Protein 7LFA (pdb70)

B-factor: mean 55.74, std 32.06, range [16.25, 233.76]

Secondary structure (DSSP, 8-state):
-HHHHHHHHHTTT--HHHHHHHHH-HHHHHHHHHHTT--HHHHHHHHHHHHHHHHHHHHH-GGGSTT-HHHHHHHHHHHHHHHHHHHHHHHHH-/--EEEEE--SEE-TT--EEEEEEEESS-GGGSPEEEEEE-TTS-EEEEEEEETTTTEEEE-GGGTTTEEEEEETTTTEEEEEE-S--GGG-EEEEEEEE-TTT-SEEEE---EEEEE-SSPPBPPEEEEEPPPHHHHSSSEEEEEEEEEEEBSS--EEEEGGGTB-TTEEEPPPEE-TTS-EEEEEEEEEEGGGTTTS--EEEEEEGGGTEEEEEE----/-HHHHHHTTTS-HHHHHHHHH-HHHHHHHHHHHT--HHHHHHHHHHHHHHHHHHHHH-GGGSTT-HHHHHHHHHTIIIIIHHHHHHHHHHHHHTTGGGG-/---EE--SEEEE-TT--EEEEEEETTBS--GGG--EEEEEETTTEEEEEEETTTEEPTT--TTEEEEEETTEEEEEETT--GGG-EEEEEEEE-SS-EEE---EEEEETTPPPBPPEEEEEPPPHHHHHTT-EEEEEEEEEEBSS--EEEEEETTEEE-TTEEEPPPEE-TTS-EEEEEEEEE-HHHHHHSS-EEEEEEETTEEEEEEE---/--EEEEEE-SEE-TT--EEEEEEEESS-TTTSEEEEEEE-TTS-EEEEEEEETTTTEEEE-GGGTTTEEEEEETTTTEEEEEE-S--GGG-EEEEEEEE-TTT-SEEEE---EEEEE-SSPPBPPEEEEEPPPGGGSSSSEEEEEEEEEEEBSS--EEEEGGGTB-TTEEEPPPEE-TTS-EEEEEEEEEEGGGTTTS--EEEEEEGGGTEEEEEE----/---EEE-SEEEE-TT-EEEEEEEETTSS--GGG--EEEEEETTTEEEEEEETTTEEPTTS-TTEEEEEETTEEEEEEET--GGG-EEEEEEEE-SS-EEE---EEEEES-PPPBPPEEEEEPPPHHHHHTT-EEEEEEEEEEBSS--EEEEEETTEEE-TTEEEPPPEE-TTS-EEEEEEEEE-HHHHHHSS-EEEEEEETTEEEEEEE---

Foldseek 3Di:
DVLVVVLVVCVPPNDLVRLVVCLVDPVNVCCVCVVVVHDPVVSVVSSVVSVVVSVVVCVVDCLCPPVHVVVVVVVVVCVVVVVVVVVVVVVVVD/DWAWAKDWDAEAEAQAKTKIKIQIDDDQLQQWWKWKWWDAPPGDIDTAKTARQVVGDIGGDPVCPVFWDWGADNVRSMIMIMGGRDDQVPFTWMKIFTQDNVVRDGDYIYPTHGHGHHPDDWDFWDKDKAADDPVQLPDQKHKIKIKTDWTDDDDKDKDKPVNPDDPQKDWDDWDQDPVRTIMTMIMGMDGSVCAQPDWMWMWMADPVVRDTDTDTRHHD/DVVLVVCVPPNDLLRLCVCLQDVVNLVCVCVVVVHDPVVSVVVSVVSVVSSVVVCVVDCLCPPVHVVVVVCCVPVCVPPNVVVVVVVVVVVVVCVCVPVD/DKAKAWAAEDEEAAFAKDKIKIATPVWFADLQFFKWKWWAAFPGDIDTAGTSQFRGDPPHDPQWGWHRDPNIIMIMRHGDDQLSQTWMKIWTHDPDDIDIHPTYGYHYDDDDFDAWDWDKDWFDVVCVVVFWTKIKIKIDDGPPQDKDKWKQQQNHTDDPQKDKDRWGQDSVRGTIIMIMRIDTNVSQQPGQKMKIWMGDPNDIDMDMDGDD/DWAWAKDWAAEAEAQAKIKIKIQIDDDQLQQWKKWKWWAAPPGDIDTAKIARQVVGDIGGDPVCPVFWDWGADNVRSMIMIMGGNDDQVPFTWMKMFTQDHVVRDGDYIYPTHGHGHHPDDWFAWDKDKAADDPVQLPDQKHKIKIKTDWGDDDDKDKDKPVPPADPQKDWDDWDQDPVRTTITMIMGMDGSVCAQPPWMWMWMADPNVRDTDTHTRHHD/DKAKAWAAEDEDAFQAKDKIKIATPVWFDDLQFQKWKWWAFFPRDIDTAGTSQFDGDPPHDPQWGWHRDDRIIMIMGRHDDQLSQTWMKIWTDDPDDIDIHPTYGYHYDDDDFDAWDWDKDWADVVCVVVFWTKIKIKIDFGPPQDKDKWKQQQNHTDDPQKDKDRWGQDSVRGTIIMMMRIDTNVSQQPTQKMKIWMGDPNDIDMDMDGDD

InterPro domains:
  IPR008405 Apolipoprotein L [PF05461] (88-386)
  IPR008405 Apolipoprotein L [PTHR14096] (65-396)

Solvent-accessible surface area: 49641 Å² total; per-residue (Å²): 121,147,42,71,101,30,45,70,138,11,75,83,66,50,57,22,79,78,4,23,68,58,38,80,44,123,85,41,39,84,47,34,26,74,90,68,88,44,68,83,88,60,8,100,67,27,23,64,31,16,50,78,22,4,151,99,33,56,108,31,40,11,16,21,11,99,44,0,94,56,89,110,62,48,110,118,103,33,120,84,166,105,33,52,53,57,97,65,104,111,170,204,95,107,123,24,95,12,95,12,63,27,52,25,31,10,103,74,62,37,60,16,110,0,22,1,90,3,48,55,50,85,8,47,35,29,19,2,0,0,0,6,13,79,108,89,99,24,9,50,4,0,0,3,1,27,4,28,90,42,56,42,54,41,22,150,147,6,133,134,38,2,71,11,57,34,56,123,109,38,38,12,0,61,0,63,1,31,74,4,38,82,104,7,25,6,29,2,4,0,0,16,4,29,19,116,7,10,21,0,32,88,36,5,127,11,7,36,2,29,11,24,97,46,90,48,85,24,13,50,18,19,21,5,12,10,35,94,97,60,35,102,41,66,81,6,19,2,0,0,3,0,19,30,0,29,1,54,30,18,77,24,43,1,39,101,38,95,43,97,92,44,50,49,54,5,58,21,6,101,18,112,80,34,40,42,1,9,0,0,12,0,69,5,78,19,104,20,36,46,117,90,56,17,54,0,22,1,29,0,118,31,34,130,25,139,52,86,51,85,10,94,68,146,181,90,32,56,76,51,62,74,88,93,24,61,30,79,72,13,20,74,39,22,82,28,79,83,44,26,90,42,33,31,69,92,80,81,42,91,79,82,57,16,100,132,71,53,64,33,27,76,77,31,16,50,101,34,68,107,31,37,11,11,18,6,109,40,0,99,70,66,124,79,38,116,67,69,63,14,83,68,50,43,38,62,89,117,101,89,57,68,60,61,68,62,79,67,76,39,61,155,182,155,144,24,86,11,73,20,52,89,61,50,79,6,29,71,55,93,80,13,58,0,24,0,91,5,71,99,37,58,7,71,15,10,17,1,0,0,0,0,12,18,48,28,121,97,98,15,50,4,5,0,0,1,8,82,42,101,5,113,84,18,58,77,50,4,42,10,39,65,100,64,60,57,0,2,0,30,0,75,19,0,77,63,95,2,9,10,55,0,4,0,0,0,11,27,71,71,36,1,25,22,4,66,7,0,135,4,53,0,92,72,37,105,138,16,67,9,62,8,43,12,4,23,6,16,58,64,2,46,147,52,117,115,2,3,0,0,0,4,0,15,46,0,41,53,24,64,34,58,26,21,4,44,6,65,98,67,99,27,135,84,37,45,43,62,19,110,41,36,66,27,90,84,19,69,46,1,1,1,0,4,0,44,22,64,18,141,82,10,137,81,56,182,27,2,8,0,38,0,45,4,75,77,68,78,49,94,94,73,15,41,41,142,122,29,99,11,99,11,63,26,52,26,33,10,102,77,57,39,58,14,106,0,21,0,94,1,54,52,48,81,10,45,36,33,20,2,0,0,0,7,14,76,112,90,95,26,10,46,3,0,0,3,1,28,3,30,92,40,58,43,52,31,10,131,122,7,92,76,37,2,70,12,54,34,54,125,110,38,41,10,0,60,0,65,2,30,69,3,38,84,84,8,26,7,28,2,5,0,0,16,6,28,24,107,8,9,20,0,33,87,37,6,121,13,6,34,3,29,12,24,96,46,92,50,86,23,14,41,18,18,17,4,16,12,29,94,95,61,37,102,42,68,83,6,19,3,0,0,2,0,14,28,0,28,0,49,31,16,81,25,45,1,41,102,43,94,44,97,91,44,51,50,54,6,61,22,5,100,16,111,78,33,39,45,0,10,0,0,14,0,66,6,77,20,101,17,33,48,114,91,62,16,52,0,22,1,29,0,128,33,36,126,26,137,54,88,52,79,10,94,70,144,172,28,88,12,73,18,53,90,58,54,78,5,32,67,57,94,75,13,55,0,22,0,94,6,71,98,40,62,5,64,18,8,17,0,0,0,0,0,11,19,54,27,116,97,100,16,50,3,4,0,0,0,9,80,41,104,6,114,85,18,55,81,47,5,42,9,46,66,95,75,58,53,0,1,0,31,0,84,18,0,79,65,95,2,10,10,54,0,4,0,0,0,9,30,72,63,39,1,26,22,4,67,8,0,136,3,53,1,96,71,36,104,137,14,69,10,61,9,44,12,5,20,7,17,63,63,1,42,147,54,115,103,2,2,0,0,0,5,0,15,47,0,40,54,24,63,33,82,30,38,5,49,7,63,95,68,99,27,175,84,37,46,43,63,20,111,41,37,66,24,88,82,18,68,47,2,2,1,0,0,0,46,20,64,16,138,81,9,131,83,62,176,25,4,8,0,35,0,44,6,95,77,70,79,49,92,93,74,17,37,50,133

Sequence (1058 aa):
IFIEDAIKYFKEKVSTQNLLLLLTDNEAWNGFVAAAELPRNEADELRKALDNLARQMIMKDKNWHDKGQQYRNWFLKEFPRLKSELEDNIRRLRQVQLQQSGAELARPGASVKLSCKASGYTFTSHWMQWLKQRPGQGLEWIGAIYPGDGDTKFTQKFKDKATLTADKSSTTAYMQLSSLASEDSAVYYCARENLYGYYFDYWGQGTTLTVSSASTKGPSVFPLAPSSKSTSGGTAALGCLVKDYFPEPVTVSWNSGALTSGVHTFPAVLQSSGLYSLSSVVTVPSSSLGTQTYICNVNHKPSNTKVDKKVEPKEDAIKYFKEKVSTQNLLLLLTDNEAWNGFVAAAELPRNEADELRKALDNLARQMIMKDKNWHDKGQQYRNWFLKEFPRLKSELEDNIRRLRALADGVQKVQAVVTQESALTTSPGETVTLTCRSSTGAVTSGNFANWVQEKPDHLFTGLIGGADNRAPGVPARFSGSLIGDKAALIITGAQTEDEAIYFCALWYSDHWVFGGGTKLTVLGQPKAAPSVTLFPPSSEELQANKATLVCLISDFYPGAVTVAWKADSSPVKAGVETTTPSKQSNNKYAASSYLSLTPEQWKSHKSYSCQVTHEGSTVEKTVAPTQVQLQQSGAELARPGASVKLSCKASGYTFTSHWMQWLKQRPGQQGLEWIGAIYPGDGDTKFTQKFKDKATLTADKSSTTAYMQLSSLASEDSAVYYCARENLYGYYFDYWGQGTTLTVSSASTKGPSVFPLAPSSKSTSGGTAALGCLVKDYFPEPVTVSWNSGALTSGVHTFPAVLQSSGLYSLSSVVVTVPSSSLGTQTYICNVNHKPSNTKVDKKVEPKQAVVTQESALTTSPGETVTLTCRSSTGAVTSGNFANWVQEKPDHLFTGLIGGADNRAPGVPARFSGSLIGDKAALIITGAQTEDEAIYFCALWYSDHWVFGGGTKLTVLGQPKAAPSVTLFPPSSEELQANKATLVCLISDFYPGAVTVAWKADSSPVKAGVETTTPSKQSNNKYAASSYLSLTPEQWKSHKSYSCQVTHEGSTVEKTVAPT

GO terms:
  GO:0005576 extracellular region (C, TAS)
  GO:0005788 endoplasmic reticulum lumen (C, TAS)
  GO:0005515 protein binding (F, IPI)
  GO:0005254 chloride channel activity (F, IDA)
  GO:0005576 extracellular region (C, IDA)
  GO:0045087 innate immune response (P, IDA)
  GO:0008289 lipid binding (F, IDA)
  GO:0034361 very-low-density lipoprotein particle (C, IDA)
  GO:0034364 high-density lipoprotein particle (C, IDA)
  GO:0140367 antibacterial innate immune response (P, IDA)
  GO:1902476 chloride transmembrane transport (P, IDA)
  GO:0016020 membrane (C, IC)
  GO:0072562 blood microparticle (C, HDA)

Nearest PDB structures (foldseek):
  7lfa-assembly2_H  TM=1.004E+00  e=6.373E-43  Homo sapiens
  8c7v-assembly3_E  TM=9.520E-01  e=5.492E-34  Cricetulus griseus
  7rm3-assembly1_A  TM=9.529E-01  e=1.935E-33  Mus musculus
  5tgb-assembly2_A  TM=7.429E-01  e=6.385E-35  Homo sapiens
  7ps6-assembly1_C  TM=5.963E-01  e=3.803E-34  Homo sapiens

CATH classification: 2.60.40.10 (+1 more: 2.60.40.10)

Structure (mmCIF, N/CA/C/O backbone):
data_7LFA
#
_entry.id   7LFA
#
_cell.length_a   52.753
_cell.length_b   71.867
_cell.length_c   123.436
_cell.angle_alpha   80.160
_cell.angle_beta   85.050
_cell.angle_gamma   90.160
#
_symmetry.space_group_name_H-M   'P 1'
#
loop_
_entity.id
_entity.type
_entity.pdbx_description
1 polymer 'Apolipoprotein L1'
2 polymer 'Fab 3B6 heavy chain'
3 polymer 'Fab 3B6 light chain'
4 non-polymer GLYCEROL
5 non-polymer 'CHLORIDE ION'
6 water water
#
loop_
_atom_site.group_PDB
_atom_site.id
_atom_site.type_symbol
_atom_site.label_atom_id
_atom_site.label_alt_id
_atom_site.label_comp_id
_atom_site.label_asym_id
_atom_site.label_entity_id
_atom_site.label_seq_id
_atom_site.pdbx_PDB_ins_code
_atom_site.Cartn_x
_atom_site.Cartn_y
_atom_site.Cartn_z
_atom_site.occupancy
_atom_site.B_iso_or_equiv
_atom_site.auth_seq_id
_atom_site.auth_comp_id
_atom_site.auth_asym_id
_atom_site.auth_atom_id
_atom_site.pdbx_PDB_model_num
ATOM 1 N N . ILE A 1 24 ? 5.581 -75.906 -21.501 1.00 111.82 66 ILE A N 1
ATOM 2 C CA . ILE A 1 24 ? 5.952 -76.389 -20.179 1.00 112.52 66 ILE A CA 1
ATOM 3 C C . ILE A 1 24 ? 7.292 -75.797 -19.747 1.00 111.56 66 ILE A C 1
ATOM 4 O O . ILE A 1 24 ? 7.381 -75.129 -18.709 1.00 109.73 66 ILE A O 1
ATOM 7 N N . PHE A 1 25 ? 8.323 -76.041 -20.552 1.00 123.17 67 PHE A N 1
ATOM 8 C CA . PHE A 1 25 ? 9.670 -75.545 -20.275 1.00 123.98 67 PHE A CA 1
ATOM 9 C C . PHE A 1 25 ? 9.706 -74.029 -20.079 1.00 122.76 67 PHE A C 1
ATOM 10 O O . PHE A 1 25 ? 10.270 -73.533 -19.100 1.00 120.69 67 PHE A O 1
ATOM 27 N N . ILE A 1 26 ? 9.124 -73.299 -21.028 1.00 106.99 68 ILE A N 1
ATOM 28 C CA . ILE A 1 26 ? 9.038 -71.846 -20.942 1.00 103.98 68 ILE A CA 1
ATOM 29 C C . ILE A 1 26 ? 8.242 -71.454 -19.704 1.00 103.73 68 ILE A C 1
ATOM 30 O O . ILE A 1 26 ? 8.636 -70.557 -18.956 1.00 101.43 68 ILE A O 1
ATOM 34 N N . GLU A 1 27 ? 7.119 -72.134 -19.499 1.00 122.38 69 GLU A N 1
ATOM 35 C CA . GLU A 1 27 ? 6.298 -71.933 -18.312 1.00 122.62 69 GLU A CA 1
ATOM 36 C C . GLU A 1 27 ? 7.116 -72.172 -17.044 1.00 120.36 69 GLU A C 1
ATOM 37 O O . GLU A 1 27 ? 6.946 -71.479 -16.038 1.00 117.05 69 GLU A O 1
ATOM 41 N N . ASP A 1 28 ? 7.991 -73.172 -17.103 1.00 126.81 70 ASP A N 1
ATOM 42 C CA . ASP A 1 28 ? 8.881 -73.493 -15.993 1.00 125.83 70 ASP A CA 1
ATOM 43 C C . ASP A 1 28 ? 9.958 -72.419 -15.807 1.00 123.60 70 ASP A C 1
ATOM 44 O O . ASP A 1 28 ? 10.336 -72.091 -14.679 1.00 120.97 70 ASP A O 1
ATOM 53 N N . ALA A 1 29 ? 10.437 -71.868 -16.920 1.00 120.56 71 ALA A N 1
ATOM 54 C CA . ALA A 1 29 ? 11.496 -70.860 -16.895 1.00 118.75 71 ALA A CA 1
ATOM 55 C C . ALA A 1 29 ? 11.025 -69.558 -16.247 1.00 115.39 71 ALA A C 1
ATOM 56 O O . ALA A 1 29 ? 11.764 -68.923 -15.492 1.00 113.74 71 ALA A O 1
ATOM 63 N N . ILE A 1 30 ? 9.792 -69.167 -16.551 1.00 107.59 72 ILE A N 1
ATOM 64 C CA . ILE A 1 30 ? 9.204 -67.955 -15.991 1.00 105.55 72 ILE A CA 1
ATOM 65 C C . ILE A 1 30 ? 9.137 -68.054 -14.473 1.00 104.83 72 ILE A C 1
ATOM 66 O O . ILE A 1 30 ? 9.458 -67.095 -13.771 1.00 103.12 72 ILE A O 1
ATOM 82 N N . LYS A 1 31 ? 8.713 -69.207 -13.963 1.00 112.71 73 LYS A N 1
ATOM 83 C CA . LYS A 1 31 ? 8.623 -69.390 -12.521 1.00 112.95 73 LYS A CA 1
ATOM 84 C C . LYS A 1 31 ? 10.015 -69.321 -11.890 1.00 113.23 73 LYS A C 1
ATOM 85 O O . LYS A 1 31 ? 10.138 -69.204 -10.671 1.00 111.72 73 LYS A O 1
ATOM 89 N N . TYR A 1 32 ? 11.060 -69.398 -12.717 1.00 124.41 74 TYR A N 1
ATOM 90 C CA . TYR A 1 32 ? 12.431 -69.309 -12.216 1.00 125.41 74 TYR A CA 1
ATOM 91 C C . TYR A 1 32 ? 12.959 -67.876 -12.190 1.00 122.24 74 TYR A C 1
ATOM 92 O O . TYR A 1 32 ? 13.634 -67.471 -11.238 1.00 120.90 74 TYR A O 1
ATOM 110 N N . PHE A 1 33 ? 12.635 -67.108 -13.228 1.00 100.16 75 PHE A N 1
ATOM 111 C CA . PHE A 1 33 ? 13.091 -65.727 -13.329 1.00 96.67 75 PHE A CA 1
ATOM 112 C C . PHE A 1 33 ? 12.490 -64.871 -12.211 1.00 92.04 75 PHE A C 1
ATOM 113 O O . PHE A 1 33 ? 12.945 -63.757 -11.968 1.00 90.47 75 PHE A O 1
ATOM 117 N N . LYS A 1 34 ? 11.473 -65.404 -11.540 1.00 92.77 76 LYS A N 1
ATOM 118 C CA . LYS A 1 34 ? 10.838 -64.739 -10.407 1.00 91.84 76 LYS A CA 1
ATOM 119 C C . LYS A 1 34 ? 11.498 -65.122 -9.067 1.00 93.87 76 LYS A C 1
ATOM 120 O O . LYS A 1 34 ? 11.288 -64.452 -8.054 1.00 92.20 76 LYS A O 1
ATOM 124 N N . GLU A 1 35 ? 12.272 -66.209 -9.064 1.00 133.94 77 GLU A N 1
ATOM 125 C CA . GLU A 1 35 ? 12.921 -66.711 -7.846 1.00 137.03 77 GLU A CA 1
ATOM 126 C C . GLU A 1 35 ? 14.361 -66.210 -7.664 1.00 136.69 77 GLU A C 1
ATOM 127 O O . GLU A 1 35 ? 14.693 -65.609 -6.644 1.00 136.89 77 GLU A O 1
ATOM 131 N N . LYS A 1 36 ? 15.210 -66.488 -8.650 1.00 129.92 78 LYS A N 1
ATOM 132 C CA . LYS A 1 36 ? 16.637 -66.172 -8.581 1.00 130.61 78 LYS A CA 1
ATOM 133 C C . LYS A 1 36 ? 16.982 -64.778 -9.112 1.00 126.66 78 LYS A C 1
ATOM 134 O O . LYS A 1 36 ? 17.762 -64.045 -8.504 1.00 126.31 78 LYS A O 1
ATOM 138 N N . VAL A 1 37 ? 16.413 -64.440 -10.266 1.00 109.54 79 VAL A N 1
ATOM 139 C CA . VAL A 1 37 ? 16.793 -63.246 -11.021 1.00 106.28 79 VAL A CA 1
ATOM 140 C C . VAL A 1 37 ? 16.120 -61.968 -10.519 1.00 101.37 79 VAL A C 1
ATOM 141 O O . VAL A 1 37 ? 14.908 -61.934 -10.304 1.00 99.05 79 VAL A O 1
ATOM 154 N N . SER A 1 38 ? 16.924 -60.921 -10.340 1.00 99.16 80 SER A N 1
ATOM 155 C CA . SER A 1 38 ? 16.416 -59.597 -9.994 1.00 95.38 80 SER A CA 1
ATOM 156 C C . SER A 1 38 ? 15.959 -58.887 -11.259 1.00 93.55 80 SER A C 1
ATOM 157 O O . SER A 1 38 ? 16.396 -59.232 -12.355 1.00 98.33 80 SER A O 1
ATOM 165 N N . THR A 1 39 ? 15.112 -57.876 -11.113 1.00 83.29 81 THR A N 1
ATOM 166 C CA . THR A 1 39 ? 14.607 -57.142 -12.267 1.00 82.33 81 THR A CA 1
ATOM 167 C C . THR A 1 39 ? 15.752 -56.530 -13.057 1.00 82.31 81 THR A C 1
ATOM 168 O O . THR A 1 39 ? 15.699 -56.473 -14.281 1.00 82.67 81 THR A O 1
ATOM 179 N N . GLN A 1 40 ? 16.789 -56.076 -12.363 1.00 92.93 82 GLN A N 1
ATOM 180 C CA . GLN A 1 40 ? 17.953 -55.543 -13.049 1.00 94.19 82 GLN A CA 1
ATOM 181 C C . GLN A 1 40 ? 18.588 -56.594 -13.941 1.00 95.09 82 GLN A C 1
ATOM 182 O O . GLN A 1 40 ? 18.817 -56.359 -15.121 1.00 94.87 82 GLN A O 1
ATOM 196 N N . ASN A 1 41 ? 18.834 -57.767 -13.373 1.00 85.82 83 ASN A N 1
ATOM 197 C CA . ASN A 1 41 ? 19.516 -58.831 -14.089 1.00 87.17 83 ASN A CA 1
ATOM 198 C C . ASN A 1 41 ? 18.685 -59.292 -15.265 1.00 87.79 83 ASN A C 1
ATOM 199 O O . ASN A 1 41 ? 19.229 -59.671 -16.295 1.00 88.48 83 ASN A O 1
ATOM 210 N N . LEU A 1 42 ? 17.365 -59.272 -15.110 1.00 104.01 84 LEU A N 1
ATOM 211 C CA . LEU A 1 42 ? 16.496 -59.697 -16.197 1.00 106.67 84 LEU A CA 1
ATOM 212 C C . LEU A 1 42 ? 16.545 -58.703 -17.352 1.00 104.54 84 LEU A C 1
ATOM 213 O O . LEU A 1 42 ? 16.576 -59.103 -18.516 1.00 105.64 84 LEU A O 1
ATOM 229 N N . LEU A 1 43 ? 16.589 -57.409 -17.034 1.00 85.43 85 LEU A N 1
ATOM 230 C CA . LEU A 1 43 ? 16.651 -56.389 -18.079 1.00 84.72 85 LEU A CA 1
ATOM 231 C C . LEU A 1 43 ? 17.983 -56.467 -18.833 1.00 85.90 85 LEU A C 1
ATOM 232 O O . LEU A 1 43 ? 18.008 -56.423 -20.064 1.00 86.38 85 LEU A O 1
ATOM 248 N N . LEU A 1 44 ? 19.076 -56.624 -18.090 1.00 86.12 86 LEU A N 1
ATOM 249 C CA . LEU A 1 44 ? 20.394 -56.809 -18.682 1.00 87.48 86 LEU A CA 1
ATOM 250 C C . LEU A 1 44 ? 20.374 -57.940 -19.690 1.00 88.97 86 LEU A C 1
ATOM 251 O O . LEU A 1 44 ? 21.047 -57.876 -20.719 1.00 90.54 86 LEU A O 1
ATOM 267 N N . LEU A 1 45 ? 19.589 -58.970 -19.390 1.00 89.55 87 LEU A N 1
ATOM 268 C CA . LEU A 1 45 ? 19.503 -60.139 -20.251 1.00 91.86 87 LEU A CA 1
ATOM 269 C C . LEU A 1 45 ? 18.681 -59.816 -21.496 1.00 92.18 87 LEU A C 1
ATOM 270 O O . LEU A 1 45 ? 18.982 -60.293 -22.591 1.00 93.13 87 LEU A O 1
ATOM 286 N N . LEU A 1 46 ? 17.663 -58.978 -21.321 1.00 107.73 88 LEU A N 1
ATOM 287 C CA . LEU A 1 46 ? 16.744 -58.635 -22.400 1.00 109.85 88 LEU A CA 1
ATOM 288 C C . LEU A 1 46 ? 17.296 -57.539 -23.310 1.00 107.54 88 LEU A C 1
ATOM 289 O O . LEU A 1 46 ? 17.048 -57.536 -24.513 1.00 110.28 88 LEU A O 1
ATOM 305 N N . THR A 1 47 ? 18.025 -56.600 -22.720 1.00 97.33 89 THR A N 1
ATOM 306 C CA . THR A 1 47 ? 18.514 -55.427 -23.438 1.00 96.41 89 THR A CA 1
ATOM 307 C C . THR A 1 47 ? 19.720 -55.701 -24.335 1.00 96.45 89 THR A C 1
ATOM 308 O O . THR A 1 47 ? 19.791 -55.156 -25.428 1.00 97.90 89 THR A O 1
ATOM 319 N N . ASP A 1 48 ? 20.684 -56.494 -23.871 1.00 108.04 90 ASP A N 1
ATOM 320 C CA . ASP A 1 48 ? 21.880 -56.787 -24.673 1.00 112.94 90 ASP A CA 1
ATOM 321 C C . ASP A 1 48 ? 21.708 -58.040 -25.549 1.00 113.58 90 ASP A C 1
ATOM 322 O O . ASP A 1 48 ? 21.412 -59.119 -25.039 1.00 115.66 90 ASP A O 1
ATOM 326 N N . ASN A 1 49 ? 21.912 -57.907 -26.859 1.00 125.45 91 ASN A N 1
ATOM 327 C CA . ASN A 1 49 ? 21.731 -59.046 -27.771 1.00 127.01 91 ASN A CA 1
ATOM 328 C C . ASN A 1 49 ? 22.869 -60.054 -27.671 1.00 127.10 91 ASN A C 1
ATOM 329 O O . ASN A 1 49 ? 22.721 -61.209 -28.070 1.00 125.61 91 ASN A O 1
ATOM 340 N N . GLU A 1 50 ? 24.012 -59.604 -27.167 1.00 119.18 92 GLU A N 1
ATOM 341 C CA . GLU A 1 50 ? 25.124 -60.502 -26.898 1.00 121.25 92 GLU A CA 1
ATOM 342 C C . GLU A 1 50 ? 24.747 -61.388 -25.717 1.00 117.08 92 GLU A C 1
ATOM 343 O O . GLU A 1 50 ? 25.045 -62.583 -25.689 1.00 116.87 92 GLU A O 1
ATOM 347 N N . ALA A 1 51 ? 24.076 -60.778 -24.744 1.00 114.94 93 ALA A N 1
ATOM 348 C CA . ALA A 1 51 ? 23.631 -61.473 -23.540 1.00 113.95 93 ALA A CA 1
ATOM 349 C C . ALA A 1 51 ? 22.535 -62.514 -23.796 1.00 114.22 93 ALA A C 1
ATOM 350 O O . ALA A 1 51 ? 22.517 -63.563 -23.151 1.00 115.59 93 ALA A O 1
ATOM 357 N N . TRP A 1 52 ? 21.629 -62.236 -24.730 1.00 119.55 94 TRP A N 1
ATOM 358 C CA . TRP A 1 52 ? 20.545 -63.168 -25.024 1.00 117.43 94 TRP A CA 1
ATOM 359 C C . TRP A 1 52 ? 21.133 -64.391 -25.707 1.00 118.19 94 TRP A C 1
ATOM 360 O O . TRP A 1 52 ? 20.771 -65.526 -25.393 1.00 118.39 94 TRP A O 1
ATOM 381 N N . ASN A 1 53 ? 22.049 -64.147 -26.640 1.00 111.78 95 ASN A N 1
ATOM 382 C CA . ASN A 1 53 ? 22.695 -65.223 -27.382 1.00 113.79 95 ASN A CA 1
ATOM 383 C C . ASN A 1 53 ? 23.461 -66.132 -26.438 1.00 114.50 95 ASN A C 1
ATOM 384 O O . ASN A 1 53 ? 23.309 -67.353 -26.485 1.00 114.34 95 ASN A O 1
ATOM 395 N N . GLY A 1 54 ? 24.242 -65.531 -25.547 1.00 126.71 96 GLY A N 1
ATOM 396 C CA . GLY A 1 54 ? 24.992 -66.302 -24.580 1.00 126.59 96 GLY A CA 1
ATOM 397 C C . GLY A 1 54 ? 24.008 -67.128 -23.779 1.00 126.64 96 GLY A C 1
ATOM 398 O O . GLY A 1 54 ? 24.338 -68.214 -23.318 1.00 125.67 96 GLY A O 1
ATOM 402 N N . PHE A 1 55 ? 22.795 -66.605 -23.613 1.00 140.05 97 PHE A N 1
ATOM 403 C CA . PHE A 1 55 ? 21.736 -67.321 -22.909 1.00 139.94 97 PHE A CA 1
ATOM 404 C C . PHE A 1 55 ? 21.102 -68.443 -23.744 1.00 137.05 97 PHE A C 1
ATOM 405 O O . PHE A 1 55 ? 21.132 -69.603 -23.337 1.00 136.78 97 PHE A O 1
ATOM 409 N N . VAL A 1 56 ? 20.540 -68.106 -24.908 1.00 109.03 98 VAL A N 1
ATOM 410 C CA . VAL A 1 56 ? 19.812 -69.101 -25.709 1.00 109.08 98 VAL A CA 1
ATOM 411 C C . VAL A 1 56 ? 20.716 -70.172 -26.312 1.00 111.10 98 VAL A C 1
ATOM 412 O O . VAL A 1 56 ? 20.334 -71.341 -26.385 1.00 110.90 98 VAL A O 1
ATOM 425 N N . ALA A 1 57 ? 21.905 -69.766 -26.748 1.00 130.40 99 ALA A N 1
ATOM 426 C CA . ALA A 1 57 ? 22.854 -70.692 -27.356 1.00 131.86 99 ALA A CA 1
ATOM 427 C C . ALA A 1 57 ? 23.423 -71.646 -26.307 1.00 132.54 99 ALA A C 1
ATOM 428 O O . ALA A 1 57 ? 23.549 -72.847 -26.552 1.00 133.55 99 ALA A O 1
ATOM 435 N N . ALA A 1 58 ? 23.776 -71.102 -25.145 1.00 129.20 100 ALA A N 1
ATOM 436 C CA . ALA A 1 58 ? 24.278 -71.906 -24.031 1.00 128.08 100 ALA A CA 1
ATOM 437 C C . ALA A 1 58 ? 23.226 -72.893 -23.531 1.00 129.36 100 ALA A C 1
ATOM 438 O O . ALA A 1 58 ? 23.553 -73.988 -23.071 1.00 129.35 100 ALA A O 1
ATOM 445 N N . ALA A 1 59 ? 21.962 -72.494 -23.623 1.00 141.71 101 ALA A N 1
ATOM 446 C CA . ALA A 1 59 ? 20.849 -73.349 -23.226 1.00 143.26 101 ALA A CA 1
ATOM 447 C C . ALA A 1 59 ? 20.504 -74.315 -24.358 1.00 145.59 101 ALA A C 1
ATOM 448 O O . ALA A 1 59 ? 19.763 -75.281 -24.169 1.00 145.68 101 ALA A O 1
ATOM 455 N N . GLU A 1 60 ? 21.068 -74.050 -25.531 1.00 150.54 102 GLU A N 1
ATOM 456 C CA . GLU A 1 60 ? 20.809 -74.848 -26.722 1.00 152.47 102 GLU A CA 1
ATOM 457 C C . GLU A 1 60 ? 19.323 -74.837 -27.056 1.00 149.17 102 GLU A C 1
ATOM 458 O O . GLU A 1 60 ? 18.722 -75.884 -27.292 1.00 147.83 102 GLU A O 1
ATOM 462 N N . LEU A 1 61 ? 18.737 -73.642 -27.054 1.00 140.88 103 LEU A N 1
ATOM 463 C CA . LEU A 1 61 ? 17.317 -73.473 -27.336 1.00 139.93 103 LEU A CA 1
ATOM 464 C C . LEU A 1 61 ? 17.064 -73.434 -28.844 1.00 139.56 103 LEU A C 1
ATOM 465 O O . LEU A 1 61 ? 17.904 -72.947 -29.606 1.00 136.87 103 LEU A O 1
ATOM 469 N N . PRO A 1 62 ? 15.913 -73.970 -29.285 1.00 136.91 104 PRO A N 1
ATOM 470 C CA . PRO A 1 62 ? 15.485 -73.755 -30.673 1.00 136.41 104 PRO A CA 1
ATOM 471 C C . PRO A 1 62 ? 15.164 -72.281 -30.929 1.00 134.18 104 PRO A C 1
ATOM 472 O O . PRO A 1 62 ? 14.715 -71.592 -30.009 1.00 133.72 104 PRO A O 1
ATOM 475 N N . ARG A 1 63 ? 15.390 -71.807 -32.151 1.00 126.42 105 ARG A N 1
ATOM 476 C CA . ARG A 1 63 ? 15.160 -70.402 -32.491 1.00 125.85 105 ARG A CA 1
ATOM 477 C C . ARG A 1 63 ? 13.688 -69.996 -32.386 1.00 123.87 105 ARG A C 1
ATOM 478 O O . ARG A 1 63 ? 13.377 -68.915 -31.881 1.00 122.69 105 ARG A O 1
ATOM 482 N N . ASN A 1 64 ? 12.785 -70.854 -32.863 1.00 117.30 106 ASN A N 1
ATOM 483 C CA . ASN A 1 64 ? 11.352 -70.552 -32.826 1.00 118.39 106 ASN A CA 1
ATOM 484 C C . ASN A 1 64 ? 10.856 -70.390 -31.384 1.00 117.22 106 ASN A C 1
ATOM 485 O O . ASN A 1 64 ? 10.130 -69.443 -31.065 1.00 114.75 106 ASN A O 1
ATOM 489 N N . GLU A 1 65 ? 11.259 -71.318 -30.520 1.00 115.89 107 GLU A N 1
ATOM 490 C CA . GLU A 1 65 ? 10.925 -71.261 -29.100 1.00 116.19 107 GLU A CA 1
ATOM 491 C C . GLU A 1 65 ? 11.626 -70.079 -28.422 1.00 115.92 107 GLU A C 1
ATOM 492 O O . GLU A 1 65 ? 11.093 -69.494 -27.475 1.00 113.66 107 GLU A O 1
ATOM 496 N N . ALA A 1 66 ? 12.820 -69.734 -28.910 1.00 137.21 108 ALA A N 1
ATOM 497 C CA . ALA A 1 66 ? 13.604 -68.637 -28.339 1.00 136.40 108 ALA A CA 1
ATOM 498 C C . ALA A 1 66 ? 12.833 -67.316 -28.391 1.00 134.54 108 ALA A C 1
ATOM 499 O O . ALA A 1 66 ? 12.771 -66.586 -27.397 1.00 132.93 108 ALA A O 1
ATOM 506 N N . ASP A 1 67 ? 12.256 -67.004 -29.548 1.00 140.96 109 ASP A N 1
ATOM 507 C CA . ASP A 1 67 ? 11.486 -65.771 -29.699 1.00 140.87 109 ASP A CA 1
ATOM 508 C C . ASP A 1 67 ? 10.233 -65.773 -28.821 1.00 138.43 109 ASP A C 1
ATOM 509 O O . ASP A 1 67 ? 9.886 -64.745 -28.236 1.00 138.82 109 ASP A O 1
ATOM 518 N N . GLU A 1 68 ? 9.557 -66.918 -28.730 1.00 103.48 110 GLU A N 1
ATOM 519 C CA . GLU A 1 68 ? 8.379 -67.039 -27.874 1.00 102.60 110 GLU A CA 1
ATOM 520 C C . GLU A 1 68 ? 8.777 -66.736 -26.417 1.00 101.47 110 GLU A C 1
ATOM 521 O O . GLU A 1 68 ? 8.020 -66.108 -25.662 1.00 99.94 110 GLU A O 1
ATOM 525 N N . LEU A 1 69 ? 9.965 -67.202 -26.031 1.00 109.89 111 LEU A N 1
ATOM 526 C CA . LEU A 1 69 ? 10.487 -66.971 -24.689 1.00 109.80 111 LEU A CA 1
ATOM 527 C C . LEU A 1 69 ? 10.919 -65.519 -24.478 1.00 111.64 111 LEU A C 1
ATOM 528 O O . LEU A 1 69 ? 10.612 -64.927 -23.440 1.00 108.33 111 LEU A O 1
ATOM 544 N N . ARG A 1 70 ? 11.642 -64.957 -25.446 1.00 142.46 112 ARG A N 1
ATOM 545 C CA . ARG A 1 70 ? 12.056 -63.557 -25.369 1.00 143.94 112 ARG A CA 1
ATOM 546 C C . ARG A 1 70 ? 10.816 -62.671 -25.236 1.00 140.38 112 ARG A C 1
ATOM 547 O O . ARG A 1 70 ? 10.834 -61.654 -24.540 1.00 141.15 112 ARG A O 1
ATOM 551 N N . LYS A 1 71 ? 9.742 -63.069 -25.914 1.00 99.92 113 LYS A N 1
ATOM 552 C CA . LYS A 1 71 ? 8.468 -62.369 -25.824 1.00 99.44 113 LYS A CA 1
ATOM 553 C C . LYS A 1 71 ? 7.860 -62.457 -24.416 1.00 97.45 113 LYS A C 1
ATOM 554 O O . LYS A 1 71 ? 7.290 -61.488 -23.918 1.00 96.82 113 LYS A O 1
ATOM 558 N N . ALA A 1 72 ? 8.004 -63.616 -23.776 1.00 97.05 114 ALA A N 1
ATOM 559 C CA . ALA A 1 72 ? 7.429 -63.857 -22.454 1.00 95.99 114 ALA A CA 1
ATOM 560 C C . ALA A 1 72 ? 8.176 -63.120 -21.348 1.00 95.05 114 ALA A C 1
ATOM 561 O O . ALA A 1 72 ? 7.570 -62.658 -20.375 1.00 93.51 114 ALA A O 1
ATOM 568 N N . LEU A 1 73 ? 9.495 -63.040 -21.478 1.00 101.30 115 LEU A N 1
ATOM 569 C CA . LEU A 1 73 ? 10.307 -62.331 -20.498 1.00 100.76 115 LEU A CA 1
ATOM 570 C C . LEU A 1 73 ? 10.064 -60.830 -20.572 1.00 101.59 115 LEU A C 1
ATOM 571 O O . LEU A 1 73 ? 9.940 -60.164 -19.541 1.00 98.99 115 LEU A O 1
ATOM 587 N N . ASP A 1 74 ? 10.008 -60.302 -21.793 1.00 106.18 116 ASP A N 1
ATOM 588 C CA . ASP A 1 74 ? 9.607 -58.919 -21.999 1.00 106.37 116 ASP A CA 1
ATOM 589 C C . ASP A 1 74 ? 8.307 -58.687 -21.243 1.00 105.23 116 ASP A C 1
ATOM 590 O O . ASP A 1 74 ? 8.173 -57.718 -20.490 1.00 103.25 116 ASP A O 1
ATOM 599 N N . ASN A 1 75 ? 7.382 -59.630 -21.391 1.00 93.66 117 ASN A N 1
ATOM 600 C CA . ASN A 1 75 ? 6.107 -59.558 -20.701 1.00 93.37 117 ASN A CA 1
ATOM 601 C C . ASN A 1 75 ? 6.322 -59.560 -19.177 1.00 91.97 117 ASN A C 1
ATOM 602 O O . ASN A 1 75 ? 5.719 -58.757 -18.456 1.00 90.66 117 ASN A O 1
ATOM 613 N N . LEU A 1 76 ? 7.199 -60.443 -18.700 1.00 104.22 118 LEU A N 1
ATOM 614 C CA . LEU A 1 76 ? 7.511 -60.536 -17.272 1.00 104.44 118 LEU A CA 1
ATOM 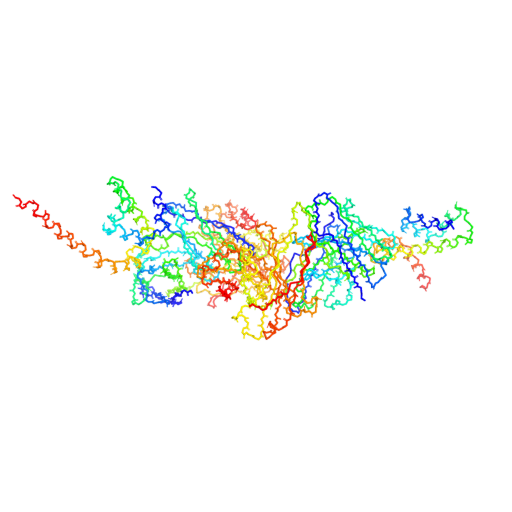615 C C . LEU A 1 76 ? 8.214 -59.283 -16.775 1.00 104.47 118 LEU A C 1
ATOM 616 O O . LEU A 1 76 ? 7.953 -58.811 -15.672 1.00 102.52 118 LEU A O 1
ATOM 632 N N . ALA A 1 77 ? 9.109 -58.757 -17.602 1.00 108.59 119 ALA A N 1
ATOM 633 C CA . ALA A 1 77 ? 9.846 -57.544 -17.281 1.00 106.74 119 ALA A CA 1
ATOM 634 C C . ALA A 1 77 ? 8.878 -56.373 -17.139 1.00 104.80 119 ALA A C 1
ATOM 635 O O . ALA A 1 77 ? 9.063 -55.500 -16.302 1.00 107.43 119 ALA A O 1
ATOM 642 N N . ARG A 1 78 ? 7.854 -56.354 -17.983 1.00 90.36 120 ARG A N 1
ATOM 643 C CA . ARG A 1 78 ? 6.854 -55.289 -17.971 1.00 89.91 120 ARG A CA 1
ATOM 644 C C . ARG A 1 78 ? 5.940 -55.347 -16.745 1.00 88.30 120 ARG A C 1
ATOM 645 O O . ARG A 1 78 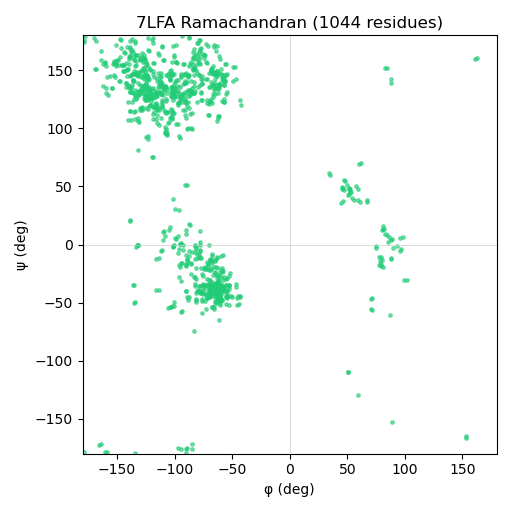? 5.498 -54.317 -16.244 1.00 87.82 120 ARG A O 1
ATOM 666 N N . GLN A 1 79 ? 5.653 -56.558 -16.282 1.00 87.92 121 GLN A N 1
ATOM 667 C CA . GLN A 1 79 ? 4.768 -56.776 -15.149 1.00 87.00 121 GLN A CA 1
ATOM 668 C C . GLN A 1 79 ? 5.483 -56.427 -13.854 1.00 86.07 121 GLN A C 1
ATOM 669 O O . GLN A 1 79 ? 4.865 -56.016 -12.865 1.00 84.51 121 GLN A O 1
ATOM 683 N N . MET A 1 80 ? 6.804 -56.552 -13.889 1.00 85.72 122 MET A N 1
ATOM 684 C CA . MET A 1 80 ? 7.624 -56.248 -12.737 1.00 84.36 122 MET A CA 1
ATOM 685 C C . MET A 1 80 ? 7.753 -54.743 -12.555 1.00 84.35 122 MET A C 1
ATOM 686 O O . MET A 1 80 ? 7.690 -54.227 -11.428 1.00 82.72 122 MET A O 1
ATOM 700 N N . ILE A 1 81 ? 7.938 -54.052 -13.678 1.00 85.50 123 ILE A N 1
ATOM 701 C CA . ILE A 1 81 ? 8.081 -52.597 -13.691 1.00 85.72 123 ILE A CA 1
ATOM 702 C C . ILE A 1 81 ? 6.813 -51.884 -13.213 1.00 84.39 123 ILE A C 1
ATOM 703 O O . ILE A 1 81 ? 6.894 -50.913 -12.461 1.00 83.69 123 ILE A O 1
ATOM 719 N N . MET A 1 82 ? 5.652 -52.356 -13.661 1.00 89.98 124 MET A N 1
ATOM 720 C CA . MET A 1 82 ? 4.380 -51.805 -13.202 1.00 93.15 124 MET A CA 1
ATOM 721 C C . MET A 1 82 ? 4.260 -51.947 -11.694 1.00 88.96 124 MET A C 1
ATOM 722 O O . MET A 1 82 ? 3.909 -51.004 -10.995 1.00 87.32 124 MET A O 1
ATOM 736 N N . LYS A 1 83 ? 4.563 -53.154 -11.227 1.00 82.32 125 LYS A N 1
ATOM 737 C CA . LYS A 1 83 ? 4.488 -53.534 -9.827 1.00 80.99 125 LYS A CA 1
ATOM 738 C C . LYS A 1 83 ? 5.416 -52.734 -8.888 1.00 80.11 125 LYS A C 1
ATOM 739 O O . LYS A 1 83 ? 5.004 -52.365 -7.779 1.00 78.77 125 LYS A O 1
ATOM 758 N N . ASP A 1 84 ? 6.650 -52.469 -9.327 1.00 58.56 126 ASP A N 1
ATOM 759 C CA . ASP A 1 84 ? 7.697 -51.921 -8.448 1.00 57.89 126 ASP A CA 1
ATOM 760 C C . ASP A 1 84 ? 8.009 -50.453 -8.734 1.00 58.49 126 ASP A C 1
ATOM 761 O O . ASP A 1 84 ? 8.774 -50.147 -9.652 1.00 57.82 126 ASP A O 1
ATOM 770 N N . LYS A 1 85 ? 7.448 -49.555 -7.921 1.00 54.58 127 LYS A N 1
ATOM 771 C CA . LYS A 1 85 ? 7.606 -48.110 -8.124 1.00 53.01 127 LYS A CA 1
ATOM 772 C C . LYS A 1 85 ? 9.077 -47.705 -8.264 1.00 53.33 127 LYS A C 1
ATOM 773 O O . LYS A 1 85 ? 9.386 -46.681 -8.870 1.00 53.55 127 LYS A O 1
ATOM 792 N N . ASN A 1 86 ? 9.979 -48.513 -7.715 1.00 52.82 128 ASN A N 1
ATOM 793 C CA . ASN A 1 86 ? 11.409 -48.257 -7.846 1.00 53.71 128 ASN A CA 1
ATOM 794 C C . ASN A 1 86 ? 11.872 -48.224 -9.298 1.00 54.90 128 ASN A C 1
ATOM 795 O O . ASN A 1 86 ? 12.923 -47.659 -9.599 1.00 55.69 128 ASN A O 1
ATOM 806 N N . TRP A 1 87 ? 11.099 -48.842 -10.191 1.00 57.82 129 TRP A N 1
ATOM 807 C CA . TRP A 1 87 ? 11.435 -48.866 -11.614 1.00 57.78 129 TRP A CA 1
ATOM 808 C C . TRP A 1 87 ? 10.620 -47.848 -12.436 1.00 58.22 129 TRP A C 1
ATOM 809 O O . TRP A 1 87 ? 10.816 -47.735 -13.651 1.00 60.20 129 TRP A O 1
ATOM 830 N N . HIS A 1 88 ? 9.719 -47.110 -11.785 1.00 54.74 130 HIS A N 1
ATOM 831 C CA . HIS A 1 88 ? 8.992 -46.012 -12.439 1.00 54.37 130 HIS A CA 1
ATOM 832 C C . HIS A 1 88 ? 9.927 -44.820 -12.657 1.00 54.73 130 HIS A C 1
ATOM 833 O O . HIS A 1 88 ? 11.074 -44.852 -12.214 1.00 55.21 130 HIS A O 1
ATOM 847 N N . ASP A 1 89 ? 9.456 -43.795 -13.372 1.00 76.72 131 ASP A N 1
ATOM 848 C CA . ASP A 1 89 ? 10.249 -42.577 -13.610 1.00 78.74 131 ASP A CA 1
ATOM 849 C C . ASP A 1 89 ? 10.927 -42.072 -12.342 1.00 77.45 131 ASP A C 1
ATOM 850 O O . ASP A 1 89 ? 12.134 -41.832 -12.327 1.00 77.86 131 ASP A O 1
ATOM 859 N N . LYS A 1 90 ? 10.144 -41.909 -11.279 1.00 53.67 132 LYS A N 1
ATOM 860 C CA . LYS A 1 90 ? 10.663 -41.334 -10.040 1.00 53.48 132 LYS A CA 1
ATOM 861 C C . LYS A 1 90 ? 11.491 -42.349 -9.253 1.00 53.41 132 LYS A C 1
ATOM 862 O O . LYS A 1 90 ? 12.180 -41.999 -8.288 1.00 53.19 132 LYS A O 1
ATOM 881 N N . GLY A 1 91 ? 11.412 -43.607 -9.678 1.00 77.06 133 GLY A N 1
ATOM 882 C CA . GLY A 1 91 ? 12.063 -44.699 -8.980 1.00 79.99 133 GLY A CA 1
ATOM 883 C C . GLY A 1 91 ? 13.567 -44.686 -9.157 1.00 79.67 133 GLY A C 1
ATOM 884 O O . GLY A 1 91 ? 14.074 -44.383 -10.238 1.00 81.45 133 GLY A O 1
ATOM 888 N N . GLN A 1 92 ? 14.281 -45.030 -8.090 1.00 62.38 134 GLN A N 1
ATOM 889 C CA . GLN A 1 92 ? 15.730 -44.939 -8.090 1.00 64.34 134 GLN A CA 1
ATOM 890 C C . GLN A 1 92 ? 16.408 -45.970 -8.993 1.00 62.94 134 GLN A C 1
ATOM 891 O O . GLN A 1 92 ? 17.434 -45.664 -9.591 1.00 64.13 134 GLN A O 1
ATOM 905 N N . GLN A 1 93 ? 15.854 -47.179 -9.087 1.00 63.73 135 GLN A N 1
ATOM 906 C CA . GLN A 1 93 ? 16.444 -48.222 -9.938 1.00 66.21 135 GLN A CA 1
ATOM 907 C C . GLN A 1 93 ? 16.422 -47.773 -11.381 1.00 66.07 135 GLN A C 1
ATOM 908 O O . GLN A 1 93 ? 17.311 -48.116 -12.158 1.00 68.74 135 GLN A O 1
ATOM 922 N N . TYR A 1 94 ? 15.399 -46.995 -11.723 1.00 72.98 136 TYR A N 1
ATOM 923 C CA . TYR A 1 94 ? 15.258 -46.428 -13.058 1.00 75.25 136 TYR A CA 1
ATOM 924 C C . TYR A 1 94 ? 16.315 -45.359 -13.289 1.00 75.46 136 TYR A C 1
ATOM 925 O O . TYR A 1 94 ? 16.959 -45.322 -14.327 1.00 78.81 136 TYR A O 1
ATOM 943 N N . ARG A 1 95 ? 16.505 -44.498 -12.306 1.00 66.38 137 ARG A N 1
ATOM 944 C CA . ARG A 1 95 ? 17.451 -43.408 -12.443 1.00 68.40 137 ARG A CA 1
ATOM 945 C C . ARG A 1 95 ? 18.885 -43.913 -12.386 1.00 70.98 137 ARG A C 1
ATOM 946 O O . ARG A 1 95 ? 19.792 -43.266 -12.897 1.00 73.35 137 ARG A O 1
ATOM 967 N N . ASN A 1 96 ? 19.076 -45.093 -11.807 1.00 72.57 138 ASN A N 1
ATOM 968 C CA . ASN A 1 96 ? 20.386 -45.728 -11.768 1.00 72.69 138 ASN A CA 1
ATOM 969 C C . ASN A 1 96 ? 20.668 -46.353 -13.113 1.00 75.34 138 ASN A C 1
ATOM 970 O O . ASN A 1 96 ? 21.786 -46.303 -13.630 1.00 77.82 138 ASN A O 1
ATOM 981 N N . TRP A 1 97 ? 19.626 -46.948 -13.674 1.00 73.36 139 TRP A N 1
ATOM 982 C CA . TRP A 1 97 ? 19.695 -47.528 -14.996 1.00 71.04 139 TRP A CA 1
ATOM 983 C C . TRP A 1 97 ? 19.957 -46.392 -15.971 1.00 75.40 139 TRP A C 1
ATOM 984 O O . TRP A 1 97 ? 20.776 -46.512 -16.880 1.00 79.32 139 TRP A O 1
ATOM 1005 N N . PHE A 1 98 ? 19.250 -45.285 -15.770 1.00 86.70 140 PHE A N 1
ATOM 1006 C CA . PHE A 1 98 ? 19.403 -44.096 -16.603 1.00 88.92 140 PHE A CA 1
ATOM 1007 C C . PHE A 1 98 ? 20.761 -43.428 -16.446 1.00 91.14 140 PHE A C 1
ATOM 1008 O O . PHE A 1 98 ? 21.256 -42.787 -17.373 1.00 94.66 140 PHE A O 1
ATOM 1025 N N . LEU A 1 99 ? 21.381 -43.621 -15.290 1.00 80.41 141 LEU A N 1
ATOM 1026 C CA . LEU A 1 99 ? 22.680 -43.033 -15.016 1.00 79.56 141 LEU A CA 1
ATOM 1027 C C . LEU A 1 99 ? 23.757 -43.862 -15.704 1.00 82.37 141 LEU A C 1
ATOM 1028 O O . LEU A 1 99 ? 24.736 -43.316 -16.220 1.00 85.56 141 LEU A O 1
ATOM 1044 N N . LYS A 1 100 ? 23.564 -45.175 -15.762 1.00 83.88 142 LYS A N 1
ATOM 1045 C CA . LYS A 1 100 ? 24.597 -46.053 -16.299 1.00 86.16 142 LYS A CA 1
ATOM 1046 C C . LYS A 1 100 ? 24.531 -46.067 -17.823 1.00 87.49 142 LYS A C 1
ATOM 1047 O O . LYS A 1 100 ? 25.502 -46.427 -18.493 1.00 87.46 142 LYS A O 1
ATOM 1066 N N . GLU A 1 101 ? 23.380 -45.678 -18.360 1.00 100.53 143 GLU A N 1
ATOM 1067 C CA . GLU A 1 101 ? 23.161 -45.629 -19.803 1.00 101.78 143 GLU A CA 1
ATOM 1068 C C . GLU A 1 101 ? 23.540 -44.262 -20.391 1.00 101.49 143 GLU A C 1
ATOM 1069 O O . GLU A 1 101 ? 23.773 -44.144 -21.592 1.00 101.43 143 GLU A O 1
ATOM 1081 N N . PHE A 1 102 ? 23.626 -43.242 -19.536 1.00 86.88 144 PHE A N 1
ATOM 1082 C CA . PHE A 1 102 ? 23.850 -41.860 -19.976 1.00 85.86 144 PHE A CA 1
ATOM 1083 C C . PHE A 1 102 ? 25.110 -41.674 -20.839 1.00 86.57 144 PHE A C 1
ATOM 1084 O O . PHE A 1 102 ? 25.046 -40.987 -21.861 1.00 87.69 144 PHE A O 1
ATOM 1101 N N . PRO A 1 103 ? 26.251 -42.273 -20.447 1.00 79.23 145 PRO A N 1
ATOM 1102 C CA . PRO A 1 103 ? 27.473 -42.056 -21.237 1.00 82.35 145 PRO A CA 1
ATOM 1103 C C . PRO A 1 103 ? 27.336 -42.525 -22.689 1.00 83.53 145 PRO A C 1
ATOM 1104 O O . PRO A 1 103 ? 27.979 -41.961 -23.573 1.00 85.18 145 PRO A O 1
ATOM 1115 N N . ARG A 1 104 ? 26.483 -43.514 -22.929 1.00 121.34 146 ARG A N 1
ATOM 1116 C CA . ARG A 1 104 ? 26.286 -44.047 -24.271 1.00 125.33 146 ARG A CA 1
ATOM 1117 C C . ARG A 1 104 ? 25.433 -43.086 -25.091 1.00 122.57 146 ARG A C 1
ATOM 1118 O O . ARG A 1 104 ? 25.772 -42.763 -26.229 1.00 124.50 146 ARG A O 1
ATOM 1139 N N . LEU A 1 105 ? 24.317 -42.650 -24.514 1.00 94.52 147 LEU A N 1
ATOM 1140 C CA . LEU A 1 105 ? 23.374 -41.777 -25.211 1.00 91.31 147 LEU A CA 1
ATOM 1141 C C . LEU A 1 105 ? 24.062 -40.471 -25.577 1.00 92.61 147 LEU A C 1
ATOM 1142 O O . LEU A 1 105 ? 23.833 -39.932 -26.660 1.00 90.95 147 LEU A O 1
ATOM 1158 N N . LYS A 1 106 ? 24.896 -39.958 -24.675 1.00 93.57 148 LYS A N 1
ATOM 1159 C CA . LYS A 1 106 ? 25.577 -38.693 -24.913 1.00 95.69 148 LYS A CA 1
ATOM 1160 C C . LYS A 1 106 ? 26.456 -38.823 -26.165 1.00 99.18 148 LYS A C 1
ATOM 1161 O O . LYS A 1 106 ? 26.346 -38.020 -27.094 1.00 98.19 148 LYS A O 1
ATOM 1165 N N . SER A 1 107 ? 27.296 -39.853 -26.211 1.00 122.08 149 SER A N 1
ATOM 1166 C CA . SER A 1 107 ? 28.251 -39.998 -27.307 1.00 124.97 149 SER A CA 1
ATOM 1167 C C . SER A 1 107 ? 27.540 -40.256 -28.639 1.00 123.23 149 SER A C 1
ATOM 1168 O O . SER A 1 107 ? 27.995 -39.799 -29.690 1.00 125.81 149 SER A O 1
ATOM 1176 N N . GLU A 1 108 ? 26.441 -41.007 -28.597 1.00 98.08 150 GLU A N 1
ATOM 1177 C CA . GLU A 1 108 ? 25.667 -41.308 -29.802 1.00 93.73 150 GLU A CA 1
ATOM 1178 C C . GLU A 1 108 ? 24.983 -40.056 -30.347 1.00 90.56 150 GLU A C 1
ATOM 1179 O O . GLU A 1 108 ? 24.902 -39.872 -31.558 1.00 93.85 150 GLU A O 1
ATOM 1183 N N . LEU A 1 109 ? 24.500 -39.188 -29.463 1.00 90.67 151 LEU A N 1
ATOM 1184 C CA . LEU A 1 109 ? 23.891 -37.940 -29.904 1.00 91.19 151 LEU A CA 1
ATOM 1185 C C . LEU A 1 109 ? 24.961 -36.970 -30.400 1.00 96.00 151 LEU A C 1
ATOM 1186 O O . LEU A 1 109 ? 24.753 -36.249 -31.374 1.00 96.73 151 LEU A O 1
ATOM 1190 N N . GLU A 1 110 ? 26.129 -37.000 -29.769 1.00 111.86 152 GLU A N 1
ATOM 1191 C CA . GLU A 1 110 ? 27.252 -36.161 -30.186 1.00 115.65 152 GLU A CA 1
ATOM 1192 C C . GLU A 1 110 ? 27.726 -36.506 -31.603 1.00 117.07 152 GLU A C 1
ATOM 1193 O O . GLU A 1 110 ? 28.038 -35.614 -32.393 1.00 117.68 152 GLU A O 1
ATOM 1205 N N . ASP A 1 111 ? 27.754 -37.796 -31.926 1.00 127.43 153 ASP A N 1
ATOM 1206 C CA . ASP A 1 111 ? 28.215 -38.246 -33.235 1.00 128.48 153 ASP A CA 1
ATOM 1207 C C . ASP A 1 111 ? 27.196 -37.874 -34.302 1.00 125.93 153 ASP A C 1
ATOM 1208 O O . ASP A 1 111 ? 27.558 -37.430 -35.390 1.00 127.24 153 ASP A O 1
ATOM 1217 N N . ASN A 1 112 ? 25.921 -38.043 -33.966 1.00 115.76 154 ASN A N 1
ATOM 1218 C CA . ASN A 1 112 ? 24.819 -37.679 -34.852 1.00 112.85 154 ASN A CA 1
ATOM 1219 C C . ASN A 1 112 ? 24.892 -36.225 -35.304 1.00 113.30 154 ASN A C 1
ATOM 1220 O O . ASN A 1 112 ? 24.683 -35.922 -36.479 1.00 111.19 154 ASN A O 1
ATOM 1231 N N . ILE A 1 113 ? 25.169 -35.329 -34.361 1.00 126.04 155 ILE A N 1
ATOM 1232 C CA . ILE A 1 113 ? 25.224 -33.898 -34.647 1.00 127.45 155 ILE A CA 1
ATOM 1233 C C . ILE A 1 113 ? 26.396 -33.508 -35.549 1.00 130.24 155 ILE A C 1
ATOM 1234 O O . ILE A 1 113 ? 26.240 -32.675 -36.450 1.00 130.28 155 ILE A O 1
ATOM 1250 N N . ARG A 1 114 ? 27.559 -34.108 -35.313 1.00 118.65 156 ARG A N 1
ATOM 1251 C CA . ARG A 1 114 ? 28.742 -33.804 -36.106 1.00 118.68 156 ARG A CA 1
ATOM 1252 C C . ARG A 1 114 ? 28.455 -33.985 -37.578 1.00 118.80 156 ARG A C 1
ATOM 1253 O O . ARG A 1 114 ? 28.856 -33.163 -38.406 1.00 121.02 156 ARG A O 1
ATOM 1274 N N . ARG A 1 115 ? 27.742 -35.060 -37.894 1.00 112.13 157 ARG A N 1
ATOM 1275 C CA . ARG A 1 115 ? 27.399 -35.370 -39.273 1.00 112.48 157 ARG A CA 1
ATOM 1276 C C . ARG A 1 115 ? 26.546 -34.250 -39.856 1.00 111.70 157 ARG A C 1
ATOM 1277 O O . ARG A 1 115 ? 26.981 -33.538 -40.769 1.00 111.39 157 ARG A O 1
ATOM 1298 N N . LEU A 1 116 ? 25.349 -34.083 -39.297 1.00 112.78 158 LEU A N 1
ATOM 1299 C CA . LEU A 1 116 ? 24.404 -33.071 -39.758 1.00 113.23 158 LEU A CA 1
ATOM 1300 C C . LEU A 1 116 ? 25.044 -31.681 -39.811 1.00 113.19 158 LEU A C 1
ATOM 1301 O O . LEU A 1 116 ? 24.983 -30.998 -40.845 1.00 114.02 158 LEU A O 1
ATOM 1305 N N . ARG A 1 117 ? 25.660 -31.274 -38.701 1.00 94.88 159 ARG A N 1
ATOM 1306 C CA . ARG A 1 117 ? 26.407 -30.023 -38.658 1.00 95.56 159 ARG A CA 1
ATOM 1307 C C . ARG A 1 117 ? 27.733 -30.173 -39.416 1.00 98.92 159 ARG A C 1
ATOM 1308 O O . ARG A 1 117 ? 27.764 -30.197 -40.653 1.00 100.26 159 ARG A O 1
ATOM 1312 N N . GLN B 2 1 ? -17.637 -47.281 -6.650 1.00 78.99 1 GLN B N 1
ATOM 1313 C CA . GLN B 2 1 ? -16.847 -46.640 -5.593 1.00 74.70 1 GLN B CA 1
ATOM 1314 C C . GLN B 2 1 ? -15.953 -47.642 -4.881 1.00 69.36 1 GLN B C 1
ATOM 1315 O O . GLN B 2 1 ? -16.436 -48.677 -4.410 1.00 68.51 1 GLN B O 1
ATOM 1318 N N . VAL B 2 2 ? -14.656 -47.332 -4.804 1.00 72.03 2 VAL B N 1
ATOM 1319 C CA . VAL B 2 2 ? -13.715 -48.124 -4.001 1.00 70.71 2 VAL B CA 1
ATOM 1320 C C . VAL B 2 2 ? -14.090 -48.092 -2.513 1.00 64.64 2 VAL B C 1
ATOM 1321 O O . VAL B 2 2 ? -14.313 -47.024 -1.941 1.00 60.40 2 VAL B O 1
ATOM 1334 N N . GLN B 2 3 ? -14.158 -49.269 -1.897 1.00 70.62 3 GLN B N 1
ATOM 1335 C CA . GLN B 2 3 ? -14.381 -49.364 -0.458 1.00 69.15 3 GLN B CA 1
ATOM 1336 C C . GLN B 2 3 ? -13.473 -50.395 0.217 1.00 65.08 3 GLN B C 1
ATOM 1337 O O . GLN B 2 3 ? -13.190 -51.458 -0.331 1.00 64.60 3 GLN B O 1
ATOM 1351 N N . LEU B 2 4 ? -13.023 -50.044 1.419 1.00 53.79 4 LEU B N 1
ATOM 1352 C CA . LEU B 2 4 ? -12.184 -50.899 2.244 1.00 48.75 4 LEU B CA 1
ATOM 1353 C C . LEU B 2 4 ? -12.923 -51.197 3.532 1.00 46.50 4 LEU B C 1
ATOM 1354 O O . LEU B 2 4 ? -13.121 -50.296 4.342 1.00 48.44 4 LEU B O 1
ATOM 1370 N N . GLN B 2 5 ? -13.315 -52.452 3.734 1.00 45.87 5 GLN B N 1
ATOM 1371 C CA . GLN B 2 5 ? -14.081 -52.821 4.913 1.00 46.68 5 GLN B CA 1
ATOM 1372 C C . GLN B 2 5 ? -13.313 -53.735 5.817 1.00 47.32 5 GLN B C 1
ATOM 1373 O O . GLN B 2 5 ? -13.020 -54.867 5.460 1.00 47.91 5 GLN B O 1
ATOM 1387 N N . GLN B 2 6 ? -13.024 -53.239 7.016 1.00 45.93 6 GLN B N 1
ATOM 1388 C CA . GLN B 2 6 ? -12.204 -53.977 7.967 1.00 41.10 6 GLN B CA 1
ATOM 1389 C C . GLN B 2 6 ? -13.004 -54.736 9.011 1.00 42.50 6 GLN B C 1
ATOM 1390 O O . GLN B 2 6 ? -14.130 -54.388 9.332 1.00 35.42 6 GLN B O 1
ATOM 1404 N N . SER B 2 7 ? -12.371 -55.767 9.560 1.00 49.75 7 SER B N 1
ATOM 1405 C CA . SER B 2 7 ? -12.976 -56.624 10.564 1.00 46.24 7 SER B CA 1
ATOM 1406 C C . SER B 2 7 ? -11.889 -57.391 11.292 1.00 49.35 7 SER B C 1
ATOM 1407 O O . SER B 2 7 ? -10.796 -57.612 10.758 1.00 49.88 7 SER B O 1
ATOM 1415 N N . GLY B 2 8 ? -12.181 -57.801 12.514 1.00 42.11 8 GLY B N 1
ATOM 1416 C CA . GLY B 2 8 ? -11.181 -58.473 13.319 1.00 41.85 8 GLY B CA 1
ATOM 1417 C C . GLY B 2 8 ? -11.545 -58.426 14.785 1.00 43.77 8 GLY B C 1
ATOM 1418 O O . GLY B 2 8 ? -12.369 -57.596 15.202 1.00 40.47 8 GLY B O 1
ATOM 1422 N N . ALA B 2 9 ? -10.956 -59.340 15.553 1.00 37.65 9 ALA B N 1
ATOM 1423 C CA . ALA B 2 9 ? -11.119 -59.370 17.001 1.00 39.08 9 ALA B CA 1
ATOM 1424 C C . ALA B 2 9 ? -10.585 -58.098 17.633 1.00 34.48 9 ALA B C 1
ATOM 1425 O O . ALA B 2 9 ? -9.532 -57.599 17.265 1.00 33.24 9 ALA B O 1
ATOM 1432 N N . GLU B 2 10 ? -11.328 -57.565 18.587 1.00 35.79 10 GLU B N 1
ATOM 1433 C CA . GLU B 2 10 ? -10.954 -56.311 19.196 1.00 32.41 10 GLU B CA 1
ATOM 1434 C C . GLU B 2 10 ? -10.291 -56.498 20.567 1.00 32.35 10 GLU B C 1
ATOM 1435 O O . GLU B 2 10 ? -9.843 -55.527 21.194 1.00 33.96 10 GLU B O 1
ATOM 1447 N N . LEU B 2 11 ? -10.179 -57.746 21.009 1.00 31.71 11 LEU B N 1
ATOM 1448 C CA . LEU B 2 11 ? -9.483 -58.039 22.259 1.00 31.01 11 LEU B CA 1
ATOM 1449 C C . LEU B 2 11 ? -8.687 -59.309 22.154 1.00 29.19 11 LEU B C 1
ATOM 1450 O O . LEU B 2 11 ? -9.212 -60.333 21.723 1.00 37.60 11 LEU B O 1
ATOM 1466 N N . ALA B 2 12 ? -7.458 -59.255 22.650 1.00 29.96 12 ALA B N 1
ATOM 1467 C CA . ALA B 2 12 ? -6.555 -60.403 22.631 1.00 32.85 12 ALA B CA 1
ATOM 1468 C C . ALA B 2 12 ? -5.734 -60.465 23.899 1.00 34.09 12 ALA B C 1
ATOM 1469 O O . ALA B 2 12 ? -5.501 -59.441 24.546 1.00 37.75 12 ALA B O 1
ATOM 1476 N N . ARG B 2 13 ? -5.265 -61.666 24.226 1.00 45.24 13 ARG B N 1
ATOM 1477 C CA . ARG B 2 13 ? -4.420 -61.891 25.392 1.00 40.43 13 ARG B CA 1
ATOM 1478 C C . ARG B 2 13 ? -2.947 -61.690 25.079 1.00 38.58 13 ARG B C 1
ATOM 1479 O O . ARG B 2 13 ? -2.538 -61.850 23.943 1.00 38.20 13 ARG B O 1
ATOM 1500 N N . PRO B 2 14 ? -2.143 -61.330 26.084 1.00 34.69 14 PRO B N 1
ATOM 1501 C CA . PRO B 2 14 ? -0.709 -61.231 25.769 1.00 37.66 14 PRO B CA 1
ATOM 1502 C C . PRO B 2 14 ? -0.095 -62.563 25.348 1.00 31.45 14 PRO B C 1
ATOM 1503 O O . PRO B 2 14 ? -0.477 -63.621 25.842 1.00 37.40 14 PRO B O 1
ATOM 1514 N N . GLY B 2 15 ? 0.863 -62.517 24.434 1.00 32.23 15 GLY B N 1
ATOM 1515 C CA . GLY B 2 15 ? 1.488 -63.742 23.962 1.00 34.63 15 GLY B CA 1
ATOM 1516 C C . GLY B 2 15 ? 0.627 -64.457 22.939 1.00 35.91 15 GLY B C 1
ATOM 1517 O O . GLY B 2 15 ? 1.075 -65.403 22.303 1.00 36.44 15 GLY B O 1
ATOM 1521 N N . ALA B 2 16 ? -0.615 -64.015 22.779 1.00 32.45 16 ALA B N 1
ATOM 1522 C CA . ALA B 2 16 ? -1.522 -64.666 21.840 1.00 35.03 16 ALA B CA 1
ATOM 1523 C C . ALA B 2 16 ? -1.343 -64.132 20.422 1.00 35.66 16 ALA B C 1
ATOM 1524 O O . ALA B 2 16 ? -0.495 -63.274 20.165 1.00 39.84 16 ALA B O 1
ATOM 1531 N N . SER B 2 17 ? -2.189 -64.601 19.513 1.00 39.90 17 SER B N 1
ATOM 1532 C CA . SER B 2 17 ? -2.172 -64.150 18.130 1.00 41.85 17 SER B CA 1
ATOM 1533 C C . SER B 2 17 ? -3.567 -63.656 17.718 1.00 42.27 17 SER B C 1
ATOM 1534 O O . SER B 2 17 ? -4.573 -63.977 18.366 1.00 38.99 17 SER B O 1
ATOM 1542 N N . VAL B 2 18 ? -3.634 -62.845 16.665 1.00 43.72 18 VAL B N 1
ATOM 1543 C CA . VAL B 2 18 ? -4.928 -62.418 16.110 1.00 39.35 18 VAL B CA 1
ATOM 1544 C C . VAL B 2 18 ? -4.778 -62.113 14.637 1.00 39.09 18 VAL B C 1
ATOM 1545 O O . VAL B 2 18 ? -3.724 -61.658 14.202 1.00 41.64 18 VAL B O 1
ATOM 1558 N N . LYS B 2 19 ? -5.828 -62.396 13.872 1.00 40.40 19 LYS B N 1
ATOM 1559 C CA . LYS B 2 19 ? -5.836 -62.106 12.446 1.00 40.39 19 LYS B CA 1
ATOM 1560 C C . LYS B 2 19 ? -6.915 -61.087 12.119 1.00 39.59 19 LYS B C 1
ATOM 1561 O O . LYS B 2 19 ? -8.095 -61.312 12.400 1.00 38.11 19 LYS B O 1
ATOM 1580 N N . LEU B 2 20 ? -6.481 -59.962 11.542 1.00 41.00 20 LEU B N 1
ATOM 1581 C CA . LEU B 2 20 ? -7.368 -58.897 11.075 1.00 38.44 20 LEU B CA 1
ATOM 1582 C C . LEU B 2 20 ? -7.577 -59.020 9.568 1.00 40.49 20 LEU B C 1
ATOM 1583 O O . LEU B 2 20 ? -6.745 -59.597 8.862 1.00 43.23 20 LEU B O 1
ATOM 1599 N N . SER B 2 21 ? -8.676 -58.469 9.070 1.00 40.97 21 SER B N 1
ATOM 1600 C CA . SER B 2 21 ? -9.019 -58.633 7.664 1.00 43.85 21 SER B CA 1
ATOM 1601 C C . SER B 2 21 ? -9.447 -57.324 7.031 1.00 44.03 21 SER B C 1
ATOM 1602 O O . SER B 2 21 ? -10.047 -56.482 7.688 1.00 45.29 21 SER B O 1
ATOM 1610 N N . CYS B 2 22 ? -9.138 -57.167 5.747 1.00 48.79 22 CYS B N 1
ATOM 1611 C CA . CYS B 2 22 ? -9.532 -55.990 4.978 1.00 45.96 22 CYS B CA 1
ATOM 1612 C C . CYS B 2 22 ? -10.148 -56.393 3.657 1.00 47.45 22 CYS B C 1
ATOM 1613 O O . CYS B 2 22 ? -9.449 -56.890 2.782 1.00 52.30 22 CYS B O 1
ATOM 1620 N N . LYS B 2 23 ? -11.458 -56.217 3.520 1.00 50.82 23 LYS B N 1
ATOM 1621 C CA . LYS B 2 23 ? -12.142 -56.570 2.276 1.00 50.62 23 LYS B CA 1
ATOM 1622 C C . LYS B 2 23 ? -12.159 -55.417 1.296 1.00 51.35 23 LYS B C 1
ATOM 1623 O O . LYS B 2 23 ? -12.729 -54.370 1.581 1.00 49.37 23 LYS B O 1
ATOM 1642 N N . ALA B 2 24 ? -11.556 -55.638 0.129 1.00 58.42 24 ALA B N 1
ATOM 1643 C CA . ALA B 2 24 ? -11.483 -54.623 -0.919 1.00 60.31 24 ALA B CA 1
ATOM 1644 C C . ALA B 2 24 ? -12.582 -54.818 -1.969 1.00 60.39 24 ALA B C 1
ATOM 1645 O O . ALA B 2 24 ? -12.910 -55.940 -2.325 1.00 62.95 24 ALA B O 1
ATOM 1652 N N . SER B 2 25 ? -13.146 -53.713 -2.447 1.00 56.29 25 SER B N 1
ATOM 1653 C CA . SER B 2 25 ? -14.126 -53.739 -3.522 1.00 61.12 25 SER B CA 1
ATOM 1654 C C . SER B 2 25 ? -14.052 -52.440 -4.324 1.00 65.56 25 SER B C 1
ATOM 1655 O O . SER B 2 25 ? -13.634 -51.404 -3.785 1.00 59.67 25 SER B O 1
ATOM 1663 N N . GLY B 2 26 ? -14.449 -52.504 -5.601 1.00 64.92 26 GLY B N 1
ATOM 1664 C CA . GLY B 2 26 ? -14.514 -51.329 -6.452 1.00 66.53 26 GLY B CA 1
ATOM 1665 C C . GLY B 2 26 ? -13.299 -51.089 -7.337 1.00 66.79 26 GLY B C 1
ATOM 1666 O O . GLY B 2 26 ? -13.237 -50.060 -8.015 1.00 68.47 26 GLY B O 1
ATOM 1670 N N . TYR B 2 27 ? -12.338 -52.013 -7.344 1.00 65.82 27 TYR B N 1
ATOM 1671 C CA . TYR B 2 27 ? -11.176 -51.899 -8.231 1.00 66.39 27 TYR B CA 1
ATOM 1672 C C . TYR B 2 27 ? -10.462 -53.233 -8.443 1.00 66.98 27 TYR B C 1
ATOM 1673 O O . TYR B 2 27 ? -10.880 -54.262 -7.921 1.00 67.05 27 TYR B O 1
ATOM 1691 N N . THR B 2 28 ? -9.380 -53.214 -9.214 1.00 67.59 28 THR B N 1
ATOM 1692 C CA . THR B 2 28 ? -8.665 -54.443 -9.510 1.00 68.59 28 THR B CA 1
ATOM 1693 C C . THR B 2 28 ? -7.700 -54.719 -8.376 1.00 64.84 28 THR B C 1
ATOM 1694 O O . THR B 2 28 ? -6.604 -54.160 -8.309 1.00 63.14 28 THR B O 1
ATOM 1705 N N . PHE B 2 29 ? -8.140 -55.607 -7.493 1.00 66.26 29 PHE B N 1
ATOM 1706 C CA . PHE B 2 29 ? -7.469 -55.926 -6.232 1.00 60.89 29 PHE B CA 1
ATOM 1707 C C . PHE B 2 29 ? -6.002 -56.305 -6.395 1.00 60.35 29 PHE B C 1
ATOM 1708 O O . PHE B 2 29 ? -5.172 -55.988 -5.543 1.00 57.69 29 PHE B O 1
ATOM 1725 N N . THR B 2 30 ? -5.693 -56.972 -7.503 1.00 62.53 30 THR B N 1
ATOM 1726 C CA . THR B 2 30 ? -4.357 -57.503 -7.754 1.00 62.36 30 THR B CA 1
ATOM 1727 C C . THR B 2 30 ? -3.382 -56.439 -8.204 1.00 61.36 30 THR B C 1
ATOM 1728 O O . THR B 2 30 ? -2.183 -56.682 -8.262 1.00 61.31 30 THR B O 1
ATOM 1739 N N . SER B 2 31 ? -3.892 -55.258 -8.516 1.00 68.73 31 SER B N 1
ATOM 1740 C CA . SER B 2 31 ? -3.089 -54.238 -9.171 1.00 69.49 31 SER B CA 1
ATOM 1741 C C . SER B 2 31 ? -2.413 -53.236 -8.227 1.00 69.60 31 SER B C 1
ATOM 1742 O O . SER B 2 31 ? -1.504 -52.515 -8.648 1.00 69.68 31 SER B O 1
ATOM 1750 N N . HIS B 2 32 ? -2.858 -53.178 -6.972 1.00 58.53 32 HIS B N 1
ATOM 1751 C CA . HIS B 2 32 ? -2.339 -52.193 -6.027 1.00 56.07 32 HIS B CA 1
ATOM 1752 C C . HIS B 2 32 ? -1.795 -52.803 -4.745 1.00 55.85 32 HIS B C 1
ATOM 1753 O O . HIS B 2 32 ? -2.388 -53.728 -4.180 1.00 56.38 32 HIS B O 1
ATOM 1767 N N . TRP B 2 33 ? -0.706 -52.230 -4.245 1.00 46.86 33 TRP B N 1
ATOM 1768 C CA . TRP B 2 33 ? -0.166 -52.659 -2.968 1.00 47.28 33 TRP B CA 1
ATOM 1769 C C . TRP B 2 33 ? -1.134 -52.304 -1.844 1.00 49.23 33 TRP B C 1
ATOM 1770 O O . TRP B 2 33 ? -1.578 -51.153 -1.732 1.00 45.10 33 TRP B O 1
ATOM 1791 N N . MET B 2 34 ? -1.481 -53.301 -1.034 1.00 52.40 34 MET B N 1
ATOM 1792 C CA . MET B 2 34 ? -2.330 -53.068 0.115 1.00 49.16 34 MET B CA 1
ATOM 1793 C C . MET B 2 34 ? -1.471 -52.762 1.308 1.00 48.69 34 MET B C 1
ATOM 1794 O O . MET B 2 34 ? -0.709 -53.610 1.744 1.00 49.04 34 MET B O 1
ATOM 1808 N N . GLN B 2 35 ? -1.600 -51.548 1.831 1.00 44.90 35 GLN B N 1
ATOM 1809 C CA . GLN B 2 35 ? -0.839 -51.118 3.001 1.00 40.08 35 GLN B CA 1
ATOM 1810 C C . GLN B 2 35 ? -1.518 -51.562 4.277 1.00 36.38 35 GLN B C 1
ATOM 1811 O O . GLN B 2 35 ? -2.737 -51.719 4.302 1.00 41.76 35 GLN B O 1
ATOM 1825 N N . TRP B 2 36 ? -0.716 -51.774 5.322 1.00 34.43 36 TRP B N 1
ATOM 1826 C CA . TRP B 2 36 ? -1.211 -51.927 6.696 1.00 29.32 36 TRP B CA 1
ATOM 1827 C C . TRP B 2 36 ? -0.483 -50.956 7.600 1.00 27.28 36 TRP B C 1
ATOM 1828 O O . TRP B 2 36 ? 0.744 -50.877 7.558 1.00 29.13 36 TRP B O 1
ATOM 1849 N N . LEU B 2 37 ? -1.239 -50.218 8.411 1.00 31.29 37 LEU B N 1
ATOM 1850 C CA . LEU B 2 37 ? -0.684 -49.225 9.357 1.00 27.10 37 LEU B CA 1
ATOM 1851 C C . LEU B 2 37 ? -1.279 -49.343 10.731 1.00 22.99 37 LEU B C 1
ATOM 1852 O O . LEU B 2 37 ? -2.331 -49.928 10.890 1.00 23.43 37 LEU B O 1
ATOM 1868 N N . LYS B 2 38 ? -0.636 -48.754 11.728 1.00 28.13 38 LYS B N 1
ATOM 1869 C CA . LYS B 2 38 ? -1.250 -48.672 13.052 1.00 30.31 38 LYS B CA 1
ATOM 1870 C C . LYS B 2 38 ? -1.112 -47.287 13.648 1.00 28.38 38 LYS B C 1
ATOM 1871 O O . LYS B 2 38 ? -0.191 -46.532 13.310 1.00 28.50 38 LYS B O 1
ATOM 1890 N N . GLN B 2 39 ? -2.058 -46.957 14.532 1.00 28.19 39 GLN B N 1
ATOM 1891 C CA . GLN B 2 39 ? -1.988 -45.726 15.317 1.00 20.34 39 GLN B CA 1
ATOM 1892 C C . GLN B 2 39 ? -2.252 -46.049 16.775 1.00 20.02 39 GLN B C 1
ATOM 1893 O O . GLN B 2 39 ? -3.368 -46.362 17.171 1.00 24.01 39 GLN B O 1
ATOM 1907 N N . ARG B 2 40 ? -1.219 -46.022 17.587 1.00 26.71 40 ARG B N 1
ATOM 1908 C CA . ARG B 2 40 ? -1.432 -46.229 19.023 1.00 28.59 40 ARG B CA 1
ATOM 1909 C C . ARG B 2 40 ? -2.104 -45.017 19.634 1.00 28.17 40 ARG B C 1
ATOM 1910 O O . ARG B 2 40 ? -1.982 -43.902 19.120 1.00 29.91 40 ARG B O 1
ATOM 1931 N N . PRO B 2 41 ? -2.793 -45.205 20.756 1.00 43.11 41 PRO B N 1
ATOM 1932 C CA . PRO B 2 41 ? -3.487 -44.051 21.341 1.00 43.52 41 PRO B CA 1
ATOM 1933 C C . PRO B 2 41 ? -2.538 -42.877 21.651 1.00 42.48 41 PRO B C 1
ATOM 1934 O O . PRO B 2 41 ? -1.524 -43.051 22.325 1.00 45.40 41 PRO B O 1
ATOM 1945 N N . GLY B 2 42 ? -2.844 -41.692 21.130 1.00 29.29 42 GLY B N 1
ATOM 1946 C CA . GLY B 2 42 ? -2.021 -40.533 21.409 1.00 29.28 42 GLY B CA 1
ATOM 1947 C C . GLY B 2 42 ? -0.765 -40.430 20.576 1.00 31.07 42 GLY B C 1
ATOM 1948 O O . GLY B 2 42 ? 0.147 -39.673 20.922 1.00 38.65 42 GLY B O 1
ATOM 1952 N N . GLN B 2 43 ? -0.690 -41.184 19.485 1.00 37.19 43 GLN B N 1
ATOM 1953 C CA . GLN B 2 43 ? 0.481 -41.135 18.623 1.00 35.26 43 GLN B CA 1
ATOM 1954 C C . GLN B 2 43 ? 0.082 -41.063 17.177 1.00 38.48 43 GLN B C 1
ATOM 1955 O O . GLN B 2 43 ? -1.093 -41.031 16.849 1.00 33.10 43 GLN B O 1
ATOM 1969 N N . GLY B 2 44 ? 1.084 -41.028 16.312 1.00 24.02 44 GLY B N 1
ATOM 1970 C CA . GLY B 2 44 ? 0.861 -40.859 14.894 1.00 24.09 44 GLY B CA 1
ATOM 1971 C C . GLY B 2 44 ? 0.792 -42.187 14.192 1.00 24.61 44 GLY B C 1
ATOM 1972 O O . GLY B 2 44 ? 0.826 -43.227 14.822 1.00 24.10 44 GLY B O 1
ATOM 1976 N N . LEU B 2 45 ? 0.666 -42.141 12.879 1.00 27.50 45 LEU B N 1
ATOM 1977 C CA . LEU B 2 45 ? 0.678 -43.348 12.056 1.00 25.41 45 LEU B CA 1
ATOM 1978 C C . LEU B 2 45 ? 2.016 -44.047 12.053 1.00 26.02 45 LEU B C 1
ATOM 1979 O O . LEU B 2 45 ? 3.053 -43.393 11.943 1.00 27.00 45 LEU B O 1
ATOM 1995 N N . GLU B 2 46 ? 1.986 -45.375 12.160 1.00 26.27 46 GLU B N 1
ATOM 1996 C CA . GLU B 2 46 ? 3.169 -46.195 11.940 1.00 31.45 46 GLU B CA 1
ATOM 1997 C C . GLU B 2 46 ? 2.894 -47.234 10.859 1.00 27.73 46 GLU B C 1
ATOM 1998 O O . GLU B 2 46 ? 1.910 -47.929 10.905 1.00 26.30 46 GLU B O 1
ATOM 2010 N N . TRP B 2 47 ? 3.780 -47.330 9.886 1.00 27.52 47 TRP B N 1
ATOM 2011 C CA . TRP B 2 47 ? 3.586 -48.244 8.751 1.00 32.05 47 TRP B CA 1
ATOM 2012 C C . TRP B 2 47 ? 4.091 -49.621 9.134 1.00 27.77 47 TRP B C 1
ATOM 2013 O O . TRP B 2 47 ? 5.163 -49.732 9.698 1.00 25.82 47 TRP B O 1
ATOM 2034 N N . ILE B 2 48 ? 3.322 -50.668 8.837 1.00 29.18 48 ILE B N 1
ATOM 2035 C CA . ILE B 2 48 ? 3.697 -52.031 9.220 1.00 24.13 48 ILE B CA 1
ATOM 2036 C C . ILE B 2 48 ? 4.236 -52.777 8.007 1.00 29.45 48 ILE B C 1
ATOM 2037 O O . ILE B 2 48 ? 5.320 -53.346 8.052 1.00 30.43 48 ILE B O 1
ATOM 2053 N N . GLY B 2 49 ? 3.463 -52.795 6.922 1.00 33.84 49 GLY B N 1
ATOM 2054 C CA . GLY B 2 49 ? 3.842 -53.573 5.769 1.00 32.37 49 GLY B CA 1
ATOM 2055 C C . GLY B 2 49 ? 2.855 -53.435 4.644 1.00 33.78 49 GLY B C 1
ATOM 2056 O O . GLY B 2 49 ? 1.885 -52.696 4.756 1.00 33.35 49 GLY B O 1
ATOM 2060 N N . ALA B 2 50 ? 3.114 -54.146 3.548 1.00 37.90 50 ALA B N 1
ATOM 2061 C CA . ALA B 2 50 ? 2.252 -54.101 2.374 1.00 34.18 50 ALA B CA 1
ATOM 2062 C C . ALA B 2 50 ? 2.280 -55.433 1.707 1.00 36.59 50 ALA B C 1
ATOM 2063 O O . ALA B 2 50 ? 3.173 -56.234 1.964 1.00 41.43 50 ALA B O 1
ATOM 2070 N N . ILE B 2 51 ? 1.278 -55.683 0.876 1.00 38.71 51 ILE B N 1
ATOM 2071 C CA . ILE B 2 51 ? 1.185 -56.923 0.116 1.00 41.20 51 ILE B CA 1
ATOM 2072 C C . ILE B 2 51 ? 0.661 -56.600 -1.277 1.00 43.96 51 ILE B C 1
ATOM 2073 O O . ILE B 2 51 ? -0.151 -55.682 -1.438 1.00 43.09 51 ILE B O 1
ATOM 2089 N N . TYR B 2 52 ? 1.151 -57.343 -2.270 1.00 46.19 52 TYR B N 1
ATOM 2090 C CA . TYR B 2 52 ? 0.720 -57.212 -3.663 1.00 49.02 52 TYR B CA 1
ATOM 2091 C C . TYR B 2 52 ? -0.116 -58.432 -4.053 1.00 52.02 52 TYR B C 1
ATOM 2092 O O . TYR B 2 52 ? 0.439 -59.469 -4.433 1.00 53.83 52 TYR B O 1
ATOM 2110 N N . PRO B 2 53 ? -1.458 -58.316 -3.970 1.00 54.48 53 PRO B N 1
ATOM 2111 C CA . PRO B 2 53 ? -2.324 -59.494 -4.162 1.00 54.93 53 PRO B CA 1
ATOM 2112 C C . PRO B 2 53 ? -2.170 -60.200 -5.504 1.00 58.75 53 PRO B C 1
ATOM 2113 O O . PRO B 2 53 ? -2.742 -61.269 -5.696 1.00 61.22 53 PRO B O 1
ATOM 2124 N N . GLY B 2 54 ? -1.433 -59.594 -6.425 1.00 65.36 54 GLY B N 1
ATOM 2125 C CA . GLY B 2 54 ? -1.120 -60.230 -7.692 1.00 69.59 54 GLY B CA 1
ATOM 2126 C C . GLY B 2 54 ? -0.319 -61.510 -7.539 1.00 68.61 54 GLY B C 1
ATOM 2127 O O . GLY B 2 54 ? -0.671 -62.529 -8.126 1.00 73.22 54 GLY B O 1
ATOM 2131 N N . ASP B 2 55 ? 0.743 -61.460 -6.735 1.00 65.78 55 ASP B N 1
ATOM 2132 C CA . ASP B 2 55 ? 1.641 -62.607 -6.543 1.00 66.04 55 ASP B CA 1
ATOM 2133 C C . ASP B 2 55 ? 1.948 -62.920 -5.069 1.00 66.99 55 ASP B C 1
ATOM 2134 O O . ASP B 2 55 ? 2.688 -63.861 -4.774 1.00 68.26 55 ASP B O 1
ATOM 2143 N N . GLY B 2 56 ? 1.387 -62.137 -4.152 1.00 57.01 56 GLY B N 1
ATOM 2144 C CA . GLY B 2 56 ? 1.519 -62.431 -2.740 1.00 54.49 56 GLY B CA 1
ATOM 2145 C C . GLY B 2 56 ? 2.801 -61.894 -2.139 1.00 53.31 56 GLY B C 1
ATOM 2146 O O . GLY B 2 56 ? 3.120 -62.158 -0.973 1.00 50.33 56 GLY B O 1
ATOM 2150 N N . ASP B 2 57 ? 3.520 -61.104 -2.933 1.00 59.51 57 ASP B N 1
ATOM 2151 C CA . ASP B 2 57 ? 4.746 -60.462 -2.477 1.00 57.33 57 ASP B CA 1
ATOM 2152 C C . ASP B 2 57 ? 4.431 -59.496 -1.325 1.00 53.02 57 ASP B C 1
ATOM 2153 O O . ASP B 2 57 ? 3.334 -58.954 -1.256 1.00 52.46 57 ASP B O 1
ATOM 2162 N N . THR B 2 58 ? 5.377 -59.315 -0.406 1.00 45.80 58 THR B N 1
ATOM 2163 C CA . THR B 2 58 ? 5.173 -58.449 0.765 1.00 42.34 58 THR B CA 1
ATOM 2164 C C . THR B 2 58 ? 6.368 -57.522 1.010 1.00 43.69 58 THR B C 1
ATOM 2165 O O . THR B 2 58 ? 7.446 -57.728 0.452 1.00 42.04 58 THR B O 1
ATOM 2176 N N . LYS B 2 59 ? 6.132 -56.477 1.809 1.00 42.54 59 LYS B N 1
ATOM 2177 C CA . LYS B 2 59 ? 7.156 -55.550 2.266 1.00 36.94 59 LYS B CA 1
ATOM 2178 C C . LYS B 2 59 ? 6.920 -55.295 3.743 1.00 41.61 59 LYS B C 1
ATOM 2179 O O . LYS B 2 59 ? 5.769 -55.242 4.186 1.00 41.21 59 LYS B O 1
ATOM 2198 N N . PHE B 2 60 ? 7.993 -55.084 4.496 1.00 49.40 60 PHE B N 1
ATOM 2199 C CA . PHE B 2 60 ? 7.901 -54.876 5.942 1.00 46.93 60 PHE B CA 1
ATOM 2200 C C . PHE B 2 60 ? 8.924 -53.873 6.414 1.00 43.29 60 PHE B C 1
ATOM 2201 O O . PHE B 2 60 ? 9.954 -53.729 5.794 1.00 42.37 60 PHE B O 1
ATOM 2218 N N . THR B 2 61 ? 8.654 -53.198 7.522 1.00 47.71 61 THR B N 1
ATOM 2219 C CA . THR B 2 61 ? 9.737 -52.577 8.259 1.00 48.91 61 THR B CA 1
ATOM 2220 C C . THR B 2 61 ? 10.318 -53.683 9.130 1.00 47.60 61 THR B C 1
ATOM 2221 O O . THR B 2 61 ? 9.570 -54.506 9.658 1.00 46.85 61 THR B O 1
ATOM 2232 N N . GLN B 2 62 ? 11.641 -53.718 9.252 1.00 42.33 62 GLN B N 1
ATOM 2233 C CA . GLN B 2 62 ? 12.316 -54.790 9.970 1.00 43.07 62 GLN B CA 1
ATOM 2234 C C . GLN B 2 62 ? 11.615 -55.136 11.282 1.00 43.35 62 GLN B C 1
ATOM 2235 O O . GLN B 2 62 ? 11.436 -56.298 11.611 1.00 43.50 62 GLN B O 1
ATOM 2249 N N . LYS B 2 63 ? 11.229 -54.109 12.018 1.00 40.44 63 LYS B N 1
ATOM 2250 C CA . LYS B 2 63 ? 10.574 -54.256 13.308 1.00 38.01 63 LYS B CA 1
ATOM 2251 C C . LYS B 2 63 ? 9.428 -55.280 13.318 1.00 41.31 63 LYS B C 1
ATOM 2252 O O . LYS B 2 63 ? 9.269 -56.011 14.293 1.00 41.36 63 LYS B O 1
ATOM 2271 N N . PHE B 2 64 ? 8.662 -55.363 12.225 1.00 37.94 64 PHE B N 1
ATOM 2272 C CA . PHE B 2 64 ? 7.467 -56.220 12.164 1.00 34.34 64 PHE B CA 1
ATOM 2273 C C . PHE B 2 64 ? 7.631 -57.509 11.371 1.00 39.24 64 PHE B C 1
ATOM 2274 O O . PHE B 2 64 ? 6.646 -58.132 11.026 1.00 45.41 64 PHE B O 1
ATOM 2291 N N . LYS B 2 65 ? 8.847 -57.921 11.060 1.00 46.73 65 LYS B N 1
ATOM 2292 C CA . LYS B 2 65 ? 8.999 -59.036 10.142 1.00 54.17 65 LYS B CA 1
ATOM 2293 C C . LYS B 2 65 ? 8.539 -60.341 10.796 1.00 54.42 65 LYS B C 1
ATOM 2294 O O . LYS B 2 65 ? 7.803 -61.133 10.200 1.00 55.20 65 LYS B O 1
ATOM 2313 N N . ASP B 2 66 ? 8.957 -60.553 12.034 1.00 71.72 66 ASP B N 1
ATOM 2314 C CA . ASP B 2 66 ? 8.657 -61.797 12.723 1.00 72.58 66 ASP B CA 1
ATOM 2315 C C . ASP B 2 66 ? 7.470 -61.610 13.662 1.00 71.09 66 ASP B C 1
ATOM 2316 O O . ASP B 2 66 ? 7.384 -62.244 14.715 1.00 74.34 66 ASP B O 1
ATOM 2325 N N . LYS B 2 67 ? 6.571 -60.709 13.290 1.00 49.58 67 LYS B N 1
ATOM 2326 C CA . LYS B 2 67 ? 5.419 -60.397 14.123 1.00 48.45 67 LYS B CA 1
ATOM 2327 C C . LYS B 2 67 ? 4.145 -60.338 13.316 1.00 48.18 67 LYS B C 1
ATOM 2328 O O . LYS B 2 67 ? 3.132 -60.913 13.690 1.00 49.39 67 LYS B O 1
ATOM 2347 N N . ALA B 2 68 ? 4.204 -59.599 12.221 1.00 36.52 68 ALA B N 1
ATOM 2348 C CA . ALA B 2 68 ? 3.061 -59.424 11.348 1.00 34.21 68 ALA B CA 1
ATOM 2349 C C . ALA B 2 68 ? 3.229 -60.329 10.145 1.00 40.59 68 ALA B C 1
ATOM 2350 O O . ALA B 2 68 ? 4.306 -60.398 9.569 1.00 36.56 68 ALA B O 1
ATOM 2357 N N . THR B 2 69 ? 2.173 -61.061 9.812 1.00 44.86 69 THR B N 1
ATOM 2358 C CA . THR B 2 69 ? 2.156 -61.921 8.634 1.00 48.35 69 THR B CA 1
ATOM 2359 C C . THR B 2 69 ? 1.056 -61.486 7.647 1.00 52.14 69 THR B C 1
ATOM 2360 O O . THR B 2 69 ? -0.136 -61.515 7.977 1.00 51.79 69 THR B O 1
ATOM 2371 N N . LEU B 2 70 ? 1.454 -61.093 6.437 1.00 44.89 70 LEU B N 1
ATOM 2372 C CA . LEU B 2 70 ? 0.507 -60.565 5.450 1.00 45.05 70 LEU B CA 1
ATOM 2373 C C . LEU B 2 70 ? 0.137 -61.606 4.408 1.00 48.04 70 LEU B C 1
ATOM 2374 O O . LEU B 2 70 ? 1.004 -62.253 3.828 1.00 50.81 70 LEU B O 1
ATOM 2390 N N . THR B 2 71 ? -1.158 -61.784 4.193 1.00 46.91 71 THR B N 1
ATOM 2391 C CA . THR B 2 71 ? -1.648 -62.686 3.153 1.00 47.82 71 THR B CA 1
ATOM 2392 C C . THR B 2 71 ? -2.821 -62.048 2.416 1.00 45.82 71 THR B C 1
ATOM 2393 O O . THR B 2 71 ? -3.371 -61.060 2.882 1.00 45.00 71 THR B O 1
ATOM 2404 N N . ALA B 2 72 ? -3.190 -62.601 1.265 1.00 52.26 72 ALA B N 1
ATOM 2405 C CA . ALA B 2 72 ? -4.296 -62.050 0.483 1.00 53.14 72 ALA B CA 1
ATOM 2406 C C . ALA B 2 72 ? -5.053 -63.133 -0.295 1.00 56.14 72 ALA B C 1
ATOM 2407 O O . ALA B 2 72 ? -4.446 -64.047 -0.850 1.00 56.72 72 ALA B O 1
ATOM 2414 N N . ASP B 2 73 ? -6.378 -63.003 -0.343 1.00 66.26 73 ASP B N 1
ATOM 2415 C CA . ASP B 2 73 ? -7.247 -63.948 -1.045 1.00 66.54 73 ASP B CA 1
ATOM 2416 C C . ASP B 2 73 ? -7.745 -63.350 -2.361 1.00 66.28 73 ASP B C 1
ATOM 2417 O O . ASP B 2 73 ? -8.610 -62.474 -2.365 1.00 63.26 73 ASP B O 1
ATOM 2426 N N . LYS B 2 74 ? -7.197 -63.821 -3.478 1.00 70.21 74 LYS B N 1
ATOM 2427 C CA . LYS B 2 74 ? -7.510 -63.232 -4.782 1.00 70.49 74 LYS B CA 1
ATOM 2428 C C . LYS B 2 74 ? -8.991 -63.290 -5.135 1.00 73.37 74 LYS B C 1
ATOM 2429 O O . LYS B 2 74 ? -9.506 -62.356 -5.752 1.00 74.15 74 LYS B O 1
ATOM 2448 N N . SER B 2 75 ? -9.664 -64.378 -4.756 1.00 74.37 75 SER B N 1
ATOM 2449 C CA . SER B 2 75 ? -11.064 -64.587 -5.127 1.00 76.47 75 SER B CA 1
ATOM 2450 C C . SER B 2 75 ? -12.035 -63.775 -4.262 1.00 74.99 75 SER B C 1
ATOM 2451 O O . SER B 2 75 ? -13.006 -63.235 -4.778 1.00 78.39 75 SER B O 1
ATOM 2459 N N . SER B 2 76 ? -11.788 -63.677 -2.957 1.00 67.38 76 SER B N 1
ATOM 2460 C CA . SER B 2 76 ? -12.678 -62.890 -2.105 1.00 65.23 76 SER B CA 1
ATOM 2461 C C . SER B 2 76 ? -12.142 -61.469 -1.995 1.00 62.45 76 SER B C 1
ATOM 2462 O O . SER B 2 76 ? -12.757 -60.611 -1.356 1.00 60.24 76 SER B O 1
ATOM 2470 N N . THR B 2 77 ? -11.014 -61.228 -2.662 1.00 64.22 77 THR B N 1
ATOM 2471 C CA . THR B 2 77 ? -10.344 -59.929 -2.648 1.00 64.20 77 THR B CA 1
ATOM 2472 C C . THR B 2 77 ? -10.249 -59.343 -1.234 1.00 61.09 77 THR B C 1
ATOM 2473 O O . THR B 2 77 ? -10.599 -58.179 -1.007 1.00 61.84 77 THR B O 1
ATOM 2484 N N . THR B 2 78 ? -9.779 -60.149 -0.288 1.00 62.66 78 THR B N 1
ATOM 2485 C CA . THR B 2 78 ? -9.558 -59.673 1.074 1.00 65.45 78 THR B CA 1
ATOM 2486 C C . THR B 2 78 ? -8.101 -59.863 1.470 1.00 61.39 78 THR B C 1
ATOM 2487 O O . THR B 2 78 ? -7.526 -60.930 1.273 1.00 61.65 78 THR B O 1
ATOM 2498 N N . ALA B 2 79 ? -7.502 -58.801 1.996 1.00 51.57 79 ALA B N 1
ATOM 2499 C CA . ALA B 2 79 ? -6.169 -58.880 2.549 1.00 50.10 79 ALA B CA 1
ATOM 2500 C C . ALA B 2 79 ? -6.268 -59.206 4.029 1.00 51.32 79 ALA B C 1
ATOM 2501 O O . ALA B 2 79 ? -7.198 -58.749 4.717 1.00 50.31 79 ALA B O 1
ATOM 2508 N N . TYR B 2 80 ? -5.297 -59.967 4.524 1.00 43.57 80 TYR B N 1
ATOM 2509 C CA . TYR B 2 80 ? -5.267 -60.329 5.930 1.00 44.42 80 TYR B CA 1
ATOM 2510 C C . TYR B 2 80 ? -3.932 -59.956 6.544 1.00 45.21 80 TYR B C 1
ATOM 2511 O O . TYR B 2 80 ? -2.893 -60.029 5.883 1.00 46.00 80 TYR B O 1
ATOM 2529 N N . MET B 2 81 ? -3.976 -59.559 7.810 1.00 42.92 81 MET B N 1
ATOM 2530 C CA . MET B 2 81 ? -2.773 -59.395 8.617 1.00 42.90 81 MET B CA 1
ATOM 2531 C C . MET B 2 81 ? -2.892 -60.139 9.916 1.00 41.70 81 MET B C 1
ATOM 2532 O O . MET B 2 81 ? -3.720 -59.806 10.756 1.00 39.36 81 MET B O 1
ATOM 2546 N N . GLN B 2 82 ? -2.041 -61.133 10.083 1.00 46.81 82 GLN B N 1
ATOM 2547 C CA . GLN B 2 82 ? -1.951 -61.831 11.340 1.00 46.97 82 GLN B CA 1
ATOM 2548 C C . GLN B 2 82 ? -0.855 -61.225 12.211 1.00 44.20 82 GLN B C 1
ATOM 2549 O O . GLN B 2 82 ? 0.269 -61.041 11.743 1.00 42.36 82 GLN B O 1
ATOM 2563 N N . LEU B 2 83 ? -1.184 -60.907 13.465 1.00 40.41 83 LEU B N 1
ATOM 2564 C CA . LEU B 2 83 ? -0.190 -60.419 14.423 1.00 39.61 83 LEU B CA 1
ATOM 2565 C C . LEU B 2 83 ? 0.058 -61.469 15.478 1.00 39.37 83 LEU B C 1
ATOM 2566 O O . LEU B 2 83 ? -0.885 -62.030 16.013 1.00 40.25 83 LEU B O 1
ATOM 2582 N N . SER B 2 84 ? 1.328 -61.686 15.802 1.00 45.47 84 SER B N 1
ATOM 2583 C CA . SER B 2 84 ? 1.756 -62.759 16.690 1.00 43.04 84 SER B CA 1
ATOM 2584 C C . SER B 2 84 ? 2.352 -62.192 17.956 1.00 41.21 84 SER B C 1
ATOM 2585 O O . SER B 2 84 ? 2.711 -61.028 18.004 1.00 41.47 84 SER B O 1
ATOM 2593 N N . SER B 2 85 ? 2.500 -63.030 18.966 1.00 42.80 85 SER B N 1
ATOM 2594 C CA . SER B 2 85 ? 3.235 -62.664 20.179 1.00 39.83 85 SER B CA 1
ATOM 2595 C C . SER B 2 85 ? 2.755 -61.354 20.772 1.00 33.27 85 SER B C 1
ATOM 2596 O O . SER B 2 85 ? 3.567 -60.530 21.175 1.00 35.96 85 SER B O 1
ATOM 2604 N N . LEU B 2 86 ? 1.446 -61.157 20.824 1.00 28.00 86 LEU B N 1
ATOM 2605 C CA . LEU B 2 86 ? 0.901 -59.837 21.150 1.00 27.87 86 LEU B CA 1
ATOM 2606 C C . LEU B 2 86 ? 1.399 -59.300 22.492 1.00 28.67 86 LEU B C 1
ATOM 2607 O O . LEU B 2 86 ? 1.667 -60.055 23.437 1.00 28.72 86 LEU B O 1
ATOM 2623 N N . ALA B 2 87 ? 1.588 -57.986 22.527 1.00 30.69 87 ALA B N 1
ATOM 2624 C CA . ALA B 2 87 ? 2.042 -57.292 23.721 1.00 29.13 87 ALA B CA 1
ATOM 2625 C C . ALA B 2 87 ? 1.270 -55.993 23.880 1.00 31.27 87 ALA B C 1
ATOM 2626 O O . ALA B 2 87 ? 0.510 -55.601 22.987 1.00 34.05 87 ALA B O 1
ATOM 2633 N N . SER B 2 88 ? 1.499 -55.298 24.985 1.00 41.05 88 SER B N 1
ATOM 2634 C CA . SER B 2 88 ? 0.856 -54.014 25.246 1.00 37.66 88 SER B CA 1
ATOM 2635 C C . SER B 2 88 ? 1.040 -53.003 24.112 1.00 37.88 88 SER B C 1
ATOM 2636 O O . SER B 2 88 ? 0.096 -52.327 23.711 1.00 39.84 88 SER B O 1
ATOM 2644 N N . GLU B 2 89 ? 2.259 -52.901 23.594 1.00 41.97 89 GLU B N 1
ATOM 2645 C CA . GLU B 2 89 ? 2.576 -51.946 22.539 1.00 40.60 89 GLU B CA 1
ATOM 2646 C C . GLU B 2 89 ? 1.801 -52.229 21.257 1.00 42.04 89 GLU B C 1
ATOM 2647 O O . GLU B 2 89 ? 1.779 -51.405 20.318 1.00 37.83 89 GLU B O 1
ATOM 2659 N N . ASP B 2 90 ? 1.158 -53.396 21.216 1.00 23.51 90 ASP B N 1
ATOM 2660 C CA . ASP B 2 90 ? 0.327 -53.761 20.080 1.00 21.34 90 ASP B CA 1
ATOM 2661 C C . ASP B 2 90 ? -1.123 -53.271 20.201 1.00 25.05 90 ASP B C 1
ATOM 2662 O O . ASP B 2 90 ? -1.894 -53.353 19.237 1.00 29.17 90 ASP B O 1
ATOM 2671 N N . SER B 2 91 ? -1.521 -52.759 21.368 1.00 31.68 91 SER B N 1
ATOM 2672 C CA . SER B 2 91 ? -2.847 -52.132 21.471 1.00 28.09 91 SER B CA 1
ATOM 2673 C C . SER B 2 91 ? -2.856 -50.843 20.672 1.00 32.40 91 SER B C 1
ATOM 2674 O O . SER B 2 91 ? -2.043 -49.939 20.913 1.00 27.25 91 SER B O 1
ATOM 2682 N N . ALA B 2 92 ? -3.777 -50.754 19.726 1.00 23.91 92 ALA B N 1
ATOM 2683 C CA . ALA B 2 92 ? -3.781 -49.652 18.778 1.00 24.06 92 ALA B CA 1
ATOM 2684 C C . ALA B 2 92 ? -4.973 -49.834 17.845 1.00 25.41 92 ALA B C 1
ATOM 2685 O O . ALA B 2 92 ? -5.662 -50.823 17.932 1.00 24.56 92 ALA B O 1
ATOM 2692 N N . VAL B 2 93 ? -5.201 -48.879 16.959 1.00 29.39 93 VAL B N 1
ATOM 2693 C CA . VAL B 2 93 ? -6.178 -49.034 15.891 1.00 19.12 93 VAL B CA 1
ATOM 2694 C C . VAL B 2 93 ? -5.408 -49.387 14.621 1.00 25.41 93 VAL B C 1
ATOM 2695 O O . VAL B 2 93 ? -4.415 -48.744 14.284 1.00 25.49 93 VAL B O 1
ATOM 2708 N N . TYR B 2 94 ? -5.805 -50.457 13.958 1.00 30.35 94 TYR B N 1
ATOM 2709 C CA . TYR B 2 94 ? -5.084 -50.931 12.773 1.00 26.87 94 TYR B CA 1
ATOM 2710 C C . TYR B 2 94 ? -5.837 -50.533 11.501 1.00 30.30 94 TYR B C 1
ATOM 2711 O O . TYR B 2 94 ? -7.030 -50.779 11.401 1.00 32.65 94 TYR B O 1
ATOM 2729 N N . TYR B 2 95 ? -5.149 -49.877 10.561 1.00 27.55 95 TYR B N 1
ATOM 2730 C CA . TYR B 2 95 ? -5.754 -49.433 9.287 1.00 25.31 95 TYR B CA 1
ATOM 2731 C C . TYR B 2 95 ? -5.185 -50.170 8.103 1.00 29.64 95 TYR B C 1
ATOM 2732 O O . TYR B 2 95 ? -4.007 -50.490 8.072 1.00 28.38 95 TYR B O 1
ATOM 2750 N N . CYS B 2 96 ? -6.024 -50.431 7.119 1.00 36.99 96 CYS B N 1
ATOM 2751 C CA . CYS B 2 96 ? -5.525 -50.886 5.839 1.00 36.17 96 CYS B CA 1
ATOM 2752 C C . CYS B 2 96 ? -5.824 -49.767 4.870 1.00 39.10 96 CYS B C 1
ATOM 2753 O O . CYS B 2 96 ? -6.827 -49.101 5.020 1.00 43.11 96 CYS B O 1
ATOM 2760 N N . ALA B 2 97 ? -4.910 -49.484 3.952 1.00 43.99 97 ALA B N 1
ATOM 2761 C CA . ALA B 2 97 ? -5.114 -48.421 2.968 1.00 40.82 97 ALA B CA 1
ATOM 2762 C C . ALA B 2 97 ? -4.498 -48.809 1.629 1.00 44.03 97 ALA B C 1
ATOM 2763 O O . ALA B 2 97 ? -3.499 -49.527 1.578 1.00 45.62 97 ALA B O 1
ATOM 2770 N N . ARG B 2 98 ? -5.085 -48.328 0.543 1.00 39.64 98 ARG B N 1
ATOM 2771 C CA . ARG B 2 98 ? -4.547 -48.625 -0.771 1.00 41.89 98 ARG B CA 1
ATOM 2772 C C . ARG B 2 98 ? -3.469 -47.621 -1.158 1.00 40.97 98 ARG B C 1
ATOM 2773 O O . ARG B 2 98 ? -3.655 -46.415 -1.008 1.00 39.04 98 ARG B O 1
ATOM 2794 N N . GLU B 2 99 ? -2.333 -48.119 -1.629 1.00 42.96 99 GLU B N 1
ATOM 2795 C CA . GLU B 2 99 ? -1.344 -47.252 -2.249 1.00 42.83 99 GLU B CA 1
ATOM 2796 C C . GLU B 2 99 ? -1.659 -47.226 -3.729 1.00 44.96 99 GLU B C 1
ATOM 2797 O O . GLU B 2 99 ? -1.531 -48.239 -4.412 1.00 49.26 99 GLU B O 1
ATOM 2809 N N . ASN B 2 100 ? -2.107 -46.081 -4.219 1.00 44.38 100 ASN B N 1
ATOM 2810 C CA . ASN B 2 100 ? -2.396 -45.939 -5.632 1.00 50.06 100 ASN B CA 1
ATOM 2811 C C . ASN B 2 100 ? -1.147 -46.269 -6.453 1.00 50.39 100 ASN B C 1
ATOM 2812 O O . ASN B 2 100 ? -0.097 -45.659 -6.251 1.00 50.25 100 ASN B O 1
ATOM 2823 N N . LEU B 2 101 ? -1.250 -47.235 -7.359 1.00 49.89 101 LEU B N 1
ATOM 2824 C CA . LEU B 2 101 ? -0.056 -47.813 -7.970 1.00 50.79 101 LEU B CA 1
ATOM 2825 C C . LEU B 2 101 ? 0.833 -46.781 -8.642 1.00 51.29 101 LEU B C 1
ATOM 2826 O O . LEU B 2 101 ? 2.049 -46.855 -8.540 1.00 50.35 101 LEU B O 1
ATOM 2842 N N . TYR B 2 102 ? 0.232 -45.812 -9.320 1.00 53.66 102 TYR B N 1
ATOM 2843 C CA . TYR B 2 102 ? 1.006 -44.819 -10.071 1.00 54.48 102 TYR B CA 1
ATOM 2844 C C . TYR B 2 102 ? 0.867 -43.426 -9.483 1.00 52.22 102 TYR B C 1
ATOM 2845 O O . TYR B 2 102 ? 1.611 -42.519 -9.856 1.00 52.48 102 TYR B O 1
ATOM 2863 N N . GLY B 2 103 ? -0.084 -43.258 -8.566 1.00 59.66 103 GLY B N 1
ATOM 2864 C CA . GLY B 2 103 ? -0.217 -42.013 -7.832 1.00 57.39 103 GLY B CA 1
ATOM 2865 C C . GLY B 2 103 ? 0.770 -41.983 -6.686 1.00 55.92 103 GLY B C 1
ATOM 2866 O O . GLY B 2 103 ? 1.410 -40.965 -6.444 1.00 58.82 103 GLY B O 1
ATOM 2870 N N . TYR B 2 104 ? 0.892 -43.130 -6.015 1.00 44.05 104 TYR B N 1
ATOM 2871 C CA . TYR B 2 104 ? 1.773 -43.342 -4.865 1.00 41.70 104 TYR B CA 1
ATOM 2872 C C . TYR B 2 104 ? 1.161 -42.786 -3.555 1.00 39.79 104 TYR B C 1
ATOM 2873 O O . TYR B 2 104 ? 1.654 -43.110 -2.474 1.00 36.47 104 TYR B O 1
ATOM 2891 N N . TYR B 2 105 ? 0.100 -41.976 -3.652 1.00 39.92 105 TYR B N 1
ATOM 2892 C CA . TYR B 2 105 ? -0.644 -41.532 -2.463 1.00 38.90 105 TYR B CA 1
ATOM 2893 C C . TYR B 2 105 ? -1.518 -42.650 -1.884 1.00 38.89 105 TYR B C 1
ATOM 2894 O O . TYR B 2 105 ? -1.856 -43.604 -2.569 1.00 43.98 105 TYR B O 1
ATOM 2912 N N . PHE B 2 106 ? -1.907 -42.519 -0.624 1.00 38.93 106 PHE B N 1
ATOM 2913 C CA . PHE B 2 106 ? -2.797 -43.495 -0.000 1.00 39.43 106 PHE B CA 1
ATOM 2914 C C . PHE B 2 106 ? -4.235 -42.999 -0.101 1.00 39.16 106 PHE B C 1
ATOM 2915 O O . PHE B 2 106 ? -4.683 -42.264 0.785 1.00 37.02 106 PHE B O 1
ATOM 2932 N N . ASP B 2 107 ? -4.958 -43.386 -1.162 1.00 42.14 107 ASP B N 1
ATOM 2933 C CA . ASP B 2 107 ? -6.241 -42.757 -1.439 1.00 42.27 107 ASP B CA 1
ATOM 2934 C C . ASP B 2 107 ? -7.404 -43.303 -0.631 1.00 47.22 107 ASP B C 1
ATOM 2935 O O . ASP B 2 107 ? -8.185 -42.507 -0.116 1.00 49.53 107 ASP B O 1
ATOM 2944 N N . TYR B 2 108 ? -7.561 -44.622 -0.542 1.00 44.23 108 TYR B N 1
ATOM 2945 C CA . TYR B 2 108 ? -8.723 -45.198 0.148 1.00 41.51 108 TYR B CA 1
ATOM 2946 C C . TYR B 2 108 ? -8.312 -45.943 1.401 1.00 39.75 108 TYR B C 1
ATOM 2947 O O . TYR B 2 108 ? -7.329 -46.679 1.395 1.00 39.52 108 TYR B O 1
ATOM 2965 N N . TRP B 2 109 ? -9.091 -45.761 2.467 1.00 40.87 109 TRP B N 1
ATOM 2966 C CA . TRP B 2 109 ? -8.748 -46.277 3.784 1.00 38.38 109 TRP B CA 1
ATOM 2967 C C . TRP B 2 109 ? -9.848 -47.145 4.383 1.00 38.71 109 TRP B C 1
ATOM 2968 O O . TRP B 2 109 ? -11.017 -46.921 4.130 1.00 46.42 109 TRP B O 1
ATOM 2989 N N . GLY B 2 110 ? -9.465 -48.123 5.199 1.00 45.37 110 GLY B N 1
ATOM 2990 C CA . GLY B 2 110 ? -10.426 -48.890 5.963 1.00 46.53 110 GLY B CA 1
ATOM 2991 C C . GLY B 2 110 ? -10.848 -48.056 7.159 1.00 45.81 110 GLY B C 1
ATOM 2992 O O . GLY B 2 110 ? -10.191 -47.061 7.457 1.00 46.22 110 GLY B O 1
ATOM 2996 N N . GLN B 2 111 ? -11.931 -48.432 7.841 1.00 42.46 111 GLN B N 1
ATOM 2997 C CA . GLN B 2 111 ? -12.416 -47.639 8.969 1.00 37.56 111 GLN B CA 1
ATOM 2998 C C . GLN B 2 111 ? -11.632 -47.959 10.258 1.00 40.67 111 GLN B C 1
ATOM 2999 O O . GLN B 2 111 ? -11.905 -47.408 11.329 1.00 39.03 111 GLN B O 1
ATOM 3013 N N . GLY B 2 112 ? -10.681 -48.881 10.157 1.00 33.61 112 GLY B N 1
ATOM 3014 C CA . GLY B 2 112 ? -9.802 -49.178 11.272 1.00 33.09 112 GLY B CA 1
ATOM 3015 C C . GLY B 2 112 ? -10.392 -50.236 12.172 1.00 34.95 112 GLY B C 1
ATOM 3016 O O . GLY B 2 112 ? -11.605 -50.275 12.324 1.00 35.78 112 GLY B O 1
ATOM 3020 N N . THR B 2 113 ? -9.555 -51.127 12.710 1.00 33.12 113 THR B N 1
ATOM 3021 C CA . THR B 2 113 ? -9.963 -52.078 13.750 1.00 30.99 113 THR B CA 1
ATOM 3022 C C . THR B 2 113 ? -9.304 -51.688 15.062 1.00 37.06 113 THR B C 1
ATOM 3023 O O . THR B 2 113 ? -8.089 -51.495 15.107 1.00 36.24 113 THR B O 1
ATOM 3034 N N . THR B 2 114 ? -10.087 -51.565 16.130 1.00 31.69 114 THR B N 1
ATOM 3035 C CA . THR B 2 114 ? -9.513 -51.275 17.442 1.00 24.99 114 THR B CA 1
ATOM 3036 C C . THR B 2 114 ? -9.146 -52.558 18.166 1.00 28.92 114 THR B C 1
ATOM 3037 O O . THR B 2 114 ? -9.991 -53.420 18.399 1.00 30.14 114 THR B O 1
ATOM 3048 N N . LEU B 2 115 ? -7.878 -52.672 18.536 1.00 30.02 115 LEU B N 1
ATOM 3049 C CA . LEU B 2 115 ? -7.367 -53.871 19.181 1.00 22.93 115 LEU B CA 1
ATOM 3050 C C . LEU B 2 115 ? -6.792 -53.541 20.541 1.00 26.13 115 LEU B C 1
ATOM 3051 O O . LEU B 2 115 ? -5.933 -52.685 20.644 1.00 25.25 115 LEU B O 1
ATOM 3067 N N . THR B 2 116 ? -7.256 -54.227 21.576 1.00 26.75 116 THR B N 1
ATOM 3068 C CA . THR B 2 116 ? -6.657 -54.106 22.895 1.00 25.34 116 THR B CA 1
ATOM 3069 C C . THR B 2 116 ? -6.033 -55.432 23.236 1.00 24.25 116 THR B C 1
ATOM 3070 O O . THR B 2 116 ? -6.683 -56.447 23.077 1.00 28.40 116 THR B O 1
ATOM 3081 N N . VAL B 2 117 ? -4.782 -55.404 23.695 1.00 25.84 117 VAL B N 1
ATOM 3082 C CA . VAL B 2 117 ? -4.082 -56.586 24.204 1.00 23.56 117 VAL B CA 1
ATOM 3083 C C . VAL B 2 117 ? -4.051 -56.506 25.733 1.00 24.42 117 VAL B C 1
ATOM 3084 O O . VAL B 2 117 ? -3.357 -55.662 26.285 1.00 25.61 117 VAL B O 1
ATOM 3097 N N . SER B 2 118 ? -4.810 -57.360 26.407 1.00 32.52 118 SER B N 1
ATOM 3098 C CA . SER B 2 118 ? -4.963 -57.279 27.855 1.00 26.98 118 SER B CA 1
ATOM 3099 C C . SER B 2 118 ? -5.286 -58.640 28.440 1.00 30.41 118 SER B C 1
ATOM 3100 O O . SER B 2 118 ? -5.867 -59.491 27.750 1.00 34.24 118 SER B O 1
ATOM 3108 N N . SER B 2 119 ? -4.965 -58.836 29.718 1.00 30.68 119 SER B N 1
ATOM 3109 C CA . SER B 2 119 ? -5.326 -60.071 30.408 1.00 32.43 119 SER B CA 1
ATOM 3110 C C . SER B 2 119 ? -6.576 -59.910 31.250 1.00 34.17 119 SER B C 1
ATOM 3111 O O . SER B 2 119 ? -6.969 -60.826 31.966 1.00 43.12 119 SER B O 1
ATOM 3119 N N . ALA B 2 120 ? -7.202 -58.748 31.165 1.00 28.43 120 ALA B N 1
ATOM 3120 C CA . ALA B 2 120 ? -8.397 -58.438 31.955 1.00 28.27 120 ALA B CA 1
ATOM 3121 C C . ALA B 2 120 ? -9.612 -59.020 31.297 1.00 29.93 120 ALA B C 1
ATOM 3122 O O . ALA B 2 120 ? -9.655 -59.189 30.077 1.00 33.37 120 ALA B O 1
ATOM 3129 N N . SER B 2 121 ? -10.621 -59.281 32.111 1.00 30.62 121 SER B N 1
ATOM 3130 C CA . SER B 2 121 ? -11.874 -59.807 31.625 1.00 31.57 121 SER B CA 1
ATOM 3131 C C . SER B 2 121 ? -12.627 -58.785 30.785 1.00 33.39 121 SER B C 1
ATOM 3132 O O . SER B 2 121 ? -12.672 -57.604 31.142 1.00 30.88 121 SER B O 1
ATOM 3140 N N . THR B 2 122 ? -13.250 -59.229 29.698 1.00 27.53 122 THR B N 1
ATOM 3141 C CA . THR B 2 122 ? -14.241 -58.381 29.030 1.00 31.04 122 THR B CA 1
ATOM 3142 C C . THR B 2 122 ? -15.424 -58.164 29.946 1.00 27.86 122 THR B C 1
ATOM 3143 O O . THR B 2 122 ? -15.843 -59.075 30.670 1.00 31.35 122 THR B O 1
ATOM 3154 N N . LYS B 2 123 ? -15.980 -56.965 29.920 1.00 27.29 123 LYS B N 1
ATOM 3155 C CA . LYS B 2 123 ? -17.263 -56.752 30.547 1.00 28.23 123 LYS B CA 1
ATOM 3156 C C . LYS B 2 123 ? -18.203 -56.032 29.570 1.00 29.03 123 LYS B C 1
ATOM 3157 O O . LYS B 2 123 ? -17.835 -55.058 28.907 1.00 28.99 123 LYS B O 1
ATOM 3176 N N . GLY B 2 124 ? -19.412 -56.554 29.464 1.00 29.89 124 GLY B N 1
ATOM 3177 C CA . GLY B 2 124 ? -20.403 -55.954 28.611 1.00 31.79 124 GLY B CA 1
ATOM 3178 C C . GLY B 2 124 ? -21.101 -54.821 29.328 1.00 31.30 124 GLY B C 1
ATOM 3179 O O . GLY B 2 124 ? -21.263 -54.835 30.566 1.00 30.90 124 GLY B O 1
ATOM 3183 N N . PRO B 2 125 ? -21.562 -53.840 28.546 1.00 30.56 125 PRO B N 1
ATOM 3184 C CA . PRO B 2 125 ? -22.243 -52.711 29.146 1.00 30.93 125 PRO B CA 1
ATOM 3185 C C . PRO B 2 125 ? -23.677 -52.951 29.480 1.00 34.40 125 PRO B C 1
ATOM 3186 O O . PRO B 2 125 ? -24.365 -53.654 28.748 1.00 35.75 125 PRO B O 1
ATOM 3197 N N . SER B 2 126 ? -24.128 -52.301 30.546 1.00 26.71 126 SER B N 1
ATOM 3198 C CA . SER B 2 126 ? -25.522 -52.019 30.746 1.00 21.37 126 SER B CA 1
ATOM 3199 C C . SER B 2 126 ? -25.883 -50.852 29.830 1.00 27.39 126 SER B C 1
ATOM 3200 O O . SER B 2 126 ? -25.081 -49.927 29.644 1.00 24.71 126 SER B O 1
ATOM 3208 N N . VAL B 2 127 ? -27.095 -50.853 29.300 1.00 21.33 127 VAL B N 1
ATOM 3209 C CA . VAL B 2 127 ? -27.545 -49.767 28.463 1.00 24.57 127 VAL B CA 1
ATOM 3210 C C . VAL B 2 127 ? -28.781 -49.155 29.120 1.00 27.51 127 VAL B C 1
ATOM 3211 O O . VAL B 2 127 ? -29.736 -49.868 29.479 1.00 25.89 127 VAL B O 1
ATOM 3224 N N . PHE B 2 128 ? -28.724 -47.863 29.385 1.00 21.61 128 PHE B N 1
ATOM 3225 C CA . PHE B 2 128 ? -29.832 -47.181 30.001 1.00 24.93 128 PHE B CA 1
ATOM 3226 C C . PHE B 2 128 ? -30.402 -46.086 29.081 1.00 23.55 128 PHE B C 1
ATOM 3227 O O . PHE B 2 128 ? -29.658 -45.439 28.345 1.00 21.67 128 PHE B O 1
ATOM 3244 N N . PRO B 2 129 ? -31.740 -45.896 29.113 1.00 33.46 129 PRO B N 1
ATOM 3245 C CA . PRO B 2 129 ? -32.333 -44.827 28.293 1.00 32.44 129 PRO B CA 1
ATOM 3246 C C . PRO B 2 129 ? -32.054 -43.521 28.982 1.00 32.40 129 PRO B C 1
ATOM 3247 O O . PRO B 2 129 ? -32.095 -43.481 30.205 1.00 35.19 129 PRO B O 1
ATOM 3258 N N . LEU B 2 130 ? -31.707 -42.502 28.206 1.00 30.58 130 LEU B N 1
ATOM 3259 C CA . LEU B 2 130 ? -31.528 -41.149 28.705 1.00 26.23 130 LEU B CA 1
ATOM 3260 C C . LEU B 2 130 ? -32.715 -40.364 28.220 1.00 27.06 130 LEU B C 1
ATOM 3261 O O . LEU B 2 130 ? -32.725 -39.903 27.088 1.00 28.41 130 LEU B O 1
ATOM 3277 N N . ALA B 2 131 ? -33.745 -40.275 29.053 1.00 37.25 131 ALA B N 1
ATOM 3278 C CA . ALA B 2 131 ? -34.984 -39.640 28.653 1.00 37.62 131 ALA B CA 1
ATOM 3279 C C . ALA B 2 131 ? -35.007 -38.235 29.214 1.00 42.56 131 ALA B C 1
ATOM 3280 O O . ALA B 2 131 ? -34.677 -38.026 30.386 1.00 43.63 131 ALA B O 1
ATOM 3287 N N . PRO B 2 132 ? -35.388 -37.264 28.382 1.00 37.90 132 PRO B N 1
ATOM 3288 C CA . PRO B 2 132 ? -35.475 -35.889 28.866 1.00 36.21 132 PRO B CA 1
ATOM 3289 C C . PRO B 2 132 ? -36.641 -35.692 29.847 1.00 42.46 132 PRO B C 1
ATOM 3290 O O . PRO B 2 132 ? -37.757 -36.169 29.595 1.00 46.56 132 PRO B O 1
ATOM 3301 N N . SER B 2 133 ? -36.384 -34.985 30.944 1.00 66.56 133 SER B N 1
ATOM 3302 C CA . SER B 2 133 ? -37.420 -34.679 31.924 1.00 72.58 133 SER B CA 1
ATOM 3303 C C . SER B 2 133 ? -38.258 -33.491 31.454 1.00 73.61 133 SER B C 1
ATOM 3304 O O . SER B 2 133 ? -37.832 -32.739 30.580 1.00 71.80 133 SER B O 1
ATOM 3312 N N . SER B 2 134 ? -39.439 -33.332 32.052 1.00 75.48 134 SER B N 1
ATOM 3313 C CA . SER B 2 134 ? -40.411 -32.310 31.650 1.00 74.01 134 SER B CA 1
ATOM 3314 C C . SER B 2 134 ? -39.843 -30.892 31.420 1.00 74.23 134 SER B C 1
ATOM 3315 O O . SER B 2 134 ? -40.153 -30.260 30.402 1.00 72.06 134 SER B O 1
ATOM 3323 N N . LYS B 2 135 ? -39.009 -30.403 32.340 1.00 75.20 135 LYS B N 1
ATOM 3324 C CA . LYS B 2 135 ? -38.423 -29.058 32.216 1.00 76.72 135 LYS B CA 1
ATOM 3325 C C . LYS B 2 135 ? -37.506 -28.975 30.996 1.00 72.78 135 LYS B C 1
ATOM 3326 O O . LYS B 2 135 ? -37.262 -27.893 30.461 1.00 72.84 135 LYS B O 1
ATOM 3330 N N . SER B 2 136 ? -37.006 -30.127 30.562 1.00 69.81 136 SER B N 1
ATOM 3331 C CA . SER B 2 136 ? -36.099 -30.207 29.411 1.00 68.42 136 SER B CA 1
ATOM 3332 C C . SER B 2 136 ? -36.848 -30.544 28.116 1.00 63.35 136 SER B C 1
ATOM 3333 O O . SER B 2 136 ? -36.240 -30.600 27.056 1.00 62.77 136 SER B O 1
ATOM 3341 N N . THR B 2 137 ? -38.155 -30.798 28.210 1.00 59.97 137 THR B N 1
ATOM 3342 C CA . THR B 2 137 ? -38.969 -31.126 27.030 1.00 59.15 137 THR B CA 1
ATOM 3343 C C . THR B 2 137 ? -39.979 -30.047 26.616 1.00 58.06 137 THR B C 1
ATOM 3344 O O . THR B 2 137 ? -40.745 -30.255 25.666 1.00 53.99 137 THR B O 1
ATOM 3355 N N . SER B 2 138 ? -39.980 -28.901 27.297 1.00 49.64 138 SER B N 1
ATOM 3356 C CA . SER B 2 138 ? -40.927 -27.839 26.961 1.00 44.68 138 SER B CA 1
ATOM 3357 C C . SER B 2 138 ? -40.520 -27.028 25.732 1.00 40.66 138 SER B C 1
ATOM 3358 O O . SER B 2 138 ? -41.310 -26.220 25.252 1.00 49.31 138 SER B O 1
ATOM 3366 N N . GLY B 2 139 ? -39.316 -27.243 25.214 1.00 42.76 139 GLY B N 1
ATOM 3367 C CA . GLY B 2 139 ? -38.827 -26.496 24.059 1.00 43.95 139 GLY B CA 1
ATOM 3368 C C . GLY B 2 139 ? -39.218 -27.125 22.732 1.00 43.61 139 GLY B C 1
ATOM 3369 O O . GLY B 2 139 ? -39.831 -28.185 22.702 1.00 48.27 139 GLY B O 1
ATOM 3373 N N . GLY B 2 140 ? -38.852 -26.493 21.626 1.00 36.35 140 GLY B N 1
ATOM 3374 C CA . GLY B 2 140 ? -39.183 -27.042 20.327 1.00 35.34 140 GLY B CA 1
ATOM 3375 C C . GLY B 2 140 ? -38.506 -28.381 20.100 1.00 34.54 140 GLY B C 1
ATOM 3376 O O . GLY B 2 140 ? -39.094 -29.295 19.517 1.00 34.62 140 GLY B O 1
ATOM 3380 N N . THR B 2 141 ? -37.281 -28.513 20.590 1.00 32.37 141 THR B N 1
ATOM 3381 C CA . THR B 2 141 ? -36.561 -29.768 20.462 1.00 32.11 141 THR B CA 1
ATOM 3382 C C . THR B 2 141 ? -36.036 -30.233 21.811 1.00 30.35 141 THR B C 1
ATOM 3383 O O . THR B 2 141 ? -36.007 -29.483 22.781 1.00 31.57 141 THR B O 1
ATOM 3394 N N . ALA B 2 142 ? -35.644 -31.497 21.863 1.00 30.37 142 ALA B N 1
ATOM 3395 C CA . ALA B 2 142 ? -35.149 -32.087 23.088 1.00 29.88 142 ALA B CA 1
ATOM 3396 C C . ALA B 2 142 ? -34.178 -33.182 22.718 1.00 28.06 142 ALA B C 1
ATOM 3397 O O . ALA B 2 142 ? -34.231 -33.709 21.610 1.00 27.66 142 ALA B O 1
ATOM 3404 N N . ALA B 2 143 ? -33.289 -33.499 23.659 1.00 28.56 143 ALA B N 1
ATOM 3405 C CA . ALA B 2 143 ? -32.253 -34.482 23.484 1.00 25.30 143 ALA B CA 1
ATOM 3406 C C . ALA B 2 143 ? -32.630 -35.690 24.278 1.00 27.91 143 ALA B C 1
ATOM 3407 O O . ALA B 2 143 ? -32.991 -35.557 25.444 1.00 32.74 143 ALA B O 1
ATOM 3414 N N . LEU B 2 144 ? -32.564 -36.847 23.631 1.00 23.94 144 LEU B N 1
ATOM 3415 C CA . LEU B 2 144 ? -32.792 -38.140 24.258 1.00 23.65 144 LEU B CA 1
ATOM 3416 C C . LEU B 2 144 ? -31.559 -38.946 23.901 1.00 22.40 144 LEU B C 1
ATOM 3417 O O . LEU B 2 144 ? -30.883 -38.609 22.931 1.00 25.71 144 LEU B O 1
ATOM 3433 N N . GLY B 2 145 ? -31.263 -40.003 24.647 1.00 22.10 145 GLY B N 1
ATOM 3434 C CA . GLY B 2 145 ? -30.037 -40.721 24.401 1.00 21.98 145 GLY B CA 1
ATOM 3435 C C . GLY B 2 145 ? -29.983 -42.058 25.065 1.00 22.46 145 GLY B C 1
ATOM 3436 O O . GLY B 2 145 ? -30.973 -42.494 25.661 1.00 21.53 145 GLY B O 1
ATOM 3440 N N . CYS B 2 146 ? -28.793 -42.666 24.972 1.00 26.88 146 CYS B N 1
ATOM 3441 C CA . CYS B 2 146 ? -28.464 -43.940 25.608 1.00 28.22 146 CYS B CA 1
ATOM 3442 C C . CYS B 2 146 ? -27.148 -43.834 26.388 1.00 22.78 146 CYS B C 1
ATOM 3443 O O . CYS B 2 146 ? -26.174 -43.263 25.908 1.00 24.80 146 CYS B O 1
ATOM 3450 N N . LEU B 2 147 ? -27.177 -44.318 27.626 1.00 22.87 147 LEU B N 1
ATOM 3451 C CA . LEU B 2 147 ? -25.995 -44.427 28.472 1.00 20.56 147 LEU B CA 1
ATOM 3452 C C . LEU B 2 147 ? -25.467 -45.808 28.366 1.00 20.87 147 LEU B C 1
ATOM 3453 O O . LEU B 2 147 ? -26.190 -46.791 28.649 1.00 21.33 147 LEU B O 1
ATOM 3469 N N . VAL B 2 148 ? -24.221 -45.908 27.940 1.00 19.69 148 VAL B N 1
ATOM 3470 C CA . VAL B 2 148 ? -23.582 -47.194 27.727 1.00 20.35 148 VAL B CA 1
ATOM 3471 C C . VAL B 2 148 ? -22.579 -47.364 28.856 1.00 19.89 148 VAL B C 1
ATOM 3472 O O . VAL B 2 148 ? -21.501 -46.808 28.779 1.00 19.81 148 VAL B O 1
ATOM 3485 N N . LYS B 2 149 ? -22.971 -48.093 29.905 1.00 27.75 149 LYS B N 1
ATOM 3486 C CA . LYS B 2 149 ? -22.308 -48.051 31.219 1.00 28.56 149 LYS B CA 1
ATOM 3487 C C . LYS B 2 149 ? -21.372 -49.210 31.519 1.00 34.74 149 LYS B C 1
ATOM 3488 O O . LYS B 2 149 ? -21.784 -50.355 31.409 1.00 28.17 149 LYS B O 1
ATOM 3507 N N . ASP B 2 150 ? -20.136 -48.907 31.923 1.00 31.54 150 ASP B N 1
ATOM 3508 C CA . ASP B 2 150 ? -19.225 -49.892 32.508 1.00 23.41 150 ASP B CA 1
ATOM 3509 C C . ASP B 2 150 ? -18.899 -51.059 31.605 1.00 28.05 150 ASP B C 1
ATOM 3510 O O . ASP B 2 150 ? -19.312 -52.166 31.878 1.00 24.26 150 ASP B O 1
ATOM 3519 N N . TYR B 2 151 ? -18.148 -50.821 30.542 1.00 25.83 151 TYR B N 1
ATOM 3520 C CA . TYR B 2 151 ? -17.686 -51.914 29.692 1.00 20.95 151 TYR B CA 1
ATOM 3521 C C . TYR B 2 151 ? -16.168 -51.930 29.595 1.00 27.29 151 TYR B C 1
ATOM 3522 O O . TYR B 2 151 ? -15.494 -50.945 29.949 1.00 30.20 151 TYR B O 1
ATOM 3540 N N . PHE B 2 152 ? -15.650 -53.035 29.077 1.00 21.36 152 PHE B N 1
ATOM 3541 C CA . PHE B 2 152 ? -14.217 -53.216 28.812 1.00 27.97 152 PHE B CA 1
ATOM 3542 C C . PHE B 2 152 ? -14.040 -54.334 27.801 1.00 22.02 152 PHE B C 1
ATOM 3543 O O . PHE B 2 152 ? -14.659 -55.374 27.934 1.00 21.94 152 PHE B O 1
ATOM 3560 N N . PRO B 2 153 ? -13.200 -54.132 26.792 1.00 24.20 153 PRO B N 1
ATOM 3561 C CA . PRO B 2 153 ? -12.438 -52.940 26.449 1.00 27.20 153 PRO B CA 1
ATOM 3562 C C . PRO B 2 153 ? -13.213 -52.006 25.491 1.00 30.12 153 PRO B C 1
ATOM 3563 O O . PRO B 2 153 ? -14.350 -52.296 25.156 1.00 31.33 153 PRO B O 1
ATOM 3574 N N . GLU B 2 154 ? -12.600 -50.920 25.025 1.00 27.85 154 GLU B N 1
ATOM 3575 C CA . GLU B 2 154 ? -13.117 -50.201 23.849 1.00 25.87 154 GLU B CA 1
ATOM 3576 C C . GLU B 2 154 ? -13.098 -51.157 22.663 1.00 24.00 154 GLU B C 1
ATOM 3577 O O . GLU B 2 154 ? -12.381 -52.137 22.702 1.00 23.16 154 GLU B O 1
ATOM 3589 N N . PRO B 2 155 ? -13.882 -50.894 21.602 1.00 23.47 155 PRO B N 1
ATOM 3590 C CA . PRO B 2 155 ? -14.865 -49.865 21.290 1.00 21.44 155 PRO B CA 1
ATOM 3591 C C . PRO B 2 155 ? -16.322 -50.277 21.502 1.00 21.32 155 PRO B C 1
ATOM 3592 O O . PRO B 2 155 ? -16.618 -51.435 21.756 1.00 20.84 155 PRO B O 1
ATOM 3603 N N . VAL B 2 156 ? -17.227 -49.305 21.398 1.00 21.95 156 VAL B N 1
ATOM 3604 C CA . VAL B 2 156 ? -18.658 -49.602 21.252 1.00 23.89 156 VAL B CA 1
ATOM 3605 C C . VAL B 2 156 ? -19.122 -48.730 20.123 1.00 19.72 156 VAL B C 1
ATOM 3606 O O . VAL B 2 156 ? -18.574 -47.649 19.901 1.00 20.37 156 VAL B O 1
ATOM 3619 N N . THR B 2 157 ? -20.063 -49.226 19.347 1.00 19.53 157 THR B N 1
ATOM 3620 C CA . THR B 2 157 ? -20.597 -48.450 18.254 1.00 19.38 157 THR B CA 1
ATOM 3621 C C . THR B 2 157 ? -22.028 -48.231 18.630 1.00 18.83 157 THR B C 1
ATOM 3622 O O . THR B 2 157 ? -22.687 -49.131 19.193 1.00 21.86 157 THR B O 1
ATOM 3633 N N . VAL B 2 158 ? -22.511 -47.027 18.353 1.00 19.23 158 VAL B N 1
ATOM 3634 C CA . VAL B 2 158 ? -23.902 -46.729 18.592 1.00 22.52 158 VAL B CA 1
ATOM 3635 C C . VAL B 2 158 ? -24.483 -46.139 17.341 1.00 23.81 158 VAL B C 1
ATOM 3636 O O . VAL B 2 158 ? -23.866 -45.286 16.730 1.00 25.07 158 VAL B O 1
ATOM 3649 N N . SER B 2 159 ? -25.673 -46.563 16.963 1.00 24.64 159 SER B N 1
ATOM 3650 C CA . SER B 2 159 ? -26.363 -45.879 15.890 1.00 28.17 159 SER B CA 1
ATOM 3651 C C . SER B 2 159 ? -27.759 -45.711 16.388 1.00 24.55 159 SER B C 1
ATOM 3652 O O . SER B 2 159 ? -28.064 -46.166 17.494 1.00 29.02 159 SER B O 1
ATOM 3660 N N . TRP B 2 160 ? -28.582 -45.015 15.607 1.00 27.00 160 TRP B N 1
ATOM 3661 C CA . TRP B 2 160 ? -29.991 -44.782 15.955 1.00 28.13 160 TRP B CA 1
ATOM 3662 C C . TRP B 2 160 ? -30.916 -45.239 14.810 1.00 23.47 160 TRP B C 1
ATOM 3663 O O . TRP B 2 160 ? -30.648 -44.993 13.636 1.00 31.52 160 TRP B O 1
ATOM 3684 N N . ASN B 2 161 ? -31.960 -45.959 15.184 1.00 22.73 161 ASN B N 1
ATOM 3685 C CA . ASN B 2 161 ? -32.985 -46.441 14.287 1.00 22.55 161 ASN B CA 1
ATOM 3686 C C . ASN B 2 161 ? -32.385 -47.179 13.105 1.00 28.71 161 ASN B C 1
ATOM 3687 O O . ASN B 2 161 ? -32.805 -47.017 11.965 1.00 28.58 161 ASN B O 1
ATOM 3698 N N . SER B 2 162 ? -31.476 -48.090 13.448 1.00 29.59 162 SER B N 1
ATOM 3699 C CA . SER B 2 162 ? -30.704 -48.886 12.509 1.00 28.72 162 SER B CA 1
ATOM 3700 C C . SER B 2 162 ? -30.114 -48.065 11.386 1.00 31.06 162 SER B C 1
ATOM 3701 O O . SER B 2 162 ? -30.030 -48.523 10.244 1.00 38.22 162 SER B O 1
ATOM 3709 N N . GLY B 2 163 ? -29.682 -46.861 11.733 1.00 28.16 163 GLY B N 1
ATOM 3710 C CA . GLY B 2 163 ? -28.982 -45.993 10.811 1.00 26.71 163 GLY B CA 1
ATOM 3711 C C . GLY B 2 163 ? -29.879 -45.067 10.010 1.00 34.03 163 GLY B C 1
ATOM 3712 O O . GLY B 2 163 ? -29.363 -44.228 9.271 1.00 34.60 163 GLY B O 1
ATOM 3716 N N . ALA B 2 164 ? -31.204 -45.165 10.168 1.00 23.51 164 ALA B N 1
ATOM 3717 C CA . ALA B 2 164 ? -32.111 -44.305 9.402 1.00 24.29 164 ALA B CA 1
ATOM 3718 C C . ALA B 2 164 ? -32.264 -42.940 10.024 1.00 24.77 164 ALA B C 1
ATOM 3719 O O . ALA B 2 164 ? -32.905 -42.051 9.448 1.00 27.67 164 ALA B O 1
ATOM 3726 N N . LEU B 2 165 ? -31.680 -42.766 11.203 1.00 28.19 165 LEU B N 1
ATOM 3727 C CA . LEU B 2 165 ? -31.727 -41.487 11.915 1.00 27.59 165 LEU B CA 1
ATOM 3728 C C . LEU B 2 165 ? -30.292 -41.042 12.164 1.00 30.01 165 LEU B C 1
ATOM 3729 O O . LEU B 2 165 ? -29.508 -41.744 12.829 1.00 27.42 165 LEU B O 1
ATOM 3745 N N . THR B 2 166 ? -29.921 -39.908 11.579 1.00 32.12 166 THR B N 1
ATOM 3746 C CA . THR B 2 166 ? -28.520 -39.506 11.549 1.00 31.85 166 THR B CA 1
ATOM 3747 C C . THR B 2 166 ? -28.371 -38.060 11.896 1.00 32.37 166 THR B C 1
ATOM 3748 O O . THR B 2 166 ? -27.398 -37.696 12.540 1.00 33.69 166 THR B O 1
ATOM 3759 N N . SER B 2 167 ? -29.339 -37.245 11.490 1.00 36.70 167 SER B N 1
ATOM 3760 C CA . SER B 2 167 ? -29.338 -35.839 11.874 1.00 43.12 167 SER B CA 1
ATOM 3761 C C . SER B 2 167 ? -29.562 -35.669 13.369 1.00 35.89 167 SER B C 1
ATOM 3762 O O . SER B 2 167 ? -30.505 -36.202 13.947 1.00 38.26 167 SER B O 1
ATOM 3770 N N . GLY B 2 168 ? -28.694 -34.892 13.980 1.00 31.09 168 GLY B N 1
ATOM 3771 C CA . GLY B 2 168 ? -28.843 -34.532 15.373 1.00 29.28 168 GLY B CA 1
ATOM 3772 C C . GLY B 2 168 ? -28.186 -35.535 16.282 1.00 28.55 168 GLY B C 1
ATOM 3773 O O . GLY B 2 168 ? -28.245 -35.363 17.500 1.00 33.81 168 GLY B O 1
ATOM 3777 N N . VAL B 2 169 ? -27.499 -36.528 15.707 1.00 26.14 169 VAL B N 1
ATOM 3778 C CA . VAL B 2 169 ? -26.857 -37.573 16.511 1.00 29.24 169 VAL B CA 1
ATOM 3779 C C . VAL B 2 169 ? -25.493 -37.088 16.957 1.00 32.70 169 VAL B C 1
ATOM 3780 O O . VAL B 2 169 ? -24.707 -36.594 16.145 1.00 33.25 169 VAL B O 1
ATOM 3793 N N . HIS B 2 170 ? -25.221 -37.234 18.258 1.00 36.64 170 HIS B N 1
ATOM 3794 C CA . HIS B 2 170 ? -23.895 -36.951 18.804 1.00 34.76 170 HIS B CA 1
ATOM 3795 C C . HIS B 2 170 ? -23.503 -38.036 19.836 1.00 32.98 170 HIS B C 1
ATOM 3796 O O . HIS B 2 170 ? -24.056 -38.122 20.951 1.00 25.07 170 HIS B O 1
ATOM 3810 N N . THR B 2 171 ? -22.572 -38.890 19.423 1.00 28.36 171 THR B N 1
ATOM 3811 C CA . THR B 2 171 ? -22.003 -39.897 20.294 1.00 26.03 171 THR B CA 1
ATOM 3812 C C . THR B 2 171 ? -20.708 -39.390 20.906 1.00 30.45 171 THR B C 1
ATOM 3813 O O . THR B 2 171 ? -19.799 -39.011 20.199 1.00 30.48 171 THR B O 1
ATOM 3824 N N . PHE B 2 172 ? -20.619 -39.413 22.228 1.00 26.39 172 PHE B N 1
ATOM 3825 C CA . PHE B 2 172 ? -19.518 -38.762 22.916 1.00 21.95 172 PHE B CA 1
ATOM 3826 C C . PHE B 2 172 ? -18.377 -39.731 23.202 1.00 25.29 172 PHE B C 1
ATOM 3827 O O . PHE B 2 172 ? -18.630 -40.894 23.522 1.00 30.74 172 PHE B O 1
ATOM 3844 N N . PRO B 2 173 ? -17.114 -39.261 23.134 1.00 23.93 173 PRO B N 1
ATOM 3845 C CA . PRO B 2 173 ? -16.017 -40.127 23.536 1.00 23.58 173 PRO B CA 1
ATOM 3846 C C . PRO B 2 173 ? -16.184 -40.684 24.954 1.00 24.17 173 PRO B C 1
ATOM 3847 O O . PRO B 2 173 ? -16.694 -39.994 25.818 1.00 30.17 173 PRO B O 1
ATOM 3858 N N . ALA B 2 174 ? -15.716 -41.907 25.181 1.00 22.60 174 ALA B N 1
ATOM 3859 C CA . ALA B 2 174 ? -15.899 -42.584 26.436 1.00 22.40 174 ALA B CA 1
ATOM 3860 C C . ALA B 2 174 ? -15.129 -41.966 27.571 1.00 25.76 174 ALA B C 1
ATOM 3861 O O . ALA B 2 174 ? -14.075 -41.391 27.347 1.00 31.44 174 ALA B O 1
ATOM 3868 N N . VAL B 2 175 ? -15.635 -42.082 28.792 1.00 23.66 175 VAL B N 1
ATOM 3869 C CA . VAL B 2 175 ? -14.826 -41.797 29.975 1.00 24.91 175 VAL B CA 1
ATOM 3870 C C . VAL B 2 175 ? -14.165 -43.104 30.400 1.00 27.99 175 VAL B C 1
ATOM 3871 O O . VAL B 2 175 ? -14.795 -44.164 30.347 1.00 27.84 175 VAL B O 1
ATOM 3884 N N . LEU B 2 176 ? -12.898 -43.059 30.792 1.00 26.88 176 LEU B N 1
ATOM 3885 C CA . LEU B 2 176 ? -12.266 -44.233 31.396 1.00 29.01 176 LEU B CA 1
ATOM 3886 C C . LEU B 2 176 ? -12.235 -44.024 32.897 1.00 32.83 176 LEU B C 1
ATOM 3887 O O . LEU B 2 176 ? -11.569 -43.104 33.405 1.00 29.75 176 LEU B O 1
ATOM 3903 N N . GLN B 2 177 ? -12.995 -44.842 33.594 1.00 29.01 177 GLN B N 1
ATOM 3904 C CA . GLN B 2 177 ? -13.204 -44.664 35.008 1.00 34.12 177 GLN B CA 1
ATOM 3905 C C . GLN B 2 177 ? -12.088 -45.285 35.800 1.00 38.02 177 GLN B C 1
ATOM 3906 O O . GLN B 2 177 ? -11.306 -46.074 35.271 1.00 40.46 177 GLN B O 1
ATOM 3920 N N . SER B 2 178 ? -12.030 -44.926 37.077 1.00 42.57 178 SER B N 1
ATOM 3921 C CA . SER B 2 178 ? -10.987 -45.393 37.969 1.00 43.11 178 SER B CA 1
ATOM 3922 C C . SER B 2 178 ? -11.117 -46.881 38.240 1.00 43.33 178 SER B C 1
ATOM 3923 O O . SER B 2 178 ? -10.170 -47.515 38.665 1.00 46.75 178 SER B O 1
ATOM 3931 N N . SER B 2 179 ? -12.306 -47.431 38.008 1.00 41.34 179 SER B N 1
ATOM 3932 C CA . SER B 2 179 ? -12.521 -48.877 38.074 1.00 36.95 179 SER B CA 1
ATOM 3933 C C . SER B 2 179 ? -11.819 -49.584 36.914 1.00 36.22 179 SER B C 1
ATOM 3934 O O . SER B 2 179 ? -11.657 -50.790 36.929 1.00 38.02 179 SER B O 1
ATOM 3942 N N . GLY B 2 180 ? -11.382 -48.823 35.917 1.00 32.82 180 GLY B N 1
ATOM 3943 C CA . GLY B 2 180 ? -10.799 -49.414 34.736 1.00 30.36 180 GLY B CA 1
ATOM 3944 C C . GLY B 2 180 ? -11.854 -49.734 33.709 1.00 29.65 180 GLY B C 1
ATOM 3945 O O . GLY B 2 180 ? -11.558 -50.311 32.642 1.00 29.72 180 GLY B O 1
ATOM 3949 N N . LEU B 2 181 ? -13.096 -49.363 34.014 1.00 34.01 181 LEU B N 1
ATOM 3950 C CA . LEU B 2 181 ? -14.180 -49.584 33.063 1.00 26.16 181 LEU B CA 1
ATOM 3951 C C . LEU B 2 181 ? -14.578 -48.296 32.304 1.00 24.04 181 LEU B C 1
ATOM 3952 O O . LEU B 2 181 ? -14.511 -47.178 32.826 1.00 32.88 181 LEU B O 1
ATOM 3968 N N . TYR B 2 182 ? -14.971 -48.473 31.045 1.00 25.75 182 TYR B N 1
ATOM 3969 C CA . TYR B 2 182 ? -15.439 -47.368 30.219 1.00 26.77 182 TYR B CA 1
ATOM 3970 C C . TYR B 2 182 ? -16.949 -47.151 30.269 1.00 22.93 182 TYR B C 1
ATOM 3971 O O . TYR B 2 182 ? -17.731 -48.072 30.521 1.00 21.22 182 TYR B O 1
ATOM 3989 N N . SER B 2 183 ? -17.340 -45.909 29.983 1.00 26.61 183 SER B N 1
ATOM 3990 C CA . SER B 2 183 ? -18.729 -45.546 29.762 1.00 28.61 183 SER B CA 1
ATOM 3991 C C . SER B 2 183 ? -18.786 -44.493 28.682 1.00 26.91 183 SER B C 1
ATOM 3992 O O . SER B 2 183 ? -17.854 -43.699 28.541 1.00 29.99 183 SER B O 1
ATOM 4000 N N . LEU B 2 184 ? -19.864 -44.476 27.918 1.00 20.33 184 LEU B N 1
ATOM 4001 C CA . LEU B 2 184 ? -20.053 -43.410 26.953 1.00 20.45 184 LEU B CA 1
ATOM 4002 C C . LEU B 2 184 ? -21.534 -43.153 26.784 1.00 20.49 184 LEU B C 1
ATOM 4003 O O . LEU B 2 184 ? -22.325 -44.017 27.100 1.00 24.49 184 LEU B O 1
ATOM 4019 N N . SER B 2 185 ? -21.894 -41.964 26.291 1.00 22.53 185 SER B N 1
ATOM 4020 C CA . SER B 2 185 ? -23.291 -41.611 26.035 1.00 22.70 185 SER B CA 1
ATOM 4021 C C . SER B 2 185 ? -23.521 -41.231 24.595 1.00 22.16 185 SER B C 1
ATOM 4022 O O . SER B 2 185 ? -22.658 -40.641 23.978 1.00 20.90 185 SER B O 1
ATOM 4030 N N . SER B 2 186 ? -24.671 -41.618 24.052 1.00 19.49 186 SER B N 1
ATOM 4031 C CA . SER B 2 186 ? -25.077 -41.143 22.733 1.00 21.72 186 SER B CA 1
ATOM 4032 C C . SER B 2 186 ? -26.410 -40.448 22.818 1.00 19.92 186 SER B C 1
ATOM 4033 O O . SER B 2 186 ? -27.309 -40.986 23.424 1.00 23.32 186 SER B O 1
ATOM 4041 N N . VAL B 2 187 ? -26.528 -39.259 22.223 1.00 24.07 187 VAL B N 1
ATOM 4042 C CA . VAL B 2 187 ? -27.778 -38.521 22.230 1.00 21.09 187 VAL B CA 1
ATOM 4043 C C . VAL B 2 187 ? -28.226 -38.125 20.843 1.00 28.49 187 VAL B C 1
ATOM 4044 O O . VAL B 2 187 ? -27.430 -38.036 19.889 1.00 33.06 187 VAL B O 1
ATOM 4057 N N . VAL B 2 188 ? -29.524 -37.883 20.735 1.00 26.04 188 VAL B N 1
ATOM 4058 C CA . VAL B 2 188 ? -30.072 -37.350 19.507 1.00 23.92 188 VAL B CA 1
ATOM 4059 C C . VAL B 2 188 ? -31.099 -36.286 19.868 1.00 22.80 188 VAL B C 1
ATOM 4060 O O . VAL B 2 188 ? -31.892 -36.449 20.794 1.00 28.34 188 VAL B O 1
ATOM 4073 N N . THR B 2 189 ? -31.009 -35.160 19.164 1.00 32.53 189 THR B N 1
ATOM 4074 C CA . THR B 2 189 ? -31.938 -34.045 19.298 1.00 24.18 189 THR B CA 1
ATOM 4075 C C . THR B 2 189 ? -33.094 -34.197 18.307 1.00 25.91 189 THR B C 1
ATOM 4076 O O . THR B 2 189 ? -32.892 -34.385 17.106 1.00 27.85 189 THR B O 1
ATOM 4087 N N . VAL B 2 190 ? -34.313 -34.148 18.837 1.00 26.14 190 VAL B N 1
ATOM 4088 C CA . VAL B 2 190 ? -35.503 -34.497 18.089 1.00 27.30 190 VAL B CA 1
ATOM 4089 C C . VAL B 2 190 ? -36.567 -33.479 18.459 1.00 30.31 190 VAL B C 1
ATOM 4090 O O . VAL B 2 190 ? -36.440 -32.815 19.482 1.00 29.80 190 VAL B O 1
ATOM 4103 N N . PRO B 2 191 ? -37.612 -33.343 17.634 1.00 33.47 191 PRO B N 1
ATOM 4104 C CA . PRO B 2 191 ? -38.717 -32.452 17.993 1.00 29.36 191 PRO B CA 1
ATOM 4105 C C . PRO B 2 191 ? -39.410 -32.870 19.283 1.00 34.77 191 PRO B C 1
ATOM 4106 O O . PRO B 2 191 ? -39.681 -34.049 19.458 1.00 35.70 191 PRO B O 1
ATOM 4117 N N . SER B 2 192 ? -39.694 -31.942 20.187 1.00 32.45 192 SER B N 1
ATOM 4118 C CA . SER B 2 192 ? -40.269 -32.352 21.469 1.00 33.12 192 SER B CA 1
ATOM 4119 C C . SER B 2 192 ? -41.606 -33.061 21.323 1.00 39.01 192 SER B C 1
ATOM 4120 O O . SER B 2 192 ? -41.914 -33.982 22.077 1.00 35.83 192 SER B O 1
ATOM 4128 N N . SER B 2 193 ? -42.395 -32.648 20.343 1.00 38.40 193 SER B N 1
ATOM 4129 C CA . SER B 2 193 ? -43.724 -33.202 20.167 1.00 37.68 193 SER B CA 1
ATOM 4130 C C . SER B 2 193 ? -43.681 -34.698 19.864 1.00 40.85 193 SER B C 1
ATOM 4131 O O . SER B 2 193 ? -44.688 -35.401 20.055 1.00 38.80 193 SER B O 1
ATOM 4139 N N . SER B 2 194 ? -42.527 -35.194 19.404 1.00 33.45 194 SER B N 1
ATOM 4140 C CA . SER B 2 194 ? -42.430 -36.584 18.956 1.00 31.20 194 SER B CA 1
ATOM 4141 C C . SER B 2 194 ? -42.146 -37.538 20.077 1.00 35.26 194 SER B C 1
ATOM 4142 O O . SER B 2 194 ? -42.312 -38.759 19.904 1.00 37.65 194 SER B O 1
ATOM 4150 N N . LEU B 2 195 ? -41.687 -37.020 21.216 1.00 31.41 195 LEU B N 1
ATOM 4151 C CA . LEU B 2 195 ? -41.400 -37.907 22.357 1.00 31.17 195 LEU B CA 1
ATOM 4152 C C . LEU B 2 195 ? -42.705 -38.598 22.762 1.00 39.51 195 LEU B C 1
ATOM 4153 O O . LEU B 2 195 ? -43.755 -37.958 22.821 1.00 38.87 195 LEU B O 1
ATOM 4169 N N . GLY B 2 196 ? -42.668 -39.887 23.047 1.00 51.32 196 GLY B N 1
ATOM 4170 C CA . GLY B 2 196 ? -43.910 -40.562 23.416 1.00 60.65 196 GLY B CA 1
ATOM 4171 C C . GLY B 2 196 ? -44.863 -41.004 22.301 1.00 57.97 196 GLY B C 1
ATOM 4172 O O . GLY B 2 196 ? -45.692 -41.870 22.539 1.00 57.87 196 GLY B O 1
ATOM 4176 N N . THR B 2 197 ? -44.752 -40.441 21.098 1.00 47.52 197 THR B N 1
ATOM 4177 C CA . THR B 2 197 ? -45.407 -41.014 19.909 1.00 45.26 197 THR B CA 1
ATOM 4178 C C . THR B 2 197 ? -44.429 -41.794 18.992 1.00 42.85 197 THR B C 1
ATOM 4179 O O . THR B 2 197 ? -44.656 -42.953 18.661 1.00 39.92 197 THR B O 1
ATOM 4190 N N . GLN B 2 198 ? -43.336 -41.148 18.611 1.00 34.15 198 GLN B N 1
ATOM 4191 C CA . GLN B 2 198 ? -42.304 -41.732 17.755 1.00 29.62 198 GLN B CA 1
ATOM 4192 C C . GLN B 2 198 ? -41.358 -42.684 18.499 1.00 31.62 198 GLN B C 1
ATOM 4193 O O . GLN B 2 198 ? -40.926 -42.382 19.628 1.00 35.34 198 GLN B O 1
ATOM 4207 N N . THR B 2 199 ? -41.027 -43.827 17.893 1.00 34.30 199 THR B N 1
ATOM 4208 C CA . THR B 2 199 ? -40.109 -44.757 18.547 1.00 31.62 199 THR B CA 1
ATOM 4209 C C . THR B 2 199 ? -38.699 -44.440 18.119 1.00 33.04 199 THR B C 1
ATOM 4210 O O . THR B 2 199 ? -38.421 -44.318 16.925 1.00 25.22 199 THR B O 1
ATOM 4221 N N . TYR B 2 200 ? -37.834 -44.306 19.125 1.00 24.65 200 TYR B N 1
ATOM 4222 C CA . TYR B 2 200 ? -36.423 -44.068 18.939 1.00 23.33 200 TYR B CA 1
ATOM 4223 C C . TYR B 2 200 ? -35.712 -45.249 19.595 1.00 29.10 200 TYR B C 1
ATOM 4224 O O . TYR B 2 200 ? -36.089 -45.686 20.685 1.00 25.00 200 TYR B O 1
ATOM 4242 N N . ILE B 2 201 ? -34.748 -45.790 18.868 1.00 23.28 201 ILE B N 1
ATOM 4243 C CA . ILE B 2 201 ? -34.043 -47.019 19.226 1.00 24.33 201 ILE B CA 1
ATOM 4244 C C . ILE B 2 201 ? -32.564 -46.791 19.061 1.00 24.95 201 ILE B C 1
ATOM 4245 O O . ILE B 2 201 ? -32.144 -46.319 18.000 1.00 20.64 201 ILE B O 1
ATOM 4261 N N . CYS B 2 202 ? -31.780 -47.066 20.101 1.00 25.22 202 CYS B N 1
ATOM 4262 C CA . CYS B 2 202 ? -30.337 -46.969 19.961 1.00 19.66 202 CYS B CA 1
ATOM 4263 C C . CYS B 2 202 ? -29.773 -48.339 19.806 1.00 19.37 202 CYS B C 1
ATOM 4264 O O . CYS B 2 202 ? -30.093 -49.244 20.539 1.00 24.68 202 CYS B O 1
ATOM 4271 N N . ASN B 2 203 ? -28.927 -48.485 18.816 1.00 20.26 203 ASN B N 1
ATOM 4272 C CA . ASN B 2 203 ? -28.334 -49.766 18.523 1.00 19.35 203 ASN B CA 1
ATOM 4273 C C . ASN B 2 203 ? -26.945 -49.759 19.061 1.00 23.57 203 ASN B C 1
ATOM 4274 O O . ASN B 2 203 ? -26.110 -49.041 18.548 1.00 25.25 203 ASN B O 1
ATOM 4285 N N . VAL B 2 204 ? -26.695 -50.544 20.096 1.00 18.96 204 VAL B N 1
ATOM 4286 C CA . VAL B 2 204 ? -25.400 -50.584 20.749 1.00 18.74 204 VAL B CA 1
ATOM 4287 C C . VAL B 2 204 ? -24.736 -51.898 20.414 1.00 20.21 204 VAL B C 1
ATOM 4288 O O . VAL B 2 204 ? -25.398 -52.929 20.387 1.00 23.14 204 VAL B O 1
ATOM 4301 N N . ASN B 2 205 ? -23.449 -51.873 20.091 1.00 23.15 205 ASN B N 1
ATOM 4302 C CA . ASN B 2 205 ? -22.737 -53.122 19.924 1.00 22.70 205 ASN B CA 1
ATOM 4303 C C . ASN B 2 205 ? -21.406 -53.062 20.621 1.00 25.83 205 ASN B C 1
ATOM 4304 O O . ASN B 2 205 ? -20.668 -52.104 20.447 1.00 20.68 205 ASN B O 1
ATOM 4315 N N . HIS B 2 206 ? -21.140 -54.063 21.457 1.00 21.17 206 HIS B N 1
ATOM 4316 C CA . HIS B 2 206 ? -19.851 -54.223 22.101 1.00 22.91 206 HIS B CA 1
ATOM 4317 C C . HIS B 2 206 ? -19.344 -55.601 21.771 1.00 21.41 206 HIS B C 1
ATOM 4318 O O . HIS B 2 206 ? -19.685 -56.579 22.433 1.00 28.83 206 HIS B O 1
ATOM 4332 N N . LYS B 2 207 ? -18.571 -55.708 20.703 1.00 22.31 207 LYS B N 1
ATOM 4333 C CA . LYS B 2 207 ? -18.221 -57.028 20.198 1.00 24.27 207 LYS B CA 1
ATOM 4334 C C . LYS B 2 207 ? -17.439 -57.935 21.161 1.00 27.57 207 LYS B C 1
ATOM 4335 O O . LYS B 2 207 ? -17.682 -59.154 21.189 1.00 30.53 207 LYS B O 1
ATOM 4354 N N . PRO B 2 208 ? -16.477 -57.379 21.927 1.00 31.83 208 PRO B N 1
ATOM 4355 C CA . PRO B 2 208 ? -15.692 -58.298 22.777 1.00 29.41 208 PRO B CA 1
ATOM 4356 C C . PRO B 2 208 ? -16.531 -59.113 23.775 1.00 31.04 208 PRO B C 1
ATOM 4357 O O . PRO B 2 208 ? -16.094 -60.174 24.175 1.00 33.28 208 PRO B O 1
ATOM 4368 N N . SER B 2 209 ? -17.721 -58.633 24.135 1.00 23.46 209 SER B N 1
ATOM 4369 C CA . SER B 2 209 ? -18.591 -59.363 25.054 1.00 22.89 209 SER B CA 1
ATOM 4370 C C . SER B 2 209 ? -19.809 -59.922 24.329 1.00 22.38 209 SER B C 1
ATOM 4371 O O . SER B 2 209 ? -20.740 -60.413 24.959 1.00 30.48 209 SER B O 1
ATOM 4379 N N . ASN B 2 210 ? -19.781 -59.879 23.001 1.00 28.52 210 ASN B N 1
ATOM 4380 C CA . ASN B 2 210 ? -20.985 -60.044 22.184 1.00 28.87 210 ASN B CA 1
ATOM 4381 C C . ASN B 2 210 ? -22.205 -59.461 22.862 1.00 28.47 210 ASN B C 1
ATOM 4382 O O . ASN B 2 210 ? -23.143 -60.192 23.231 1.00 23.59 210 ASN B O 1
ATOM 4393 N N . THR B 2 211 ? -22.152 -58.164 23.095 1.00 22.59 211 THR B N 1
ATOM 4394 C CA . THR B 2 211 ? -23.318 -57.429 23.543 1.00 27.69 211 THR B CA 1
ATOM 4395 C C . THR B 2 211 ? -23.848 -56.613 22.390 1.00 22.15 211 THR B C 1
ATOM 4396 O O . THR B 2 211 ? -23.185 -55.723 21.903 1.00 24.51 211 THR B O 1
ATOM 4407 N N . LYS B 2 212 ? -25.040 -56.949 21.930 1.00 26.07 212 LYS B N 1
ATOM 4408 C CA . LYS B 2 212 ? -25.672 -56.235 20.845 1.00 27.61 212 LYS B CA 1
ATOM 4409 C C . LYS B 2 212 ? -27.110 -56.008 21.258 1.00 22.52 212 LYS B C 1
ATOM 4410 O O . LYS B 2 212 ? -27.879 -56.938 21.420 1.00 26.04 212 LYS B O 1
ATOM 4429 N N . VAL B 2 213 ? -27.467 -54.762 21.432 1.00 25.18 213 VAL B N 1
ATOM 4430 C CA . VAL B 2 213 ? -28.707 -54.429 22.086 1.00 21.21 213 VAL B CA 1
ATOM 4431 C C . VAL B 2 213 ? -29.329 -53.297 21.324 1.00 23.38 213 VAL B C 1
ATOM 4432 O O . VAL B 2 213 ? -28.624 -52.360 20.946 1.00 26.65 213 VAL B O 1
ATOM 4445 N N . ASP B 2 214 ? -30.634 -53.386 21.077 1.00 22.50 214 ASP B N 1
ATOM 4446 C CA . ASP B 2 214 ? -31.392 -52.268 20.503 1.00 21.28 214 ASP B CA 1
ATOM 4447 C C . ASP B 2 214 ? -32.380 -51.856 21.565 1.00 23.48 214 ASP B C 1
ATOM 4448 O O . ASP B 2 214 ? -33.325 -52.573 21.838 1.00 22.79 214 ASP B O 1
ATOM 4457 N N . LYS B 2 215 ? -32.093 -50.751 22.222 1.00 22.56 215 LYS B N 1
ATOM 4458 C CA . LYS B 2 215 ? -32.893 -50.271 23.358 1.00 24.17 215 LYS B CA 1
ATOM 4459 C C . LYS B 2 215 ? -33.899 -49.211 22.936 1.00 27.21 215 LYS B C 1
ATOM 4460 O O . LYS B 2 215 ? -33.547 -48.175 22.411 1.00 23.46 215 LYS B O 1
ATOM 4479 N N . LYS B 2 216 ? -35.170 -49.458 23.185 1.00 24.70 216 LYS B N 1
ATOM 4480 C CA . LYS B 2 216 ? -36.183 -48.488 22.892 1.00 26.13 216 LYS B CA 1
ATOM 4481 C C . LYS B 2 216 ? -36.081 -47.458 24.005 1.00 29.80 216 LYS B C 1
ATOM 4482 O O . LYS B 2 216 ? -35.964 -47.822 25.170 1.00 28.40 216 LYS B O 1
ATOM 4501 N N . VAL B 2 217 ? -36.035 -46.182 23.633 1.00 32.62 217 VAL B N 1
ATOM 4502 C CA . VAL B 2 217 ? -36.028 -45.094 24.589 1.00 33.26 217 VAL B CA 1
ATOM 4503 C C . VAL B 2 217 ? -37.452 -44.541 24.757 1.00 34.48 217 VAL B C 1
ATOM 4504 O O . VAL B 2 217 ? -37.955 -43.828 23.884 1.00 35.86 217 VAL B O 1
ATOM 4517 N N . GLU B 2 218 ? -38.112 -44.884 25.866 1.00 38.56 218 GLU B N 1
ATOM 4518 C CA . GLU B 2 218 ? -39.503 -44.450 26.088 1.00 46.28 218 GLU B CA 1
ATOM 4519 C C . GLU B 2 218 ? -39.565 -42.998 26.590 1.00 43.71 218 GLU B C 1
ATOM 4520 O O . GLU B 2 218 ? -38.595 -42.497 27.133 1.00 42.25 218 GLU B O 1
ATOM 4532 N N . PRO B 2 219 ? -40.713 -42.319 26.417 1.00 56.03 219 PRO B N 1
ATOM 4533 C CA . PRO B 2 219 ? -40.885 -41.054 27.148 1.00 53.10 219 PRO B CA 1
ATOM 4534 C C . PRO B 2 219 ? -40.780 -41.277 28.649 1.00 53.78 219 PRO B C 1
ATOM 4535 O O . PRO B 2 219 ? -41.250 -42.317 29.114 1.00 55.39 219 PRO B O 1
ATOM 4546 N N . LYS B 2 220 ? -40.184 -40.347 29.386 1.00 58.31 220 LYS B N 1
ATOM 4547 C CA . LYS B 2 220 ? -40.100 -40.480 30.841 1.00 61.20 220 LYS B CA 1
ATOM 4548 C C . LYS B 2 220 ? -41.485 -40.292 31.456 1.00 63.53 220 LYS B C 1
ATOM 4549 O O . LYS B 2 220 ? -41.973 -41.160 32.182 1.00 65.61 220 LYS B O 1
ATOM 4568 N N . GLU C 1 27 ? -8.889 -36.381 74.812 1.00 143.21 69 GLU C N 1
ATOM 4569 C CA . GLU C 1 27 ? -8.076 -36.374 73.600 1.00 142.89 69 GLU C CA 1
ATOM 4570 C C . GLU C 1 27 ? -8.940 -36.618 72.369 1.00 143.24 69 GLU C C 1
ATOM 4571 O O . GLU C 1 27 ? -8.753 -35.985 71.330 1.00 140.99 69 GLU C O 1
ATOM 4582 N N . ASP C 1 28 ? -9.892 -37.536 72.498 1.00 152.57 70 ASP C N 1
ATOM 4583 C CA . ASP C 1 28 ? -10.836 -37.817 71.426 1.00 153.00 70 ASP C CA 1
ATOM 4584 C C . ASP C 1 28 ? -11.766 -36.625 71.276 1.00 150.19 70 ASP C C 1
ATOM 4585 O O . ASP C 1 28 ? -12.190 -36.281 70.174 1.00 151.35 70 ASP C O 1
ATOM 4589 N N . ALA C 1 29 ? -12.068 -35.992 72.404 1.00 134.73 71 ALA C N 1
ATOM 4590 C CA . ALA C 1 29 ? -12.983 -34.862 72.437 1.00 131.27 71 ALA C CA 1
ATOM 4591 C C . ALA C 1 29 ? -12.441 -33.643 71.679 1.00 129.51 71 ALA C C 1
ATOM 4592 O O . ALA C 1 29 ? -13.195 -32.951 70.988 1.00 127.38 71 ALA C O 1
ATOM 4599 N N . ILE C 1 30 ? -11.138 -33.390 71.800 1.00 128.29 72 ILE C N 1
ATOM 4600 C CA . ILE C 1 30 ? -10.522 -32.226 71.162 1.00 125.61 72 ILE C CA 1
ATOM 4601 C C . ILE C 1 30 ? -10.688 -32.286 69.649 1.00 126.60 72 ILE C C 1
ATOM 4602 O O . ILE C 1 30 ? -11.095 -31.308 69.022 1.00 126.04 72 ILE C O 1
ATOM 4618 N N . LYS C 1 31 ? -10.372 -33.443 69.072 1.00 120.05 73 LYS C N 1
ATOM 4619 C CA . LYS C 1 31 ? -10.485 -33.650 67.630 1.00 120.19 73 LYS C CA 1
ATOM 4620 C C . LYS C 1 31 ? -11.939 -33.635 67.162 1.00 124.05 73 LYS C C 1
ATOM 4621 O O . LYS C 1 31 ? -12.206 -33.534 65.963 1.00 123.48 73 LYS C O 1
ATOM 4625 N N . TYR C 1 32 ? -12.874 -33.738 68.107 1.00 156.25 74 TYR C N 1
ATOM 4626 C CA . TYR C 1 32 ? -14.302 -33.737 67.790 1.00 158.59 74 TYR C CA 1
ATOM 4627 C C . TYR C 1 32 ? -14.884 -32.325 67.794 1.00 155.77 74 TYR C C 1
ATOM 4628 O O . TYR C 1 32 ? -15.714 -31.990 66.949 1.00 158.98 74 TYR C O 1
ATOM 4632 N N . PHE C 1 33 ? -14.455 -31.505 68.749 1.00 130.61 75 PHE C N 1
ATOM 4633 C CA . PHE C 1 33 ? -14.931 -30.125 68.839 1.00 125.35 75 PHE C CA 1
ATOM 4634 C C . PHE C 1 33 ? -14.468 -29.245 67.673 1.00 124.38 75 PHE C C 1
ATOM 4635 O O . PHE C 1 33 ? -15.012 -28.164 67.454 1.00 120.90 75 PHE C O 1
ATOM 4652 N N . LYS C 1 34 ? -13.465 -29.715 66.936 1.00 128.67 76 LYS C N 1
ATOM 4653 C CA . LYS C 1 34 ? -12.960 -29.010 65.761 1.00 128.49 76 LYS C CA 1
ATOM 4654 C C . LYS C 1 34 ? -13.703 -29.455 64.501 1.00 134.18 76 LYS C C 1
ATOM 4655 O O . LYS C 1 34 ? -13.648 -28.783 63.468 1.00 134.47 76 LYS C O 1
ATOM 4659 N N . GLU C 1 35 ? -14.379 -30.599 64.592 1.00 141.26 77 GLU C N 1
ATOM 4660 C CA . GLU C 1 35 ? -15.101 -31.175 63.460 1.00 145.50 77 GLU C CA 1
ATOM 4661 C C . GLU C 1 35 ? -16.565 -30.745 63.470 1.00 148.90 77 GLU C C 1
ATOM 4662 O O . GLU C 1 35 ? -17.060 -30.172 62.498 1.00 150.53 77 GLU C O 1
ATOM 4666 N N . LYS C 1 36 ? -17.251 -31.033 64.574 1.00 162.75 78 LYS C N 1
ATOM 4667 C CA . LYS C 1 36 ? -18.683 -30.767 64.692 1.00 164.05 78 LYS C CA 1
ATOM 4668 C C . LYS C 1 36 ? -18.958 -29.357 65.211 1.00 159.78 78 LYS C C 1
ATOM 4669 O O . LYS C 1 36 ? -19.791 -28.637 64.659 1.00 162.96 78 LYS C O 1
ATOM 4673 N N . VAL C 1 37 ? -18.265 -28.968 66.277 1.00 130.94 79 VAL C N 1
ATOM 4674 C CA . VAL C 1 37 ? -18.555 -27.706 66.945 1.00 125.32 79 VAL C CA 1
ATOM 4675 C C . VAL C 1 37 ? -17.851 -26.546 66.249 1.00 125.23 79 VAL C C 1
ATOM 4676 O O . VAL C 1 37 ? -16.646 -26.605 65.995 1.00 122.82 79 VAL C O 1
ATOM 4680 N N . SER C 1 38 ? -18.605 -25.490 65.950 1.00 140.79 80 SER C N 1
ATOM 4681 C CA . SER C 1 38 ? -18.033 -24.265 65.392 1.00 138.07 80 SER C CA 1
ATOM 4682 C C . SER C 1 38 ? -17.494 -23.396 66.523 1.00 130.25 80 SER C C 1
ATOM 4683 O O . SER C 1 38 ? -17.844 -23.596 67.687 1.00 129.31 80 SER C O 1
ATOM 4691 N N . THR C 1 39 ? -16.635 -22.440 66.184 1.00 109.05 81 THR C N 1
ATOM 4692 C CA . THR C 1 39 ? -16.034 -21.564 67.190 1.00 104.91 81 THR C CA 1
ATOM 4693 C C . THR C 1 39 ? -17.094 -20.797 67.965 1.00 104.42 81 THR C C 1
ATOM 4694 O O . THR C 1 39 ? -16.976 -20.593 69.175 1.00 100.86 81 THR C O 1
ATOM 4705 N N . GLN C 1 40 ? -18.121 -20.359 67.246 1.00 107.17 82 GLN C N 1
ATOM 4706 C CA . GLN C 1 40 ? -19.237 -19.663 67.857 1.00 106.80 82 GLN C CA 1
ATOM 4707 C C . GLN C 1 40 ? -19.879 -20.634 68.825 1.00 107.07 82 GLN C C 1
ATOM 4708 O O . GLN C 1 40 ? -20.151 -20.291 69.967 1.00 106.69 82 GLN C O 1
ATOM 4722 N N . ASN C 1 41 ? -20.082 -21.861 68.353 1.00 106.32 83 ASN C N 1
ATOM 4723 C CA . ASN C 1 41 ? -20.760 -22.904 69.119 1.00 108.86 83 ASN C CA 1
ATOM 4724 C C . ASN C 1 41 ? -20.032 -23.365 70.390 1.00 108.41 83 ASN C C 1
ATOM 4725 O O . ASN C 1 41 ? -20.674 -23.638 71.405 1.00 106.85 83 ASN C O 1
ATOM 4736 N N . LEU C 1 42 ? -18.705 -23.458 70.336 1.00 115.76 84 LEU C N 1
ATOM 4737 C CA . LEU C 1 42 ? -17.917 -23.874 71.501 1.00 114.84 84 LEU C CA 1
ATOM 4738 C C . LEU C 1 42 ? -17.971 -22.783 72.564 1.00 113.76 84 LEU C C 1
ATOM 4739 O O . LEU C 1 42 ? -17.944 -23.063 73.761 1.00 113.18 84 LEU C O 1
ATOM 4743 N N . LEU C 1 43 ? -18.016 -21.536 72.102 1.00 123.79 85 LEU C N 1
ATOM 4744 C CA . LEU C 1 43 ? -18.089 -20.368 72.976 1.00 122.95 85 LEU C CA 1
ATOM 4745 C C . LEU C 1 43 ? -19.404 -20.345 73.747 1.00 122.60 85 LEU C C 1
ATOM 4746 O O . LEU C 1 43 ? -19.435 -19.986 74.920 1.00 124.27 85 LEU C O 1
ATOM 4750 N N . LEU C 1 44 ? -20.489 -20.710 73.074 1.00 107.37 86 LEU C N 1
ATOM 4751 C CA . LEU C 1 44 ? -21.795 -20.816 73.712 1.00 107.71 86 LEU C CA 1
ATOM 4752 C C . LEU C 1 44 ? -21.709 -21.717 74.951 1.00 109.67 86 LEU C C 1
ATOM 4753 O O . LEU C 1 44 ? -22.337 -21.454 75.983 1.00 110.27 86 LEU C O 1
ATOM 4769 N N . LEU C 1 45 ? -20.908 -22.775 74.829 1.00 114.94 87 LEU C N 1
ATOM 4770 C CA . LEU C 1 45 ? -20.745 -23.794 75.871 1.00 115.98 87 LEU C CA 1
ATOM 4771 C C . LEU C 1 45 ? -19.838 -23.363 77.034 1.00 114.15 87 LEU C C 1
ATOM 4772 O O . LEU C 1 45 ? -20.079 -23.731 78.183 1.00 116.19 87 LEU C O 1
ATOM 4788 N N . LEU C 1 46 ? -18.795 -22.595 76.727 1.00 104.04 88 LEU C N 1
ATOM 4789 C CA . LEU C 1 46 ? -17.809 -22.191 77.726 1.00 103.94 88 LEU C CA 1
ATOM 4790 C C . LEU C 1 46 ? -18.289 -20.983 78.519 1.00 103.68 88 LEU C C 1
ATOM 4791 O O . LEU C 1 46 ? -17.982 -20.842 79.705 1.00 104.85 88 LEU C O 1
ATOM 4795 N N . THR C 1 47 ? -19.027 -20.105 77.848 1.00 110.58 89 THR C N 1
ATOM 4796 C CA . THR C 1 47 ? -19.472 -18.853 78.448 1.00 112.42 89 THR C CA 1
ATOM 4797 C C . THR C 1 47 ? -20.629 -19.058 79.419 1.00 113.89 89 THR C C 1
ATOM 4798 O O . THR C 1 47 ? -20.604 -18.547 80.539 1.00 114.12 89 THR C O 1
ATOM 4809 N N . ASP C 1 48 ? -21.631 -19.821 78.992 1.00 113.91 90 ASP C N 1
ATOM 4810 C CA . ASP C 1 48 ? -22.796 -20.078 79.826 1.00 117.05 90 ASP C CA 1
ATOM 4811 C C . ASP C 1 48 ? -22.567 -21.345 80.644 1.00 119.22 90 ASP C C 1
ATOM 4812 O O . ASP C 1 48 ? -22.326 -22.413 80.084 1.00 119.79 90 ASP C O 1
ATOM 4816 N N . ASN C 1 49 ? -22.652 -21.224 81.967 1.00 122.08 91 ASN C N 1
ATOM 4817 C CA . ASN C 1 49 ? -22.400 -22.351 82.867 1.00 123.44 91 ASN C CA 1
ATOM 4818 C C . ASN C 1 49 ? -23.570 -23.327 82.914 1.00 125.43 91 ASN C C 1
ATOM 4819 O O . ASN C 1 49 ? -23.412 -24.477 83.323 1.00 123.82 91 ASN C O 1
ATOM 4830 N N . GLU C 1 50 ? -24.749 -22.857 82.515 1.00 135.60 92 GLU C N 1
ATOM 4831 C CA . GLU C 1 50 ? -25.920 -23.718 82.437 1.00 138.75 92 GLU C CA 1
ATOM 4832 C C . GLU C 1 50 ? -25.711 -24.725 81.317 1.00 137.74 92 GLU C C 1
ATOM 4833 O O . GLU C 1 50 ? -26.040 -25.904 81.453 1.00 138.64 92 GLU C O 1
ATOM 4837 N N . ALA C 1 51 ? -25.153 -24.251 80.208 1.00 146.03 93 ALA C N 1
ATOM 4838 C CA . ALA C 1 51 ? -24.833 -25.128 79.091 1.00 145.35 93 ALA C CA 1
ATOM 4839 C C . ALA C 1 51 ? -23.706 -26.067 79.502 1.00 144.68 93 ALA C C 1
ATOM 4840 O O . ALA C 1 51 ? -23.684 -27.236 79.109 1.00 145.24 93 ALA C O 1
ATOM 4847 N N . TRP C 1 52 ? -22.774 -25.554 80.301 1.00 135.79 94 TRP C N 1
ATOM 4848 C CA . TRP C 1 52 ? -21.647 -26.361 80.744 1.00 135.21 94 TRP C CA 1
ATOM 4849 C C . TRP C 1 52 ? -22.090 -27.395 81.768 1.00 138.05 94 TRP C C 1
ATOM 4850 O O . TRP C 1 52 ? -21.706 -28.558 81.676 1.00 140.43 94 TRP C O 1
ATOM 4871 N N . ASN C 1 53 ? -22.892 -26.978 82.743 1.00 135.16 95 ASN C N 1
ATOM 4872 C CA . ASN C 1 53 ? -23.388 -27.909 83.753 1.00 138.07 95 ASN C CA 1
ATOM 4873 C C . ASN C 1 53 ? -24.258 -28.973 83.095 1.00 137.23 95 ASN C C 1
ATOM 4874 O O . ASN C 1 53 ? -24.107 -30.166 83.358 1.00 139.34 95 ASN C O 1
ATOM 4885 N N . GLY C 1 54 ? -25.168 -28.523 82.236 1.00 142.70 96 GLY C N 1
ATOM 4886 C CA . GLY C 1 54 ? -26.048 -29.411 81.501 1.00 142.84 96 GLY C CA 1
ATOM 4887 C C . GLY C 1 54 ? -25.274 -30.347 80.596 1.00 142.81 96 GLY C C 1
ATOM 4888 O O . GLY C 1 54 ? -25.695 -31.476 80.343 1.00 144.09 96 GLY C O 1
ATOM 4892 N N . PHE C 1 55 ? -24.130 -29.876 80.111 1.00 142.10 97 PHE C N 1
ATOM 4893 C CA . PHE C 1 55 ? -23.278 -30.684 79.248 1.00 142.54 97 PHE C CA 1
ATOM 4894 C C . PHE C 1 55 ? -22.591 -31.770 80.072 1.00 144.49 97 PHE C C 1
ATOM 4895 O O . PHE C 1 55 ? -22.734 -32.958 79.784 1.00 143.71 97 PHE C O 1
ATOM 4899 N N . VAL C 1 56 ? -21.876 -31.363 81.117 1.00 156.82 98 VAL C N 1
ATOM 4900 C CA . VAL C 1 56 ? -21.110 -32.306 81.923 1.00 160.48 98 VAL C CA 1
ATOM 4901 C C . VAL C 1 56 ? -22.068 -33.271 82.601 1.00 162.38 98 VAL C C 1
ATOM 4902 O O . VAL C 1 56 ? -21.737 -34.441 82.799 1.00 167.37 98 VAL C O 1
ATOM 4915 N N . ALA C 1 57 ? -23.251 -32.776 82.959 1.00 135.41 99 ALA C N 1
ATOM 4916 C CA . ALA C 1 57 ? -24.279 -33.611 83.579 1.00 136.36 99 ALA C CA 1
ATOM 4917 C C . ALA C 1 57 ? -24.808 -34.611 82.555 1.00 138.57 99 ALA C C 1
ATOM 4918 O O . ALA C 1 57 ? -25.065 -35.771 82.890 1.00 139.78 99 ALA C O 1
ATOM 4925 N N . ALA C 1 58 ? -24.970 -34.160 81.310 1.00 171.50 100 ALA C N 1
ATOM 4926 C CA . ALA C 1 58 ? -25.433 -35.036 80.236 1.00 171.80 100 ALA C CA 1
ATOM 4927 C C . ALA C 1 58 ? -24.468 -36.210 80.077 1.00 173.51 100 ALA C C 1
ATOM 4928 O O . ALA C 1 58 ? -24.886 -37.325 79.766 1.00 176.37 100 ALA C O 1
ATOM 4935 N N . ALA C 1 59 ? -23.178 -35.950 80.283 1.00 146.41 101 ALA C N 1
ATOM 4936 C CA . ALA C 1 59 ? -22.172 -37.010 80.297 1.00 148.31 101 ALA C CA 1
ATOM 4937 C C . ALA C 1 59 ? -22.005 -37.603 81.706 1.00 153.17 101 ALA C C 1
ATOM 4938 O O . ALA C 1 59 ? -21.435 -38.684 81.866 1.00 156.05 101 ALA C O 1
ATOM 4945 N N . GLU C 1 60 ? -22.517 -36.900 82.716 1.00 144.30 102 GLU C N 1
ATOM 4946 C CA . GLU C 1 60 ? -22.376 -37.323 84.108 1.00 147.88 102 GLU C CA 1
ATOM 4947 C C . GLU C 1 60 ? -20.894 -37.455 84.450 1.00 146.58 102 GLU C C 1
ATOM 4948 O O . GLU C 1 60 ? -20.462 -38.472 84.993 1.00 146.63 102 GLU C O 1
ATOM 4952 N N . LEU C 1 61 ? -20.125 -36.412 84.139 1.00 153.01 103 LEU C N 1
ATOM 4953 C CA . LEU C 1 61 ? -18.671 -36.450 84.282 1.00 153.52 103 LEU C CA 1
ATOM 4954 C C . LEU C 1 61 ? -18.180 -36.252 85.723 1.00 153.66 103 LEU C C 1
ATOM 4955 O O . LEU C 1 61 ? -18.793 -35.514 86.499 1.00 150.99 103 LEU C O 1
ATOM 4959 N N . PRO C 1 62 ? -17.067 -36.921 86.081 1.00 143.90 104 PRO C N 1
ATOM 4960 C CA . PRO C 1 62 ? -16.387 -36.635 87.347 1.00 143.48 104 PRO C CA 1
ATOM 4961 C C . PRO C 1 62 ? -15.919 -35.193 87.427 1.00 140.50 104 PRO C C 1
ATOM 4962 O O . PRO C 1 62 ? -15.637 -34.584 86.389 1.00 136.69 104 PRO C O 1
ATOM 4973 N N . ARG C 1 63 ? -15.852 -34.656 88.643 1.00 142.57 105 ARG C N 1
ATOM 4974 C CA . ARG C 1 63 ? -15.453 -33.270 88.847 1.00 141.11 105 ARG C CA 1
ATOM 4975 C C . ARG C 1 63 ? -14.019 -33.045 88.356 1.00 137.83 105 ARG C C 1
ATOM 4976 O O . ARG C 1 63 ? -13.727 -32.032 87.715 1.00 133.28 105 ARG C O 1
ATOM 4980 N N . ASN C 1 64 ? -13.137 -34.003 88.645 1.00 142.00 106 ASN C N 1
ATOM 4981 C CA . ASN C 1 64 ? -11.728 -33.902 88.267 1.00 142.22 106 ASN C CA 1
ATOM 4982 C C . ASN C 1 64 ? -11.516 -33.842 86.756 1.00 139.68 106 ASN C C 1
ATOM 4983 O O . ASN C 1 64 ? -10.758 -33.007 86.265 1.00 135.79 106 ASN C O 1
ATOM 4987 N N . GLU C 1 65 ? -12.174 -34.737 86.023 1.00 142.33 107 GLU C N 1
ATOM 4988 C CA . GLU C 1 65 ? -12.104 -34.732 84.564 1.00 141.55 107 GLU C CA 1
ATOM 4989 C C . GLU C 1 65 ? -12.826 -33.520 83.951 1.00 138.83 107 GLU C C 1
ATOM 4990 O O . GLU C 1 65 ? -12.402 -32.993 82.917 1.00 135.26 107 GLU C O 1
ATOM 4994 N N . ALA C 1 66 ? -13.911 -33.086 84.593 1.00 151.95 108 ALA C N 1
ATOM 4995 C CA . ALA C 1 66 ? -14.718 -31.964 84.104 1.00 148.34 108 ALA C CA 1
ATOM 4996 C C . ALA C 1 66 ? -13.922 -30.665 84.003 1.00 143.41 108 ALA C C 1
ATOM 4997 O O . ALA C 1 66 ? -13.984 -29.965 82.990 1.00 141.28 108 ALA C O 1
ATOM 5004 N N . ASP C 1 67 ? -13.194 -30.337 85.064 1.00 135.47 109 ASP C N 1
ATOM 5005 C CA . ASP C 1 67 ? -12.395 -29.116 85.105 1.00 132.67 109 ASP C CA 1
ATOM 5006 C C . ASP C 1 67 ? -11.255 -29.127 84.090 1.00 131.22 109 ASP C C 1
ATOM 5007 O O . ASP C 1 67 ? -10.981 -28.110 83.441 1.00 127.53 109 ASP C O 1
ATOM 5016 N N . GLU C 1 68 ? -10.604 -30.280 83.948 1.00 133.91 110 GLU C N 1
ATOM 5017 C CA . GLU C 1 68 ? -9.509 -30.430 82.992 1.00 133.06 110 GLU C CA 1
ATOM 5018 C C . GLU C 1 68 ? -9.962 -30.167 81.553 1.00 130.66 110 GLU C C 1
ATOM 5019 O O . GLU C 1 68 ? -9.225 -29.552 80.773 1.00 126.48 110 GLU C O 1
ATOM 5031 N N . LEU C 1 69 ? -11.161 -30.626 81.190 1.00 124.82 111 LEU C N 1
ATOM 5032 C CA . LEU C 1 69 ? -11.637 -30.411 79.828 1.00 122.49 111 LEU C CA 1
ATOM 5033 C C . LEU C 1 69 ? -11.989 -28.939 79.635 1.00 120.01 111 LEU C C 1
ATOM 5034 O O . LEU C 1 69 ? -11.622 -28.349 78.625 1.00 116.91 111 LEU C O 1
ATOM 5050 N N . ARG C 1 70 ? -12.709 -28.348 80.589 1.00 114.96 112 ARG C N 1
ATOM 5051 C CA . ARG C 1 70 ? -13.059 -26.934 80.481 1.00 111.82 112 ARG C CA 1
ATOM 5052 C C . ARG C 1 70 ? -11.790 -26.092 80.370 1.00 109.78 112 ARG C C 1
ATOM 5053 O O . ARG C 1 70 ? -11.757 -25.094 79.647 1.00 106.46 112 ARG C O 1
ATOM 5074 N N . LYS C 1 71 ? -10.745 -26.500 81.087 1.00 120.10 113 LYS C N 1
ATOM 5075 C CA . LYS C 1 71 ? -9.452 -25.832 80.984 1.00 120.46 113 LYS C CA 1
ATOM 5076 C C . LYS C 1 71 ? -8.902 -26.019 79.567 1.00 115.21 113 LYS C C 1
ATOM 5077 O O . LYS C 1 71 ? -8.314 -25.102 78.990 1.00 112.32 113 LYS C O 1
ATOM 5081 N N . ALA C 1 72 ? -9.112 -27.215 79.017 1.00 104.12 114 ALA C N 1
ATOM 5082 C CA . ALA C 1 72 ? -8.667 -27.566 77.665 1.00 102.07 114 ALA C CA 1
ATOM 5083 C C . ALA C 1 72 ? -9.549 -26.923 76.578 1.00 99.38 114 ALA C C 1
ATOM 5084 O O . ALA C 1 72 ? -9.059 -26.551 75.508 1.00 96.40 114 ALA C O 1
ATOM 5091 N N . LEU C 1 73 ? -10.851 -26.828 76.849 1.00 106.19 115 LEU C N 1
ATOM 5092 C CA . LEU C 1 73 ? -11.792 -26.202 75.927 1.00 106.05 115 LEU C CA 1
ATOM 5093 C C . LEU C 1 73 ? -11.510 -24.706 75.861 1.00 103.12 115 LEU C C 1
ATOM 5094 O O . LEU C 1 73 ? -11.496 -24.103 74.779 1.00 100.39 115 LEU C O 1
ATOM 5098 N N . ASP C 1 74 ? -11.294 -24.116 77.033 1.00 109.48 116 ASP C N 1
ATOM 5099 C CA . ASP C 1 74 ? -10.843 -22.734 77.137 1.00 107.18 116 ASP C CA 1
ATOM 5100 C C . ASP C 1 74 ? -9.612 -22.518 76.257 1.00 103.47 116 ASP C C 1
ATOM 5101 O O . ASP C 1 74 ? -9.504 -21.519 75.547 1.00 101.88 116 ASP C O 1
ATOM 5110 N N . ASN C 1 75 ? -8.684 -23.469 76.326 1.00 97.53 117 ASN C N 1
ATOM 5111 C CA . ASN C 1 75 ? -7.468 -23.444 75.519 1.00 96.03 117 ASN C CA 1
ATOM 5112 C C . ASN C 1 75 ? -7.756 -23.510 74.019 1.00 95.78 117 ASN C C 1
ATOM 5113 O O . ASN C 1 75 ? -7.153 -22.770 73.235 1.00 91.11 117 ASN C O 1
ATOM 5124 N N . LEU C 1 76 ? -8.668 -24.396 73.620 1.00 112.53 118 LEU C N 1
ATOM 5125 C CA . LEU C 1 76 ? -9.006 -24.547 72.206 1.00 114.48 118 LEU C CA 1
ATOM 5126 C C . LEU C 1 76 ? -9.701 -23.284 71.697 1.00 113.09 118 LEU C C 1
ATOM 5127 O O . LEU C 1 76 ? -9.444 -22.834 70.581 1.00 110.69 118 LEU C O 1
ATOM 5143 N N . ALA C 1 77 ? -10.582 -22.722 72.523 1.00 113.16 119 ALA C N 1
ATOM 5144 C CA . ALA C 1 77 ? -11.303 -21.503 72.167 1.00 109.75 119 ALA C CA 1
ATOM 5145 C C . ALA C 1 77 ? -10.343 -20.330 72.001 1.00 105.38 119 ALA C C 1
ATOM 5146 O O . ALA C 1 77 ? -10.491 -19.516 71.092 1.00 104.77 119 ALA C O 1
ATOM 5153 N N . ARG C 1 78 ? -9.348 -20.254 72.876 1.00 92.85 120 ARG C N 1
ATOM 5154 C CA . ARG C 1 78 ? -8.387 -19.165 72.826 1.00 90.72 120 ARG C CA 1
ATOM 5155 C C . ARG C 1 78 ? -7.506 -19.297 71.582 1.00 86.12 120 ARG C C 1
ATOM 5156 O O . ARG C 1 78 ? -7.131 -18.298 70.957 1.00 83.07 120 ARG C O 1
ATOM 5160 N N . GLN C 1 79 ? -7.191 -20.535 71.215 1.00 82.74 121 GLN C N 1
ATOM 5161 C CA . GLN C 1 79 ? -6.344 -20.783 70.057 1.00 82.15 121 GLN C CA 1
ATOM 5162 C C . GLN C 1 79 ? -7.113 -20.588 68.760 1.00 80.16 121 GLN C C 1
ATOM 5163 O O . GLN C 1 79 ? -6.511 -20.317 67.728 1.00 79.40 121 GLN C O 1
ATOM 5177 N N . MET C 1 80 ? -8.433 -20.753 68.809 1.00 80.10 122 MET C N 1
ATOM 5178 C CA . MET C 1 80 ? -9.278 -20.538 67.635 1.00 79.26 122 MET C CA 1
ATOM 5179 C C . MET C 1 80 ? -9.501 -19.049 67.399 1.00 75.83 122 MET C C 1
ATOM 5180 O O . MET C 1 80 ? -9.465 -18.584 66.263 1.00 74.64 122 MET C O 1
ATOM 5194 N N . ILE C 1 81 ? -9.733 -18.311 68.479 1.00 76.61 123 ILE C N 1
ATOM 5195 C CA . ILE C 1 81 ? -9.926 -16.868 68.407 1.00 73.76 123 ILE C CA 1
ATOM 5196 C C . ILE C 1 81 ? -8.676 -16.165 67.909 1.00 72.51 123 ILE C C 1
ATOM 5197 O O . ILE C 1 81 ? -8.772 -15.249 67.100 1.00 70.03 123 ILE C O 1
ATOM 5213 N N . MET C 1 82 ? -7.509 -16.569 68.402 1.00 93.33 124 MET C N 1
ATOM 5214 C CA . MET C 1 82 ? -6.260 -16.007 67.902 1.00 93.06 124 MET C CA 1
ATOM 5215 C C . MET C 1 82 ? -6.144 -16.270 66.415 1.00 92.28 124 MET C C 1
ATOM 5216 O O . MET C 1 82 ? -5.842 -15.367 65.629 1.00 91.16 124 MET C O 1
ATOM 5230 N N . LYS C 1 83 ? -6.413 -17.511 66.033 1.00 66.28 125 LYS C N 1
ATOM 5231 C CA . LYS C 1 83 ? -6.284 -17.914 64.647 1.00 65.87 125 LYS C CA 1
ATOM 5232 C C . LYS C 1 83 ? -7.189 -17.097 63.716 1.00 63.80 125 LYS C C 1
ATOM 5233 O O . LYS C 1 83 ? -6.770 -16.750 62.612 1.00 62.40 125 LYS C O 1
ATOM 5252 N N . ASP C 1 84 ? -8.418 -16.808 64.150 1.00 68.88 126 ASP C N 1
ATOM 5253 C CA . ASP C 1 84 ? -9.452 -16.246 63.263 1.00 67.96 126 ASP C CA 1
ATOM 5254 C C . ASP C 1 84 ? -9.776 -14.778 63.531 1.00 65.91 126 ASP C C 1
ATOM 5255 O O . ASP C 1 84 ? -10.543 -14.465 64.443 1.00 65.89 126 ASP C O 1
ATOM 5264 N N . LYS C 1 85 ? -9.222 -13.890 62.706 1.00 69.69 127 LYS C N 1
ATOM 5265 C CA . LYS C 1 85 ? -9.401 -12.451 62.884 1.00 68.66 127 LYS C CA 1
ATOM 5266 C C . LYS C 1 85 ? -10.881 -12.058 63.002 1.00 68.40 127 LYS C C 1
ATOM 5267 O O . LYS C 1 85 ? -11.213 -11.065 63.647 1.00 63.87 127 LYS C O 1
ATOM 5286 N N . ASN C 1 86 ? -11.766 -12.852 62.404 1.00 62.52 128 ASN C N 1
ATOM 5287 C CA . ASN C 1 86 ? -13.193 -12.593 62.508 1.00 62.64 128 ASN C CA 1
ATOM 5288 C C . ASN C 1 86 ? -13.662 -12.571 63.945 1.00 64.63 128 ASN C C 1
ATOM 5289 O O . ASN C 1 86 ? -14.696 -11.979 64.241 1.00 64.71 128 ASN C O 1
ATOM 5300 N N . TRP C 1 87 ? -12.914 -13.221 64.834 1.00 70.74 129 TRP C N 1
ATOM 5301 C CA . TRP C 1 87 ? -13.275 -13.252 66.248 1.00 70.30 129 TRP C CA 1
ATOM 5302 C C . TRP C 1 87 ? -12.451 -12.266 67.058 1.00 67.54 129 TRP C C 1
ATOM 5303 O O . TRP C 1 87 ? -12.692 -12.089 68.245 1.00 70.23 129 TRP C O 1
ATOM 5324 N N . HIS C 1 88 ? -11.519 -11.580 66.405 1.00 61.82 130 HIS C N 1
ATOM 5325 C CA . HIS C 1 88 ? -10.775 -10.514 67.063 1.00 60.09 130 HIS C CA 1
ATOM 5326 C C . HIS C 1 88 ? -11.697 -9.326 67.279 1.00 60.34 130 HIS C C 1
ATOM 5327 O O . HIS C 1 88 ? -12.819 -9.302 66.773 1.00 58.82 130 HIS C O 1
ATOM 5341 N N . ASP C 1 89 ? -11.207 -8.348 68.034 1.00 82.23 131 ASP C N 1
ATOM 5342 C CA . ASP C 1 89 ? -11.962 -7.141 68.374 1.00 82.98 131 ASP C CA 1
ATOM 5343 C C . ASP C 1 89 ? -12.698 -6.551 67.187 1.00 80.30 131 ASP C C 1
ATOM 5344 O O . ASP C 1 89 ? -13.896 -6.264 67.247 1.00 79.35 131 ASP C O 1
ATOM 5353 N N . LYS C 1 90 ? -11.959 -6.357 66.106 1.00 58.08 132 LYS C N 1
ATOM 5354 C CA . LYS C 1 90 ? -12.504 -5.694 64.939 1.00 54.18 132 LYS C CA 1
ATOM 5355 C C . LYS C 1 90 ? -13.378 -6.603 64.087 1.00 53.97 132 LYS C C 1
ATOM 5356 O O . LYS C 1 90 ? -14.089 -6.131 63.201 1.00 54.21 132 LYS C O 1
ATOM 5375 N N . GLY C 1 91 ? -13.332 -7.900 64.368 1.00 65.61 133 GLY C N 1
ATOM 5376 C CA . GLY C 1 91 ? -14.012 -8.884 63.549 1.00 68.25 133 GLY C CA 1
ATOM 5377 C C . GLY C 1 91 ? -15.516 -8.833 63.705 1.00 69.49 133 GLY C C 1
ATOM 5378 O O . GLY C 1 91 ? -16.029 -8.605 64.799 1.00 69.13 133 GLY C O 1
ATOM 5382 N N . GLN C 1 92 ? -16.220 -9.048 62.600 1.00 88.35 134 GLN C N 1
ATOM 5383 C CA . GLN C 1 92 ? -17.664 -8.925 62.592 1.00 92.76 134 GLN C CA 1
ATOM 5384 C C . GLN C 1 92 ? -18.323 -10.041 63.387 1.00 96.21 134 GLN C C 1
ATOM 5385 O O . GLN C 1 92 ? -19.328 -9.820 64.053 1.00 96.65 134 GLN C O 1
ATOM 5399 N N . GLN C 1 93 ? -17.761 -11.242 63.312 1.00 113.90 135 GLN C N 1
ATOM 5400 C CA . GLN C 1 93 ? -18.311 -12.369 64.052 1.00 117.08 135 GLN C CA 1
ATOM 5401 C C . GLN C 1 93 ? -18.209 -12.141 65.554 1.00 115.95 135 GLN C C 1
ATOM 5402 O O . GLN C 1 93 ? -19.066 -12.590 66.313 1.00 120.90 135 GLN C O 1
ATOM 5416 N N . TYR C 1 94 ? -17.156 -11.458 65.986 1.00 82.71 136 TYR C N 1
ATOM 5417 C CA . TYR C 1 94 ? -17.049 -11.077 67.387 1.00 81.77 136 TYR C CA 1
ATOM 5418 C C . TYR C 1 94 ? -18.047 -9.969 67.694 1.00 82.16 136 TYR C C 1
ATOM 5419 O O . TYR C 1 94 ? -18.689 -9.986 68.737 1.00 84.20 136 TYR C O 1
ATOM 5437 N N . ARG C 1 95 ? -18.163 -8.995 66.796 1.00 89.09 137 ARG C N 1
ATOM 5438 C CA . ARG C 1 95 ? -19.053 -7.859 67.024 1.00 89.01 137 ARG C CA 1
ATOM 5439 C C . ARG C 1 95 ? -20.521 -8.222 66.871 1.00 91.09 137 ARG C C 1
ATOM 5440 O O . ARG C 1 95 ? -21.388 -7.497 67.342 1.00 91.81 137 ARG C O 1
ATOM 5461 N N . ASN C 1 96 ? -20.798 -9.327 66.189 1.00 91.73 138 ASN C N 1
ATOM 5462 C CA . ASN C 1 96 ? -22.159 -9.846 66.105 1.00 94.36 138 ASN C CA 1
ATOM 5463 C C . ASN C 1 96 ? -22.478 -10.601 67.393 1.00 99.94 138 ASN C C 1
ATOM 5464 O O . ASN C 1 96 ? -23.594 -10.533 67.915 1.00 98.92 138 ASN C O 1
ATOM 5475 N N . TRP C 1 97 ? -21.482 -11.327 67.896 1.00 131.76 139 TRP C N 1
ATOM 5476 C CA . TRP C 1 97 ? -21.581 -11.994 69.188 1.00 133.96 139 TRP C CA 1
ATOM 5477 C C . TRP C 1 97 ? -21.755 -11.009 70.325 1.00 132.56 139 TRP C C 1
ATOM 5478 O O . TRP C 1 97 ? -22.665 -11.141 71.134 1.00 136.36 139 TRP C O 1
ATOM 5499 N N . PHE C 1 98 ? -20.887 -10.005 70.361 1.00 118.30 140 PHE C N 1
ATOM 5500 C CA . PHE C 1 98 ? -20.876 -9.046 71.453 1.00 116.28 140 PHE C CA 1
ATOM 5501 C C . PHE C 1 98 ? -22.121 -8.165 71.343 1.00 116.28 140 PHE C C 1
ATOM 5502 O O . PHE C 1 98 ? -22.525 -7.528 72.316 1.00 113.81 140 PHE C O 1
ATOM 5519 N N . LEU C 1 99 ? -22.707 -8.100 70.146 1.00 104.62 141 LEU C N 1
ATOM 5520 C CA . LEU C 1 99 ? -23.927 -7.325 69.954 1.00 104.28 141 LEU C CA 1
ATOM 5521 C C . LEU C 1 99 ? -25.168 -8.103 70.394 1.00 107.20 141 LEU C C 1
ATOM 5522 O O . LEU C 1 99 ? -26.013 -7.564 71.113 1.00 107.40 141 LEU C O 1
ATOM 5526 N N . LYS C 1 100 ? -25.271 -9.369 69.984 1.00 105.98 142 LYS C N 1
ATOM 5527 C CA . LYS C 1 100 ? -26.467 -10.168 70.275 1.00 108.69 142 LYS C CA 1
ATOM 5528 C C . LYS C 1 100 ? -26.399 -11.051 71.529 1.00 110.81 142 LYS C C 1
ATOM 5529 O O . LYS C 1 100 ? -27.423 -11.286 72.178 1.00 114.01 142 LYS C O 1
ATOM 5533 N N . GLU C 1 101 ? -25.208 -11.538 71.873 1.00 125.80 143 GLU C N 1
ATOM 5534 C CA . GLU C 1 101 ? -25.059 -12.412 73.038 1.00 128.55 143 GLU C CA 1
ATOM 5535 C C . GLU C 1 101 ? -24.624 -11.684 74.307 1.00 135.63 143 GLU C C 1
ATOM 5536 O O . GLU C 1 101 ? -24.925 -12.133 75.412 1.00 134.34 143 GLU C O 1
ATOM 5548 N N . PHE C 1 102 ? -23.900 -10.579 74.155 1.00 191.32 144 PHE C N 1
ATOM 5549 C CA . PHE C 1 102 ? -23.379 -9.869 75.320 1.00 194.80 144 PHE C CA 1
ATOM 5550 C C . PHE C 1 102 ? -24.485 -9.234 76.158 1.00 196.20 144 PHE C C 1
ATOM 5551 O O . PHE C 1 102 ? -24.565 -9.480 77.360 1.00 201.48 144 PHE C O 1
ATOM 5555 N N . PRO C 1 103 ? -25.348 -8.414 75.527 1.00 150.13 145 PRO C N 1
ATOM 5556 C CA . PRO C 1 103 ? -26.374 -7.742 76.333 1.00 149.09 145 PRO C CA 1
ATOM 5557 C C . PRO C 1 103 ? -27.439 -8.674 76.909 1.00 152.59 145 PRO C C 1
ATOM 5558 O O . PRO C 1 103 ? -27.915 -8.422 78.018 1.00 155.51 145 PRO C O 1
ATOM 5569 N N . ARG C 1 104 ? -27.803 -9.735 76.191 1.00 164.95 146 ARG C N 1
ATOM 5570 C CA . ARG C 1 104 ? -28.860 -10.619 76.678 1.00 168.19 146 ARG C CA 1
ATOM 5571 C C . ARG C 1 104 ? -28.377 -11.662 77.685 1.00 167.23 146 ARG C C 1
ATOM 5572 O O . ARG C 1 104 ? -28.621 -11.532 78.882 1.00 171.07 146 ARG C O 1
ATOM 5576 N N . LEU C 1 105 ? -27.672 -12.681 77.202 1.00 127.33 147 LEU C N 1
ATOM 5577 C CA . LEU C 1 105 ? -27.231 -13.768 78.072 1.00 121.29 147 LEU C CA 1
ATOM 5578 C C . LEU C 1 105 ? -26.076 -13.375 78.994 1.00 120.14 147 LEU C C 1
ATOM 5579 O O . LEU C 1 105 ? -26.130 -13.600 80.202 1.00 113.74 147 LEU C O 1
ATOM 5583 N N . LYS C 1 106 ? -25.050 -12.755 78.414 1.00 129.23 148 LYS C N 1
ATOM 5584 C CA . LYS C 1 106 ? -23.820 -12.425 79.136 1.00 129.46 148 LYS C CA 1
ATOM 5585 C C . LYS C 1 106 ? -23.994 -11.394 80.249 1.00 125.67 148 LYS C C 1
ATOM 5586 O O . LYS C 1 106 ? -23.602 -11.637 81.387 1.00 125.29 148 LYS C O 1
ATOM 5590 N N . SER C 1 107 ? -24.571 -10.245 79.911 1.00 116.97 149 SER C N 1
ATOM 5591 C CA . SER C 1 107 ? -24.660 -9.119 80.839 1.00 115.31 149 SER C CA 1
ATOM 5592 C C . SER C 1 107 ? -25.606 -9.363 82.014 1.00 111.21 149 SER C C 1
ATOM 5593 O O . SER C 1 107 ? -25.322 -8.957 83.142 1.00 108.85 149 SER C O 1
ATOM 5601 N N . GLU C 1 108 ? -26.724 -10.035 81.758 1.00 112.09 150 GLU C N 1
ATOM 5602 C CA . GLU C 1 108 ? -27.697 -10.289 82.815 1.00 109.41 150 GLU C CA 1
ATOM 5603 C C . GLU C 1 108 ? -27.069 -11.206 83.856 1.00 107.50 150 GLU C C 1
ATOM 5604 O O . GLU C 1 108 ? -27.290 -11.043 85.052 1.00 107.39 150 GLU C O 1
ATOM 5608 N N . LEU C 1 109 ? -26.259 -12.147 83.384 1.00 104.83 151 LEU C N 1
ATOM 5609 C CA . LEU C 1 109 ? -25.521 -13.055 84.252 1.00 103.26 151 LEU C CA 1
ATOM 5610 C C . LEU C 1 109 ? -24.385 -12.320 84.969 1.00 104.82 151 LEU C C 1
ATOM 5611 O O . LEU C 1 109 ? -23.994 -12.709 86.071 1.00 101.70 151 LEU C O 1
ATOM 5627 N N . GLU C 1 110 ? -23.836 -11.279 84.341 1.00 175.67 152 GLU C N 1
ATOM 5628 C CA . GLU C 1 110 ? -22.791 -10.485 84.987 1.00 181.15 152 GLU C CA 1
ATOM 5629 C C . GLU C 1 110 ? -23.317 -9.815 86.248 1.00 177.12 152 GLU C C 1
ATOM 5630 O O . GLU C 1 110 ? -22.672 -9.840 87.295 1.00 181.75 152 GLU C O 1
ATOM 5642 N N . ASP C 1 111 ? -24.504 -9.228 86.143 1.00 113.45 153 ASP C N 1
ATOM 5643 C CA . ASP C 1 111 ? -25.122 -8.544 87.272 1.00 109.29 153 ASP C CA 1
ATOM 5644 C C . ASP C 1 111 ? -25.681 -9.546 88.283 1.00 106.37 153 ASP C C 1
ATOM 5645 O O . ASP C 1 111 ? -25.578 -9.340 89.493 1.00 105.81 153 ASP C O 1
ATOM 5654 N N . ASN C 1 112 ? -26.277 -10.622 87.780 1.00 104.00 154 ASN C N 1
ATOM 5655 C CA . ASN C 1 112 ? -26.782 -11.686 88.638 1.00 101.61 154 ASN C CA 1
ATOM 5656 C C . ASN C 1 112 ? -25.675 -12.195 89.551 1.00 103.73 154 ASN C C 1
ATOM 5657 O O . ASN C 1 112 ? -25.883 -12.381 90.748 1.00 101.61 154 ASN C O 1
ATOM 5668 N N . ILE C 1 113 ? -24.498 -12.427 88.977 1.00 120.59 155 ILE C N 1
ATOM 5669 C CA . ILE C 1 113 ? -23.367 -12.921 89.748 1.00 121.94 155 ILE C CA 1
ATOM 5670 C C . ILE C 1 113 ? -22.910 -11.832 90.711 1.00 122.81 155 ILE C C 1
ATOM 5671 O O . ILE C 1 113 ? -22.585 -12.114 91.866 1.00 124.11 155 ILE C O 1
ATOM 5675 N N . ARG C 1 114 ? -22.880 -10.592 90.226 1.00 112.28 156 ARG C N 1
ATOM 5676 C CA . ARG C 1 114 ? -22.523 -9.445 91.060 1.00 112.20 156 ARG C CA 1
ATOM 5677 C C . ARG C 1 114 ? -23.454 -9.345 92.266 1.00 112.42 156 ARG C C 1
ATOM 5678 O O . ARG C 1 114 ? -23.067 -8.825 93.313 1.00 112.73 156 ARG C O 1
ATOM 5682 N N . ARG C 1 115 ? -24.681 -9.842 92.107 1.00 125.46 157 ARG C N 1
ATOM 5683 C CA . ARG C 1 115 ? -25.674 -9.859 93.185 1.00 123.46 157 ARG C CA 1
ATOM 5684 C C . ARG C 1 115 ? -25.554 -11.121 94.048 1.00 121.35 157 ARG C C 1
ATOM 5685 O O . ARG C 1 115 ? -25.598 -11.048 95.276 1.00 120.97 157 ARG C O 1
ATOM 5689 N N . LEU C 1 116 ? -25.411 -12.272 93.397 1.00 104.22 158 LEU C N 1
ATOM 5690 C CA . LEU C 1 116 ? -25.226 -13.537 94.097 1.00 101.67 158 LEU C CA 1
ATOM 5691 C C . LEU C 1 116 ? -24.035 -13.435 95.047 1.00 105.31 158 LEU C C 1
ATOM 5692 O O . LEU C 1 116 ? -24.074 -13.945 96.172 1.00 103.87 158 LEU C O 1
ATOM 5696 N N . ARG C 1 117 ? -22.987 -12.753 94.586 1.00 94.30 159 ARG C N 1
ATOM 5697 C CA . ARG C 1 117 ? -21.770 -12.556 95.368 1.00 97.24 159 ARG C CA 1
ATOM 5698 C C . ARG C 1 117 ? -21.992 -11.578 96.523 1.00 99.07 159 ARG C C 1
ATOM 5699 O O . ARG C 1 117 ? -21.173 -11.505 97.441 1.00 99.97 159 ARG C O 1
ATOM 5703 N N . ALA C 1 118 ? -23.097 -10.834 96.475 1.00 129.28 160 ALA C N 1
ATOM 5704 C CA . ALA C 1 118 ? -23.439 -9.881 97.535 1.00 131.28 160 ALA C CA 1
ATOM 5705 C C . ALA C 1 118 ? -24.194 -10.574 98.672 1.00 128.59 160 ALA C C 1
ATOM 5706 O O . ALA C 1 118 ? -24.176 -10.114 99.815 1.00 129.88 160 ALA C O 1
ATOM 5713 N N . LEU C 1 119 ? -24.864 -11.675 98.344 1.00 121.21 161 LEU C N 1
ATOM 5714 C CA . LEU C 1 119 ? -25.483 -12.528 99.348 1.00 117.18 161 LEU C CA 1
ATOM 5715 C C . LEU C 1 119 ? -24.391 -13.261 100.109 1.00 120.09 161 LEU C C 1
ATOM 5716 O O . LEU C 1 119 ? -24.509 -13.507 101.311 1.00 121.75 161 LEU C O 1
ATOM 5720 N N . ALA C 1 120 ? -23.322 -13.599 99.394 1.00 101.23 162 ALA C N 1
ATOM 5721 C CA . ALA C 1 120 ? -22.141 -14.197 100.002 1.00 102.76 162 ALA C CA 1
ATOM 5722 C C . ALA C 1 120 ? -21.382 -13.170 100.860 1.00 107.05 162 ALA C C 1
ATOM 5723 O O . ALA C 1 120 ? -20.351 -13.491 101.453 1.00 107.79 162 ALA C O 1
ATOM 5730 N N . ASP C 1 121 ? -21.893 -11.938 100.910 1.00 134.89 163 ASP C N 1
ATOM 5731 C CA . ASP C 1 121 ? -21.437 -10.943 101.880 1.00 136.64 163 ASP C CA 1
ATOM 5732 C C . ASP C 1 121 ? -22.129 -11.191 103.218 1.00 136.13 163 ASP C C 1
ATOM 5733 O O . ASP C 1 121 ? -21.579 -10.895 104.280 1.00 139.99 163 ASP C O 1
ATOM 5737 N N . GLY C 1 122 ? -23.343 -11.738 103.152 1.00 107.41 164 GLY C N 1
ATOM 5738 C CA . GLY C 1 122 ? -24.035 -12.242 104.326 1.00 104.00 164 GLY C CA 1
ATOM 5739 C C . GLY C 1 122 ? -23.499 -13.599 104.762 1.00 105.89 164 GLY C C 1
ATOM 5740 O O . GLY C 1 122 ? -24.105 -14.282 105.584 1.00 103.95 164 GLY C O 1
ATOM 5744 N N . VAL C 1 123 ? -22.367 -14.003 104.195 1.00 120.55 165 VAL C N 1
ATOM 5745 C CA . VAL C 1 123 ? -21.689 -15.200 104.655 1.00 123.67 165 VAL C CA 1
ATOM 5746 C C . VAL C 1 123 ? -21.242 -14.957 106.078 1.00 124.32 165 VAL C C 1
ATOM 5747 O O . VAL C 1 123 ? -21.439 -15.795 106.958 1.00 128.93 165 VAL C O 1
ATOM 5751 N N . GLN C 1 124 ? -20.649 -13.790 106.297 1.00 93.59 166 GLN C N 1
ATOM 5752 C CA . GLN C 1 124 ? -20.250 -13.382 107.631 1.00 94.97 166 GLN C CA 1
ATOM 5753 C C . GLN C 1 124 ? -21.272 -12.388 108.200 1.00 94.11 166 GLN C C 1
ATOM 5754 O O . GLN C 1 124 ? -20.914 -11.404 108.850 1.00 95.61 166 GLN C O 1
ATOM 5768 N N . LYS C 1 125 ? -22.549 -12.654 107.915 1.00 86.40 167 LYS C N 1
ATOM 5769 C CA . LYS C 1 125 ? -23.674 -12.111 108.684 1.00 84.33 167 LYS C CA 1
ATOM 5770 C C . LYS C 1 125 ? -23.752 -12.824 110.037 1.00 85.55 167 LYS C C 1
ATOM 5771 O O . LYS C 1 125 ? -24.354 -12.321 110.987 1.00 85.25 167 LYS C O 1
ATOM 5790 N N . VAL C 1 126 ? -23.143 -14.007 110.098 1.00 88.84 168 VAL C N 1
ATOM 5791 C CA . VAL C 1 126 ? -23.028 -14.780 111.332 1.00 92.67 168 VAL C CA 1
ATOM 5792 C C . VAL C 1 126 ? -22.523 -13.921 112.499 1.00 92.45 168 VAL C C 1
ATOM 5793 O O . VAL C 1 126 ? -22.402 -14.392 113.633 1.00 88.68 168 VAL C O 1
ATOM 5806 N N . GLN D 3 1 ? 14.619 -47.780 11.449 1.00 36.56 1 GLN D N 1
ATOM 5807 C CA . GLN D 3 1 ? 15.856 -47.158 11.859 1.00 30.08 1 GLN D CA 1
ATOM 5808 C C . GLN D 3 1 ? 16.067 -45.813 11.116 1.00 30.64 1 GLN D C 1
ATOM 5809 O O . GLN D 3 1 ? 16.546 -44.867 11.724 1.00 33.62 1 GLN D O 1
ATOM 5812 N N . ALA D 3 2 ? 15.672 -45.691 9.846 1.00 28.18 2 ALA D N 1
ATOM 5813 C CA . ALA D 3 2 ? 15.598 -44.356 9.200 1.00 31.57 2 ALA D CA 1
ATOM 5814 C C . ALA D 3 2 ? 14.617 -43.443 9.948 1.00 30.37 2 ALA D C 1
ATOM 5815 O O . ALA D 3 2 ? 13.562 -43.893 10.349 1.00 27.38 2 ALA D O 1
ATOM 5822 N N . VAL D 3 3 ? 14.956 -42.164 10.107 1.00 28.72 3 VAL D N 1
ATOM 5823 C CA . VAL D 3 3 ? 14.124 -41.226 10.858 1.00 21.62 3 VAL D CA 1
ATOM 5824 C C . VAL D 3 3 ? 13.578 -40.114 9.984 1.00 22.73 3 VAL D C 1
ATOM 5825 O O . VAL D 3 3 ? 14.342 -39.448 9.305 1.00 27.72 3 VAL D O 1
ATOM 5838 N N . VAL D 3 4 ? 12.271 -39.871 10.053 1.00 24.23 4 VAL D N 1
ATOM 5839 C CA . VAL D 3 4 ? 11.650 -38.829 9.258 1.00 24.40 4 VAL D CA 1
ATOM 5840 C C . VAL D 3 4 ? 11.169 -37.698 10.174 1.00 26.18 4 VAL D C 1
ATOM 5841 O O . VAL D 3 4 ? 10.502 -37.957 11.166 1.00 27.12 4 VAL D O 1
ATOM 5854 N N . THR D 3 5 ? 11.516 -36.451 9.835 1.00 27.94 5 THR D N 1
ATOM 5855 C CA . THR D 3 5 ? 11.296 -35.305 10.712 1.00 25.35 5 THR D CA 1
ATOM 5856 C C . THR D 3 5 ? 10.408 -34.265 10.074 1.00 27.79 5 THR D C 1
ATOM 5857 O O . THR D 3 5 ? 10.665 -33.830 8.944 1.00 30.20 5 THR D O 1
ATOM 5868 N N . GLN D 3 6 ? 9.379 -33.862 10.829 1.00 29.21 6 GLN D N 1
ATOM 5869 C CA . GLN D 3 6 ? 8.440 -32.808 10.453 1.00 27.67 6 GLN D CA 1
ATOM 5870 C C . GLN D 3 6 ? 8.364 -31.803 11.565 1.00 27.16 6 GLN D C 1
ATOM 5871 O O . GLN D 3 6 ? 8.631 -32.162 12.698 1.00 31.24 6 GLN D O 1
ATOM 5885 N N . GLU D 3 7 ? 7.960 -30.571 11.272 1.00 29.71 7 GLU D N 1
ATOM 5886 C CA . GLU D 3 7 ? 7.658 -29.604 12.343 1.00 32.98 7 GLU D CA 1
ATOM 5887 C C . GLU D 3 7 ? 6.576 -30.182 13.239 1.00 31.31 7 GLU D C 1
ATOM 5888 O O . GLU D 3 7 ? 5.693 -30.892 12.778 1.00 36.49 7 GLU D O 1
ATOM 5900 N N . SER D 3 8 ? 6.666 -29.922 14.529 1.00 29.43 8 SER D N 1
ATOM 5901 C CA . SER D 3 8 ? 5.682 -30.456 15.436 1.00 30.96 8 SER D CA 1
ATOM 5902 C C . SER D 3 8 ? 4.396 -29.668 15.288 1.00 32.20 8 SER D C 1
ATOM 5903 O O . SER D 3 8 ? 3.302 -30.229 15.421 1.00 35.04 8 SER D O 1
ATOM 5911 N N . ALA D 3 9 ? 4.523 -28.368 15.007 1.00 33.39 9 ALA D N 1
ATOM 5912 C CA . ALA D 3 9 ? 3.368 -27.487 14.951 1.00 32.24 9 ALA D CA 1
ATOM 5913 C C . ALA D 3 9 ? 3.607 -26.221 14.140 1.00 37.08 9 ALA D C 1
ATOM 5914 O O . ALA D 3 9 ? 4.688 -25.641 14.168 1.00 39.47 9 ALA D O 1
ATOM 5921 N N . LEU D 3 10 ? 2.571 -25.777 13.443 1.00 37.41 10 LEU D N 1
ATOM 5922 C CA . LEU D 3 10 ? 2.602 -24.524 12.715 1.00 34.53 10 LEU D CA 1
ATOM 5923 C C . LEU D 3 10 ? 1.254 -23.851 12.864 1.00 36.27 10 LEU D C 1
ATOM 5924 O O . LEU D 3 10 ? 0.249 -24.533 13.020 1.00 38.03 10 LEU D O 1
ATOM 5940 N N . THR D 3 11 ? 1.245 -22.514 12.817 1.00 38.26 11 THR D N 1
ATOM 5941 C CA . THR D 3 11 ? 0.028 -21.703 12.803 1.00 41.32 11 THR D CA 1
ATOM 5942 C C . THR D 3 11 ? -0.101 -20.954 11.482 1.00 40.88 11 THR D C 1
ATOM 5943 O O . THR D 3 11 ? 0.893 -20.590 10.894 1.00 45.41 11 THR D O 1
ATOM 5954 N N . THR D 3 12 ? -1.320 -20.721 11.012 1.00 44.30 12 THR D N 1
ATOM 5955 C CA . THR D 3 12 ? -1.517 -19.874 9.848 1.00 46.58 12 THR D CA 1
ATOM 5956 C C . THR D 3 12 ? -2.849 -19.150 10.031 1.00 50.23 12 THR D C 1
ATOM 5957 O O . THR D 3 12 ? -3.538 -19.393 11.024 1.00 52.10 12 THR D O 1
ATOM 5968 N N . SER D 3 13 ? -3.195 -18.261 9.094 1.00 54.90 13 SER D N 1
ATOM 5969 C CA . SER D 3 13 ? -4.482 -17.551 9.092 1.00 55.53 13 SER D CA 1
ATOM 5970 C C . SER D 3 13 ? -5.182 -17.767 7.758 1.00 58.12 13 SER D C 1
ATOM 5971 O O . SER D 3 13 ? -4.522 -18.076 6.768 1.00 57.89 13 SER D O 1
ATOM 5979 N N . PRO D 3 14 ? -6.521 -17.622 7.725 1.00 50.72 14 PRO D N 1
ATOM 5980 C CA . PRO D 3 14 ? -7.244 -17.830 6.464 1.00 51.60 14 PRO D CA 1
ATOM 5981 C C . PRO D 3 14 ? -6.698 -16.960 5.344 1.00 53.96 14 PRO D C 1
ATOM 5982 O O . PRO D 3 14 ? -6.457 -15.780 5.573 1.00 55.54 14 PRO D O 1
ATOM 5993 N N . GLY D 3 15 ? -6.438 -17.551 4.182 1.00 61.62 15 GLY D N 1
ATOM 5994 C CA . GLY D 3 15 ? -5.941 -16.807 3.041 1.00 61.48 15 GLY D CA 1
ATOM 5995 C C . GLY D 3 15 ? -4.439 -16.918 2.845 1.00 64.49 15 GLY D C 1
ATOM 5996 O O . GLY D 3 15 ? -3.947 -16.883 1.717 1.00 66.22 15 GLY D O 1
ATOM 6000 N N . GLU D 3 16 ? -3.706 -17.080 3.942 1.00 68.76 16 GLU D N 1
ATOM 6001 C CA . GLU D 3 16 ? -2.250 -17.091 3.897 1.00 68.45 16 GLU D CA 1
ATOM 6002 C C . GLU D 3 16 ? -1.684 -18.386 3.309 1.00 66.09 16 GLU D C 1
ATOM 6003 O O . GLU D 3 16 ? -2.382 -19.395 3.199 1.00 65.13 16 GLU D O 1
ATOM 6015 N N . THR D 3 17 ? -0.419 -18.344 2.910 1.00 51.59 17 THR D N 1
ATOM 6016 C CA . THR D 3 17 ? 0.259 -19.543 2.473 1.00 50.27 17 THR D CA 1
ATOM 6017 C C . THR D 3 17 ? 1.125 -20.060 3.602 1.00 52.11 17 THR D C 1
ATOM 6018 O O . THR D 3 17 ? 1.811 -19.306 4.291 1.00 51.71 17 THR D O 1
ATOM 6029 N N . VAL D 3 18 ? 1.100 -21.370 3.765 1.00 49.38 18 VAL D N 1
ATOM 6030 C CA . VAL D 3 18 ? 1.877 -22.015 4.789 1.00 47.04 18 VAL D CA 1
ATOM 6031 C C . VAL D 3 18 ? 2.602 -23.209 4.179 1.00 44.90 18 VAL D C 1
ATOM 6032 O O . VAL D 3 18 ? 2.085 -23.855 3.254 1.00 44.39 18 VAL D O 1
ATOM 6045 N N . THR D 3 19 ? 3.810 -23.476 4.673 1.00 47.26 19 THR D N 1
ATOM 6046 C CA . THR D 3 19 ? 4.612 -24.578 4.153 1.00 44.04 19 THR D CA 1
ATOM 6047 C C . THR D 3 19 ? 5.031 -25.533 5.257 1.00 43.43 19 THR D C 1
ATOM 6048 O O . THR D 3 19 ? 5.651 -25.138 6.245 1.00 44.77 19 THR D O 1
ATOM 6059 N N . LEU D 3 20 ? 4.686 -26.803 5.058 1.00 43.21 20 LEU D N 1
ATOM 6060 C CA . LEU D 3 20 ? 5.121 -27.897 5.917 1.00 39.19 20 LEU D CA 1
ATOM 6061 C C . LEU D 3 20 ? 6.289 -28.610 5.235 1.00 40.87 20 LEU D C 1
ATOM 6062 O O . LEU D 3 20 ? 6.351 -28.662 3.994 1.00 40.79 20 LEU D O 1
ATOM 6078 N N . THR D 3 21 ? 7.232 -29.127 6.022 1.00 39.17 21 THR D N 1
ATOM 6079 C CA . THR D 3 21 ? 8.389 -29.776 5.424 1.00 40.18 21 THR D CA 1
ATOM 6080 C C . THR D 3 21 ? 8.639 -31.146 6.028 1.00 39.26 21 THR D C 1
ATOM 6081 O O . THR D 3 21 ? 8.086 -31.513 7.062 1.00 37.15 21 THR D O 1
ATOM 6092 N N . CYS D 3 22 ? 9.359 -31.943 5.246 1.00 33.01 22 CYS D N 1
ATOM 6093 C CA . CYS D 3 22 ? 9.693 -33.309 5.595 1.00 32.86 22 CYS D CA 1
ATOM 6094 C C . CYS D 3 22 ? 11.169 -33.513 5.334 1.00 35.11 22 CYS D C 1
ATOM 6095 O O . CYS D 3 22 ? 11.681 -33.170 4.269 1.00 36.84 22 CYS D O 1
ATOM 6102 N N . ARG D 3 23 ? 11.849 -34.072 6.319 1.00 42.57 23 ARG D N 1
ATOM 6103 C CA . ARG D 3 23 ? 13.277 -34.322 6.229 1.00 34.94 23 ARG D CA 1
ATOM 6104 C C . ARG D 3 23 ? 13.588 -35.792 6.471 1.00 35.39 23 ARG D C 1
ATOM 6105 O O . ARG D 3 23 ? 12.924 -36.460 7.249 1.00 34.85 23 ARG D O 1
ATOM 6126 N N . SER D 3 24 ? 14.608 -36.281 5.782 1.00 35.89 24 SER D N 1
ATOM 6127 C CA . SER D 3 24 ? 15.077 -37.663 5.899 1.00 33.72 24 SER D CA 1
ATOM 6128 C C . SER D 3 24 ? 16.409 -37.693 6.616 1.00 34.08 24 SER D C 1
ATOM 6129 O O . SER D 3 24 ? 17.286 -36.886 6.303 1.00 36.07 24 SER D O 1
ATOM 6137 N N . SER D 3 25 ? 16.584 -38.624 7.551 1.00 27.45 25 SER D N 1
ATOM 6138 C CA . SER D 3 25 ? 17.840 -38.719 8.277 1.00 28.86 25 SER D CA 1
ATOM 6139 C C . SER D 3 25 ? 19.015 -39.232 7.454 1.00 34.09 25 SER D C 1
ATOM 6140 O O . SER D 3 25 ? 20.177 -39.096 7.874 1.00 28.25 25 SER D O 1
ATOM 6148 N N . THR D 3 26 ? 18.739 -39.862 6.315 1.00 27.66 26 THR D N 1
ATOM 6149 C CA . THR D 3 26 ? 19.808 -40.510 5.582 1.00 26.89 26 THR D CA 1
ATOM 6150 C C . THR D 3 26 ? 20.460 -39.577 4.599 1.00 29.98 26 THR D C 1
ATOM 6151 O O . THR D 3 26 ? 21.511 -39.876 4.081 1.00 35.94 26 THR D O 1
ATOM 6162 N N . GLY D 3 27 ? 19.841 -38.438 4.340 1.00 33.25 27 GLY D N 1
ATOM 6163 C CA . GLY D 3 27 ? 20.357 -37.516 3.350 1.00 33.06 27 GLY D CA 1
ATOM 6164 C C . GLY D 3 27 ? 19.238 -36.686 2.766 1.00 33.48 27 GLY D C 1
ATOM 6165 O O . GLY D 3 27 ? 18.147 -36.619 3.328 1.00 35.43 27 GLY D O 1
ATOM 6169 N N . ALA D 3 28 ? 19.498 -36.028 1.644 1.00 34.78 28 ALA D N 1
ATOM 6170 C CA . ALA D 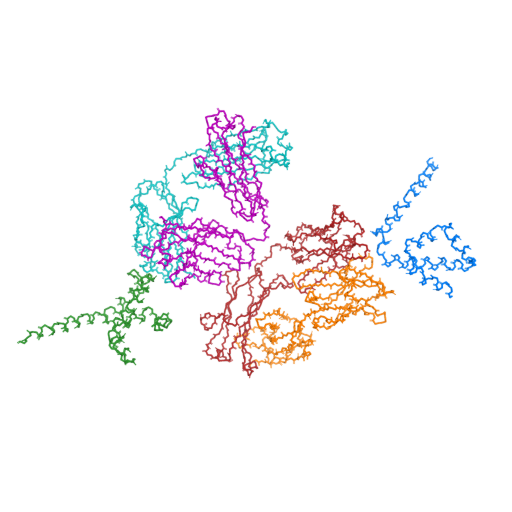3 28 ? 18.454 -35.260 0.989 1.00 36.15 28 ALA D CA 1
ATOM 6171 C C . ALA D 3 28 ? 17.264 -36.148 0.585 1.00 35.39 28 ALA D C 1
ATOM 6172 O O . ALA D 3 28 ? 17.427 -37.323 0.259 1.00 34.78 28 ALA D O 1
ATOM 6179 N N . VAL D 3 29 ? 16.060 -35.590 0.629 1.00 36.90 29 VAL D N 1
ATOM 6180 C CA . VAL D 3 29 ? 14.892 -36.279 0.089 1.00 36.21 29 VAL D CA 1
ATOM 6181 C C . VAL D 3 29 ? 14.907 -36.170 -1.422 1.00 38.62 29 VAL D C 1
ATOM 6182 O O . VAL D 3 29 ? 14.979 -35.070 -1.967 1.00 41.41 29 VAL D O 1
ATOM 6195 N N . THR D 3 30 ? 14.852 -37.314 -2.091 1.00 44.93 30 THR D N 1
ATOM 6196 C CA . THR D 3 30 ? 14.895 -37.357 -3.547 1.00 48.00 30 THR D CA 1
ATOM 6197 C C . THR D 3 30 ? 13.630 -37.985 -4.092 1.00 48.47 30 THR D C 1
ATOM 6198 O O . THR D 3 30 ? 12.778 -38.441 -3.316 1.00 47.40 30 THR D O 1
ATOM 6209 N N . SER D 3 31 ? 13.515 -38.008 -5.420 1.00 47.86 31 SER D N 1
ATOM 6210 C CA . SER D 3 31 ? 12.292 -38.467 -6.087 1.00 50.72 31 SER D CA 1
ATOM 6211 C C . SER D 3 31 ? 12.068 -39.921 -5.759 1.00 48.69 31 SER D C 1
ATOM 6212 O O . SER D 3 31 ? 10.935 -40.398 -5.744 1.00 51.91 31 SER D O 1
ATOM 6220 N N . GLY D 3 32 ? 13.165 -40.624 -5.512 1.00 43.71 32 GLY D N 1
ATOM 6221 C CA . GLY D 3 32 ? 13.107 -42.028 -5.130 1.00 43.63 32 GLY D CA 1
ATOM 6222 C C . GLY D 3 32 ? 12.491 -42.302 -3.761 1.00 39.00 32 GLY D C 1
ATOM 6223 O O . GLY D 3 32 ? 12.234 -43.458 -3.422 1.00 36.82 32 GLY D O 1
ATOM 6227 N N . ASN D 3 33 ? 12.255 -41.253 -2.979 1.00 41.32 33 ASN D N 1
ATOM 6228 C CA . ASN D 3 33 ? 11.626 -41.407 -1.674 1.00 39.57 33 ASN D CA 1
ATOM 6229 C C . ASN D 3 33 ? 10.117 -41.246 -1.716 1.00 39.26 33 ASN D C 1
ATOM 6230 O O . ASN D 3 33 ? 9.466 -41.379 -0.688 1.00 41.14 33 ASN D O 1
ATOM 6241 N N . PHE D 3 34 ? 9.582 -40.890 -2.884 1.00 41.80 34 PHE D N 1
ATOM 6242 C CA . PHE D 3 34 ? 8.141 -40.817 -3.126 1.00 39.06 34 PHE D CA 1
ATOM 6243 C C . PHE D 3 34 ? 7.348 -40.094 -2.044 1.00 39.30 34 PHE D C 1
ATOM 6244 O O . PHE D 3 34 ? 6.294 -40.580 -1.619 1.00 38.65 34 PHE D O 1
ATOM 6261 N N . ALA D 3 35 ? 7.836 -38.925 -1.636 1.00 42.27 35 ALA D N 1
ATOM 6262 C CA . ALA D 3 35 ? 7.255 -38.179 -0.510 1.00 39.43 35 ALA D CA 1
ATOM 6263 C C . ALA D 3 35 ? 5.740 -38.180 -0.554 1.00 39.43 35 ALA D C 1
ATOM 6264 O O . ALA D 3 35 ? 5.117 -37.687 -1.489 1.00 47.25 35 ALA D O 1
ATOM 6271 N N . ASN D 3 36 ? 5.173 -38.717 0.511 1.00 41.73 36 ASN D N 1
ATOM 6272 C CA . ASN D 3 36 ? 3.758 -39.028 0.639 1.00 41.52 36 ASN D CA 1
ATOM 6273 C C . ASN D 3 36 ? 3.152 -38.212 1.796 1.00 40.39 36 ASN D C 1
ATOM 6274 O O . ASN D 3 36 ? 3.662 -38.260 2.919 1.00 37.94 36 ASN D O 1
ATOM 6285 N N . TRP D 3 37 ? 2.075 -37.476 1.529 1.00 35.57 37 TRP D N 1
ATOM 6286 C CA . TRP D 3 37 ? 1.393 -36.709 2.565 1.00 33.76 37 TRP D CA 1
ATOM 6287 C C . TRP D 3 37 ? -0.031 -37.188 2.801 1.00 34.61 37 TRP D C 1
ATOM 6288 O O . TRP D 3 37 ? -0.820 -37.325 1.865 1.00 37.21 37 TRP D O 1
ATOM 6309 N N . VAL D 3 38 ? -0.368 -37.425 4.065 1.00 35.73 38 VAL D N 1
ATOM 6310 C CA . VAL D 3 38 ? -1.755 -37.660 4.441 1.00 32.73 38 VAL D CA 1
ATOM 6311 C C . VAL D 3 38 ? -2.202 -36.715 5.557 1.00 32.44 38 VAL D C 1
ATOM 6312 O O . VAL D 3 38 ? -1.436 -36.362 6.436 1.00 34.43 38 VAL D O 1
ATOM 6325 N N . GLN D 3 39 ? -3.463 -36.319 5.477 1.00 33.96 39 GLN D N 1
ATOM 6326 C CA . GLN D 3 39 ? -4.098 -35.425 6.423 1.00 34.71 39 GLN D CA 1
ATOM 6327 C C . GLN D 3 39 ? -4.934 -36.229 7.383 1.00 35.28 39 GLN D C 1
ATOM 6328 O O . GLN D 3 39 ? -5.708 -37.085 6.947 1.00 36.51 39 GLN D O 1
ATOM 6342 N N . GLU D 3 40 ? -4.797 -35.960 8.677 1.00 38.52 40 GLU D N 1
ATOM 6343 C CA . GLU D 3 40 ? -5.679 -36.571 9.649 1.00 33.42 40 GLU D CA 1
ATOM 6344 C C . GLU D 3 40 ? -6.591 -35.523 10.258 1.00 37.64 40 GLU D C 1
ATOM 6345 O O . GLU D 3 40 ? -6.138 -34.546 10.849 1.00 37.79 40 GLU D O 1
ATOM 6357 N N . LYS D 3 41 ? -7.888 -35.752 10.124 1.00 40.97 41 LYS D N 1
ATOM 6358 C CA . LYS D 3 41 ? -8.899 -34.882 10.695 1.00 39.12 41 LYS D CA 1
ATOM 6359 C C . LYS D 3 41 ? -9.578 -35.649 11.814 1.00 43.99 41 LYS D C 1
ATOM 6360 O O . LYS D 3 41 ? -9.306 -36.857 11.967 1.00 37.82 41 LYS D O 1
ATOM 6379 N N . PRO D 3 42 ? -10.419 -34.958 12.620 1.00 40.74 42 PRO D N 1
ATOM 6380 C CA . PRO D 3 42 ? -11.132 -35.551 13.763 1.00 41.96 42 PRO D CA 1
ATOM 6381 C C . PRO D 3 42 ? -11.865 -36.862 13.474 1.00 48.18 42 PRO D C 1
ATOM 6382 O O . PRO D 3 42 ? -12.295 -37.101 12.341 1.00 49.50 42 PRO D O 1
ATOM 6393 N N . ASP D 3 43 ? -12.024 -37.683 14.514 1.00 58.02 43 ASP D N 1
ATOM 6394 C CA . ASP D 3 43 ? -12.586 -39.024 14.390 1.00 53.77 43 ASP D CA 1
ATOM 6395 C C . ASP D 3 43 ? -11.819 -39.836 13.345 1.00 55.79 43 ASP D C 1
ATOM 6396 O O . ASP D 3 43 ? -12.421 -40.559 12.544 1.00 56.07 43 ASP D O 1
ATOM 6405 N N . HIS D 3 44 ? -10.496 -39.674 13.340 1.00 49.16 44 HIS D N 1
ATOM 6406 C CA . HIS D 3 44 ? -9.599 -40.514 12.545 1.00 48.42 44 HIS D CA 1
ATOM 6407 C C . HIS D 3 44 ? -10.017 -40.586 11.079 1.00 49.65 44 HIS D C 1
ATOM 6408 O O . HIS D 3 44 ? -10.125 -41.664 10.487 1.00 47.58 44 HIS D O 1
ATOM 6422 N N . LEU D 3 45 ? -10.286 -39.413 10.523 1.00 44.09 45 LEU D N 1
ATOM 6423 C CA . LEU D 3 45 ? -10.523 -39.236 9.092 1.00 43.85 45 LEU D CA 1
ATOM 6424 C C . LEU D 3 45 ? -9.200 -38.978 8.381 1.00 40.71 45 LEU D C 1
ATOM 6425 O O . LEU D 3 45 ? -8.694 -37.859 8.392 1.00 41.24 45 LEU D O 1
ATOM 6441 N N . PHE D 3 46 ? -8.649 -40.018 7.768 1.00 34.78 46 PHE D N 1
ATOM 6442 C CA . PHE D 3 46 ? -7.420 -39.895 6.983 1.00 35.49 46 PHE D CA 1
ATOM 6443 C C . PHE D 3 46 ? -7.711 -39.637 5.528 1.00 36.53 46 PHE D C 1
ATOM 6444 O O . PHE D 3 46 ? -8.587 -40.273 4.960 1.00 43.03 46 PHE D O 1
ATOM 6461 N N . THR D 3 47 ? -6.952 -38.730 4.920 1.00 44.78 47 THR D N 1
ATOM 6462 C CA . THR D 3 47 ? -7.130 -38.406 3.512 1.00 41.59 47 THR D CA 1
ATOM 6463 C C . THR D 3 47 ? -5.770 -38.292 2.821 1.00 44.46 47 THR D C 1
ATOM 6464 O O . THR D 3 47 ? -4.911 -37.503 3.245 1.00 42.36 47 THR D O 1
ATOM 6475 N N . GLY D 3 48 ? -5.568 -39.093 1.772 1.00 46.29 48 GLY D N 1
ATOM 6476 C CA . GLY D 3 48 ? -4.349 -39.018 0.980 1.00 45.39 48 GLY D CA 1
ATOM 6477 C C . GLY D 3 48 ? -4.343 -37.755 0.135 1.00 49.51 48 GLY D C 1
ATOM 6478 O O . GLY D 3 48 ? -5.245 -37.544 -0.683 1.00 51.23 48 GLY D O 1
ATOM 6482 N N . LEU D 3 49 ? -3.318 -36.921 0.320 1.00 43.18 49 LEU D N 1
ATOM 6483 C CA . LEU D 3 49 ? -3.241 -35.624 -0.361 1.00 43.47 49 LEU D CA 1
ATOM 6484 C C . LEU D 3 49 ? -2.306 -35.690 -1.549 1.00 47.50 49 LEU D C 1
ATOM 6485 O O . LEU D 3 49 ? -2.686 -35.343 -2.666 1.00 48.40 49 LEU D O 1
ATOM 6501 N N . ILE D 3 50 ? -1.087 -36.158 -1.292 1.00 47.69 50 ILE D N 1
ATOM 6502 C CA . ILE D 3 50 ? -0.008 -36.122 -2.268 1.00 50.22 50 ILE D CA 1
ATOM 6503 C C . ILE D 3 50 ? 0.759 -37.438 -2.297 1.00 50.90 50 ILE D C 1
ATOM 6504 O O . ILE D 3 50 ? 0.981 -38.059 -1.251 1.00 49.92 50 ILE D O 1
ATOM 6520 N N . GLY D 3 51 ? 1.144 -37.861 -3.499 1.00 41.14 51 GLY D N 1
ATOM 6521 C CA . GLY D 3 51 ? 2.002 -39.019 -3.692 1.00 40.23 51 GLY D CA 1
ATOM 6522 C C . GLY D 3 51 ? 3.188 -38.619 -4.536 1.00 41.28 51 GLY D C 1
ATOM 6523 O O . GLY D 3 51 ? 3.074 -37.692 -5.316 1.00 45.67 51 GLY D O 1
ATOM 6524 N N . GLY D 3 52 ? 4.328 -39.281 -4.371 1.00 48.00 52 GLY D N 1
ATOM 6525 C CA . GLY D 3 52 ? 5.493 -39.002 -5.194 1.00 49.36 52 GLY D CA 1
ATOM 6526 C C . GLY D 3 52 ? 5.866 -37.530 -5.230 1.00 52.16 52 GLY D C 1
ATOM 6527 O O . GLY D 3 52 ? 6.112 -36.976 -6.307 1.00 52.18 52 GLY D O 1
ATOM 6528 N N . ALA D 3 53 ? 5.869 -36.903 -4.051 1.00 46.88 53 ALA D N 1
ATOM 6529 C CA . ALA D 3 53 ? 6.258 -35.495 -3.859 1.00 44.53 53 ALA D CA 1
ATOM 6530 C C . ALA D 3 53 ? 5.263 -34.471 -4.426 1.00 48.66 53 ALA D C 1
ATOM 6531 O O . ALA D 3 53 ? 4.931 -33.507 -3.726 1.00 51.70 53 ALA D O 1
ATOM 6538 N N . ASP D 3 54 ? 4.783 -34.642 -5.664 1.00 49.43 54 ASP D N 1
ATOM 6539 C CA . ASP D 3 54 ? 3.892 -33.629 -6.257 1.00 48.63 54 ASP D CA 1
ATOM 6540 C C . ASP D 3 54 ? 2.611 -34.135 -6.935 1.00 50.24 54 ASP D C 1
ATOM 6541 O O . ASP D 3 54 ? 1.851 -33.319 -7.441 1.00 50.65 54 ASP D O 1
ATOM 6550 N N . ASN D 3 55 ? 2.361 -35.445 -6.961 1.00 48.35 55 ASN D N 1
ATOM 6551 C CA . ASN D 3 55 ? 1.084 -35.952 -7.492 1.00 48.67 55 ASN D CA 1
ATOM 6552 C C . ASN D 3 55 ? -0.082 -35.647 -6.560 1.00 47.86 55 ASN D C 1
ATOM 6553 O O . ASN D 3 55 ? -0.165 -36.226 -5.489 1.00 50.84 55 ASN D O 1
ATOM 6564 N N . ARG D 3 56 ? -0.995 -34.771 -6.950 1.00 55.72 56 ARG D N 1
ATOM 6565 C CA . ARG D 3 56 ? -2.127 -34.472 -6.085 1.00 55.73 56 ARG D CA 1
ATOM 6566 C C . ARG D 3 56 ? -3.273 -35.446 -6.342 1.00 57.98 56 ARG D C 1
ATOM 6567 O O . ARG D 3 56 ? -3.689 -35.659 -7.483 1.00 59.35 56 ARG D O 1
ATOM 6588 N N . ALA D 3 57 ? -3.766 -36.049 -5.267 1.00 58.20 57 ALA D N 1
ATOM 6589 C CA . ALA D 3 57 ? -4.814 -37.053 -5.357 1.00 58.12 57 ALA D CA 1
ATOM 6590 C C . ALA D 3 57 ? -6.121 -36.428 -5.856 1.00 60.60 57 ALA D C 1
ATOM 6591 O O . ALA D 3 57 ? -6.398 -35.259 -5.572 1.00 60.10 57 ALA D O 1
ATOM 6598 N N . PRO D 3 58 ? -6.925 -37.200 -6.612 1.00 61.78 58 PRO D N 1
ATOM 6599 C CA . PRO D 3 58 ? -8.252 -36.718 -7.025 1.00 58.92 58 PRO D CA 1
ATOM 6600 C C . PRO D 3 58 ? -9.110 -36.314 -5.839 1.00 60.52 58 PRO D C 1
ATOM 6601 O O . PRO D 3 58 ? -9.074 -36.980 -4.789 1.00 61.43 58 PRO D O 1
ATOM 6612 N N . GLY D 3 59 ? -9.856 -35.226 -6.006 1.00 54.37 59 GLY D N 1
ATOM 6613 C CA . GLY D 3 59 ? -10.721 -34.716 -4.961 1.00 53.64 59 GLY D CA 1
ATOM 6614 C C . GLY D 3 59 ? -10.030 -33.748 -4.020 1.00 52.80 59 GLY D C 1
ATOM 6615 O O . GLY D 3 59 ? -10.686 -33.084 -3.219 1.00 53.00 59 GLY D O 1
ATOM 6619 N N . VAL D 3 60 ? -8.706 -33.666 -4.097 1.00 57.92 60 VAL D N 1
ATOM 6620 C CA . VAL D 3 60 ? -7.966 -32.746 -3.240 1.00 55.56 60 VAL D CA 1
ATOM 6621 C C . VAL D 3 60 ? -7.977 -31.351 -3.861 1.00 54.66 60 VAL D C 1
ATOM 6622 O O . VAL D 3 60 ? -7.682 -31.203 -5.045 1.00 57.63 60 VAL D O 1
ATOM 6635 N N . PRO D 3 61 ? -8.334 -30.325 -3.070 1.00 50.78 61 PRO D N 1
ATOM 6636 C CA . PRO D 3 61 ? -8.337 -28.960 -3.603 1.00 52.93 61 PRO D CA 1
ATOM 6637 C C . PRO D 3 61 ? -7.008 -28.528 -4.198 1.00 52.70 61 PRO D C 1
ATOM 6638 O O . PRO D 3 61 ? -5.959 -29.064 -3.852 1.00 52.98 61 PRO D O 1
ATOM 6649 N N . ALA D 3 62 ? -7.077 -27.568 -5.110 1.00 58.98 62 ALA D N 1
ATOM 6650 C CA . ALA D 3 62 ? -5.907 -27.050 -5.802 1.00 59.89 62 ALA D CA 1
ATOM 6651 C C . ALA D 3 62 ? -4.929 -26.355 -4.868 1.00 57.95 62 ALA D C 1
ATOM 6652 O O . ALA D 3 62 ? -3.732 -26.282 -5.161 1.00 57.98 62 ALA D O 1
ATOM 6659 N N . ARG D 3 63 ? -5.435 -25.828 -3.757 1.00 53.35 63 ARG D N 1
ATOM 6660 C CA . ARG D 3 63 ? -4.600 -25.013 -2.887 1.00 52.41 63 ARG D CA 1
ATOM 6661 C C . ARG D 3 63 ? -3.513 -25.845 -2.213 1.00 50.92 63 ARG D C 1
ATOM 6662 O O . ARG D 3 63 ? -2.576 -25.287 -1.638 1.00 52.01 63 ARG D O 1
ATOM 6683 N N . PHE D 3 64 ? -3.640 -27.172 -2.279 1.00 55.90 64 PHE D N 1
ATOM 6684 C CA . PHE D 3 64 ? -2.570 -28.078 -1.844 1.00 52.01 64 PHE D CA 1
ATOM 6685 C C . PHE D 3 64 ? -1.618 -28.367 -3.002 1.00 53.62 64 PHE D C 1
ATOM 6686 O O . PHE D 3 64 ? -2.044 -28.703 -4.102 1.00 54.67 64 PHE D O 1
ATOM 6703 N N . SER D 3 65 ? -0.326 -28.245 -2.743 1.00 56.24 65 SER D N 1
ATOM 6704 C CA . SER D 3 65 ? 0.672 -28.641 -3.718 1.00 58.44 65 SER D CA 1
ATOM 6705 C C . SER D 3 65 ? 1.839 -29.251 -2.977 1.00 54.22 65 SER D C 1
ATOM 6706 O O . SER D 3 65 ? 1.969 -29.102 -1.765 1.00 53.28 65 SER D O 1
ATOM 6714 N N . GLY D 3 66 ? 2.683 -29.940 -3.727 1.00 46.18 66 GLY D N 1
ATOM 6715 C CA . GLY D 3 66 ? 3.769 -30.694 -3.156 1.00 44.42 66 GLY D CA 1
ATOM 6716 C C . GLY D 3 66 ? 5.020 -30.481 -3.966 1.00 46.76 66 GLY D C 1
ATOM 6717 O O . GLY D 3 66 ? 4.968 -30.302 -5.189 1.00 48.98 66 GLY D O 1
ATOM 6721 N N . SER D 3 67 ? 6.157 -30.493 -3.284 1.00 54.62 67 SER D N 1
ATOM 6722 C CA . SER D 3 67 ? 7.402 -30.170 -3.940 1.00 52.06 67 SER D CA 1
ATOM 6723 C C . SER D 3 67 ? 8.623 -30.590 -3.146 1.00 50.55 67 SER D C 1
ATOM 6724 O O . SER D 3 67 ? 8.562 -30.774 -1.931 1.00 50.19 67 SER D O 1
ATOM 6732 N N . LEU D 3 68 ? 9.717 -30.723 -3.860 1.00 51.94 68 LEU D N 1
ATOM 6733 C CA . LEU D 3 68 ? 10.963 -31.044 -3.268 1.00 50.08 68 LEU D CA 1
ATOM 6734 C C . LEU D 3 68 ? 11.699 -29.756 -3.245 1.00 53.25 68 LEU D C 1
ATOM 6735 O O . LEU D 3 68 ? 12.093 -29.296 -4.249 1.00 60.67 68 LEU D O 1
ATOM 6751 N N . ILE D 3 69 ? 11.886 -29.197 -2.077 1.00 57.37 69 ILE D N 1
ATOM 6752 C CA . ILE D 3 69 ? 12.601 -27.974 -1.871 1.00 55.83 69 ILE D CA 1
ATOM 6753 C C . ILE D 3 69 ? 13.681 -28.394 -0.918 1.00 55.44 69 ILE D C 1
ATOM 6754 O O . ILE D 3 69 ? 13.393 -29.114 0.004 1.00 55.78 69 ILE D O 1
ATOM 6770 N N . GLY D 3 70 ? 14.921 -27.979 -1.129 1.00 30.00 70 GLY D N 1
ATOM 6771 C CA . GLY D 3 70 ? 15.987 -28.462 -0.276 1.00 30.00 70 GLY D CA 1
ATOM 6772 C C . GLY D 3 70 ? 16.380 -29.705 -1.031 1.00 30.00 70 GLY D C 1
ATOM 6773 O O . GLY D 3 70 ? 16.259 -29.681 -2.222 1.00 30.00 70 GLY D O 1
ATOM 6774 N N . ASP D 3 71 ? 16.920 -30.760 -0.463 1.00 53.58 71 ASP D N 1
ATOM 6775 C CA . ASP D 3 71 ? 17.058 -31.095 0.925 1.00 53.87 71 ASP D CA 1
ATOM 6776 C C . ASP D 3 71 ? 15.834 -31.810 1.436 1.00 49.25 71 ASP D C 1
ATOM 6777 O O . ASP D 3 71 ? 15.950 -32.931 1.818 1.00 50.34 71 ASP D O 1
ATOM 6786 N N . LYS D 3 72 ? 14.664 -31.188 1.401 1.00 40.86 72 LYS D N 1
ATOM 6787 C CA . LYS D 3 72 ? 13.422 -31.769 1.925 1.00 37.69 72 LYS D CA 1
ATOM 6788 C C . LYS D 3 72 ? 12.249 -31.899 0.978 1.00 40.82 72 LYS D C 1
ATOM 6789 O O . LYS D 3 72 ? 12.320 -31.537 -0.152 1.00 40.10 72 LYS D O 1
ATOM 6808 N N . ALA D 3 73 ? 11.164 -32.481 1.495 1.00 46.19 73 ALA D N 1
ATOM 6809 C CA . ALA D 3 73 ? 9.902 -32.517 0.788 1.00 44.17 73 ALA D CA 1
ATOM 6810 C C . ALA D 3 73 ? 8.988 -31.509 1.472 1.00 42.99 73 ALA D C 1
ATOM 6811 O O . ALA D 3 73 ? 9.074 -31.306 2.673 1.00 40.28 73 ALA D O 1
ATOM 6818 N N . ALA D 3 74 ? 8.136 -30.848 0.701 1.00 43.42 74 ALA D N 1
ATOM 6819 C CA . ALA D 3 74 ? 7.310 -29.787 1.245 1.00 42.46 74 ALA D CA 1
ATOM 6820 C C . ALA D 3 74 ? 5.859 -29.970 0.840 1.00 44.54 74 ALA D C 1
ATOM 6821 O O . ALA D 3 74 ? 5.566 -30.462 -0.259 1.00 43.87 74 ALA D O 1
ATOM 6828 N N . LEU D 3 75 ? 4.970 -29.553 1.740 1.00 39.57 75 LEU D N 1
ATOM 6829 C CA . LEU D 3 75 ? 3.553 -29.467 1.477 1.00 39.62 75 LEU D CA 1
ATOM 6830 C C . LEU D 3 75 ? 3.195 -28.016 1.554 1.00 43.49 75 LEU D C 1
ATOM 6831 O O . LEU D 3 75 ? 3.407 -27.401 2.598 1.00 42.12 75 LEU D O 1
ATOM 6847 N N . ILE D 3 76 ? 2.682 -27.460 0.456 1.00 52.93 76 ILE D N 1
ATOM 6848 C CA . ILE D 3 76 ? 2.250 -26.068 0.455 1.00 52.08 76 ILE D CA 1
ATOM 6849 C C . ILE D 3 76 ? 0.733 -25.961 0.397 1.00 51.98 76 ILE D C 1
ATOM 6850 O O . ILE D 3 76 ? 0.076 -26.603 -0.428 1.00 52.48 76 ILE D O 1
ATOM 6866 N N . ILE D 3 77 ? 0.195 -25.123 1.278 1.00 46.35 77 ILE D N 1
ATOM 6867 C CA . ILE D 3 77 ? -1.217 -24.774 1.259 1.00 47.71 77 ILE D CA 1
ATOM 6868 C C . ILE D 3 77 ? -1.237 -23.311 0.865 1.00 52.23 77 ILE D C 1
ATOM 6869 O O . ILE D 3 77 ? -0.882 -22.439 1.659 1.00 53.18 77 ILE D O 1
ATOM 6885 N N . THR D 3 78 ? -1.675 -23.022 -0.349 1.00 76.61 78 THR D N 1
ATOM 6886 C CA . THR D 3 78 ? -1.469 -21.688 -0.875 1.00 78.74 78 THR D CA 1
ATOM 6887 C C . THR D 3 78 ? -2.417 -20.654 -0.268 1.00 79.01 78 THR D C 1
ATOM 6888 O O . THR D 3 78 ? -1.965 -19.563 0.079 1.00 86.47 78 THR D O 1
ATOM 6899 N N . GLY D 3 79 ? -3.697 -20.971 -0.101 1.00 52.51 79 GLY D N 1
ATOM 6900 C CA . GLY D 3 79 ? -4.567 -20.079 0.652 1.00 53.07 79 GLY D CA 1
ATOM 6901 C C . GLY D 3 79 ? -5.399 -20.780 1.702 1.00 52.44 79 GLY D C 1
ATOM 6902 O O . GLY D 3 79 ? -6.568 -21.069 1.472 1.00 52.87 79 GLY D O 1
ATOM 6906 N N . ALA D 3 80 ? -4.788 -21.041 2.856 1.00 58.24 80 ALA D N 1
ATOM 6907 C CA . ALA D 3 80 ? -5.375 -21.887 3.890 1.00 56.37 80 ALA D CA 1
ATOM 6908 C C . ALA D 3 80 ? -6.820 -21.508 4.230 1.00 58.47 80 ALA D C 1
ATOM 6909 O O . ALA D 3 80 ? -7.162 -20.323 4.305 1.00 59.05 80 ALA D O 1
ATOM 6916 N N . GLN D 3 81 ? -7.651 -22.529 4.449 1.00 56.37 81 GLN D N 1
ATOM 6917 C CA . GLN D 3 81 ? -9.015 -22.352 4.920 1.00 55.90 81 GLN D CA 1
ATOM 6918 C C . GLN D 3 81 ? -9.072 -22.855 6.346 1.00 52.98 81 GLN D C 1
ATOM 6919 O O . GLN D 3 81 ? -8.235 -23.642 6.735 1.00 50.19 81 GLN D O 1
ATOM 6933 N N . THR D 3 82 ? -10.060 -22.407 7.113 1.00 50.25 82 THR D N 1
ATOM 6934 C CA . THR D 3 82 ? -10.207 -22.823 8.504 1.00 51.10 82 THR D CA 1
ATOM 6935 C C . THR D 3 82 ? -10.413 -24.335 8.610 1.00 52.32 82 THR D C 1
ATOM 6936 O O . THR D 3 82 ? -10.119 -24.948 9.649 1.00 49.92 82 THR D O 1
ATOM 6947 N N . GLU D 3 83 ? -10.911 -24.928 7.526 1.00 48.15 83 GLU D N 1
ATOM 6948 C CA . GLU D 3 83 ? -11.153 -26.368 7.446 1.00 47.11 83 GLU D CA 1
ATOM 6949 C C . GLU D 3 83 ? -9.870 -27.170 7.206 1.00 47.03 83 GLU D C 1
ATOM 6950 O O . GLU D 3 83 ? -9.919 -28.400 7.086 1.00 45.83 83 GLU D O 1
ATOM 6962 N N . ASP D 3 84 ? -8.731 -26.486 7.093 1.00 44.27 84 ASP D N 1
ATOM 6963 C CA . ASP D 3 84 ? -7.447 -27.190 6.945 1.00 41.76 84 ASP D CA 1
ATOM 6964 C C . ASP D 3 84 ? -6.745 -27.397 8.281 1.00 40.02 84 ASP D C 1
ATOM 6965 O O . ASP D 3 84 ? -5.650 -27.964 8.337 1.00 40.46 84 ASP D O 1
ATOM 6974 N N . GLU D 3 85 ? -7.382 -26.960 9.360 1.00 44.57 85 GLU D N 1
ATOM 6975 C CA . GLU D 3 85 ? -6.919 -27.275 10.700 1.00 46.12 85 GLU D CA 1
ATOM 6976 C C . GLU D 3 85 ? -6.941 -28.780 10.922 1.00 44.39 85 GLU D C 1
ATOM 6977 O O . GLU D 3 85 ? -8.010 -29.380 11.017 1.00 48.83 85 GLU D O 1
ATOM 6989 N N . ALA D 3 86 ? -5.754 -29.379 11.011 1.00 42.73 86 ALA D N 1
ATOM 6990 C CA . ALA D 3 86 ? -5.588 -30.833 10.987 1.00 39.70 86 ALA D CA 1
ATOM 6991 C C . ALA D 3 86 ? -4.169 -31.212 11.354 1.00 35.57 86 ALA D C 1
ATOM 6992 O O . ALA D 3 86 ? -3.323 -30.343 11.575 1.00 39.40 86 ALA D O 1
ATOM 6999 N N . ILE D 3 87 ? -3.919 -32.517 11.408 1.00 33.82 87 ILE D N 1
ATOM 7000 C CA . ILE D 3 87 ? -2.564 -33.057 11.482 1.00 30.47 87 ILE D CA 1
ATOM 7001 C C . ILE D 3 87 ? -2.127 -33.579 10.123 1.00 31.39 87 ILE D C 1
ATOM 7002 O O . ILE D 3 87 ? -2.881 -34.287 9.460 1.00 38.37 87 ILE D O 1
ATOM 7018 N N . TYR D 3 88 ? -0.901 -33.245 9.730 1.00 31.37 88 TYR D N 1
ATOM 7019 C CA . TYR D 3 88 ? -0.366 -33.581 8.413 1.00 30.80 88 TYR D CA 1
ATOM 7020 C C . TYR D 3 88 ? 0.825 -34.507 8.548 1.00 29.58 88 TYR D C 1
ATOM 7021 O O . TYR D 3 88 ? 1.831 -34.135 9.144 1.00 32.80 88 TYR D O 1
ATOM 7039 N N . PHE D 3 89 ? 0.703 -35.712 7.993 1.00 29.15 89 PHE D N 1
ATOM 7040 C CA . PHE D 3 89 ? 1.757 -36.708 8.082 1.00 27.97 89 PHE D CA 1
ATOM 7041 C C . PHE D 3 89 ? 2.489 -36.801 6.782 1.00 30.11 89 PHE D C 1
ATOM 7042 O O . PHE D 3 89 ? 1.904 -36.740 5.712 1.00 34.04 89 PHE D O 1
ATOM 7059 N N . CYS D 3 90 ? 3.797 -36.979 6.889 1.00 29.92 90 CYS D N 1
ATOM 7060 C CA . CYS D 3 90 ? 4.645 -37.128 5.726 1.00 29.21 90 CYS D CA 1
ATOM 7061 C C . CYS D 3 90 ? 5.346 -38.475 5.824 1.00 31.31 90 CYS D C 1
ATOM 7062 O O . CYS D 3 90 ? 5.917 -38.811 6.862 1.00 32.30 90 CYS D O 1
ATOM 7069 N N . ALA D 3 91 ? 5.310 -39.242 4.742 1.00 28.11 91 ALA D N 1
ATOM 7070 C CA . ALA D 3 91 ? 5.976 -40.547 4.721 1.00 28.53 91 ALA D CA 1
ATOM 7071 C C . ALA D 3 91 ? 6.964 -40.635 3.615 1.00 28.16 91 ALA D C 1
ATOM 7072 O O . ALA D 3 91 ? 6.687 -40.148 2.524 1.00 35.97 91 ALA D O 1
ATOM 7079 N N . LEU D 3 92 ? 8.102 -41.278 3.873 1.00 28.52 92 LEU D N 1
ATOM 7080 C CA . LEU D 3 92 ? 9.129 -41.464 2.846 1.00 29.30 92 LEU D CA 1
ATOM 7081 C C . LEU D 3 92 ? 9.358 -42.934 2.585 1.00 28.25 92 LEU D C 1
ATOM 7082 O O . LEU D 3 92 ? 9.249 -43.753 3.485 1.00 29.08 92 LEU D O 1
ATOM 7098 N N . TRP D 3 93 ? 9.680 -43.246 1.335 1.00 35.79 93 TRP D N 1
ATOM 7099 C CA . TRP D 3 93 ? 9.906 -44.608 0.881 1.00 32.73 93 TRP D CA 1
ATOM 7100 C C . TRP D 3 93 ? 11.401 -44.859 0.838 1.00 34.45 93 TRP D C 1
ATOM 7101 O O . TRP D 3 93 ? 12.133 -44.078 0.235 1.00 37.61 93 TRP D O 1
ATOM 7122 N N . TYR D 3 94 ? 11.852 -45.930 1.491 1.00 28.64 94 TYR D N 1
ATOM 7123 C CA . TYR D 3 94 ? 13.246 -46.327 1.487 1.00 32.89 94 TYR D CA 1
ATOM 7124 C C . TYR D 3 94 ? 13.404 -47.719 0.863 1.00 32.96 94 TYR D C 1
ATOM 7125 O O . TYR D 3 94 ? 13.600 -48.712 1.566 1.00 33.52 94 TYR D O 1
ATOM 7143 N N . SER D 3 95 ? 13.292 -47.772 -0.461 1.00 38.04 95 SER D N 1
ATOM 7144 C CA . SER D 3 95 ? 13.548 -48.981 -1.252 1.00 41.11 95 SER D CA 1
ATOM 7145 C C . SER D 3 95 ? 12.494 -50.074 -1.096 1.00 40.36 95 SER D C 1
ATOM 7146 O O . SER D 3 95 ? 11.916 -50.520 -2.087 1.00 43.06 95 SER D O 1
ATOM 7154 N N . ASP D 3 96 ? 12.254 -50.512 0.137 1.00 44.39 96 ASP D N 1
ATOM 7155 C CA . ASP D 3 96 ? 11.342 -51.621 0.379 1.00 38.48 96 ASP D CA 1
ATOM 7156 C C . ASP D 3 96 ? 10.431 -51.416 1.599 1.00 41.76 96 ASP D C 1
ATOM 7157 O O . ASP D 3 96 ? 9.915 -52.390 2.148 1.00 40.60 96 ASP D O 1
ATOM 7166 N N . HIS D 3 97 ? 10.252 -50.167 2.035 1.00 36.55 97 HIS D N 1
ATOM 7167 C CA . HIS D 3 97 ? 9.344 -49.866 3.140 1.00 26.91 97 HIS D CA 1
ATOM 7168 C C . HIS D 3 97 ? 9.074 -48.367 3.273 1.00 32.39 97 HIS D C 1
ATOM 7169 O O . HIS D 3 97 ? 9.916 -47.547 2.902 1.00 32.57 97 HIS D O 1
ATOM 7183 N N . TRP D 3 98 ? 7.897 -48.006 3.789 1.00 28.78 98 TRP D N 1
ATOM 7184 C CA . TRP D 3 98 ? 7.601 -46.606 4.117 1.00 30.50 98 TRP D CA 1
ATOM 7185 C C . TRP D 3 98 ? 7.967 -46.289 5.572 1.00 29.91 98 TRP D C 1
ATOM 7186 O O . TRP D 3 98 ? 7.829 -47.145 6.447 1.00 31.30 98 TRP D O 1
ATOM 7207 N N . VAL D 3 99 ? 8.408 -45.057 5.825 1.00 30.30 99 VAL D N 1
ATOM 7208 C CA . VAL D 3 99 ? 8.579 -44.533 7.199 1.00 27.04 99 VAL D CA 1
ATOM 7209 C C . VAL D 3 99 ? 7.810 -43.233 7.374 1.00 26.01 99 VAL D C 1
ATOM 7210 O O . VAL D 3 99 ? 8.014 -42.306 6.614 1.00 28.99 99 VAL D O 1
ATOM 7223 N N . PHE D 3 100 ? 6.939 -43.156 8.376 1.00 29.42 100 PHE D N 1
ATOM 7224 C CA . PHE D 3 100 ? 6.169 -41.934 8.635 1.00 26.71 100 PHE D CA 1
ATOM 7225 C C . PHE D 3 100 ? 6.927 -40.980 9.562 1.00 26.36 100 PHE D C 1
ATOM 7226 O O . PHE D 3 100 ? 7.657 -41.430 10.446 1.00 30.07 100 PHE D O 1
ATOM 7243 N N . GLY D 3 101 ? 6.749 -39.679 9.342 1.00 27.13 101 GLY D N 1
ATOM 7244 C CA . GLY D 3 101 ? 7.204 -38.655 10.259 1.00 25.07 101 GLY D CA 1
ATOM 7245 C C . GLY D 3 101 ? 6.223 -38.566 11.410 1.00 27.41 101 GLY D C 1
ATOM 7246 O O . GLY D 3 101 ? 5.203 -39.256 11.391 1.00 27.92 101 GLY D O 1
ATOM 7250 N N . GLY D 3 102 ? 6.520 -37.727 12.405 1.00 25.04 102 GLY D N 1
ATOM 7251 C CA . GLY D 3 102 ? 5.653 -37.568 13.560 1.00 21.90 102 GLY D CA 1
ATOM 7252 C C . GLY D 3 102 ? 4.434 -36.704 13.344 1.00 24.37 102 GLY D C 1
ATOM 7253 O O . GLY D 3 102 ? 3.593 -36.589 14.226 1.00 28.87 102 GLY D O 1
ATOM 7257 N N . GLY D 3 103 ? 4.326 -36.088 12.173 1.00 38.72 103 GLY D N 1
ATOM 7258 C CA . GLY D 3 103 ? 3.167 -35.281 11.825 1.00 36.03 103 GLY D CA 1
ATOM 7259 C C . GLY D 3 103 ? 3.263 -33.861 12.334 1.00 36.03 103 GLY D C 1
ATOM 7260 O O . GLY D 3 103 ? 3.901 -33.607 13.356 1.00 34.89 103 GLY D O 1
ATOM 7264 N N . THR D 3 104 ? 2.609 -32.941 11.630 1.00 34.66 104 THR D N 1
ATOM 7265 C CA . THR D 3 104 ? 2.560 -31.538 12.024 1.00 34.92 104 THR D CA 1
ATOM 7266 C C . THR D 3 104 ? 1.131 -31.136 12.373 1.00 34.01 104 THR D C 1
ATOM 7267 O O . THR D 3 104 ? 0.242 -31.381 11.580 1.00 35.41 104 THR D O 1
ATOM 7278 N N . LYS D 3 105 ? 0.907 -30.542 13.547 1.00 41.91 105 LYS D N 1
ATOM 7279 C CA . LYS D 3 105 ? -0.408 -30.020 13.909 1.00 43.43 105 LYS D CA 1
ATOM 7280 C C . LYS D 3 105 ? -0.543 -28.617 13.380 1.00 43.84 105 LYS D C 1
ATOM 7281 O O . LYS D 3 105 ? 0.133 -27.718 13.871 1.00 44.97 105 LYS D O 1
ATOM 7300 N N . LEU D 3 106 ? -1.429 -28.422 12.405 1.00 39.42 106 LEU D N 1
ATOM 7301 C CA . LEU D 3 106 ? -1.628 -27.101 11.806 1.00 39.43 106 LEU D CA 1
ATOM 7302 C C . LEU D 3 106 ? -2.825 -26.424 12.460 1.00 40.44 106 LEU D C 1
ATOM 7303 O O . LEU D 3 106 ? -3.923 -26.970 12.472 1.00 41.38 106 LEU D O 1
ATOM 7319 N N . THR D 3 107 ? -2.592 -25.255 13.041 1.00 43.59 107 THR D N 1
ATOM 7320 C CA . THR D 3 107 ? -3.667 -24.462 13.609 1.00 45.24 107 THR D CA 1
ATOM 7321 C C . THR D 3 107 ? -3.978 -23.342 12.649 1.00 41.34 107 THR D C 1
ATOM 7322 O O . THR D 3 107 ? -3.068 -22.737 12.102 1.00 42.25 107 THR D O 1
ATOM 7333 N N . VAL D 3 108 ? -5.265 -23.098 12.421 1.00 47.95 108 VAL D N 1
ATOM 7334 C CA . VAL D 3 108 ? -5.690 -21.921 11.686 1.00 47.28 108 VAL D CA 1
ATOM 7335 C C . VAL D 3 108 ? -6.343 -20.929 12.642 1.00 48.65 108 VAL D C 1
ATOM 7336 O O . VAL D 3 108 ? -7.422 -21.179 13.200 1.00 43.32 108 VAL D O 1
ATOM 7349 N N . LEU D 3 109 ? -5.677 -19.787 12.801 1.00 50.79 109 LEU D N 1
ATOM 7350 C CA . LEU D 3 109 ? -6.130 -18.746 13.704 1.00 50.11 109 LEU D CA 1
ATOM 7351 C C . LEU D 3 109 ? -7.447 -18.153 13.281 1.00 50.62 109 LEU D C 1
ATOM 7352 O O . LEU D 3 109 ? -7.888 -18.330 12.136 1.00 51.48 109 LEU D O 1
ATOM 7368 N N . GLY D 3 110 ? -8.047 -17.408 14.204 1.00 43.31 110 GLY D N 1
ATOM 7369 C CA . GLY D 3 110 ? -9.196 -16.598 13.880 1.00 44.21 110 GLY D CA 1
ATOM 7370 C C . GLY D 3 110 ? -10.521 -17.243 14.187 1.00 46.58 110 GLY D C 1
ATOM 7371 O O . GLY D 3 110 ? -11.542 -16.619 13.986 1.00 47.73 110 GLY D O 1
ATOM 7375 N N . GLN D 3 111 ? -10.524 -18.489 14.643 1.00 49.99 111 GLN D N 1
ATOM 7376 C CA . GLN D 3 111 ? -11.778 -19.106 15.044 1.00 48.20 111 GLN D CA 1
ATOM 7377 C C . GLN D 3 111 ? -12.392 -18.425 16.260 1.00 48.93 111 GLN D C 1
ATOM 7378 O O . GLN D 3 111 ? -11.689 -18.141 17.240 1.00 50.29 111 GLN D O 1
ATOM 7392 N N . PRO D 3 112 ? -13.710 -18.167 16.203 1.00 41.68 112 PRO D N 1
ATOM 7393 C CA . PRO D 3 112 ? -14.443 -17.472 17.280 1.00 41.98 112 PRO D CA 1
ATOM 7394 C C . PRO D 3 112 ? -14.755 -18.333 18.490 1.00 40.05 112 PRO D C 1
ATOM 7395 O O . PRO D 3 112 ? -15.097 -19.513 18.340 1.00 38.24 112 PRO D O 1
ATOM 7406 N N . LYS D 3 113 ? -14.661 -17.725 19.672 1.00 42.19 113 LYS D N 1
ATOM 7407 C CA . LYS D 3 113 ? -15.023 -18.393 20.924 1.00 38.07 113 LYS D CA 1
ATOM 7408 C C . LYS D 3 113 ? -16.454 -18.869 20.842 1.00 37.71 113 LYS D C 1
ATOM 7409 O O . LYS D 3 113 ? -17.325 -18.161 20.353 1.00 39.21 113 LYS D O 1
ATOM 7428 N N . ALA D 3 114 ? -16.684 -20.086 21.310 1.00 36.49 114 ALA D N 1
ATOM 7429 C CA . ALA D 3 114 ? -18.007 -20.695 21.304 1.00 28.88 114 ALA D CA 1
ATOM 7430 C C . ALA D 3 114 ? -18.248 -21.225 22.694 1.00 29.56 114 ALA D C 1
ATOM 7431 O O . ALA D 3 114 ? -17.406 -21.953 23.218 1.00 30.88 114 ALA D O 1
ATOM 7438 N N . ALA D 3 115 ? -19.385 -20.885 23.287 1.00 29.59 115 ALA D N 1
ATOM 7439 C CA . ALA D 3 115 ? -19.704 -21.338 24.637 1.00 27.78 115 ALA D CA 1
ATOM 7440 C C . ALA D 3 115 ? -20.288 -22.726 24.513 1.00 27.24 115 ALA D C 1
ATOM 7441 O O . ALA D 3 115 ? -20.911 -23.046 23.498 1.00 33.07 115 ALA D O 1
ATOM 7448 N N . PRO D 3 116 ? -20.102 -23.553 25.542 1.00 28.24 116 PRO D N 1
ATOM 7449 C CA . PRO D 3 116 ? -20.617 -24.926 25.495 1.00 25.73 116 PRO D CA 1
ATOM 7450 C C . PRO D 3 116 ? -22.134 -25.012 25.564 1.00 28.42 116 PRO D C 1
ATOM 7451 O O . PRO D 3 116 ? -22.743 -24.176 26.238 1.00 36.20 116 PRO D O 1
ATOM 7462 N N . SER D 3 117 ? -22.721 -26.015 24.905 1.00 27.78 117 SER D N 1
ATOM 7463 C CA . SER D 3 117 ? -24.086 -26.426 25.178 1.00 28.03 117 SER D CA 1
ATOM 7464 C C . SER D 3 117 ? -24.000 -27.463 26.266 1.00 31.60 117 SER D C 1
ATOM 7465 O O . SER D 3 117 ? -23.114 -28.296 26.243 1.00 30.49 117 SER D O 1
ATOM 7473 N N . VAL D 3 118 ? -24.919 -27.432 27.214 1.00 29.69 118 VAL D N 1
ATOM 7474 C CA . VAL D 3 118 ? -24.859 -28.367 28.313 1.00 24.84 118 VAL D CA 1
ATOM 7475 C C . VAL D 3 118 ? -26.182 -29.096 28.402 1.00 27.36 118 VAL D C 1
ATOM 7476 O O . VAL D 3 118 ? -27.246 -28.480 28.403 1.00 32.06 118 VAL D O 1
ATOM 7489 N N . THR D 3 119 ? -26.104 -30.415 28.432 1.00 24.95 119 THR D N 1
ATOM 7490 C CA . THR D 3 119 ? -27.295 -31.259 28.559 1.00 26.91 119 THR D CA 1
ATOM 7491 C C . THR D 3 119 ? -27.087 -32.119 29.760 1.00 25.35 119 THR D C 1
ATOM 7492 O O . THR D 3 119 ? -26.072 -32.769 29.839 1.00 25.59 119 THR D O 1
ATOM 7503 N N . LEU D 3 120 ? -28.010 -32.101 30.716 1.00 27.35 120 LEU D N 1
ATOM 7504 C CA . LEU D 3 120 ? -27.870 -32.938 31.911 1.00 26.06 120 LEU D CA 1
ATOM 7505 C C . LEU D 3 120 ? -29.044 -33.883 32.098 1.00 29.40 120 LEU D C 1
ATOM 7506 O O . LEU D 3 120 ? -30.198 -33.436 32.094 1.00 27.14 120 LEU D O 1
ATOM 7522 N N . PHE D 3 121 ? -28.736 -35.175 32.290 1.00 26.85 121 PHE D N 1
ATOM 7523 C CA . PHE D 3 121 ? -29.741 -36.236 32.479 1.00 27.60 121 PHE D CA 1
ATOM 7524 C C . PHE D 3 121 ? -29.698 -36.816 33.879 1.00 28.21 121 PHE D C 1
ATOM 7525 O O . PHE D 3 121 ? -28.633 -37.131 34.367 1.00 28.04 121 PHE D O 1
ATOM 7542 N N . PRO D 3 122 ? -30.862 -37.051 34.501 1.00 37.28 122 PRO D N 1
ATOM 7543 C CA . PRO D 3 122 ? -30.842 -37.716 35.801 1.00 31.49 122 PRO D CA 1
ATOM 7544 C C . PRO D 3 122 ? -30.683 -39.218 35.634 1.00 33.66 122 PRO D C 1
ATOM 7545 O O . PRO D 3 122 ? -30.747 -39.708 34.524 1.00 37.39 122 PRO D O 1
ATOM 7556 N N . PRO D 3 123 ? -30.510 -39.952 36.733 1.00 37.90 123 PRO D N 1
ATOM 7557 C CA . PRO D 3 123 ? -30.474 -41.414 36.586 1.00 37.58 123 PRO D CA 1
ATOM 7558 C C . PRO D 3 123 ? -31.774 -41.961 36.027 1.00 34.96 123 PRO D C 1
ATOM 7559 O O . PRO D 3 123 ? -32.816 -41.410 36.292 1.00 40.84 123 PRO D O 1
ATOM 7570 N N . SER D 3 124 ? -31.714 -43.035 35.255 1.00 34.22 124 SER D N 1
ATOM 7571 C CA . SER D 3 124 ? -32.916 -43.647 34.726 1.00 33.61 124 SER D CA 1
ATOM 7572 C C . SER D 3 124 ? -33.568 -44.474 35.797 1.00 35.14 124 SER D C 1
ATOM 7573 O O . SER D 3 124 ? -32.912 -44.895 36.736 1.00 38.82 124 SER D O 1
ATOM 7581 N N . SER D 3 125 ? -34.847 -44.769 35.654 1.00 46.52 125 SER D N 1
ATOM 7582 C CA . SER D 3 125 ? -35.477 -45.625 36.645 1.00 45.88 125 SER D CA 1
ATOM 7583 C C . SER D 3 125 ? -34.931 -47.048 36.507 1.00 47.15 125 SER D C 1
ATOM 7584 O O . SER D 3 125 ? -34.826 -47.778 37.502 1.00 47.69 125 SER D O 1
ATOM 7592 N N . GLU D 3 126 ? -34.556 -47.442 35.291 1.00 38.30 126 GLU D N 1
ATOM 7593 C CA . GLU D 3 126 ? -33.930 -48.747 35.113 1.00 39.05 126 GLU D CA 1
ATOM 7594 C C . GLU D 3 126 ? -32.636 -48.850 35.895 1.00 40.89 126 GLU D C 1
ATOM 7595 O O . GLU D 3 126 ? -32.396 -49.833 36.577 1.00 39.87 126 GLU D O 1
ATOM 7607 N N . GLU D 3 127 ? -31.779 -47.841 35.788 1.00 38.88 127 GLU D N 1
ATOM 7608 C CA . GLU D 3 127 ? -30.535 -47.885 36.541 1.00 38.02 127 GLU D CA 1
ATOM 7609 C C . GLU D 3 127 ? -30.837 -47.910 38.026 1.00 38.33 127 GLU D C 1
ATOM 7610 O O . GLU D 3 127 ? -30.226 -48.679 38.742 1.00 42.01 127 GLU D O 1
ATOM 7622 N N . LEU D 3 128 ? -31.811 -47.108 38.466 1.00 38.50 128 LEU D N 1
ATOM 7623 C CA . LEU D 3 128 ? -32.204 -47.032 39.886 1.00 39.07 128 LEU D CA 1
ATOM 7624 C C . LEU D 3 128 ? -32.753 -48.356 40.393 1.00 43.34 128 LEU D C 1
ATOM 7625 O O . LEU D 3 128 ? -32.553 -48.743 41.548 1.00 46.60 128 LEU D O 1
ATOM 7641 N N . GLN D 3 129 ? -33.452 -49.068 39.529 1.00 47.06 129 GLN D N 1
ATOM 7642 C CA . GLN D 3 129 ? -33.994 -50.341 39.938 1.00 47.94 129 GLN D CA 1
ATOM 7643 C C . GLN D 3 129 ? -32.878 -51.355 40.120 1.00 49.53 129 GLN D C 1
ATOM 7644 O O . GLN D 3 129 ? -33.038 -52.348 40.828 1.00 51.32 129 GLN D O 1
ATOM 7658 N N . ALA D 3 130 ? -31.745 -51.092 39.482 1.00 46.39 130 ALA D N 1
ATOM 7659 C CA . ALA D 3 130 ? -30.565 -51.938 39.612 1.00 45.53 130 ALA D CA 1
ATOM 7660 C C . ALA D 3 130 ? -29.673 -51.464 40.769 1.00 45.98 130 ALA D C 1
ATOM 7661 O O . ALA D 3 130 ? -28.533 -51.890 40.888 1.00 46.63 130 ALA D O 1
ATOM 7668 N N . ASN D 3 131 ? -30.198 -50.570 41.603 1.00 46.81 131 ASN D N 1
ATOM 7669 C CA . ASN D 3 131 ? -29.501 -50.103 42.792 1.00 47.77 131 ASN D CA 1
ATOM 7670 C C . ASN D 3 131 ? -28.263 -49.271 42.438 1.00 49.27 131 ASN D C 1
ATOM 7671 O O . ASN D 3 131 ? -27.245 -49.317 43.125 1.00 52.73 131 ASN D O 1
ATOM 7682 N N . LYS D 3 132 ? -28.369 -48.487 41.374 1.00 42.82 132 LYS D N 1
ATOM 7683 C CA . LYS D 3 132 ? -27.302 -47.574 40.982 1.00 39.93 132 LYS D CA 1
ATOM 7684 C C . LYS D 3 132 ? -27.909 -46.289 40.490 1.00 42.64 132 LYS D C 1
ATOM 7685 O O . LYS D 3 132 ? -29.108 -46.208 40.287 1.00 45.09 132 LYS D O 1
ATOM 7704 N N . ALA D 3 133 ? -27.068 -45.286 40.285 1.00 38.11 133 ALA D N 1
ATOM 7705 C CA . ALA D 3 133 ? -27.521 -43.985 39.855 1.00 35.78 133 ALA D CA 1
ATOM 7706 C C . ALA D 3 133 ? -26.332 -43.260 39.237 1.00 37.54 133 ALA D C 1
ATOM 7707 O O . ALA D 3 133 ? -25.237 -43.249 39.810 1.00 37.67 133 ALA D O 1
ATOM 7714 N N . THR D 3 134 ? -26.533 -42.707 38.048 1.00 30.83 134 THR D N 1
ATOM 7715 C CA . THR D 3 134 ? -25.498 -41.947 37.403 1.00 29.34 134 THR D CA 1
ATOM 7716 C C . THR D 3 134 ? -26.146 -40.727 36.788 1.00 28.61 134 THR D C 1
ATOM 7717 O O . THR D 3 134 ? -27.211 -40.819 36.186 1.00 29.55 134 THR D O 1
ATOM 7728 N N . LEU D 3 135 ? -25.548 -39.578 37.050 1.00 30.32 135 LEU D N 1
ATOM 7729 C CA . LEU D 3 135 ? -25.938 -38.329 36.451 1.00 26.32 135 LEU D CA 1
ATOM 7730 C C . LEU D 3 135 ? -25.016 -38.076 35.272 1.00 28.44 135 LEU D C 1
ATOM 7731 O O . LEU D 3 135 ? -23.821 -38.308 35.385 1.00 27.76 135 LEU D O 1
ATOM 7747 N N . VAL D 3 136 ? -25.570 -37.631 34.145 1.00 31.58 136 VAL D N 1
ATOM 7748 C CA . VAL D 3 136 ? -24.818 -37.496 32.899 1.00 23.16 136 VAL D CA 1
ATOM 7749 C C . VAL D 3 136 ? -24.846 -36.066 32.374 1.00 25.22 136 VAL D C 1
ATOM 7750 O O . VAL D 3 136 ? -25.896 -35.516 32.103 1.00 26.65 136 VAL D O 1
ATOM 7763 N N . CYS D 3 137 ? -23.678 -35.457 32.253 1.00 23.36 137 CYS D N 1
ATOM 7764 C CA . CYS D 3 137 ? -23.573 -34.060 31.845 1.00 21.43 137 CYS D CA 1
ATOM 7765 C C . CYS D 3 137 ? -22.782 -34.024 30.542 1.00 23.86 137 CYS D C 1
ATOM 7766 O O . CYS D 3 137 ? -21.581 -34.305 30.546 1.00 23.45 137 CYS D O 1
ATOM 7773 N N . LEU D 3 138 ? -23.468 -33.743 29.439 1.00 21.03 138 LEU D N 1
ATOM 7774 C CA . LEU D 3 138 ? -22.830 -33.744 28.130 1.00 22.73 138 LEU D CA 1
ATOM 7775 C C . LEU D 3 138 ? -22.526 -32.312 27.759 1.00 27.49 138 LEU D C 1
ATOM 7776 O O . LEU D 3 138 ? -23.393 -31.457 27.880 1.00 26.58 138 LEU D O 1
ATOM 7792 N N . ILE D 3 139 ? -21.318 -32.069 27.257 1.00 26.71 139 ILE D N 1
ATOM 7793 C CA . ILE D 3 139 ? -20.823 -30.723 27.025 1.00 20.34 139 ILE D CA 1
ATOM 7794 C C . ILE D 3 139 ? -20.289 -30.662 25.623 1.00 21.80 139 ILE D C 1
ATOM 7795 O O . ILE D 3 139 ? -19.312 -31.350 25.313 1.00 22.06 139 ILE D O 1
ATOM 7811 N N . SER D 3 140 ? -20.879 -29.825 24.782 1.00 25.80 140 SER D N 1
ATOM 7812 C CA . SER D 3 140 ? -20.486 -29.786 23.386 1.00 25.21 140 SER D CA 1
ATOM 7813 C C . SER D 3 140 ? -20.375 -28.405 22.737 1.00 32.48 140 SER D C 1
ATOM 7814 O O . SER D 3 140 ? -20.885 -27.389 23.246 1.00 27.00 140 SER D O 1
ATOM 7822 N N . ASP D 3 141 ? -19.663 -28.408 21.608 1.00 37.67 141 ASP D N 1
ATOM 7823 C CA . ASP D 3 141 ? -19.506 -27.255 20.729 1.00 34.42 141 ASP D CA 1
ATOM 7824 C C . ASP D 3 141 ? -18.876 -26.043 21.380 1.00 35.86 141 ASP D C 1
ATOM 7825 O O . ASP D 3 141 ? -19.234 -24.927 21.058 1.00 40.03 141 ASP D O 1
ATOM 7834 N N . PHE D 3 142 ? -17.893 -26.262 22.252 1.00 25.42 142 PHE D N 1
ATOM 7835 C CA . PHE D 3 142 ? -17.179 -25.146 22.847 1.00 25.08 142 PHE D CA 1
ATOM 7836 C C . PHE D 3 142 ? -15.814 -24.953 22.198 1.00 26.41 142 PHE D C 1
ATOM 7837 O O . PHE D 3 142 ? -15.208 -25.907 21.690 1.00 27.57 142 PHE D O 1
ATOM 7854 N N . TYR D 3 143 ? -15.340 -23.705 22.170 1.00 26.07 143 TYR D N 1
ATOM 7855 C CA . TYR D 3 143 ? -14.035 -23.403 21.631 1.00 27.28 143 TYR D CA 1
ATOM 7856 C C . TYR D 3 143 ? -13.588 -22.146 22.312 1.00 29.92 143 TYR D C 1
ATOM 7857 O O . TYR D 3 143 ? -14.369 -21.216 22.399 1.00 28.63 143 TYR D O 1
ATOM 7875 N N . PRO D 3 144 ? -12.338 -22.094 22.771 1.00 31.26 144 PRO D N 1
ATOM 7876 C CA . PRO D 3 144 ? -11.265 -23.091 22.749 1.00 31.92 144 PRO D CA 1
ATOM 7877 C C . PRO D 3 144 ? -11.571 -24.313 23.596 1.00 30.42 144 PRO D C 1
ATOM 7878 O O . PRO D 3 144 ? -12.554 -24.324 24.342 1.00 30.09 144 PRO D O 1
ATOM 7889 N N . GLY D 3 145 ? -10.722 -25.327 23.484 1.00 46.16 145 GLY D N 1
ATOM 7890 C CA . GLY D 3 145 ? -11.048 -26.643 24.002 1.00 41.10 145 GLY D CA 1
ATOM 7891 C C . GLY D 3 145 ? -10.656 -26.902 25.431 1.00 41.36 145 GLY D C 1
ATOM 7892 O O . GLY D 3 145 ? -10.025 -27.912 25.720 1.00 46.61 145 GLY D O 1
ATOM 7896 N N . ALA D 3 146 ? -11.038 -26.006 26.329 1.00 31.59 146 ALA D N 1
ATOM 7897 C CA . ALA D 3 146 ? -10.871 -26.249 27.761 1.00 27.99 146 ALA D CA 1
ATOM 7898 C C . ALA D 3 146 ? -12.091 -25.783 28.542 1.00 32.90 146 ALA D C 1
ATOM 7899 O O . ALA D 3 146 ? -12.597 -24.659 28.341 1.00 31.45 146 ALA D O 1
ATOM 7906 N N . VAL D 3 147 ? -12.576 -26.654 29.418 1.00 36.32 147 VAL D N 1
ATOM 7907 C CA . VAL D 3 147 ? -13.685 -26.325 30.307 1.00 30.01 147 VAL D CA 1
ATOM 7908 C C . VAL D 3 147 ? -13.368 -26.810 31.725 1.00 30.22 147 VAL D C 1
ATOM 7909 O O . VAL D 3 147 ? -12.512 -27.666 31.923 1.00 35.54 147 VAL D O 1
ATOM 7922 N N . THR D 3 148 ? -14.039 -26.235 32.708 1.00 29.68 148 THR D N 1
ATOM 7923 C CA . THR D 3 148 ? -14.002 -26.740 34.072 1.00 24.91 148 THR D CA 1
ATOM 7924 C C . THR D 3 148 ? -15.387 -27.199 34.473 1.00 29.74 148 THR D C 1
ATOM 7925 O O . THR D 3 148 ? -16.336 -26.468 34.293 1.00 32.84 148 THR D O 1
ATOM 7936 N N . VAL D 3 149 ? -15.507 -28.389 35.046 1.00 28.63 149 VAL D N 1
ATOM 7937 C CA . VAL D 3 149 ? -16.814 -28.872 35.453 1.00 30.08 149 VAL D CA 1
ATOM 7938 C C . VAL D 3 149 ? -16.923 -28.969 36.963 1.00 34.21 149 VAL D C 1
ATOM 7939 O O . VAL D 3 149 ? -16.015 -29.447 37.614 1.00 31.91 149 VAL D O 1
ATOM 7952 N N . ALA D 3 150 ? -18.040 -28.517 37.519 1.00 31.74 150 ALA D N 1
ATOM 7953 C CA . ALA D 3 150 ? -18.266 -28.681 38.943 1.00 34.18 150 ALA D CA 1
ATOM 7954 C C . ALA D 3 150 ? -19.648 -29.230 39.189 1.00 30.17 150 ALA D C 1
ATOM 7955 O O . ALA D 3 150 ? -20.601 -28.826 38.541 1.00 34.69 150 ALA D O 1
ATOM 7962 N N . TRP D 3 151 ? -19.754 -30.153 40.133 1.00 30.02 151 TRP D N 1
ATOM 7963 C CA . TRP D 3 151 ? -21.044 -30.679 40.502 1.00 33.50 151 TRP D CA 1
ATOM 7964 C C . TRP D 3 151 ? -21.495 -30.129 41.857 1.00 36.64 151 TRP D C 1
ATOM 7965 O O . TRP D 3 151 ? -20.671 -29.881 42.741 1.00 41.12 151 TRP D O 1
ATOM 7986 N N . LYS D 3 152 ? -22.805 -29.937 42.000 1.00 37.24 152 LYS D N 1
ATOM 7987 C CA . LYS D 3 152 ? -23.395 -29.445 43.245 1.00 45.98 152 LYS D CA 1
ATOM 7988 C C . LYS D 3 152 ? -24.495 -30.380 43.676 1.00 46.82 152 LYS D C 1
ATOM 7989 O O . LYS D 3 152 ? -25.329 -30.769 42.864 1.00 45.67 152 LYS D O 1
ATOM 8008 N N . ALA D 3 153 ? -24.485 -30.731 44.956 1.00 39.81 153 ALA D N 1
ATOM 8009 C CA . ALA D 3 153 ? -25.587 -31.446 45.585 1.00 37.59 153 ALA D CA 1
ATOM 8010 C C . ALA D 3 153 ? -26.324 -30.409 46.389 1.00 45.57 153 ALA D C 1
ATOM 8011 O O . ALA D 3 153 ? -25.740 -29.835 47.309 1.00 49.93 153 ALA D O 1
ATOM 8018 N N . ASP D 3 154 ? -27.579 -30.143 46.036 1.00 48.95 154 ASP D N 1
ATOM 8019 C CA . ASP D 3 154 ? -28.242 -28.925 46.484 1.00 48.48 154 ASP D CA 1
ATOM 8020 C C . ASP D 3 154 ? -27.302 -27.755 46.166 1.00 49.32 154 ASP D C 1
ATOM 8021 O O . ASP D 3 154 ? -27.102 -27.450 44.999 1.00 43.71 154 ASP D O 1
ATOM 8030 N N . SER D 3 155 ? -26.709 -27.121 47.183 1.00 56.10 155 SER D N 1
ATOM 8031 C CA . SER D 3 155 ? -25.774 -26.012 46.952 1.00 54.63 155 SER D CA 1
ATOM 8032 C C . SER D 3 155 ? -24.329 -26.351 47.314 1.00 53.71 155 SER D C 1
ATOM 8033 O O . SER D 3 155 ? -23.423 -25.552 47.069 1.00 53.75 155 SER D O 1
ATOM 8041 N N . SER D 3 156 ? -24.118 -27.533 47.881 1.00 56.68 156 SER D N 1
ATOM 8042 C CA . SER D 3 156 ? -22.799 -27.945 48.338 1.00 56.52 156 SER D CA 1
ATOM 8043 C C . SER D 3 156 ? -22.002 -28.627 47.235 1.00 56.33 156 SER D C 1
ATOM 8044 O O . SER D 3 156 ? -22.564 -29.338 46.400 1.00 55.05 156 SER D O 1
ATOM 8052 N N . PRO D 3 157 ? -20.681 -28.412 47.215 1.00 56.20 157 PRO D N 1
ATOM 8053 C CA . PRO D 3 157 ? -19.893 -29.085 46.182 1.00 49.49 157 PRO D CA 1
ATOM 8054 C C . PRO D 3 157 ? -19.844 -30.595 46.387 1.00 50.65 157 PRO D C 1
ATOM 8055 O O . PRO D 3 157 ? -19.961 -31.078 47.510 1.00 53.80 157 PRO D O 1
ATOM 8066 N N . VAL D 3 158 ? -19.731 -31.321 45.283 1.00 55.30 158 VAL D N 1
ATOM 8067 C CA . VAL D 3 158 ? -19.525 -32.761 45.289 1.00 52.13 158 VAL D CA 1
ATOM 8068 C C . VAL D 3 158 ? -18.243 -33.050 44.529 1.00 52.87 158 VAL D C 1
ATOM 8069 O O . VAL D 3 158 ? -18.054 -32.520 43.430 1.00 49.38 158 VAL D O 1
ATOM 8082 N N . LYS D 3 159 ? -17.344 -33.832 45.123 1.00 62.24 159 LYS D N 1
ATOM 8083 C CA . LYS D 3 159 ? -16.116 -34.235 44.442 1.00 59.27 159 LYS D CA 1
ATOM 8084 C C . LYS D 3 159 ? -16.057 -35.750 44.226 1.00 57.72 159 LYS D C 1
ATOM 8085 O O . LYS D 3 159 ? -15.600 -36.229 43.179 1.00 53.08 159 LYS D O 1
ATOM 8104 N N . ALA D 3 160 ? -16.523 -36.500 45.217 1.00 46.68 160 ALA D N 1
ATOM 8105 C CA . ALA D 3 160 ? -16.548 -37.959 45.134 1.00 40.11 160 ALA D CA 1
ATOM 8106 C C . ALA D 3 160 ? -17.475 -38.476 44.025 1.00 38.29 160 ALA D C 1
ATOM 8107 O O . ALA D 3 160 ? -18.616 -38.039 43.882 1.00 38.16 160 ALA D O 1
ATOM 8114 N N . GLY D 3 161 ? -16.976 -39.436 43.256 1.00 43.22 161 GLY D N 1
ATOM 8115 C CA . GLY D 3 161 ? -17.770 -40.086 42.232 1.00 34.53 161 GLY D CA 1
ATOM 8116 C C . GLY D 3 161 ? -17.858 -39.293 40.940 1.00 32.05 161 GLY D C 1
ATOM 8117 O O . GLY D 3 161 ? -18.680 -39.605 40.103 1.00 35.29 161 GLY D O 1
ATOM 8121 N N . VAL D 3 162 ? -17.019 -38.271 40.775 1.00 35.18 162 VAL D N 1
ATOM 8122 C CA . VAL D 3 162 ? -17.017 -37.480 39.551 1.00 27.43 162 VAL D CA 1
ATOM 8123 C C . VAL D 3 162 ? -15.962 -38.018 38.586 1.00 29.19 162 VAL D C 1
ATOM 8124 O O . VAL D 3 162 ? -14.808 -38.160 38.957 1.00 37.01 162 VAL D O 1
ATOM 8137 N N . GLU D 3 163 ? -16.362 -38.339 37.361 1.00 35.93 163 GLU D N 1
ATOM 8138 C CA . GLU D 3 163 ? -15.428 -38.815 36.335 1.00 34.18 163 GLU D CA 1
ATOM 8139 C C . GLU D 3 163 ? -15.645 -38.002 35.086 1.00 37.72 163 GLU D C 1
ATOM 8140 O O . GLU D 3 163 ? -16.721 -38.082 34.521 1.00 36.27 163 GLU D O 1
ATOM 8152 N N . THR D 3 164 ? -14.625 -37.258 34.642 1.00 27.93 164 THR D N 1
ATOM 8153 C CA . THR D 3 164 ? -14.779 -36.277 33.584 1.00 23.29 164 THR D CA 1
ATOM 8154 C C . THR D 3 164 ? -13.814 -36.497 32.426 1.00 26.68 164 THR D C 1
ATOM 8155 O O . THR D 3 164 ? -12.655 -36.805 32.653 1.00 26.83 164 THR D O 1
ATOM 8166 N N . THR D 3 165 ? -14.256 -36.342 31.174 1.00 25.09 165 THR D N 1
ATOM 8167 C CA . THR D 3 165 ? -13.332 -36.664 30.078 1.00 24.63 165 THR D CA 1
ATOM 8168 C C . THR D 3 165 ? -12.434 -35.499 29.765 1.00 27.15 165 THR D C 1
ATOM 8169 O O . THR D 3 165 ? -12.722 -34.350 30.094 1.00 28.09 165 THR D O 1
ATOM 8180 N N . THR D 3 166 ? -11.331 -35.815 29.098 1.00 25.63 166 THR D N 1
ATOM 8181 C CA . THR D 3 166 ? -10.578 -34.819 28.375 1.00 24.53 166 THR D CA 1
ATOM 8182 C C . THR D 3 166 ? -11.417 -34.273 27.221 1.00 26.98 166 THR D C 1
ATOM 8183 O O . THR D 3 166 ? -12.262 -34.993 26.676 1.00 30.92 166 THR D O 1
ATOM 8194 N N . PRO D 3 167 ? -11.246 -32.986 26.866 1.00 23.49 167 PRO D N 1
ATOM 8195 C CA . PRO D 3 167 ? -12.020 -32.488 25.730 1.00 23.06 167 PRO D CA 1
ATOM 8196 C C . PRO D 3 167 ? -11.569 -33.132 24.426 1.00 24.22 167 PRO D C 1
ATOM 8197 O O . PRO D 3 167 ? -10.384 -33.421 24.313 1.00 27.43 167 PRO D O 1
ATOM 8208 N N . SER D 3 168 ? -12.447 -33.250 23.441 1.00 27.74 168 SER D N 1
ATOM 8209 C CA . SER D 3 168 ? -12.132 -33.938 22.188 1.00 31.35 168 SER D CA 1
ATOM 8210 C C . SER D 3 168 ? -12.558 -33.086 21.009 1.00 27.73 168 SER D C 1
ATOM 8211 O O . SER D 3 168 ? -13.711 -32.671 20.921 1.00 28.98 168 SER D O 1
ATOM 8219 N N . LYS D 3 169 ? -11.657 -32.861 20.070 1.00 25.11 169 LYS D N 1
ATOM 8220 C CA . LYS D 3 169 ? -11.982 -32.033 18.916 1.00 33.25 169 LYS D CA 1
ATOM 8221 C C . LYS D 3 169 ? -13.008 -32.735 18.052 1.00 31.89 169 LYS D C 1
ATOM 8222 O O . LYS D 3 169 ? -12.787 -33.855 17.633 1.00 29.77 169 LYS D O 1
ATOM 8241 N N . GLN D 3 170 ? -14.152 -32.084 17.850 1.00 36.99 170 GLN D N 1
ATOM 8242 C CA . GLN D 3 170 ? -15.181 -32.549 16.921 1.00 32.92 170 GLN D CA 1
ATOM 8243 C C . GLN D 3 170 ? -14.776 -32.236 15.491 1.00 34.45 170 GLN D C 1
ATOM 8244 O O . GLN D 3 170 ? -13.832 -31.481 15.244 1.00 38.85 170 GLN D O 1
ATOM 8258 N N . SER D 3 171 ? -15.519 -32.810 14.555 1.00 36.08 171 SER D N 1
ATOM 8259 C CA . SER D 3 171 ? -15.350 -32.560 13.125 1.00 37.68 171 SER D CA 1
ATOM 8260 C C . SER D 3 171 ? -15.439 -31.079 12.715 1.00 40.48 171 SER D C 1
ATOM 8261 O O . SER D 3 171 ? -14.774 -30.633 11.784 1.00 39.76 171 SER D O 1
ATOM 8269 N N . ASN D 3 172 ? -16.287 -30.326 13.403 1.00 29.60 172 ASN D N 1
ATOM 8270 C CA . ASN D 3 172 ? -16.419 -28.894 13.174 1.00 31.45 172 ASN D CA 1
ATOM 8271 C C . ASN D 3 172 ? -15.462 -28.011 13.973 1.00 33.47 172 ASN D C 1
ATOM 8272 O O . ASN D 3 172 ? -15.733 -26.832 14.160 1.00 37.91 172 ASN D O 1
ATOM 8283 N N . ASN D 3 173 ? -14.403 -28.614 14.497 1.00 30.70 173 ASN D N 1
ATOM 8284 C CA . ASN D 3 173 ? -13.286 -27.944 15.152 1.00 32.10 173 ASN D CA 1
ATOM 8285 C C . ASN D 3 173 ? -13.568 -27.405 16.569 1.00 35.81 173 ASN D C 1
ATOM 8286 O O . ASN D 3 173 ? -12.646 -26.953 17.243 1.00 35.31 173 ASN D O 1
ATOM 8297 N N . LYS D 3 174 ? -14.798 -27.524 17.054 1.00 27.41 174 LYS D N 1
ATOM 8298 C CA . LYS D 3 174 ? -15.089 -27.186 18.452 1.00 30.70 174 LYS D CA 1
ATOM 8299 C C . LYS D 3 174 ? -14.899 -28.473 19.271 1.00 34.50 174 LYS D C 1
ATOM 8300 O O . LYS D 3 174 ? -14.540 -29.499 18.704 1.00 34.06 174 LYS D O 1
ATOM 8319 N N . TYR D 3 175 ? -15.132 -28.412 20.584 1.00 24.07 175 TYR D N 1
ATOM 8320 C CA . TYR D 3 175 ? -14.764 -29.490 21.486 1.00 23.36 175 TYR D CA 1
ATOM 8321 C C . TYR D 3 175 ? -15.967 -30.101 22.174 1.00 22.40 175 TYR D C 1
ATOM 8322 O O . TYR D 3 175 ? -16.997 -29.460 22.295 1.00 27.18 175 TYR D O 1
ATOM 8340 N N . ALA D 3 176 ? -15.825 -31.351 22.606 1.00 27.02 176 ALA D N 1
ATOM 8341 C CA . ALA D 3 176 ? -16.866 -32.012 23.352 1.00 23.55 176 ALA D CA 1
ATOM 8342 C C . ALA D 3 176 ? -16.250 -32.653 24.588 1.00 24.13 176 ALA D C 1
ATOM 8343 O O . ALA D 3 176 ? -15.109 -33.145 24.583 1.00 22.07 176 ALA D O 1
ATOM 8350 N N . ALA D 3 177 ? -17.020 -32.664 25.658 1.00 23.66 177 ALA D N 1
ATOM 8351 C CA . ALA D 3 177 ? -16.605 -33.391 26.829 1.00 25.85 177 ALA D CA 1
ATOM 8352 C C . ALA D 3 177 ? -17.858 -33.938 27.483 1.00 20.98 177 ALA D C 1
ATOM 8353 O O . ALA D 3 177 ? -18.977 -33.570 27.124 1.00 23.07 177 ALA D O 1
ATOM 8360 N N . SER D 3 178 ? -17.656 -34.821 28.447 1.00 20.61 178 SER D N 1
ATOM 8361 C CA . SER D 3 178 ? -18.741 -35.298 29.264 1.00 24.47 178 SER D CA 1
ATOM 8362 C C . SER D 3 178 ? -18.238 -35.550 30.666 1.00 23.11 178 SER D C 1
ATOM 8363 O O . SER D 3 178 ? -17.050 -35.749 30.886 1.00 30.53 178 SER D O 1
ATOM 8371 N N . SER D 3 179 ? -19.147 -35.483 31.616 1.00 24.99 179 SER D N 1
ATOM 8372 C CA . SER D 3 179 ? -18.807 -35.712 32.996 1.00 26.28 179 SER D CA 1
ATOM 8373 C C . SER D 3 179 ? -19.891 -36.529 33.655 1.00 24.25 179 SER D C 1
ATOM 8374 O O . SER D 3 179 ? -21.080 -36.235 33.498 1.00 33.90 179 SER D O 1
ATOM 8382 N N . TYR D 3 180 ? -19.473 -37.540 34.416 1.00 25.59 180 TYR D N 1
ATOM 8383 C CA . TYR D 3 180 ? -20.374 -38.453 35.088 1.00 26.15 180 TYR D CA 1
ATOM 8384 C C . TYR D 3 180 ? -20.257 -38.388 36.610 1.00 32.83 180 TYR D C 1
ATOM 8385 O O . TYR D 3 180 ? -19.157 -38.504 37.154 1.00 35.19 180 TYR D O 1
ATOM 8403 N N . LEU D 3 181 ? -21.392 -38.218 37.288 1.00 25.93 181 LEU D N 1
ATOM 8404 C CA . LEU D 3 181 ? -21.455 -38.303 38.738 1.00 26.82 181 LEU D CA 1
ATOM 8405 C C . LEU D 3 181 ? -22.151 -39.609 39.161 1.00 28.87 181 LEU D C 1
ATOM 8406 O O . LEU D 3 181 ? -23.341 -39.798 38.907 1.00 32.43 181 LEU D O 1
ATOM 8422 N N . SER D 3 182 ? -21.399 -40.506 39.796 1.00 37.65 182 SER D N 1
ATOM 8423 C CA . SER D 3 182 ? -21.942 -41.742 40.338 1.00 39.37 182 SER D CA 1
ATOM 8424 C C . SER D 3 182 ? -22.474 -41.530 41.746 1.00 43.51 182 SER D C 1
ATOM 8425 O O . SER D 3 182 ? -21.818 -40.913 42.576 1.00 43.48 182 SER D O 1
ATOM 8433 N N . LEU D 3 183 ? -23.672 -42.034 42.005 1.00 43.43 183 LEU D N 1
ATOM 8434 C CA . LEU D 3 183 ? -24.295 -41.902 43.313 1.00 43.79 183 LEU D CA 1
ATOM 8435 C C . LEU D 3 183 ? -24.975 -43.195 43.720 1.00 44.73 183 LEU D C 1
ATOM 8436 O O . LEU D 3 183 ? -25.173 -44.095 42.899 1.00 42.15 183 LEU D O 1
ATOM 8452 N N . THR D 3 184 ? -25.355 -43.268 44.990 1.00 44.41 184 THR D N 1
ATOM 8453 C CA . THR D 3 184 ? -26.287 -44.298 45.430 1.00 46.96 184 THR D CA 1
ATOM 8454 C C . THR D 3 184 ? -27.698 -43.805 45.153 1.00 45.06 184 THR D C 1
ATOM 8455 O O . THR D 3 184 ? -27.936 -42.600 45.075 1.00 46.06 184 THR D O 1
ATOM 8466 N N . PRO D 3 185 ? -28.645 -44.728 45.000 1.00 50.36 185 PRO D N 1
ATOM 8467 C CA . PRO D 3 185 ? -30.036 -44.280 44.991 1.00 52.82 185 PRO D CA 1
ATOM 8468 C C . PRO D 3 185 ? -30.385 -43.479 46.251 1.00 55.51 185 PRO D C 1
ATOM 8469 O O . PRO D 3 185 ? -31.234 -42.592 46.194 1.00 55.08 185 PRO D O 1
ATOM 8480 N N . GLU D 3 186 ? -29.724 -43.779 47.364 1.00 63.61 186 GLU D N 1
ATOM 8481 C CA . GLU D 3 186 ? -30.020 -43.101 48.618 1.00 69.10 186 GLU D CA 1
ATOM 8482 C C . GLU D 3 186 ? -29.616 -41.636 48.535 1.00 68.72 186 GLU D C 1
ATOM 8483 O O . GLU D 3 186 ? -30.413 -40.744 48.802 1.00 72.50 186 GLU D O 1
ATOM 8495 N N . GLN D 3 187 ? -28.366 -41.394 48.168 1.00 51.08 187 GLN D N 1
ATOM 8496 C CA . GLN D 3 187 ? -27.859 -40.032 48.021 1.00 49.53 187 GLN D CA 1
ATOM 8497 C C . GLN D 3 187 ? -28.665 -39.189 47.033 1.00 49.61 187 GLN D C 1
ATOM 8498 O O . GLN D 3 187 ? -28.836 -37.986 47.232 1.00 54.88 187 GLN D O 1
ATOM 8512 N N . TRP D 3 188 ? -29.139 -39.819 45.961 1.00 50.80 188 TRP D N 1
ATOM 8513 C CA . TRP D 3 188 ? -29.912 -39.141 44.910 1.00 46.59 188 TRP D CA 1
ATOM 8514 C C . TRP D 3 188 ? -31.262 -38.614 45.406 1.00 50.72 188 TRP D C 1
ATOM 8515 O O . TRP D 3 188 ? -31.620 -37.454 45.156 1.00 50.79 188 TRP D O 1
ATOM 8536 N N . LYS D 3 189 ? -32.013 -39.470 46.091 1.00 61.37 189 LYS D N 1
ATOM 8537 C CA . LYS D 3 189 ? -33.344 -39.112 46.580 1.00 67.74 189 LYS D CA 1
ATOM 8538 C C . LYS D 3 189 ? -33.309 -38.317 47.897 1.00 71.27 189 LYS D C 1
ATOM 8539 O O . LYS D 3 189 ? -34.359 -37.916 48.401 1.00 72.03 189 LYS D O 1
ATOM 8558 N N . SER D 3 190 ? -32.116 -38.093 48.450 1.00 68.88 190 SER D N 1
ATOM 8559 C CA . SER D 3 190 ? -31.979 -37.377 49.721 1.00 72.72 190 SER D CA 1
ATOM 8560 C C . SER D 3 190 ? -31.680 -35.887 49.551 1.00 73.10 190 SER D C 1
ATOM 8561 O O . SER D 3 190 ? -31.810 -35.122 50.506 1.00 77.42 190 SER D O 1
ATOM 8569 N N . HIS D 3 191 ? -31.233 -35.478 48.368 1.00 58.11 191 HIS D N 1
ATOM 8570 C CA . HIS D 3 191 ? -31.087 -34.053 48.092 1.00 55.95 191 HIS D CA 1
ATOM 8571 C C . HIS D 3 191 ? -32.273 -33.591 47.265 1.00 55.10 191 HIS D C 1
ATOM 8572 O O . HIS D 3 191 ? -32.978 -34.411 46.677 1.00 51.99 191 HIS D O 1
ATOM 8586 N N . LYS D 3 192 ? -32.506 -32.282 47.235 1.00 63.68 192 LYS D N 1
ATOM 8587 C CA . LYS D 3 192 ? -33.618 -31.740 46.467 1.00 59.23 192 LYS D CA 1
ATOM 8588 C C . LYS D 3 192 ? -33.238 -31.570 44.999 1.00 56.11 192 LYS D C 1
ATOM 8589 O O . LYS D 3 192 ? -34.100 -31.624 44.127 1.00 52.96 192 LYS D O 1
ATOM 8608 N N . SER D 3 193 ? -31.951 -31.361 44.728 1.00 54.56 193 SER D N 1
ATOM 8609 C CA . SER D 3 193 ? -31.474 -31.235 43.355 1.00 51.34 193 SER D CA 1
ATOM 8610 C C . SER D 3 193 ? -29.972 -31.481 43.263 1.00 53.30 193 SER D C 1
ATOM 8611 O O . SER D 3 193 ? -29.252 -31.349 44.259 1.00 56.73 193 SER D O 1
ATOM 8619 N N . TYR D 3 194 ? -29.521 -31.873 42.071 1.00 43.79 194 TYR D N 1
ATOM 8620 C CA . TYR D 3 194 ? -28.102 -31.860 41.711 1.00 40.30 194 TYR D CA 1
ATOM 8621 C C . TYR D 3 194 ? -27.875 -30.980 40.483 1.00 37.37 194 TYR D C 1
ATOM 8622 O O . TYR D 3 194 ? -28.785 -30.853 39.653 1.00 39.43 194 TYR D O 1
ATOM 8640 N N . SER D 3 195 ? -26.682 -30.379 40.369 1.00 42.40 195 SER D N 1
ATOM 8641 C CA . SER D 3 195 ? -26.347 -29.520 39.236 1.00 31.26 195 SER D CA 1
ATOM 8642 C C . SER D 3 195 ? -24.986 -29.794 38.611 1.00 34.86 195 SER D C 1
ATOM 8643 O O . SER D 3 195 ? -24.035 -30.160 39.293 1.00 37.39 195 SER D O 1
ATOM 8651 N N . CYS D 3 196 ? -24.919 -29.566 37.301 1.00 26.65 196 CYS D N 1
ATOM 8652 C CA . CYS D 3 196 ? -23.691 -29.627 36.524 1.00 25.49 196 CYS D CA 1
ATOM 8653 C C . CYS D 3 196 ? -23.396 -28.196 36.116 1.00 27.17 196 CYS D C 1
ATOM 8654 O O . CYS D 3 196 ? -24.223 -27.581 35.430 1.00 29.33 196 CYS D O 1
ATOM 8661 N N . GLN D 3 197 ? -22.263 -27.661 36.554 1.00 29.34 197 GLN D N 1
ATOM 8662 C CA . GLN D 3 197 ? -21.863 -26.294 36.229 1.00 27.43 197 GLN D CA 1
ATOM 8663 C C . GLN D 3 197 ? -20.601 -26.280 35.392 1.00 28.37 197 GLN D C 1
ATOM 8664 O O . GLN D 3 197 ? -19.569 -26.698 35.857 1.00 30.98 197 GLN D O 1
ATOM 8678 N N . VAL D 3 198 ? -20.686 -25.784 34.169 1.00 32.26 198 VAL D N 1
ATOM 8679 C CA . VAL D 3 198 ? -19.558 -25.834 33.262 1.00 29.01 198 VAL D CA 1
ATOM 8680 C C . VAL D 3 198 ? -19.047 -24.440 33.040 1.00 28.73 198 VAL D C 1
ATOM 8681 O O . VAL D 3 198 ? -19.772 -23.596 32.523 1.00 28.21 198 VAL D O 1
ATOM 8694 N N . THR D 3 199 ? -17.791 -24.203 33.411 1.00 26.33 199 THR D N 1
ATOM 8695 C CA . THR D 3 199 ? -17.142 -22.922 33.178 1.00 25.39 199 THR D CA 1
ATOM 8696 C C . THR D 3 199 ? -16.205 -22.936 31.972 1.00 26.45 199 THR D C 1
ATOM 8697 O O . THR D 3 199 ? -15.298 -23.779 31.890 1.00 29.27 199 THR D O 1
ATOM 8708 N N . HIS D 3 200 ? -16.367 -21.937 31.093 1.00 26.87 200 HIS D N 1
ATOM 8709 C CA . HIS D 3 200 ? -15.630 -21.856 29.847 1.00 26.02 200 HIS D CA 1
ATOM 8710 C C . HIS D 3 200 ? -15.232 -20.422 29.641 1.00 29.07 200 HIS D C 1
ATOM 8711 O O . HIS D 3 200 ? -16.101 -19.586 29.477 1.00 34.33 200 HIS D O 1
ATOM 8725 N N . GLU D 3 201 ? -13.930 -20.138 29.665 1.00 41.07 201 GLU D N 1
ATOM 8726 C CA . GLU D 3 201 ? -13.408 -18.769 29.550 1.00 36.12 201 GLU D CA 1
ATOM 8727 C C . GLU D 3 201 ? -14.121 -17.781 30.459 1.00 39.07 201 GLU D C 1
ATOM 8728 O O . GLU D 3 201 ? -14.636 -16.779 29.977 1.00 38.42 201 GLU D O 1
ATOM 8740 N N . GLY D 3 202 ? -14.161 -18.038 31.759 1.00 33.31 202 GLY D N 1
ATOM 8741 C CA . GLY D 3 202 ? -14.771 -17.091 32.679 1.00 32.76 202 GLY D CA 1
ATOM 8742 C C . GLY D 3 202 ? -16.303 -17.084 32.769 1.00 32.32 202 GLY D C 1
ATOM 8743 O O . GLY D 3 202 ? -16.849 -16.539 33.730 1.00 34.65 202 GLY D O 1
ATOM 8747 N N . SER D 3 203 ? -16.996 -17.666 31.789 1.00 32.57 203 SER D N 1
ATOM 8748 C CA . SER D 3 203 ? -18.459 -17.783 31.829 1.00 31.00 203 SER D CA 1
ATOM 8749 C C . SER D 3 203 ? -18.980 -19.171 32.156 1.00 29.24 203 SER D C 1
ATOM 8750 O O . SER D 3 203 ? -18.396 -20.172 31.768 1.00 32.52 203 SER D O 1
ATOM 8758 N N . THR D 3 204 ? -20.112 -19.238 32.844 1.00 28.26 204 THR D N 1
ATOM 8759 C CA . THR D 3 204 ? -20.594 -20.527 33.338 1.00 27.33 204 THR D CA 1
ATOM 8760 C C . THR D 3 204 ? -21.984 -20.816 32.846 1.00 26.33 204 THR D C 1
ATOM 8761 O O . THR D 3 204 ? -22.836 -19.942 32.861 1.00 28.58 204 THR D O 1
ATOM 8772 N N . VAL D 3 205 ? -22.191 -22.046 32.398 1.00 31.69 205 VAL D N 1
ATOM 8773 C CA . VAL D 3 205 ? -23.502 -22.563 32.035 1.00 31.90 205 VAL D CA 1
ATOM 8774 C C . VAL D 3 205 ? -23.870 -23.647 33.046 1.00 32.10 205 VAL D C 1
ATOM 8775 O O . VAL D 3 205 ? -23.053 -24.518 33.336 1.00 30.86 205 VAL D O 1
ATOM 8788 N N . GLU D 3 206 ? -25.084 -23.571 33.584 1.00 32.97 206 GLU D N 1
ATOM 8789 C CA . GLU D 3 206 ? -25.548 -24.501 34.601 1.00 29.23 206 GLU D CA 1
ATOM 8790 C C . GLU D 3 206 ? -26.861 -25.184 34.267 1.00 28.27 206 GLU D C 1
ATOM 8791 O O . GLU D 3 206 ? -27.813 -24.559 33.773 1.00 34.05 206 GLU D O 1
ATOM 8803 N N . LYS D 3 207 ? -26.894 -26.478 34.550 1.00 29.76 207 LYS D N 1
ATOM 8804 C CA . LYS D 3 207 ? -28.106 -27.287 34.404 1.00 27.68 207 LYS D CA 1
ATOM 8805 C C . LYS D 3 207 ? -28.363 -28.014 35.696 1.00 27.34 207 LYS D C 1
ATOM 8806 O O . LYS D 3 207 ? -27.444 -28.398 36.383 1.00 28.32 207 LYS D O 1
ATOM 8825 N N . THR D 3 208 ? -29.627 -28.291 35.949 1.00 32.05 208 THR D N 1
ATOM 8826 C CA . THR D 3 208 ? -30.092 -28.826 37.213 1.00 34.59 208 THR D CA 1
ATOM 8827 C C . THR D 3 208 ? -31.184 -29.817 36.925 1.00 31.32 208 THR D C 1
ATOM 8828 O O . THR D 3 208 ? -32.053 -29.549 36.093 1.00 30.45 208 THR D O 1
ATOM 8839 N N . VAL D 3 209 ? -31.146 -30.926 37.660 1.00 31.73 209 VAL D N 1
ATOM 8840 C CA . VAL D 3 209 ? -32.221 -31.921 37.672 1.00 35.29 209 VAL D CA 1
ATOM 8841 C C . VAL D 3 209 ? -32.624 -32.249 39.119 1.00 37.60 209 VAL D C 1
ATOM 8842 O O . VAL D 3 209 ? -31.841 -32.032 40.053 1.00 39.45 209 VAL D O 1
ATOM 8855 N N . ALA D 3 210 ? -33.822 -32.797 39.314 1.00 39.54 210 ALA D N 1
ATOM 8856 C CA . ALA D 3 210 ? -34.264 -33.141 40.665 1.00 40.72 210 ALA D CA 1
ATOM 8857 C C . ALA D 3 210 ? -34.996 -34.488 40.679 1.00 45.58 210 ALA D C 1
ATOM 8858 O O . ALA D 3 210 ? -35.529 -34.921 39.653 1.00 45.65 210 ALA D O 1
ATOM 8865 N N . PRO D 3 211 ? -35.011 -35.168 41.834 1.00 52.55 211 PRO D N 1
ATOM 8866 C CA . PRO D 3 211 ? -35.799 -36.405 41.916 1.00 52.48 211 PRO D CA 1
ATOM 8867 C C . PRO D 3 211 ? -37.298 -36.173 41.706 1.00 59.76 211 PRO D C 1
ATOM 8868 O O . PRO D 3 211 ? -37.974 -35.602 42.569 1.00 65.24 211 PRO D O 1
ATOM 8879 N N . THR D 3 212 ? -37.805 -36.625 40.558 1.00 91.02 212 THR D N 1
ATOM 8880 C CA . THR D 3 212 ? -39.214 -36.468 40.193 1.00 94.89 212 THR D CA 1
ATOM 8881 C C . THR D 3 212 ? -39.651 -37.544 39.192 1.00 96.64 212 THR D C 1
ATOM 8882 O O . THR D 3 212 ? -39.205 -37.573 38.038 1.00 93.56 212 THR D O 1
ATOM 8893 N N . GLN E 2 1 ? 15.998 -11.797 61.475 1.00 73.30 1 GLN H N 1
ATOM 8894 C CA . GLN E 2 1 ? 15.378 -11.089 60.362 1.00 71.60 1 GLN H CA 1
ATOM 8895 C C . GLN E 2 1 ? 14.399 -11.995 59.624 1.00 69.15 1 GLN H C 1
ATOM 8896 O O . GLN E 2 1 ? 14.755 -13.095 59.202 1.00 68.52 1 GLN H O 1
ATOM 8899 N N . VAL E 2 2 ? 13.165 -11.526 59.473 1.00 81.64 2 VAL H N 1
ATOM 8900 C CA . VAL E 2 2 ? 12.133 -12.293 58.786 1.00 80.60 2 VAL H CA 1
ATOM 8901 C C . VAL E 2 2 ? 12.342 -12.249 57.276 1.00 77.14 2 VAL H C 1
ATOM 8902 O O . VAL E 2 2 ? 12.421 -11.174 56.682 1.00 76.39 2 VAL H O 1
ATOM 8915 N N . GLN E 2 3 ? 12.432 -13.424 56.662 1.00 71.72 3 GLN H N 1
ATOM 8916 C CA . GLN E 2 3 ? 12.632 -13.521 55.221 1.00 68.27 3 GLN H CA 1
ATOM 8917 C C . GLN E 2 3 ? 11.712 -14.576 54.620 1.00 65.60 3 GLN H C 1
ATOM 8918 O O . GLN E 2 3 ? 11.476 -15.627 55.208 1.00 68.65 3 GLN H O 1
ATOM 8926 N N . LEU E 2 4 ? 11.183 -14.252 53.447 1.00 58.58 4 LEU H N 1
ATOM 8927 C CA . LEU E 2 4 ? 10.324 -15.136 52.661 1.00 54.27 4 LEU H CA 1
ATOM 8928 C C . LEU E 2 4 ? 11.048 -15.380 51.357 1.00 50.62 4 LEU H C 1
ATOM 8929 O O . LEU E 2 4 ? 11.285 -14.438 50.610 1.00 49.75 4 LEU H O 1
ATOM 8945 N N . GLN E 2 5 ? 11.463 -16.613 51.105 1.00 50.32 5 GLN H N 1
ATOM 8946 C CA . GLN E 2 5 ? 12.208 -16.914 49.886 1.00 50.45 5 GLN H CA 1
ATOM 8947 C C . GLN E 2 5 ? 11.453 -17.840 48.971 1.00 48.19 5 GLN H C 1
ATOM 8948 O O . GLN E 2 5 ? 11.154 -18.968 49.326 1.00 52.96 5 GLN H O 1
ATOM 8962 N N . GLN E 2 6 ? 11.141 -17.352 47.784 1.00 46.84 6 GLN H N 1
ATOM 8963 C CA . GLN E 2 6 ? 10.340 -18.117 46.844 1.00 45.07 6 GLN H CA 1
ATOM 8964 C C . GLN E 2 6 ? 11.165 -18.828 45.790 1.00 45.09 6 GLN H C 1
ATOM 8965 O O . GLN E 2 6 ? 12.262 -18.414 45.441 1.00 44.08 6 GLN H O 1
ATOM 8979 N N . SER E 2 7 ? 10.566 -19.872 45.240 1.00 55.74 7 SER H N 1
ATOM 8980 C CA . SER E 2 7 ? 11.177 -20.667 44.193 1.00 55.21 7 SER H CA 1
ATOM 8981 C C . SER E 2 7 ? 10.081 -21.433 43.476 1.00 56.26 7 SER H C 1
ATOM 8982 O O . SER E 2 7 ? 8.990 -21.637 44.023 1.00 56.55 7 SER H O 1
ATOM 8990 N N . GLY E 2 8 ? 10.348 -21.832 42.241 1.00 45.44 8 GLY H N 1
ATOM 8991 C CA . GLY E 2 8 ? 9.343 -22.545 41.467 1.00 41.74 8 GLY H CA 1
ATOM 8992 C C . GLY E 2 8 ? 9.677 -22.531 39.995 1.00 40.71 8 GLY H C 1
ATOM 8993 O O . GLY E 2 8 ? 10.474 -21.699 39.540 1.00 43.47 8 GLY H O 1
ATOM 8997 N N . ALA E 2 9 ? 9.094 -23.459 39.249 1.00 40.99 9 ALA H N 1
ATOM 8998 C CA . ALA E 2 9 ? 9.271 -23.497 37.799 1.00 40.56 9 ALA H CA 1
ATOM 8999 C C . ALA E 2 9 ? 8.758 -22.200 37.197 1.00 37.95 9 ALA H C 1
ATOM 9000 O O . ALA E 2 9 ? 7.714 -21.716 37.606 1.00 38.44 9 ALA H O 1
ATOM 9007 N N . GLU E 2 10 ? 9.497 -21.632 36.248 1.00 40.09 10 GLU H N 1
ATOM 9008 C CA . GLU E 2 10 ? 9.130 -20.357 35.644 1.00 36.57 10 GLU H CA 1
ATOM 9009 C C . GLU E 2 10 ? 8.464 -20.536 34.285 1.00 37.03 10 GLU H C 1
ATOM 9010 O O . GLU E 2 10 ? 8.042 -19.555 33.658 1.00 37.18 10 GLU H O 1
ATOM 9022 N N . LEU E 2 11 ? 8.329 -21.787 33.852 1.00 37.38 11 LEU H N 1
ATOM 9023 C CA . LEU E 2 11 ? 7.632 -22.110 32.598 1.00 37.27 11 LEU H CA 1
ATOM 9024 C C . LEU E 2 11 ? 6.803 -23.367 32.760 1.00 39.02 11 LEU H C 1
ATOM 9025 O O . LEU E 2 11 ? 7.268 -24.342 33.364 1.00 42.98 11 LEU H O 1
ATOM 9041 N N . ALA E 2 12 ? 5.586 -23.340 32.225 1.00 36.75 12 ALA H N 1
ATOM 9042 C CA . ALA E 2 12 ? 4.683 -24.503 32.219 1.00 37.88 12 ALA H CA 1
ATOM 9043 C C . ALA E 2 12 ? 3.855 -24.544 30.931 1.00 35.57 12 ALA H C 1
ATOM 9044 O O . ALA E 2 12 ? 3.592 -23.514 30.312 1.00 38.84 12 ALA H O 1
ATOM 9051 N N . ARG E 2 13 ? 3.413 -25.730 30.555 1.00 40.53 13 ARG H N 1
ATOM 9052 C CA . ARG E 2 13 ? 2.586 -25.931 29.360 1.00 42.83 13 ARG H CA 1
ATOM 9053 C C . ARG E 2 13 ? 1.112 -25.732 29.678 1.00 41.14 13 ARG H C 1
ATOM 9054 O O . ARG E 2 13 ? 0.708 -25.879 30.833 1.00 44.23 13 ARG H O 1
ATOM 9075 N N . PRO E 2 14 ? 0.297 -25.383 28.670 1.00 37.33 14 PRO H N 1
ATOM 9076 C CA . PRO E 2 14 ? -1.132 -25.244 28.988 1.00 37.44 14 PRO H CA 1
ATOM 9077 C C . PRO E 2 14 ? -1.759 -26.558 29.440 1.00 41.83 14 PRO H C 1
ATOM 9078 O O . PRO E 2 14 ? -1.353 -27.634 28.989 1.00 39.58 14 PRO H O 1
ATOM 9089 N N . GLY E 2 15 ? -2.711 -26.480 30.366 1.00 41.31 15 GL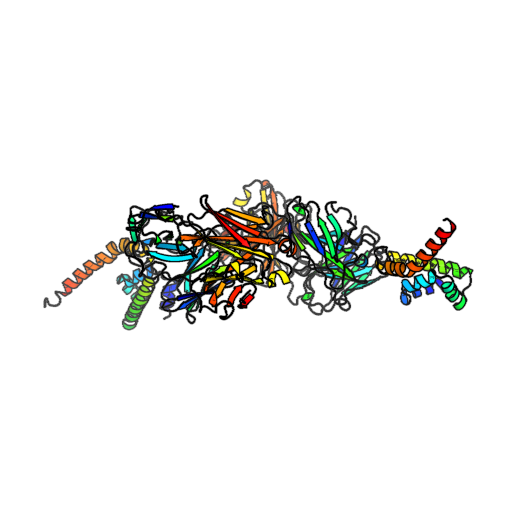Y H N 1
ATOM 9090 C CA . GLY E 2 15 ? -3.326 -27.695 30.871 1.00 46.13 15 GLY H CA 1
ATOM 9091 C C . GLY E 2 15 ? -2.457 -28.447 31.876 1.00 47.25 15 GLY H C 1
ATOM 9092 O O . GLY E 2 15 ? -2.920 -29.372 32.530 1.00 44.52 15 GLY H O 1
ATOM 9096 N N . ALA E 2 16 ? -1.193 -28.058 32.010 1.00 41.63 16 ALA H N 1
ATOM 9097 C CA . ALA E 2 16 ? -0.295 -28.755 32.932 1.00 40.79 16 ALA H CA 1
ATOM 9098 C C . ALA E 2 16 ? -0.445 -28.207 34.353 1.00 42.93 16 ALA H C 1
ATOM 9099 O O . ALA E 2 16 ? -1.345 -27.427 34.641 1.00 45.30 16 ALA H O 1
ATOM 9106 N N . SER E 2 17 ? 0.433 -28.637 35.244 1.00 55.64 17 SER H N 1
ATOM 9107 C CA . SER E 2 17 ? 0.407 -28.188 36.624 1.00 53.59 17 SER H CA 1
ATOM 9108 C C . SER E 2 17 ? 1.789 -27.688 37.023 1.00 53.21 17 SER H C 1
ATOM 9109 O O . SER E 2 17 ? 2.781 -27.992 36.354 1.00 52.91 17 SER H O 1
ATOM 9117 N N . VAL E 2 18 ? 1.862 -26.909 38.097 1.00 44.44 18 VAL H N 1
ATOM 9118 C CA . VAL E 2 18 ? 3.160 -26.457 38.621 1.00 42.72 18 VAL H CA 1
ATOM 9119 C C . VAL E 2 18 ? 3.031 -26.215 40.125 1.00 43.54 18 VAL H C 1
ATOM 9120 O O . VAL E 2 18 ? 1.972 -25.795 40.590 1.00 46.64 18 VAL H O 1
ATOM 9133 N N . LYS E 2 19 ? 4.080 -26.515 40.888 1.00 44.14 19 LYS H N 1
ATOM 9134 C CA . LYS E 2 19 ? 4.069 -26.272 42.334 1.00 45.18 19 LYS H CA 1
ATOM 9135 C C . LYS E 2 19 ? 5.136 -25.244 42.673 1.00 44.57 19 LYS H C 1
ATOM 9136 O O . LYS E 2 19 ? 6.303 -25.416 42.347 1.00 44.69 19 LYS H O 1
ATOM 9155 N N . LEU E 2 20 ? 4.698 -24.142 43.272 1.00 46.98 20 LEU H N 1
ATOM 9156 C CA . LEU E 2 20 ? 5.591 -23.076 43.713 1.00 47.44 20 LEU H CA 1
ATOM 9157 C C . LEU E 2 20 ? 5.759 -23.203 45.220 1.00 46.97 20 LEU H C 1
ATOM 9158 O O . LEU E 2 20 ? 4.900 -23.775 45.885 1.00 48.84 20 LEU H O 1
ATOM 9174 N N . SER E 2 21 ? 6.849 -22.656 45.748 1.00 45.76 21 SER H N 1
ATOM 9175 C CA . SER E 2 21 ? 7.158 -22.779 47.161 1.00 49.31 21 SER H CA 1
ATOM 9176 C C . SER E 2 21 ? 7.610 -21.447 47.775 1.00 48.48 21 SER H C 1
ATOM 9177 O O . SER E 2 21 ? 8.193 -20.613 47.094 1.00 47.57 21 SER H O 1
ATOM 9185 N N . CYS E 2 22 ? 7.325 -21.255 49.060 1.00 58.96 22 CYS H N 1
ATOM 9186 C CA . CYS E 2 22 ? 7.756 -20.065 49.793 1.00 57.96 22 CYS H CA 1
ATOM 9187 C C . CYS E 2 22 ? 8.405 -20.471 51.100 1.00 60.84 22 CYS H C 1
ATOM 9188 O O . CYS E 2 22 ? 7.709 -20.838 52.042 1.00 65.39 22 CYS H O 1
ATOM 9195 N N . LYS E 2 23 ? 9.729 -20.388 51.184 1.00 59.65 23 LYS H N 1
ATOM 9196 C CA . LYS E 2 23 ? 10.417 -20.793 52.413 1.00 60.04 23 LYS H CA 1
ATOM 9197 C C . LYS E 2 23 ? 10.488 -19.612 53.362 1.00 59.23 23 LYS H C 1
ATOM 9198 O O . LYS E 2 23 ? 11.085 -18.582 53.051 1.00 57.91 23 LYS H O 1
ATOM 9217 N N . ALA E 2 24 ? 9.845 -19.771 54.512 1.00 57.57 24 ALA H N 1
ATOM 9218 C CA . ALA E 2 24 ? 9.807 -18.739 55.539 1.00 58.60 24 ALA H CA 1
ATOM 9219 C C . ALA E 2 24 ? 10.831 -19.007 56.644 1.00 61.69 24 ALA H C 1
ATOM 9220 O O . ALA E 2 24 ? 11.046 -20.158 57.023 1.00 64.27 24 ALA H O 1
ATOM 9227 N N . SER E 2 25 ? 11.465 -17.949 57.146 1.00 61.90 25 SER H N 1
ATOM 9228 C CA . SER E 2 25 ? 12.338 -18.059 58.312 1.00 65.39 25 SER H CA 1
ATOM 9229 C C . SER E 2 25 ? 12.347 -16.746 59.087 1.00 66.21 25 SER H C 1
ATOM 9230 O O . SER E 2 25 ? 12.065 -15.683 58.517 1.00 62.87 25 SER H O 1
ATOM 9238 N N . GLY E 2 26 ? 12.664 -16.836 60.383 1.00 68.55 26 GLY H N 1
ATOM 9239 C CA . GLY E 2 26 ? 12.787 -15.671 61.245 1.00 69.35 26 GLY H CA 1
ATOM 9240 C C . GLY E 2 26 ? 11.572 -15.349 62.106 1.00 69.86 26 GLY H C 1
ATOM 9241 O O . GLY E 2 26 ? 11.562 -14.321 62.790 1.00 70.50 26 GLY H O 1
ATOM 9245 N N . TYR E 2 27 ? 10.564 -16.224 62.094 1.00 70.38 27 TYR H N 1
ATOM 9246 C CA . TYR E 2 27 ? 9.366 -16.060 62.925 1.00 70.19 27 TYR H CA 1
ATOM 9247 C C . TYR E 2 27 ? 8.669 -17.414 63.093 1.00 71.91 27 TYR H C 1
ATOM 9248 O O . TYR E 2 27 ? 9.150 -18.426 62.585 1.00 72.34 27 TYR H O 1
ATOM 9266 N N . THR E 2 28 ? 7.542 -17.440 63.803 1.00 71.97 28 THR H N 1
ATOM 9267 C CA . THR E 2 28 ? 6.841 -18.699 64.047 1.00 73.46 28 THR H CA 1
ATOM 9268 C C . THR E 2 28 ? 5.888 -19.038 62.895 1.00 70.80 28 THR H C 1
ATOM 9269 O O . THR E 2 28 ? 4.765 -18.532 62.812 1.00 68.93 28 THR H O 1
ATOM 9280 N N . PHE E 2 29 ? 6.363 -19.931 62.032 1.00 70.23 29 PHE H N 1
ATOM 9281 C CA . PHE E 2 29 ? 5.703 -20.315 60.783 1.00 67.42 29 PHE H CA 1
ATOM 9282 C C . PHE E 2 29 ? 4.250 -20.741 60.953 1.00 67.39 29 PHE H C 1
ATOM 9283 O O . PHE E 2 29 ? 3.427 -20.526 60.075 1.00 64.79 29 PHE H O 1
ATOM 9300 N N . THR E 2 30 ? 3.950 -21.383 62.072 1.00 70.61 30 THR H N 1
ATOM 9301 C CA . THR E 2 30 ? 2.615 -21.905 62.330 1.00 70.97 30 THR H CA 1
ATOM 9302 C C . THR E 2 30 ? 1.651 -20.839 62.825 1.00 70.08 30 THR H C 1
ATOM 9303 O O . THR E 2 30 ? 0.455 -21.077 62.883 1.00 70.48 30 THR H O 1
ATOM 9314 N N . SER E 2 31 ? 2.167 -19.669 63.183 1.00 77.03 31 SER H N 1
ATOM 9315 C CA . SER E 2 31 ? 1.364 -18.675 63.895 1.00 79.10 31 SER H CA 1
ATOM 9316 C C . SER E 2 31 ? 0.681 -17.605 63.021 1.00 79.42 31 SER H C 1
ATOM 9317 O O . SER E 2 31 ? -0.226 -16.908 63.497 1.00 80.13 31 SER H O 1
ATOM 9325 N N . HIS E 2 32 ? 1.113 -17.463 61.768 1.00 63.22 32 HIS H N 1
ATOM 9326 C CA . HIS E 2 32 ? 0.572 -16.433 60.877 1.00 60.24 32 HIS H CA 1
ATOM 9327 C C . HIS E 2 32 ? 0.015 -17.025 59.585 1.00 57.80 32 HIS H C 1
ATOM 9328 O O . HIS E 2 32 ? 0.550 -18.000 59.051 1.00 58.15 32 HIS H O 1
ATOM 9342 N N . TRP E 2 33 ? -1.069 -16.435 59.092 1.00 56.83 33 TRP H N 1
ATOM 9343 C CA . TRP E 2 33 ? -1.617 -16.813 57.792 1.00 53.61 33 TRP H CA 1
ATOM 9344 C C . TRP E 2 33 ? -0.701 -16.417 56.631 1.00 51.68 33 TRP H C 1
ATOM 9345 O O . TRP E 2 33 ? -0.348 -15.254 56.464 1.00 49.93 33 TRP H O 1
ATOM 9366 N N . MET E 2 34 ? -0.348 -17.391 55.810 1.00 55.76 34 MET H N 1
ATOM 9367 C CA . MET E 2 34 ? 0.507 -17.139 54.675 1.00 53.03 34 MET H CA 1
ATOM 9368 C C . MET E 2 34 ? -0.330 -16.849 53.436 1.00 53.96 34 MET H C 1
ATOM 9369 O O . MET E 2 34 ? -1.062 -17.718 52.969 1.00 53.73 34 MET H O 1
ATOM 9383 N N . GLN E 2 35 ? -0.220 -15.632 52.905 1.00 46.88 35 GLN H N 1
ATOM 9384 C CA . GLN E 2 35 ? -0.968 -15.241 51.716 1.00 44.43 35 GLN H CA 1
ATOM 9385 C C . GLN E 2 35 ? -0.280 -15.662 50.420 1.00 42.28 35 GLN H C 1
ATOM 9386 O O . GLN E 2 35 ? 0.933 -15.789 50.378 1.00 44.50 35 GLN H O 1
ATOM 9400 N N . TRP E 2 36 ? -1.071 -15.891 49.375 1.00 40.28 36 TRP H N 1
ATOM 9401 C CA . TRP E 2 36 ? -0.557 -16.017 48.010 1.00 38.02 36 TRP H CA 1
ATOM 9402 C C . TRP E 2 36 ? -1.331 -15.073 47.088 1.00 36.58 36 TRP H C 1
ATOM 9403 O O . TRP E 2 36 ? -2.573 -15.100 47.076 1.00 36.01 36 TRP H O 1
ATOM 9424 N N . LEU E 2 37 ? -0.598 -14.285 46.296 1.00 36.51 37 LEU H N 1
ATOM 9425 C CA . LEU E 2 37 ? -1.170 -13.316 45.360 1.00 32.53 37 LEU H CA 1
ATOM 9426 C C . LEU E 2 37 ? -0.546 -13.440 43.983 1.00 31.90 37 LEU H C 1
ATOM 9427 O O . LEU E 2 37 ? 0.533 -14.014 43.858 1.00 36.13 37 LEU H O 1
ATOM 9443 N N . LYS E 2 38 ? -1.186 -12.873 42.959 1.00 34.27 38 LYS H N 1
ATOM 9444 C CA . LYS E 2 38 ? -0.571 -12.804 41.629 1.00 30.97 38 LYS H CA 1
ATOM 9445 C C . LYS E 2 38 ? -0.704 -11.429 41.028 1.00 27.95 38 LYS H C 1
ATOM 9446 O O . LYS E 2 38 ? -1.605 -10.676 41.385 1.00 30.06 38 LYS H O 1
ATOM 9465 N N . GLN E 2 39 ? 0.210 -11.091 40.124 1.00 32.14 39 GLN H N 1
ATOM 9466 C CA . GLN E 2 39 ? 0.125 -9.853 39.353 1.00 25.22 39 GLN H CA 1
ATOM 9467 C C . GLN E 2 39 ? 0.419 -10.176 37.908 1.00 28.49 39 GLN H C 1
ATOM 9468 O O . GLN E 2 39 ? 1.551 -10.508 37.551 1.00 27.81 39 GLN H O 1
ATOM 9482 N N . ARG E 2 40 ? -0.610 -10.133 37.087 1.00 26.17 40 ARG H N 1
ATOM 9483 C CA . ARG E 2 40 ? -0.420 -10.317 35.661 1.00 33.43 40 ARG H CA 1
ATOM 9484 C C . ARG E 2 40 ? 0.250 -9.079 35.068 1.00 36.63 40 ARG H C 1
ATOM 9485 O O . ARG E 2 40 ? 0.192 -7.984 35.640 1.00 32.36 40 ARG H O 1
ATOM 9506 N N . PRO E 2 41 ? 0.913 -9.251 33.925 1.00 43.65 41 PRO H N 1
ATOM 9507 C CA . PRO E 2 41 ? 1.608 -8.097 33.355 1.00 45.51 41 PRO H CA 1
ATOM 9508 C C . PRO E 2 41 ? 0.665 -6.923 33.053 1.00 46.95 41 PRO H C 1
ATOM 9509 O O . PRO E 2 41 ? -0.335 -7.058 32.324 1.00 45.10 41 PRO H O 1
ATOM 9520 N N . GLY E 2 42 ? 0.986 -5.772 33.633 1.00 39.40 42 GLY H N 1
ATOM 9521 C CA . GLY E 2 42 ? 0.226 -4.561 33.384 1.00 39.76 42 GLY H CA 1
ATOM 9522 C C . GLY E 2 42 ? -1.057 -4.474 34.171 1.00 40.88 42 GLY H C 1
ATOM 9523 O O . GLY E 2 42 ? -1.910 -3.623 33.890 1.00 45.80 42 GLY H O 1
ATOM 9527 N N . GLN E 2 43 ? -1.206 -5.355 35.153 1.00 32.44 43 GLN H N 1
ATOM 9528 C CA A GLN E 2 43 ? -2.382 -5.318 36.003 0.48 21.89 43 GLN H CA 1
ATOM 9529 C CA B GLN E 2 43 ? -2.381 -5.375 36.004 0.52 21.72 43 GLN H CA 1
ATOM 9530 C C . GLN E 2 43 ? -1.953 -5.225 37.455 1.00 26.25 43 GLN H C 1
ATOM 9531 O O . GLN E 2 43 ? -0.755 -5.145 37.746 1.00 28.08 43 GLN H O 1
ATOM 9558 N N . GLY E 2 44 ? -2.931 -5.179 38.357 1.00 27.33 44 GLY H N 1
ATOM 9559 C CA . GLY E 2 44 ? -2.660 -5.048 39.781 1.00 24.33 44 GLY H CA 1
ATOM 9560 C C . GLY E 2 44 ? -2.671 -6.367 40.514 1.00 25.70 44 GLY H C 1
ATOM 9561 O O . GLY E 2 44 ? -2.809 -7.444 39.918 1.00 29.98 44 GLY H O 1
ATOM 9565 N N . LEU E 2 45 ? -2.524 -6.277 41.831 1.00 30.89 45 LEU H N 1
ATOM 9566 C CA . LEU E 2 45 ? -2.534 -7.447 42.694 1.00 29.18 45 LEU H CA 1
ATOM 9567 C C . LEU E 2 45 ? -3.889 -8.119 42.744 1.00 32.17 45 LEU H C 1
ATOM 9568 O O . LEU E 2 45 ? -4.930 -7.441 42.843 1.00 25.51 45 LEU H O 1
ATOM 9584 N N . GLU E 2 46 ? -3.859 -9.454 42.676 1.00 33.87 46 GLU H N 1
ATOM 9585 C CA . GLU E 2 46 ? -5.039 -10.269 42.882 1.00 33.41 46 GLU H CA 1
ATOM 9586 C C . GLU E 2 46 ? -4.747 -11.291 43.959 1.00 34.87 46 GLU H C 1
ATOM 9587 O O . GLU E 2 46 ? -3.764 -12.011 43.854 1.00 38.41 46 GLU H O 1
ATOM 9599 N N . TRP E 2 47 ? -5.614 -11.375 44.972 1.00 31.91 47 TRP H N 1
ATOM 9600 C CA . TRP E 2 47 ? -5.425 -12.294 46.098 1.00 32.64 47 TRP H CA 1
ATOM 9601 C C . TRP E 2 47 ? -5.937 -13.667 45.719 1.00 33.05 47 TRP H C 1
ATOM 9602 O O . TRP E 2 47 ? -7.000 -13.791 45.108 1.00 32.34 47 TRP H O 1
ATOM 9623 N N . ILE E 2 48 ? -5.175 -14.701 46.057 1.00 33.79 48 ILE H N 1
ATOM 9624 C CA . ILE E 2 48 ? -5.546 -16.054 45.651 1.00 35.35 48 ILE H CA 1
ATOM 9625 C C . ILE E 2 48 ? -6.086 -16.845 46.810 1.00 36.92 48 ILE H C 1
ATOM 9626 O O . ILE E 2 48 ? -7.156 -17.410 46.723 1.00 37.58 48 ILE H O 1
ATOM 9642 N N . GLY E 2 49 ? -5.322 -16.918 47.890 1.00 38.57 49 GLY H N 1
ATOM 9643 C CA . GLY E 2 49 ? -5.723 -17.756 48.992 1.00 40.45 49 GLY H CA 1
ATOM 9644 C C . GLY E 2 49 ? -4.731 -17.633 50.102 1.00 41.98 49 GLY H C 1
ATOM 9645 O O . GLY E 2 49 ? -3.759 -16.890 49.976 1.00 42.26 49 GLY H O 1
ATOM 9649 N N . ALA E 2 50 ? -4.968 -18.347 51.195 1.00 44.48 50 ALA H N 1
ATOM 9650 C CA . ALA E 2 50 ? -4.096 -18.259 52.351 1.00 45.74 50 ALA H CA 1
ATOM 9651 C C . ALA E 2 50 ? -4.108 -19.580 53.061 1.00 48.43 50 ALA H C 1
ATOM 9652 O O . ALA E 2 50 ? -5.050 -20.345 52.909 1.00 49.55 50 ALA H O 1
ATOM 9659 N N . ILE E 2 51 ? -3.082 -19.842 53.857 1.00 50.16 51 ILE H N 1
ATOM 9660 C CA . ILE E 2 51 ? -2.998 -21.094 54.603 1.00 53.59 51 ILE H CA 1
ATOM 9661 C C . ILE E 2 51 ? -2.495 -20.813 56.007 1.00 55.13 51 ILE H C 1
ATOM 9662 O O . ILE E 2 51 ? -1.689 -19.905 56.209 1.00 54.55 51 ILE H O 1
ATOM 9678 N N . TYR E 2 52 ? -3.001 -21.582 56.965 1.00 57.88 52 TYR H N 1
ATOM 9679 C CA . TYR E 2 52 ? -2.582 -21.498 58.359 1.00 60.29 52 TYR H CA 1
ATOM 9680 C C . TYR E 2 52 ? -1.755 -22.721 58.714 1.00 62.90 52 TYR H C 1
ATOM 9681 O O . TYR E 2 52 ? -2.317 -23.774 59.035 1.00 65.68 52 TYR H O 1
ATOM 9699 N N . PRO E 2 53 ? -0.416 -22.600 58.651 1.00 74.98 53 PRO H N 1
ATOM 9700 C CA . PRO E 2 53 ? 0.466 -23.768 58.838 1.00 79.65 53 PRO H CA 1
ATOM 9701 C C . PRO E 2 53 ? 0.331 -24.471 60.199 1.00 80.17 53 PRO H C 1
ATOM 9702 O O . PRO E 2 53 ? 0.882 -25.554 60.390 1.00 81.78 53 PRO H O 1
ATOM 9713 N N . GLY E 2 54 ? -0.386 -23.856 61.131 1.00 70.51 54 GLY H N 1
ATOM 9714 C CA . GLY E 2 54 ? -0.682 -24.495 62.399 1.00 73.43 54 GLY H CA 1
ATOM 9715 C C . GLY E 2 54 ? -1.478 -25.771 62.205 1.00 74.78 54 GLY H C 1
ATOM 9716 O O . GLY E 2 54 ? -1.155 -26.795 62.805 1.00 77.82 54 GLY H O 1
ATOM 9720 N N . ASP E 2 55 ? -2.522 -25.712 61.375 1.00 74.60 55 ASP H N 1
ATOM 9721 C CA . ASP E 2 55 ? -3.385 -26.874 61.141 1.00 76.10 55 ASP H CA 1
ATOM 9722 C C . ASP E 2 55 ? -3.651 -27.144 59.657 1.00 72.68 55 ASP H C 1
ATOM 9723 O O . ASP E 2 55 ? -4.354 -28.097 59.313 1.00 73.42 55 ASP H O 1
ATOM 9732 N N . GLY E 2 56 ? -3.095 -26.317 58.779 1.00 68.19 56 GLY H N 1
ATOM 9733 C CA . GLY E 2 56 ? -3.194 -26.574 57.354 1.00 65.99 56 GLY H CA 1
ATOM 9734 C C . GLY E 2 56 ? -4.503 -26.089 56.763 1.00 63.85 56 GLY H C 1
ATOM 9735 O O . GLY E 2 56 ? -4.840 -26.406 55.621 1.00 62.30 56 GLY H O 1
ATOM 9739 N N . ASP E 2 57 ? -5.256 -25.348 57.567 1.00 64.22 57 ASP H N 1
ATOM 9740 C CA . ASP E 2 57 ? -6.504 -24.747 57.127 1.00 62.30 57 ASP H CA 1
ATOM 9741 C C . ASP E 2 57 ? -6.234 -23.737 56.018 1.00 59.89 57 ASP H C 1
ATOM 9742 O O . ASP E 2 57 ? -5.170 -23.112 55.995 1.00 59.81 57 ASP H O 1
ATOM 9751 N N . THR E 2 58 ? -7.184 -23.568 55.104 1.00 57.03 58 THR H N 1
ATOM 9752 C CA . THR E 2 58 ? -6.982 -22.668 53.974 1.00 54.19 58 THR H CA 1
ATOM 9753 C C . THR E 2 58 ? -8.184 -21.753 53.719 1.00 52.70 58 THR H C 1
ATOM 9754 O O . THR E 2 58 ? -9.294 -22.005 54.190 1.00 54.46 58 THR H O 1
ATOM 9765 N N . LYS E 2 59 ? -7.926 -20.690 52.962 1.00 49.88 59 LYS H N 1
ATOM 9766 C CA . LYS E 2 59 ? -8.933 -19.738 52.515 1.00 47.82 59 LYS H CA 1
ATOM 9767 C C . LYS E 2 59 ? -8.722 -19.496 51.032 1.00 45.40 59 LYS H C 1
ATOM 9768 O O . LYS E 2 59 ? -7.579 -19.523 50.568 1.00 44.92 59 LYS H O 1
ATOM 9787 N N . PHE E 2 60 ? -9.801 -19.254 50.295 1.00 52.36 60 PHE H N 1
ATOM 9788 C CA . PHE E 2 60 ? -9.725 -19.038 48.842 1.00 56.88 60 PHE H CA 1
ATOM 9789 C C . PHE E 2 60 ? -10.756 -18.024 48.337 1.00 53.43 60 PHE H C 1
ATOM 9790 O O . PHE E 2 60 ? -11.779 -17.828 48.960 1.00 50.60 60 PHE H O 1
ATOM 9807 N N . THR E 2 61 ? -10.487 -17.371 47.216 1.00 58.69 61 THR H N 1
ATOM 9808 C CA . THR E 2 61 ? -11.582 -16.784 46.447 1.00 60.30 6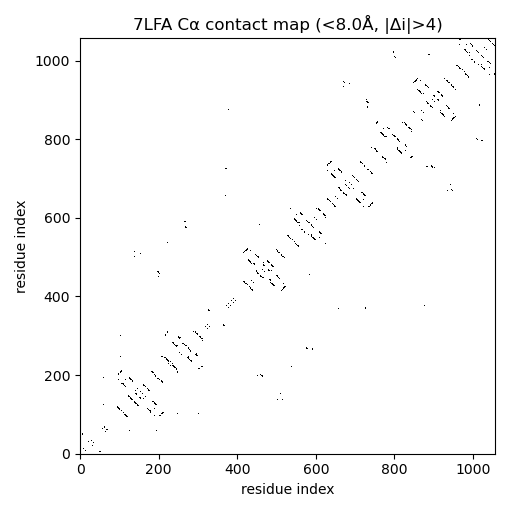1 THR H CA 1
ATOM 9809 C C . THR E 2 61 ? -12.114 -17.886 45.537 1.00 55.97 61 THR H C 1
ATOM 9810 O O . THR E 2 61 ? -11.334 -18.665 44.994 1.00 55.58 61 THR H O 1
ATOM 9821 N N . GLN E 2 62 ? -13.429 -17.942 45.383 1.00 49.43 62 GLN H N 1
ATOM 9822 C CA . GLN E 2 62 ? -14.084 -18.995 44.626 1.00 51.89 62 GLN H CA 1
ATOM 9823 C C . GLN E 2 62 ? -13.379 -19.309 43.323 1.00 49.95 62 GLN H C 1
ATOM 9824 O O . GLN E 2 62 ? -13.177 -20.457 42.964 1.00 53.12 62 GLN H O 1
ATOM 9838 N N . LYS E 2 63 ? -13.013 -18.263 42.619 1.00 46.88 63 LYS H N 1
ATOM 9839 C CA . LYS E 2 63 ? -12.352 -18.376 41.330 1.00 46.58 63 LYS H CA 1
ATOM 9840 C C . LYS E 2 63 ? -11.190 -19.397 41.331 1.00 50.32 63 LYS H C 1
ATOM 9841 O O . LYS E 2 63 ? -10.956 -20.072 40.317 1.00 49.24 63 LYS H O 1
ATOM 9860 N N . PHE E 2 64 ? -10.478 -19.519 42.461 1.00 47.40 64 PHE H N 1
ATOM 9861 C CA . PHE E 2 64 ? -9.269 -20.350 42.530 1.00 40.07 64 PHE H CA 1
ATOM 9862 C C . PHE E 2 64 ? -9.409 -21.682 43.254 1.00 42.73 64 PHE H C 1
ATOM 9863 O O . PHE E 2 64 ? -8.404 -22.312 43.536 1.00 45.71 64 PHE H O 1
ATOM 9880 N N . LYS E 2 65 ? -10.617 -22.137 43.558 1.00 52.22 65 LYS H N 1
ATOM 9881 C CA . LYS E 2 65 ? -10.735 -23.297 44.435 1.00 57.32 65 LYS H CA 1
ATOM 9882 C C . LYS E 2 65 ? -10.332 -24.579 43.722 1.00 57.40 65 LYS H C 1
ATOM 9883 O O . LYS E 2 65 ? -9.597 -25.402 44.271 1.00 58.65 65 LYS H O 1
ATOM 9902 N N . ASP E 2 66 ? -10.778 -24.736 42.487 1.00 71.49 66 ASP H N 1
ATOM 9903 C CA . ASP E 2 66 ? -10.496 -25.959 41.755 1.00 74.49 66 ASP H CA 1
ATOM 9904 C C . ASP E 2 66 ? -9.280 -25.727 40.871 1.00 71.70 66 ASP H C 1
ATOM 9905 O O . ASP E 2 66 ? -9.155 -26.314 39.799 1.00 74.63 66 ASP H O 1
ATOM 9914 N N . LYS E 2 67 ? -8.391 -24.847 41.320 1.00 50.36 67 LYS H N 1
ATOM 9915 C CA . LYS E 2 67 ? -7.221 -24.492 40.539 1.00 50.24 67 LYS H CA 1
ATOM 9916 C C . LYS E 2 67 ? -5.952 -24.453 41.357 1.00 50.08 67 LYS H C 1
ATOM 9917 O O . LYS E 2 67 ? -4.931 -25.025 40.971 1.00 51.95 67 LYS H O 1
ATOM 9936 N N . ALA E 2 68 ? -6.024 -23.734 42.472 1.00 48.45 68 ALA H N 1
ATOM 9937 C CA . ALA E 2 68 ? -4.891 -23.573 43.364 1.00 49.12 68 ALA H CA 1
ATOM 9938 C C . ALA E 2 68 ? -5.073 -24.471 44.577 1.00 51.03 68 ALA H C 1
ATOM 9939 O O . ALA E 2 68 ? -6.152 -24.510 45.161 1.00 51.54 68 ALA H O 1
ATOM 9946 N N . THR E 2 69 ? -4.016 -25.214 44.910 1.00 54.86 69 THR H N 1
ATOM 9947 C CA . THR E 2 69 ? -3.947 -26.073 46.085 1.00 48.57 69 THR H CA 1
ATOM 9948 C C . THR E 2 69 ? -2.837 -25.635 47.041 1.00 54.65 69 THR H C 1
ATOM 9949 O O . THR E 2 69 ? -1.655 -25.646 46.682 1.00 53.49 69 THR H O 1
ATOM 9960 N N . LEU E 2 70 ? -3.219 -25.261 48.262 1.00 55.29 70 LEU H N 1
ATOM 9961 C CA . LEU E 2 70 ? -2.265 -24.754 49.262 1.00 53.27 70 LEU H CA 1
ATOM 9962 C C . LEU E 2 70 ? -1.881 -25.805 50.299 1.00 55.48 70 LEU H C 1
ATOM 9963 O O . LEU E 2 70 ? -2.739 -26.421 50.929 1.00 56.99 70 LEU H O 1
ATOM 9979 N N . THR E 2 71 ? -0.580 -25.989 50.481 1.00 54.72 71 THR H N 1
ATOM 9980 C CA . THR E 2 71 ? -0.062 -26.907 51.486 1.00 57.97 71 THR H CA 1
ATOM 9981 C C . THR E 2 71 ? 1.102 -26.249 52.215 1.00 57.39 71 THR H C 1
ATOM 9982 O O . THR E 2 71 ? 1.625 -25.242 51.749 1.00 55.70 71 THR H O 1
ATOM 9993 N N . ALA E 2 72 ? 1.497 -26.815 53.354 1.00 60.27 72 ALA H N 1
ATOM 9994 C CA . ALA E 2 72 ? 2.590 -26.261 54.155 1.00 61.19 72 ALA H CA 1
ATOM 9995 C C . ALA E 2 72 ? 3.366 -27.357 54.860 1.00 64.85 72 ALA H C 1
ATOM 9996 O O . ALA E 2 72 ? 2.785 -28.323 55.352 1.00 66.76 72 ALA H O 1
ATOM 10003 N N . ASP E 2 73 ? 4.683 -27.192 54.907 1.00 74.06 73 ASP H N 1
ATOM 10004 C CA . ASP E 2 73 ? 5.570 -28.131 55.599 1.00 76.44 73 ASP H CA 1
ATOM 10005 C C . ASP E 2 73 ? 6.062 -27.531 56.917 1.00 76.02 73 ASP H C 1
ATOM 10006 O O . ASP E 2 73 ? 6.933 -26.663 56.920 1.00 74.97 73 ASP H O 1
ATOM 10015 N N . LYS E 2 74 ? 5.507 -27.993 58.033 1.00 81.66 74 LYS H N 1
ATOM 10016 C CA . LYS E 2 74 ? 5.822 -27.415 59.342 1.00 85.06 74 LYS H CA 1
ATOM 10017 C C . LYS E 2 74 ? 7.305 -27.513 59.683 1.00 85.30 74 LYS H C 1
ATOM 10018 O O . LYS E 2 74 ? 7.866 -26.612 60.309 1.00 85.75 74 LYS H O 1
ATOM 10037 N N . SER E 2 75 ? 7.926 -28.614 59.268 1.00 78.00 75 SER H N 1
ATOM 10038 C CA . SER E 2 75 ? 9.308 -28.919 59.631 1.00 80.00 75 SER H CA 1
ATOM 10039 C C . SER E 2 75 ? 10.342 -28.112 58.841 1.00 77.94 75 SER H C 1
ATOM 10040 O O . SER E 2 75 ? 11.358 -27.696 59.401 1.00 79.28 75 SER H O 1
ATOM 10048 N N . SER E 2 76 ? 10.102 -27.925 57.542 1.00 74.61 76 SER H N 1
ATOM 10049 C CA . SER E 2 76 ? 10.991 -27.128 56.691 1.00 72.44 76 SER H CA 1
ATOM 10050 C C . SER E 2 76 ? 10.484 -25.689 56.580 1.00 69.98 76 SER H C 1
ATOM 10051 O O . SER E 2 76 ? 11.099 -24.849 55.924 1.00 67.68 76 SER H O 1
ATOM 10059 N N . THR E 2 77 ? 9.371 -25.421 57.258 1.00 69.79 77 THR H N 1
ATOM 10060 C CA . THR E 2 77 ? 8.712 -24.122 57.242 1.00 67.64 77 THR H CA 1
ATOM 10061 C C . THR E 2 77 ? 8.569 -23.553 55.834 1.00 64.10 77 THR H C 1
ATOM 10062 O O . THR E 2 77 ? 8.881 -22.389 55.604 1.00 63.99 77 THR H O 1
ATOM 10073 N N . THR E 2 78 ? 8.082 -24.359 54.897 1.00 72.27 78 THR H N 1
ATOM 10074 C CA . THR E 2 78 ? 7.834 -23.869 53.544 1.00 72.95 78 THR H CA 1
ATOM 10075 C C . THR E 2 78 ? 6.373 -24.069 53.159 1.00 70.73 78 THR H C 1
ATOM 10076 O O . THR E 2 78 ? 5.807 -25.153 53.334 1.00 72.42 78 THR H O 1
ATOM 10087 N N . ALA E 2 79 ? 5.768 -23.006 52.646 1.00 56.06 79 ALA H N 1
ATOM 10088 C CA . ALA E 2 79 ? 4.432 -23.075 52.083 1.00 54.00 79 ALA H CA 1
ATOM 10089 C C . ALA E 2 79 ? 4.527 -23.409 50.603 1.00 52.15 79 ALA H C 1
ATOM 10090 O O . ALA E 2 79 ? 5.485 -23.027 49.927 1.00 51.31 79 ALA H O 1
ATOM 10097 N N . TYR E 2 80 ? 3.537 -24.130 50.107 1.00 51.93 80 TYR H N 1
ATOM 10098 C CA . TYR E 2 80 ? 3.483 -24.493 48.700 1.00 51.13 80 TYR H CA 1
ATOM 10099 C C . TYR E 2 80 ? 2.148 -24.096 48.099 1.00 50.21 80 TYR H C 1
ATOM 10100 O O . TYR E 2 80 ? 1.116 -24.148 48.768 1.00 50.14 80 TYR H O 1
ATOM 10118 N N . MET E 2 81 ? 2.177 -23.713 46.830 1.00 50.77 81 MET H N 1
ATOM 10119 C CA . MET E 2 81 ? 0.959 -23.529 46.063 1.00 47.22 81 MET H CA 1
ATOM 10120 C C . MET E 2 81 ? 1.062 -24.307 44.759 1.00 45.99 81 MET H C 1
ATOM 10121 O O . MET E 2 81 ? 1.918 -24.019 43.921 1.00 43.41 81 MET H O 1
ATOM 10135 N N . GLN E 2 82 ? 0.197 -25.295 44.591 1.00 48.97 82 GLN H N 1
ATOM 10136 C CA . GLN E 2 82 ? 0.111 -26.017 43.331 1.00 50.93 82 GLN H CA 1
ATOM 10137 C C . GLN E 2 82 ? -0.954 -25.398 42.437 1.00 48.80 82 GLN H C 1
ATOM 10138 O O . GLN E 2 82 ? -2.081 -25.180 42.872 1.00 49.60 82 GLN H O 1
ATOM 10152 N N . LEU E 2 83 ? -0.596 -25.108 41.189 1.00 42.76 83 LEU H N 1
ATOM 10153 C CA . LEU E 2 83 ? -1.567 -24.596 40.216 1.00 41.12 83 LEU H CA 1
ATOM 10154 C C . LEU E 2 83 ? -1.858 -25.625 39.143 1.00 41.39 83 LEU H C 1
ATOM 10155 O O . LEU E 2 83 ? -0.943 -26.233 38.601 1.00 43.29 83 LEU H O 1
ATOM 10171 N N . SER E 2 84 ? -3.138 -25.799 38.840 1.00 40.80 84 SER H N 1
ATOM 10172 C CA . SER E 2 84 ? -3.600 -26.826 37.926 1.00 41.36 84 SER H CA 1
ATOM 10173 C C . SER E 2 84 ? -4.204 -26.283 36.647 1.00 43.73 84 SER H C 1
ATOM 10174 O O . SER E 2 84 ? -4.591 -25.114 36.580 1.00 38.54 84 SER H O 1
ATOM 10182 N N . SER E 2 85 ? -4.317 -27.158 35.646 1.00 45.90 85 SER H N 1
ATOM 10183 C CA . SER E 2 85 ? -5.048 -26.837 34.423 1.00 41.00 85 SER H CA 1
ATOM 10184 C C . SER E 2 85 ? -4.590 -25.503 33.856 1.00 36.91 85 SER H C 1
ATOM 10185 O O . SER E 2 85 ? -5.406 -24.676 33.446 1.00 37.00 85 SER H O 1
ATOM 10193 N N . LEU E 2 86 ? -3.286 -25.282 33.860 1.00 36.70 86 LEU H N 1
ATOM 10194 C CA . LEU E 2 86 ? -2.751 -23.957 33.557 1.00 34.49 86 LEU H CA 1
ATOM 10195 C C . LEU E 2 86 ? -3.204 -23.458 32.192 1.00 35.21 86 LEU H C 1
ATOM 10196 O O . LEU E 2 86 ? -3.385 -24.241 31.248 1.00 40.43 86 LEU H O 1
ATOM 10212 N N . ALA E 2 87 ? -3.394 -22.139 32.133 1.00 34.59 87 ALA H N 1
ATOM 10213 C CA . ALA E 2 87 ? -3.859 -21.407 30.959 1.00 32.60 87 ALA H CA 1
ATOM 10214 C C . ALA E 2 87 ? -3.065 -20.130 30.778 1.00 32.45 87 ALA H C 1
ATOM 10215 O O . ALA E 2 87 ? -2.215 -19.807 31.598 1.00 37.78 87 ALA H O 1
ATOM 10222 N N . SER E 2 88 ? -3.346 -19.412 29.700 1.00 46.92 88 SER H N 1
ATOM 10223 C CA . SER E 2 88 ? -2.706 -18.126 29.415 1.00 45.94 88 SER H CA 1
ATOM 10224 C C . SER E 2 88 ? -2.868 -17.128 30.563 1.00 43.31 88 SER H C 1
ATOM 10225 O O . SER E 2 88 ? -1.930 -16.451 30.954 1.00 46.75 88 SER H O 1
ATOM 10233 N N . GLU E 2 89 ? -4.077 -17.035 31.096 1.00 41.51 89 GLU H N 1
ATOM 10234 C CA . GLU E 2 89 ? -4.362 -16.095 32.157 1.00 38.89 89 GLU H CA 1
ATOM 10235 C C . GLU E 2 89 ? -3.568 -16.390 33.429 1.00 45.43 89 GLU H C 1
ATOM 10236 O O . GLU E 2 89 ? -3.532 -15.556 34.354 1.00 39.99 89 GLU H O 1
ATOM 10248 N N . ASP E 2 90 ? -2.924 -17.563 33.479 1.00 34.63 90 ASP H N 1
ATOM 10249 C CA . ASP E 2 90 ? -2.109 -17.932 34.637 1.00 31.16 90 ASP H CA 1
ATOM 10250 C C . ASP E 2 90 ? -0.649 -17.443 34.538 1.00 31.18 90 ASP H C 1
ATOM 10251 O O . ASP E 2 90 ? 0.128 -17.601 35.489 1.00 33.46 90 ASP H O 1
ATOM 10260 N N . SER E 2 91 ? -0.258 -16.867 33.404 1.00 28.52 91 SER H N 1
ATOM 10261 C CA . SER E 2 91 ? 1.075 -16.252 33.319 1.00 27.85 91 SER H CA 1
ATOM 10262 C C . SER E 2 91 ? 1.112 -15.006 34.192 1.00 27.14 91 SER H C 1
ATOM 10263 O O . SER E 2 91 ? 0.305 -14.113 34.005 1.00 31.82 91 SER H O 1
ATOM 10271 N N . ALA E 2 92 ? 2.031 -14.931 35.136 1.00 27.30 92 ALA H N 1
ATOM 10272 C CA . ALA E 2 92 ? 2.035 -13.852 36.104 1.00 26.25 92 ALA H CA 1
ATOM 10273 C C . ALA E 2 92 ? 3.209 -13.999 37.047 1.00 26.98 92 ALA H C 1
ATOM 10274 O O . ALA E 2 92 ? 3.911 -14.986 37.016 1.00 27.93 92 ALA H O 1
ATOM 10281 N N . VAL E 2 93 ? 3.390 -13.014 37.913 1.00 29.60 93 VAL H N 1
ATOM 10282 C CA . VAL E 2 93 ? 4.359 -13.097 38.982 1.00 28.01 93 VAL H CA 1
ATOM 10283 C C . VAL E 2 93 ? 3.538 -13.431 40.185 1.00 29.40 93 VAL H C 1
ATOM 10284 O O . VAL E 2 93 ? 2.555 -12.741 40.458 1.00 31.84 93 VAL H O 1
ATOM 10297 N N . TYR E 2 94 ? 3.892 -14.522 40.860 1.00 32.15 94 TYR H N 1
ATOM 10298 C CA . TYR E 2 94 ? 3.164 -15.008 42.023 1.00 31.68 94 TYR H CA 1
ATOM 10299 C C . TYR E 2 94 ? 3.963 -14.625 43.263 1.00 32.88 94 TYR H C 1
ATOM 10300 O O . TYR E 2 94 ? 5.165 -14.874 43.327 1.00 33.71 94 TYR H O 1
ATOM 10318 N N . TYR E 2 95 ? 3.302 -13.969 44.213 1.00 35.31 95 TYR H N 1
ATOM 10319 C CA . TYR E 2 95 ? 3.929 -13.524 45.462 1.00 36.68 95 TYR H CA 1
ATOM 10320 C C . TYR E 2 95 ? 3.373 -14.292 46.639 1.00 38.66 95 TYR H C 1
ATOM 10321 O O . TYR E 2 95 ? 2.203 -14.654 46.653 1.00 40.78 95 TYR H O 1
ATOM 10339 N N . CYS E 2 96 ? 4.219 -14.582 47.615 1.00 40.67 96 CYS H N 1
ATOM 10340 C CA . CYS E 2 96 ? 3.717 -15.055 48.881 1.00 39.80 96 CYS H CA 1
ATOM 10341 C C . CYS E 2 96 ? 4.035 -13.948 49.848 1.00 40.27 96 CYS H C 1
ATOM 10342 O O . CYS E 2 96 ? 5.046 -13.280 49.702 1.00 40.04 96 CYS H O 1
ATOM 10349 N N . ALA E 2 97 ? 3.120 -13.685 50.764 1.00 41.25 97 ALA H N 1
ATOM 10350 C CA . ALA E 2 97 ? 3.316 -12.652 51.782 1.00 41.76 97 ALA H CA 1
ATOM 10351 C C . ALA E 2 97 ? 2.705 -13.064 53.108 1.00 44.28 97 ALA H C 1
ATOM 10352 O O . ALA E 2 97 ? 1.705 -13.774 53.148 1.00 43.84 97 ALA H O 1
ATOM 10359 N N . ARG E 2 98 ? 3.296 -12.592 54.195 1.00 45.29 98 ARG H N 1
ATOM 10360 C CA . ARG E 2 98 ? 2.768 -12.890 55.512 1.00 47.76 98 ARG H CA 1
ATOM 10361 C C . ARG E 2 98 ? 1.677 -11.902 55.891 1.00 47.25 98 ARG H C 1
ATOM 10362 O O . ARG E 2 98 ? 1.866 -10.698 55.802 1.00 45.74 98 ARG H O 1
ATOM 10383 N N . GLU E 2 99 ? 0.534 -12.414 56.319 1.00 47.22 99 GLU H N 1
ATOM 10384 C CA . GLU E 2 99 ? -0.484 -11.563 56.909 1.00 48.03 99 GLU H CA 1
ATOM 10385 C C . GLU E 2 99 ? -0.230 -11.513 58.410 1.00 50.88 99 GLU H C 1
ATOM 10386 O O . GLU E 2 99 ? -0.439 -12.494 59.118 1.00 52.05 99 GLU H O 1
ATOM 10398 N N . ASN E 2 100 ? 0.231 -10.370 58.894 1.00 50.11 100 ASN H N 1
ATOM 10399 C CA . ASN E 2 100 ? 0.491 -10.223 60.315 1.00 54.79 100 ASN H CA 1
ATOM 10400 C C . ASN E 2 100 ? -0.765 -10.502 61.164 1.00 55.57 100 ASN H C 1
ATOM 10401 O O . ASN E 2 100 ? -1.782 -9.830 61.016 1.00 55.24 100 ASN H O 1
ATOM 10412 N N . LEU E 2 101 ? -0.672 -11.462 62.078 1.00 56.52 101 LEU H N 1
ATOM 10413 C CA . LEU E 2 101 ? -1.860 -12.048 62.700 1.00 58.16 101 LEU H CA 1
ATOM 10414 C C . LEU E 2 101 ? -2.786 -11.018 63.355 1.00 58.04 101 LEU H C 1
ATOM 10415 O O . LEU E 2 101 ? -4.013 -11.133 63.269 1.00 57.36 101 LEU H O 1
ATOM 10431 N N . TYR E 2 102 ? -2.199 -10.027 64.021 1.00 60.05 102 TYR H N 1
ATOM 10432 C CA . TYR E 2 102 ? -2.976 -9.020 64.748 1.00 59.63 102 TYR H CA 1
ATOM 10433 C C . TYR E 2 102 ? -2.790 -7.626 64.152 1.00 56.47 102 TYR H C 1
ATOM 10434 O O . TYR E 2 102 ? -3.548 -6.708 64.469 1.00 56.53 102 TYR H O 1
ATOM 10452 N N . GLY E 2 103 ? -1.799 -7.478 63.274 1.00 54.92 103 GLY H N 1
ATOM 10453 C CA . GLY E 2 103 ? -1.609 -6.243 62.524 1.00 53.18 103 GLY H CA 1
ATOM 10454 C C . GLY E 2 103 ? -2.550 -6.181 61.320 1.00 50.43 103 GLY H C 1
ATOM 10455 O O . GLY E 2 103 ? -3.085 -5.122 60.967 1.00 48.42 103 GLY H O 1
ATOM 10459 N N . TYR E 2 104 ? -2.694 -7.338 60.676 1.00 55.30 104 TYR H N 1
ATOM 10460 C CA . TYR E 2 104 ? -3.573 -7.559 59.524 1.00 56.04 104 TYR H CA 1
ATOM 10461 C C . TYR E 2 104 ? -2.977 -7.023 58.223 1.00 51.74 104 TYR H C 1
ATOM 10462 O O . TYR E 2 104 ? -3.442 -7.388 57.149 1.00 49.08 104 TYR H O 1
ATOM 10480 N N . TYR E 2 105 ? -1.940 -6.191 58.320 1.00 51.64 105 TYR H N 1
ATOM 10481 C CA . TYR E 2 105 ? -1.223 -5.719 57.128 1.00 48.39 105 TYR H CA 1
ATOM 10482 C C . TYR E 2 105 ? -0.362 -6.839 56.570 1.00 46.09 105 TYR H C 1
ATOM 10483 O O . TYR E 2 105 ? -0.110 -7.836 57.232 1.00 51.62 105 TYR H O 1
ATOM 10501 N N . PHE E 2 106 ? 0.064 -6.689 55.334 1.00 44.85 106 PHE H N 1
ATOM 10502 C CA . PHE E 2 106 ? 0.964 -7.657 54.731 1.00 47.35 106 PHE H CA 1
ATOM 10503 C C . PHE E 2 106 ? 2.400 -7.142 54.880 1.00 48.94 106 PHE H C 1
ATOM 10504 O O . PHE E 2 106 ? 2.857 -6.360 54.036 1.00 47.00 106 PHE H O 1
ATOM 10521 N N . ASP E 2 107 ? 3.107 -7.541 55.944 1.00 51.92 107 ASP H N 1
ATOM 10522 C CA . ASP E 2 107 ? 4.389 -6.898 56.235 1.00 57.08 107 ASP H CA 1
ATOM 10523 C C . ASP E 2 107 ? 5.555 -7.441 55.396 1.00 57.93 107 ASP H C 1
ATOM 10524 O O . ASP E 2 107 ? 6.270 -6.655 54.766 1.00 61.11 107 ASP H O 1
ATOM 10533 N N . TYR E 2 108 ? 5.727 -8.757 55.337 1.00 46.47 108 TYR H N 1
ATOM 10534 C CA . TYR E 2 108 ? 6.872 -9.349 54.638 1.00 47.21 108 TYR H CA 1
ATOM 10535 C C . TYR E 2 108 ? 6.470 -10.081 53.371 1.00 46.07 108 TYR H C 1
ATOM 10536 O O . TYR E 2 108 ? 5.467 -10.796 53.349 1.00 46.57 108 TYR H O 1
ATOM 10554 N N . TRP E 2 109 ? 7.271 -9.904 52.317 1.00 44.17 109 TRP H N 1
ATOM 10555 C CA . TRP E 2 109 ? 6.935 -10.409 50.984 1.00 41.88 109 TRP H CA 1
ATOM 10556 C C . TRP E 2 109 ? 8.020 -11.295 50.380 1.00 41.37 109 TRP H C 1
ATOM 10557 O O . TRP E 2 109 ? 9.192 -11.097 50.627 1.00 43.10 109 TRP H O 1
ATOM 10578 N N . GLY E 2 110 ? 7.616 -12.256 49.554 1.00 42.08 110 GLY H N 1
ATOM 10579 C CA . GLY E 2 110 ? 8.572 -13.048 48.809 1.00 42.94 110 GLY H CA 1
ATOM 10580 C C . GLY E 2 110 ? 9.045 -12.219 47.637 1.00 40.08 110 GLY H C 1
ATOM 10581 O O . GLY E 2 110 ? 8.446 -11.194 47.336 1.00 41.81 110 GLY H O 1
ATOM 10585 N N . GLN E 2 111 ? 10.122 -12.627 46.979 1.00 47.27 111 GLN H N 1
ATOM 10586 C CA . GLN E 2 111 ? 10.626 -11.847 45.848 1.00 45.50 111 GLN H CA 1
ATOM 10587 C C . GLN E 2 111 ? 9.843 -12.148 44.556 1.00 44.96 111 GLN H C 1
ATOM 10588 O O . GLN E 2 111 ? 10.051 -11.514 43.508 1.00 41.52 111 GLN H O 1
ATOM 10602 N N . GLY E 2 112 ? 8.927 -13.099 44.646 1.00 43.22 112 GLY H N 1
ATOM 10603 C CA . GLY E 2 112 ? 8.054 -13.404 43.533 1.00 45.28 112 GLY H CA 1
ATOM 10604 C C . GLY E 2 112 ? 8.616 -14.432 42.566 1.00 44.72 112 GLY H C 1
ATOM 10605 O O . GLY E 2 112 ? 9.776 -14.387 42.184 1.00 44.40 112 GLY H O 1
ATOM 10609 N N . THR E 2 113 ? 7.753 -15.330 42.122 1.00 36.81 113 THR H N 1
ATOM 10610 C CA . THR E 2 113 ? 8.097 -16.311 41.108 1.00 35.47 113 THR H CA 1
ATOM 10611 C C . THR E 2 113 ? 7.407 -15.942 39.806 1.00 34.99 113 THR H C 1
ATOM 10612 O O . THR E 2 113 ? 6.190 -15.770 39.776 1.00 35.12 113 THR H O 1
ATOM 10623 N N . THR E 2 114 ? 8.180 -15.818 38.732 1.00 33.73 114 THR H N 1
ATOM 10624 C CA . THR E 2 114 ? 7.635 -15.490 37.398 1.00 31.63 114 THR H CA 1
ATOM 10625 C C . THR E 2 114 ? 7.262 -16.722 36.589 1.00 33.64 114 THR H C 1
ATOM 10626 O O . THR E 2 114 ? 8.100 -17.569 36.341 1.00 35.32 114 THR H O 1
ATOM 10637 N N . LEU E 2 115 ? 6.002 -16.817 36.176 1.00 30.08 115 LEU H N 1
ATOM 10638 C CA . LEU E 2 115 ? 5.513 -17.990 35.443 1.00 30.49 115 LEU H CA 1
ATOM 10639 C C . LEU E 2 115 ? 4.950 -17.608 34.094 1.00 30.83 115 LEU H C 1
ATOM 10640 O O . LEU E 2 115 ? 4.101 -16.708 33.988 1.00 27.69 115 LEU H O 1
ATOM 10656 N N . THR E 2 116 ? 5.430 -18.280 33.058 1.00 34.31 116 THR H N 1
ATOM 10657 C CA . THR E 2 116 ? 4.851 -18.144 31.735 1.00 28.68 116 THR H CA 1
ATOM 10658 C C . THR E 2 116 ? 4.211 -19.481 31.409 1.00 30.22 116 THR H C 1
ATOM 10659 O O . THR E 2 116 ? 4.833 -20.521 31.607 1.00 35.72 116 THR H O 1
ATOM 10670 N N . VAL E 2 117 ? 2.950 -19.431 30.960 1.00 37.06 117 VAL H N 1
ATOM 10671 C CA . VAL E 2 117 ? 2.226 -20.596 30.447 1.00 38.13 117 VAL H CA 1
ATOM 10672 C C . VAL E 2 117 ? 2.205 -20.524 28.935 1.00 32.59 117 VAL H C 1
ATOM 10673 O O . VAL E 2 117 ? 1.551 -19.658 28.362 1.00 30.46 117 VAL H O 1
ATOM 10686 N N . SER E 2 118 ? 2.965 -21.406 28.300 1.00 36.63 118 SER H N 1
ATOM 10687 C CA . SER E 2 118 ? 3.131 -21.378 26.843 1.00 34.02 118 SER H CA 1
ATOM 10688 C C . SER E 2 118 ? 3.445 -22.750 26.274 1.00 37.66 118 SER H C 1
ATOM 10689 O O . SER E 2 118 ? 3.980 -23.609 26.970 1.00 38.48 118 SER H O 1
ATOM 10697 N N . SER E 2 119 ? 3.143 -22.959 25.003 1.00 35.52 119 SER H N 1
ATOM 10698 C CA . SER E 2 119 ? 3.552 -24.202 24.354 1.00 39.41 119 SER H CA 1
ATOM 10699 C C . SER E 2 119 ? 4.811 -23.991 23.525 1.00 40.62 119 SER H C 1
ATOM 10700 O O . SER E 2 119 ? 5.271 -24.903 22.850 1.00 51.46 119 SER H O 1
ATOM 10708 N N . ALA E 2 120 ? 5.394 -22.802 23.602 1.00 38.40 120 ALA H N 1
ATOM 10709 C CA . ALA E 2 120 ? 6.562 -22.478 22.794 1.00 36.56 120 ALA H CA 1
ATOM 10710 C C . ALA E 2 120 ? 7.780 -23.107 23.396 1.00 33.65 120 ALA H C 1
ATOM 10711 O O . ALA E 2 120 ? 7.816 -23.349 24.593 1.00 40.98 120 ALA H O 1
ATOM 10718 N N . SER E 2 121 ? 8.782 -23.349 22.558 1.00 41.06 121 SER H N 1
ATOM 10719 C CA . SER E 2 121 ? 10.053 -23.870 23.002 1.00 37.74 121 SER H CA 1
ATOM 10720 C C . SER E 2 121 ? 10.771 -22.900 23.916 1.00 34.88 121 SER H C 1
ATOM 10721 O O . SER E 2 121 ? 10.860 -21.701 23.633 1.00 41.66 121 SER H O 1
ATOM 10729 N N . THR E 2 122 ? 11.351 -23.419 24.983 1.00 33.86 122 THR H N 1
ATOM 10730 C CA . THR E 2 122 ? 12.287 -22.633 25.758 1.00 36.32 122 THR H CA 1
ATOM 10731 C C . THR E 2 122 ? 13.551 -22.341 24.891 1.00 35.03 122 THR H C 1
ATOM 10732 O O . THR E 2 122 ? 14.025 -23.235 24.185 1.00 35.93 122 THR H O 1
ATOM 10743 N N . LYS E 2 123 ? 14.102 -21.118 24.939 1.00 34.42 123 LYS H N 1
ATOM 10744 C CA . LYS E 2 123 ? 15.404 -20.871 24.340 1.00 35.85 123 LYS H CA 1
ATOM 10745 C C . LYS E 2 123 ? 16.348 -20.140 25.296 1.00 37.06 123 LYS H C 1
ATOM 10746 O O . LYS E 2 123 ? 16.003 -19.141 25.910 1.00 34.93 123 LYS H O 1
ATOM 10765 N N . GLY E 2 124 ? 17.558 -20.657 25.390 1.00 35.31 124 GLY H N 1
ATOM 10766 C CA . GLY E 2 124 ? 18.565 -20.069 26.231 1.00 36.30 124 GLY H CA 1
ATOM 10767 C C . GLY E 2 124 ? 19.249 -18.918 25.505 1.00 35.40 124 GLY H C 1
ATOM 10768 O O . GLY E 2 124 ? 19.338 -18.919 24.284 1.00 35.25 124 GLY H O 1
ATOM 10772 N N . PRO E 2 125 ? 19.745 -17.931 26.262 1.00 35.33 125 PRO H N 1
ATOM 10773 C CA . PRO E 2 125 ? 20.423 -16.781 25.676 1.00 35.07 125 PRO H CA 1
ATOM 10774 C C . PRO E 2 125 ? 21.871 -16.981 25.294 1.00 36.94 125 PRO H C 1
ATOM 10775 O O . PRO E 2 125 ? 22.604 -17.745 25.931 1.00 39.43 125 PRO H O 1
ATOM 10786 N N . SER E 2 126 ? 22.290 -16.253 24.264 1.00 31.10 126 SER H N 1
ATOM 10787 C CA . SER E 2 126 ? 23.691 -15.987 24.038 1.00 26.27 126 SER H CA 1
ATOM 10788 C C . SER E 2 126 ? 24.044 -14.886 24.997 1.00 32.82 126 SER H C 1
ATOM 10789 O O . SER E 2 126 ? 23.230 -13.997 25.239 1.00 31.71 126 SER H O 1
ATOM 10797 N N . VAL E 2 127 ? 25.252 -14.897 25.513 1.00 27.27 127 VAL H N 1
ATOM 10798 C CA . VAL E 2 127 ? 25.702 -13.818 26.351 1.00 26.53 127 VAL H CA 1
ATOM 10799 C C . VAL E 2 127 ? 26.932 -13.253 25.682 1.00 27.97 127 VAL H C 1
ATOM 10800 O O . VAL E 2 127 ? 27.909 -13.960 25.479 1.00 27.23 127 VAL H O 1
ATOM 10813 N N . PHE E 2 128 ? 26.881 -11.982 25.322 1.00 27.12 128 PHE H N 1
ATOM 10814 C CA . PHE E 2 128 ? 27.994 -11.309 24.701 1.00 27.07 128 PHE H CA 1
ATOM 10815 C C . PHE E 2 128 ? 28.511 -10.194 25.613 1.00 30.50 128 PHE H C 1
ATOM 10816 O O . PHE E 2 128 ? 27.718 -9.525 26.277 1.00 29.38 128 PHE H O 1
ATOM 10833 N N . PRO E 2 129 ? 29.839 -9.980 25.637 1.00 32.10 129 PRO H N 1
ATOM 10834 C CA . PRO E 2 129 ? 30.440 -8.905 26.446 1.00 31.66 129 PRO H CA 1
ATOM 10835 C C . PRO E 2 129 ? 30.203 -7.586 25.753 1.00 33.72 129 PRO H C 1
ATOM 10836 O O . PRO E 2 129 ? 30.311 -7.555 24.524 1.00 31.74 129 PRO H O 1
ATOM 10847 N N . LEU E 2 130 ? 29.851 -6.536 26.499 1.00 30.16 130 LEU H N 1
ATOM 10848 C CA . LEU E 2 130 ? 29.714 -5.204 25.919 1.00 27.64 130 LEU H CA 1
ATOM 10849 C C . LEU E 2 130 ? 30.906 -4.426 26.415 1.00 27.25 130 LEU H C 1
ATOM 10850 O O . LEU E 2 130 ? 30.902 -3.912 27.542 1.00 31.43 130 LEU H O 1
ATOM 10866 N N . ALA E 2 131 ? 31.949 -4.391 25.603 1.00 38.04 131 ALA H N 1
ATOM 10867 C CA . ALA E 2 131 ? 33.184 -3.770 26.034 1.00 41.37 131 ALA H CA 1
ATOM 10868 C C . ALA E 2 131 ? 33.211 -2.350 25.491 1.00 49.02 131 ALA H C 1
ATOM 10869 O O . ALA E 2 131 ? 32.930 -2.124 24.305 1.00 50.90 131 ALA H O 1
ATOM 10876 N N . PRO E 2 132 ? 33.534 -1.379 26.355 1.00 37.65 132 PRO H N 1
ATOM 10877 C CA . PRO E 2 132 ? 33.619 -0.005 25.876 1.00 34.40 132 PRO H CA 1
ATOM 10878 C C . PRO E 2 132 ? 34.829 0.197 24.950 1.00 38.30 132 PRO H C 1
ATOM 10879 O O . PRO E 2 132 ? 35.929 -0.303 25.247 1.00 38.05 132 PRO H O 1
ATOM 10890 N N . SER E 2 133 ? 34.615 0.895 23.840 1.00 82.59 133 SER H N 1
ATOM 10891 C CA . SER E 2 133 ? 35.691 1.206 22.909 1.00 88.45 133 SER H CA 1
ATOM 10892 C C . SER E 2 133 ? 36.492 2.410 23.389 1.00 87.02 133 SER H C 1
ATOM 10893 O O . SER E 2 133 ? 36.035 3.161 24.248 1.00 86.58 133 SER H O 1
ATOM 10901 N N . SER E 2 134 ? 37.684 2.575 22.815 1.00 77.32 134 SER H N 1
ATOM 10902 C CA . SER E 2 134 ? 38.637 3.617 23.202 1.00 75.59 134 SER H CA 1
ATOM 10903 C C . SER E 2 134 ? 38.023 5.011 23.399 1.00 72.71 134 SER H C 1
ATOM 10904 O O . SER E 2 134 ? 38.343 5.695 24.378 1.00 69.65 134 SER H O 1
ATOM 10912 N N . LYS E 2 135 ? 37.150 5.423 22.478 1.00 62.41 135 LYS H N 1
ATOM 10913 C CA . LYS E 2 135 ? 36.509 6.743 22.549 1.00 62.88 135 LYS H CA 1
ATOM 10914 C C . LYS E 2 135 ? 35.586 6.879 23.769 1.00 61.76 135 LYS H C 1
ATOM 10915 O O . LYS E 2 135 ? 35.339 7.991 24.255 1.00 56.81 135 LYS H O 1
ATOM 10919 N N . SER E 2 136 ? 35.091 5.740 24.259 1.00 70.93 136 SER H N 1
ATOM 10920 C CA . SER E 2 136 ? 34.159 5.704 25.399 1.00 70.95 136 SER H CA 1
ATOM 10921 C C . SER E 2 136 ? 34.880 5.418 26.720 1.00 65.60 136 SER H C 1
ATOM 10922 O O . SER E 2 136 ? 34.282 5.512 27.794 1.00 65.04 136 SER H O 1
ATOM 10930 N N . THR E 2 137 ? 36.174 5.102 26.631 1.00 48.93 137 THR H N 1
ATOM 10931 C CA . THR E 2 137 ? 36.987 4.790 27.807 1.00 45.13 137 THR H CA 1
ATOM 10932 C C . THR E 2 137 ? 38.011 5.873 28.164 1.00 44.76 137 THR H C 1
ATOM 10933 O O . THR E 2 137 ? 38.866 5.629 29.020 1.00 38.91 137 THR H O 1
ATOM 10944 N N . SER E 2 138 ? 37.970 7.035 27.495 1.00 42.02 138 SER H N 1
ATOM 10945 C CA . SER E 2 138 ? 38.908 8.105 27.809 1.00 36.76 138 SER H CA 1
ATOM 10946 C C . SER E 2 138 ? 38.518 8.934 29.040 1.00 36.82 138 SER H C 1
ATOM 10947 O O . SER E 2 138 ? 39.314 9.767 29.474 1.00 38.29 138 SER H O 1
ATOM 10955 N N . GLY E 2 139 ? 37.317 8.731 29.590 1.00 36.49 139 GLY H N 1
ATOM 10956 C CA . GLY E 2 139 ? 36.860 9.492 30.757 1.00 31.89 139 GLY H CA 1
ATOM 10957 C C . GLY E 2 139 ? 37.290 8.830 32.061 1.00 38.14 139 GLY H C 1
ATOM 10958 O O . GLY E 2 139 ? 37.899 7.752 32.036 1.00 38.19 139 GLY H O 1
ATOM 10962 N N . GLY E 2 140 ? 36.964 9.432 33.205 1.00 29.55 140 GLY H N 1
ATOM 10963 C CA . GLY E 2 140 ? 37.341 8.835 34.483 1.00 28.36 140 GLY H CA 1
ATOM 10964 C C . GLY E 2 140 ? 36.652 7.502 34.715 1.00 29.13 140 GLY H C 1
ATOM 10965 O O . GLY E 2 140 ? 37.218 6.578 35.314 1.00 29.24 140 GLY H O 1
ATOM 10969 N N . THR E 2 141 ? 35.417 7.418 34.251 1.00 27.00 141 THR H N 1
ATOM 10970 C CA . THR E 2 141 ? 34.653 6.188 34.367 1.00 27.57 141 THR H CA 1
ATOM 10971 C C . THR E 2 141 ? 34.129 5.761 33.019 1.00 27.18 141 THR H C 1
ATOM 10972 O O . THR E 2 141 ? 34.047 6.555 32.089 1.00 26.66 141 THR H O 1
ATOM 10983 N N . ALA E 2 142 ? 33.725 4.502 32.960 1.00 25.75 142 ALA H N 1
ATOM 10984 C CA . ALA E 2 142 ? 33.235 3.893 31.748 1.00 25.72 142 ALA H CA 1
ATOM 10985 C C . ALA E 2 142 ? 32.262 2.801 32.123 1.00 25.51 142 ALA H C 1
ATOM 10986 O O . ALA E 2 142 ? 32.332 2.248 33.214 1.00 27.61 142 ALA H O 1
ATOM 10993 N N . ALA E 2 143 ? 31.376 2.471 31.202 1.00 27.74 143 ALA H N 1
ATOM 10994 C CA . ALA E 2 143 ? 30.377 1.459 31.435 1.00 24.53 143 ALA H CA 1
ATOM 10995 C C . ALA E 2 143 ? 30.720 0.239 30.598 1.00 27.97 143 ALA H C 1
ATOM 10996 O O . ALA E 2 143 ? 31.094 0.389 29.441 1.00 29.70 143 ALA H O 1
ATOM 11003 N N . LEU E 2 144 ? 30.658 -0.952 31.206 1.00 24.16 144 LEU H N 1
ATOM 11004 C CA . LEU E 2 144 ? 30.873 -2.217 30.522 1.00 24.36 144 LEU H CA 1
ATOM 11005 C C . LEU E 2 144 ? 29.648 -3.052 30.851 1.00 24.32 144 LEU H C 1
ATOM 11006 O O . LEU E 2 144 ? 28.912 -2.728 31.785 1.00 25.50 144 LEU H O 1
ATOM 11022 N N . GLY E 2 145 ? 29.372 -4.081 30.067 1.00 23.97 145 GLY H N 1
ATOM 11023 C CA . GLY E 2 145 ? 28.170 -4.838 30.342 1.00 23.53 145 GLY H CA 1
ATOM 11024 C C . GLY E 2 145 ? 28.109 -6.168 29.687 1.00 25.14 145 GLY H C 1
ATOM 11025 O O . GLY E 2 145 ? 29.087 -6.635 29.099 1.00 25.27 145 GLY H O 1
ATOM 11029 N N . CYS E 2 146 ? 26.932 -6.783 29.799 1.00 23.46 146 CYS H N 1
ATOM 11030 C CA . CYS E 2 146 ? 26.645 -8.032 29.126 1.00 25.39 146 CYS H CA 1
ATOM 11031 C C . CYS E 2 146 ? 25.354 -7.895 28.375 1.00 23.64 146 CYS H C 1
ATOM 11032 O O . CYS E 2 146 ? 24.393 -7.364 28.905 1.00 24.01 146 CYS H O 1
ATOM 11039 N N . LEU E 2 147 ? 25.376 -8.323 27.119 1.00 24.80 147 LEU H N 1
ATOM 11040 C CA . LEU E 2 147 ? 24.182 -8.414 26.290 1.00 24.18 147 LEU H CA 1
ATOM 11041 C C . LEU E 2 147 ? 23.659 -9.808 26.427 1.00 26.52 147 LEU H C 1
ATOM 11042 O O . LEU E 2 147 ? 24.389 -10.784 26.178 1.00 24.49 147 LEU H O 1
ATOM 11058 N N . VAL E 2 148 ? 22.413 -9.931 26.864 1.00 24.03 148 VAL H N 1
ATOM 11059 C CA . VAL E 2 148 ? 21.799 -11.237 27.065 1.00 25.62 148 VAL H CA 1
ATOM 11060 C C . VAL E 2 148 ? 20.782 -11.446 25.919 1.00 28.74 148 VAL H C 1
ATOM 11061 O O . VAL E 2 148 ? 19.665 -10.979 26.004 1.00 28.63 148 VAL H O 1
ATOM 11074 N N . LYS E 2 149 ? 21.182 -12.128 24.853 1.00 26.59 149 LYS H N 1
ATOM 11075 C CA . LYS E 2 149 ? 20.479 -12.088 23.557 1.00 30.19 149 LYS H CA 1
ATOM 11076 C C . LYS E 2 149 ? 19.564 -13.290 23.236 1.00 34.03 149 LYS H C 1
ATOM 11077 O O . LYS E 2 149 ? 20.008 -14.432 23.305 1.00 33.08 149 LYS H O 1
ATOM 11096 N N . ASP E 2 150 ? 18.308 -13.019 22.874 1.00 29.66 150 ASP H N 1
ATOM 11097 C CA . ASP E 2 150 ? 17.388 -14.012 22.302 1.00 30.17 150 ASP H CA 1
ATOM 11098 C C . ASP E 2 150 ? 17.068 -15.196 23.204 1.00 31.91 150 ASP H C 1
ATOM 11099 O O . ASP E 2 150 ? 17.442 -16.313 22.912 1.00 34.66 150 ASP H O 1
ATOM 11108 N N . TYR E 2 151 ? 16.318 -14.956 24.267 1.00 33.72 151 TYR H N 1
ATOM 11109 C CA . TYR E 2 151 ? 15.850 -16.032 25.120 1.00 26.31 151 TYR H CA 1
ATOM 11110 C C . TYR E 2 151 ? 14.330 -16.050 25.233 1.00 31.06 151 TYR H C 1
ATOM 11111 O O . TYR E 2 151 ? 13.630 -15.097 24.838 1.00 34.35 151 TYR H O 1
ATOM 11129 N N . PHE E 2 152 ? 13.826 -17.144 25.782 1.00 31.31 152 PHE H N 1
ATOM 11130 C CA . PHE E 2 152 ? 12.399 -17.311 26.051 1.00 29.96 152 PHE H CA 1
ATOM 11131 C C . PHE E 2 152 ? 12.191 -18.440 27.051 1.00 28.83 152 PHE H C 1
ATOM 11132 O O . PHE E 2 152 ? 12.822 -19.479 26.941 1.00 29.61 152 PHE H O 1
ATOM 11149 N N . PRO E 2 153 ? 11.313 -18.241 28.034 1.00 27.87 153 PRO H N 1
ATOM 11150 C CA . PRO E 2 153 ? 10.537 -17.052 28.349 1.00 31.68 153 PRO H CA 1
ATOM 11151 C C . PRO E 2 153 ? 11.336 -16.160 29.303 1.00 31.82 153 PRO H C 1
ATOM 11152 O O . PRO E 2 153 ? 12.489 -16.463 29.607 1.00 30.50 153 PRO H O 1
ATOM 11163 N N . GLU E 2 154 ? 10.741 -15.081 29.785 1.00 34.81 154 GLU H N 1
ATOM 11164 C CA . GLU E 2 154 ? 11.270 -14.388 30.944 1.00 30.03 154 GLU H CA 1
ATOM 11165 C C . GLU E 2 154 ? 11.256 -15.361 32.130 1.00 31.88 154 GLU H C 1
ATOM 11166 O O . GLU E 2 154 ? 10.571 -16.382 32.062 1.00 28.13 154 GLU H O 1
ATOM 11178 N N . PRO E 2 155 ? 12.021 -15.077 33.205 1.00 28.02 155 PRO H N 1
ATOM 11179 C CA . PRO E 2 155 ? 12.985 -13.992 33.438 1.00 25.87 155 PRO H CA 1
ATOM 11180 C C . PRO E 2 155 ? 14.441 -14.425 33.271 1.00 25.42 155 PRO H C 1
ATOM 11181 O O . PRO E 2 155 ? 14.713 -15.615 33.169 1.00 25.67 155 PRO H O 1
ATOM 11192 N N . VAL E 2 156 ? 15.353 -13.454 33.289 1.00 24.89 156 VAL H N 1
ATOM 11193 C CA . VAL E 2 156 ? 16.774 -13.749 33.476 1.00 31.45 156 VAL H CA 1
ATOM 11194 C C . VAL E 2 156 ? 17.264 -12.856 34.583 1.00 27.82 156 VAL H C 1
ATOM 11195 O O . VAL E 2 156 ? 16.812 -11.730 34.722 1.00 26.62 156 VAL H O 1
ATOM 11208 N N . THR E 2 157 ? 18.169 -13.382 35.387 1.00 24.34 157 THR H N 1
ATOM 11209 C CA . THR E 2 157 ? 18.750 -12.609 36.471 1.00 26.11 157 THR H CA 1
ATOM 11210 C C . THR E 2 157 ? 20.195 -12.378 36.112 1.00 25.19 157 THR H C 1
ATOM 11211 O O . THR E 2 157 ? 20.852 -13.274 35.584 1.00 25.05 157 THR H O 1
ATOM 11222 N N . VAL E 2 158 ? 20.672 -11.162 36.361 1.00 29.31 158 VAL H N 1
ATOM 11223 C CA . VAL E 2 158 ? 22.063 -10.824 36.141 1.00 26.27 158 VAL H CA 1
ATOM 11224 C C . VAL E 2 158 ? 22.636 -10.219 37.424 1.00 30.10 158 VAL H C 1
ATOM 11225 O O . VAL E 2 158 ? 21.992 -9.408 38.078 1.00 34.76 158 VAL H O 1
ATOM 11238 N N . SER E 2 159 ? 23.835 -10.629 37.795 1.00 33.92 159 SER H N 1
ATOM 11239 C CA . SER E 2 159 ? 24.530 -9.996 38.896 1.00 30.57 159 SER H CA 1
ATOM 11240 C C . SER E 2 159 ? 25.941 -9.769 38.421 1.00 28.14 159 SER H C 1
ATOM 11241 O O . SER E 2 159 ? 26.263 -10.177 37.311 1.00 31.94 159 SER H O 1
ATOM 11249 N N . TRP E 2 160 ? 26.764 -9.065 39.204 1.00 28.22 160 TRP H N 1
ATOM 11250 C CA . TRP E 2 160 ? 28.145 -8.809 38.820 1.00 25.07 160 TRP H CA 1
ATOM 11251 C C . TRP E 2 160 ? 29.087 -9.289 39.898 1.00 29.18 160 TRP H C 1
ATOM 11252 O O . TRP E 2 160 ? 28.857 -9.065 41.078 1.00 37.96 160 TRP H O 1
ATOM 11273 N N . ASN E 2 161 ? 30.117 -10.000 39.463 1.00 24.50 161 ASN H N 1
ATOM 11274 C CA . ASN E 2 161 ? 31.158 -10.517 40.333 1.00 31.03 161 ASN H CA 1
ATOM 11275 C C . ASN E 2 161 ? 30.561 -11.261 41.539 1.00 29.21 161 ASN H C 1
ATOM 11276 O O . ASN E 2 161 ? 30.937 -10.989 42.682 1.00 32.26 161 ASN H O 1
ATOM 11287 N N . SER E 2 162 ? 29.645 -12.204 41.239 1.00 29.68 162 SER H N 1
ATOM 11288 C CA . SER E 2 162 ? 28.858 -12.981 42.200 1.00 32.11 162 SER H CA 1
ATOM 11289 C C . SER E 2 162 ? 28.270 -12.176 43.351 1.00 35.09 162 SER H C 1
ATOM 11290 O O . SER E 2 162 ? 28.169 -12.690 44.469 1.00 35.40 162 SER H O 1
ATOM 11298 N N . GLY E 2 163 ? 27.860 -10.948 43.068 1.00 30.70 163 GLY H N 1
ATOM 11299 C CA . GLY E 2 163 ? 27.179 -10.113 44.043 1.00 33.80 163 GLY H CA 1
ATOM 11300 C C . GLY E 2 163 ? 28.076 -9.195 44.842 1.00 36.30 163 GLY H C 1
ATOM 11301 O O . GLY E 2 163 ? 27.567 -8.428 45.668 1.00 35.47 163 GLY H O 1
ATOM 11305 N N . ALA E 2 164 ? 29.394 -9.250 44.615 1.00 27.46 164 ALA H N 1
ATOM 11306 C CA . ALA E 2 164 ? 30.315 -8.395 45.351 1.00 27.65 164 ALA H CA 1
ATOM 11307 C C . ALA E 2 164 ? 30.450 -7.015 44.722 1.00 30.76 164 ALA H C 1
ATOM 11308 O O . ALA E 2 164 ? 31.122 -6.124 45.278 1.00 33.35 164 ALA H O 1
ATOM 11315 N N . LEU E 2 165 ? 29.831 -6.842 43.558 1.00 27.08 165 LEU H N 1
ATOM 11316 C CA . LEU E 2 165 ? 29.867 -5.574 42.843 1.00 27.55 165 LEU H CA 1
ATOM 11317 C C . LEU E 2 165 ? 28.451 -5.143 42.585 1.00 30.22 165 LEU H C 1
ATOM 11318 O O . LEU E 2 165 ? 27.696 -5.863 41.938 1.00 33.61 165 LEU H O 1
ATOM 11334 N N . THR E 2 166 ? 28.071 -4.005 43.152 1.00 31.34 166 THR H N 1
ATOM 11335 C CA . THR E 2 166 ? 26.674 -3.581 43.178 1.00 34.67 166 THR H CA 1
ATOM 11336 C C . THR E 2 166 ? 26.558 -2.124 42.850 1.00 31.41 166 THR H C 1
ATOM 11337 O O . THR E 2 166 ? 25.622 -1.720 42.184 1.00 35.20 166 THR H O 1
ATOM 11348 N N . SER E 2 167 ? 27.529 -1.334 43.282 1.00 40.38 167 SER H N 1
ATOM 11349 C CA . SER E 2 167 ? 27.532 0.076 42.925 1.00 43.24 167 SER H CA 1
ATOM 11350 C C . SER E 2 167 ? 27.706 0.240 41.428 1.00 38.26 167 SER H C 1
ATOM 11351 O O . SER E 2 167 ? 28.600 -0.357 40.829 1.00 37.32 167 SER H O 1
ATOM 11359 N N . GLY E 2 168 ? 26.829 1.037 40.835 1.00 35.13 168 GLY H N 1
ATOM 11360 C CA . GLY E 2 168 ? 26.953 1.422 39.448 1.00 29.23 168 GLY H CA 1
ATOM 11361 C C . GLY E 2 168 ? 26.317 0.412 38.517 1.00 32.96 168 GLY H C 1
ATOM 11362 O O . GLY E 2 168 ? 26.478 0.516 37.307 1.00 39.37 168 GLY H O 1
ATOM 11366 N N . VAL E 2 169 ? 25.632 -0.580 39.078 1.00 32.88 169 VAL H N 1
ATOM 11367 C CA . VAL E 2 169 ? 24.991 -1.622 38.286 1.00 27.41 169 VAL H CA 1
ATOM 11368 C C . VAL E 2 169 ? 23.610 -1.141 37.863 1.00 36.04 169 VAL H C 1
ATOM 11369 O O . VAL E 2 169 ? 22.841 -0.613 38.682 1.00 35.01 169 VAL H O 1
ATOM 11382 N N . HIS E 2 170 ? 23.304 -1.306 36.576 1.00 37.60 170 HIS H N 1
ATOM 11383 C CA . HIS E 2 170 ? 21.980 -1.017 36.052 1.00 30.44 170 HIS H CA 1
ATOM 11384 C C . HIS E 2 170 ? 21.584 -2.086 35.014 1.00 33.04 170 HIS H C 1
ATOM 11385 O O . HIS E 2 170 ? 22.140 -2.137 33.905 1.00 25.87 170 HIS H O 1
ATOM 11399 N N . THR E 2 171 ? 20.650 -2.959 35.400 1.00 32.27 171 THR H N 1
ATOM 11400 C CA . THR E 2 171 ? 20.076 -3.962 34.503 1.00 22.75 171 THR H CA 1
ATOM 11401 C C . THR E 2 171 ? 18.778 -3.453 33.907 1.00 29.63 171 THR H C 1
ATOM 11402 O O . THR E 2 171 ? 17.875 -3.027 34.617 1.00 34.32 171 THR H O 1
ATOM 11413 N N . PHE E 2 172 ? 18.673 -3.501 32.592 1.00 26.56 172 PHE H N 1
ATOM 11414 C CA . PHE E 2 172 ? 17.560 -2.864 31.907 1.00 23.44 172 PHE H CA 1
ATOM 11415 C C . PHE E 2 172 ? 16.420 -3.820 31.639 1.00 24.85 172 PHE H C 1
ATOM 11416 O O . PHE E 2 172 ? 16.682 -4.967 31.387 1.00 32.44 172 PHE H O 1
ATOM 11433 N N . PRO E 2 173 ? 15.150 -3.360 31.697 1.00 24.13 173 PRO H N 1
ATOM 11434 C CA . PRO E 2 173 ? 14.070 -4.257 31.298 1.00 25.18 173 PRO H CA 1
ATOM 11435 C C . PRO E 2 173 ? 14.263 -4.810 29.873 1.00 30.15 173 PRO H C 1
ATOM 11436 O O . PRO E 2 173 ? 14.794 -4.102 29.016 1.00 28.96 173 PRO H O 1
ATOM 11447 N N . ALA E 2 174 ? 13.837 -6.056 29.654 1.00 25.91 174 ALA H N 1
ATOM 11448 C CA . ALA E 2 174 ? 14.038 -6.767 28.396 1.00 24.86 174 ALA H CA 1
ATOM 11449 C C . ALA E 2 174 ? 13.264 -6.152 27.275 1.00 28.54 174 ALA H C 1
ATOM 11450 O O . ALA E 2 174 ? 12.190 -5.625 27.519 1.00 31.13 174 ALA H O 1
ATOM 11457 N N . VAL E 2 175 ? 13.774 -6.231 26.046 1.00 29.12 175 VAL H N 1
ATOM 11458 C CA . VAL E 2 175 ? 12.964 -5.904 24.854 1.00 29.54 175 VAL H CA 1
ATOM 11459 C C . VAL E 2 175 ? 12.314 -7.203 24.394 1.00 32.44 175 VAL H C 1
ATOM 11460 O O . VAL E 2 175 ? 12.963 -8.232 24.437 1.00 32.83 175 VAL H O 1
ATOM 11473 N N . LEU E 2 176 ? 11.047 -7.202 23.988 1.00 31.20 176 LEU H N 1
ATOM 11474 C CA . LEU E 2 176 ? 10.474 -8.390 23.341 1.00 31.18 176 LEU H CA 1
ATOM 11475 C C . LEU E 2 176 ? 10.470 -8.150 21.858 1.00 29.21 176 LEU H C 1
ATOM 11476 O O . LEU E 2 176 ? 9.798 -7.242 21.382 1.00 38.18 176 LEU H O 1
ATOM 11492 N N . GLN E 2 177 ? 11.262 -8.917 21.134 1.00 38.99 177 GLN H N 1
ATOM 11493 C CA . GLN E 2 177 ? 11.438 -8.690 19.710 1.00 40.50 177 GLN H CA 1
ATOM 11494 C C . GLN E 2 177 ? 10.329 -9.329 18.898 1.00 42.82 177 GLN H C 1
ATOM 11495 O O . GLN E 2 177 ? 9.541 -10.125 19.412 1.00 42.73 177 GLN H O 1
ATOM 11509 N N . SER E 2 178 ? 10.272 -8.976 17.622 1.00 48.24 178 SER H N 1
ATOM 11510 C CA . SER E 2 178 ? 9.221 -9.481 16.737 1.00 50.71 178 SER H CA 1
ATOM 11511 C C . SER E 2 178 ? 9.316 -10.987 16.554 1.00 48.09 178 SER H C 1
ATOM 11512 O O . SER E 2 178 ? 8.366 -11.611 16.126 1.00 50.02 178 SER H O 1
ATOM 11520 N N . SER E 2 179 ? 10.480 -11.558 16.851 1.00 39.16 179 SER H N 1
ATOM 11521 C CA . SER E 2 179 ? 10.659 -13.007 16.877 1.00 32.19 179 SER H CA 1
ATOM 11522 C C . SER E 2 179 ? 9.930 -13.693 18.039 1.00 33.60 179 SER H C 1
ATOM 11523 O O . SER E 2 179 ? 9.828 -14.901 18.068 1.00 37.65 179 SER H O 1
ATOM 11531 N N . GLY E 2 180 ? 9.450 -12.933 19.019 1.00 35.07 180 GLY H N 1
ATOM 11532 C CA . GLY E 2 180 ? 8.856 -13.549 20.192 1.00 36.32 180 GLY H CA 1
ATOM 11533 C C . GLY E 2 180 ? 9.945 -13.890 21.197 1.00 31.28 180 GLY H C 1
ATOM 11534 O O . GLY E 2 180 ? 9.666 -14.479 22.238 1.00 31.51 180 GLY H O 1
ATOM 11538 N N . LEU E 2 181 ? 11.189 -13.540 20.876 1.00 37.52 181 LEU H N 1
ATOM 11539 C CA . LEU E 2 181 ? 12.307 -13.758 21.802 1.00 33.41 181 LEU H CA 1
ATOM 11540 C C . LEU E 2 181 ? 12.705 -12.448 22.512 1.00 28.18 181 LEU H C 1
ATOM 11541 O O . LEU E 2 181 ? 12.630 -11.370 21.937 1.00 34.59 181 LEU H O 1
ATOM 11557 N N . TYR E 2 182 ? 13.131 -12.565 23.767 1.00 29.00 182 TYR H N 1
ATOM 11558 C CA . TYR E 2 182 ? 13.584 -11.422 24.550 1.00 27.52 182 TYR H CA 1
ATOM 11559 C C . TYR E 2 182 ? 15.089 -11.218 24.442 1.00 27.55 182 TYR H C 1
ATOM 11560 O O . TYR E 2 182 ? 15.846 -12.159 24.190 1.00 27.48 182 TYR H O 1
ATOM 11578 N N . SER E 2 183 ? 15.500 -9.973 24.672 1.00 27.19 183 SER H N 1
ATOM 11579 C CA . SER E 2 183 ? 16.899 -9.602 24.872 1.00 25.11 183 SER H CA 1
ATOM 11580 C C . SER E 2 183 ? 16.941 -8.572 25.946 1.00 24.70 183 SER H C 1
ATOM 11581 O O . SER E 2 183 ? 16.000 -7.816 26.096 1.00 24.84 183 SER H O 1
ATOM 11589 N N . LEU E 2 184 ? 18.035 -8.534 26.681 1.00 26.30 184 LEU H N 1
ATOM 11590 C CA . LEU E 2 184 ? 18.202 -7.629 27.821 1.00 28.19 184 LEU H CA 1
ATOM 11591 C C . LEU E 2 184 ? 19.671 -7.258 27.933 1.00 27.98 184 LEU H C 1
ATOM 11592 O O . LEU E 2 184 ? 20.494 -8.006 27.431 1.00 27.66 184 LEU H O 1
ATOM 11608 N N . SER E 2 185 ? 20.004 -6.101 28.526 1.00 27.32 185 SER H N 1
ATOM 11609 C CA . SER E 2 185 ? 21.390 -5.703 28.784 1.00 25.46 185 SER H CA 1
ATOM 11610 C C . SER E 2 185 ? 21.608 -5.324 30.264 1.00 25.97 185 SER H C 1
ATOM 11611 O O . SER E 2 185 ? 20.729 -4.740 30.886 1.00 24.19 185 SER H O 1
ATOM 11619 N N . SER E 2 186 ? 22.767 -5.687 30.807 1.00 22.85 186 SER H N 1
ATOM 11620 C CA . SER E 2 186 ? 23.184 -5.246 32.124 1.00 24.87 186 SER H CA 1
ATOM 11621 C C . SER E 2 186 ? 24.530 -4.525 32.013 1.00 24.46 186 SER H C 1
ATOM 11622 O O . SER E 2 186 ? 25.441 -5.008 31.343 1.00 23.84 186 SER H O 1
ATOM 11630 N N . VAL E 2 187 ? 24.642 -3.378 32.675 1.00 28.30 187 VAL H N 1
ATOM 11631 C CA A VAL E 2 187 ? 25.861 -2.587 32.629 0.63 24.99 187 VAL H CA 1
ATOM 11632 C CA B VAL E 2 187 ? 25.829 -2.551 32.615 0.37 25.39 187 VAL H CA 1
ATOM 11633 C C . VAL E 2 187 ? 26.353 -2.215 34.017 1.00 31.60 187 VAL H C 1
ATOM 11634 O O . VAL E 2 187 ? 25.576 -2.131 34.977 1.00 28.64 187 VAL H O 1
ATOM 11659 N N . VAL E 2 188 ? 27.660 -1.979 34.120 1.00 25.65 188 VAL H N 1
ATOM 11660 C CA . VAL E 2 188 ? 28.223 -1.538 35.375 1.00 22.94 188 VAL H CA 1
ATOM 11661 C C . VAL E 2 188 ? 29.201 -0.422 34.994 1.00 25.39 188 VAL H C 1
ATOM 11662 O O . VAL E 2 188 ? 29.951 -0.561 34.036 1.00 26.68 188 VAL H O 1
ATOM 11675 N N . THR E 2 189 ? 29.107 0.718 35.690 1.00 24.23 189 THR H N 1
ATOM 11676 C CA . THR E 2 189 ? 30.009 1.838 35.479 1.00 25.72 189 THR H CA 1
ATOM 11677 C C . THR E 2 189 ? 31.163 1.735 36.477 1.00 29.05 189 THR H C 1
ATOM 11678 O O . THR E 2 189 ? 30.936 1.561 37.670 1.00 27.21 189 THR H O 1
ATOM 11689 N N . VAL E 2 190 ? 32.399 1.790 35.958 1.00 27.46 190 VAL H N 1
ATOM 11690 C CA . VAL E 2 190 ? 33.587 1.471 36.702 1.00 24.66 190 VAL H CA 1
ATOM 11691 C C . VAL E 2 190 ? 34.669 2.464 36.325 1.00 26.51 190 VAL H C 1
ATOM 11692 O O . VAL E 2 190 ? 34.556 3.144 35.302 1.00 26.58 190 VAL H O 1
ATOM 11705 N N . PRO E 2 191 ? 35.701 2.579 37.165 1.00 29.85 191 PRO H N 1
ATOM 11706 C CA . PRO E 2 191 ? 36.820 3.447 36.816 1.00 27.72 191 PRO H CA 1
ATOM 11707 C C . PRO E 2 191 ? 37.509 2.980 35.550 1.00 33.14 191 PRO H C 1
ATOM 11708 O O . PRO E 2 191 ? 37.816 1.798 35.416 1.00 32.29 191 PRO H O 1
ATOM 11719 N N . SER E 2 192 ? 37.780 3.907 34.644 1.00 32.80 192 SER H N 1
ATOM 11720 C CA . SER E 2 192 ? 38.342 3.545 33.363 1.00 28.85 192 SER H CA 1
ATOM 11721 C C . SER E 2 192 ? 39.675 2.830 33.503 1.00 33.31 192 SER H C 1
ATOM 11722 O O . SER E 2 192 ? 40.014 1.973 32.693 1.00 33.45 192 SER H O 1
ATOM 11730 N N . SER E 2 193 ? 40.441 3.216 34.516 1.00 36.17 193 SER H N 1
ATOM 11731 C CA . SER E 2 193 ? 41.787 2.702 34.698 1.00 30.10 193 SER H CA 1
ATOM 11732 C C . SER E 2 193 ? 41.779 1.217 35.010 1.00 33.30 193 SER H C 1
ATOM 11733 O O . SER E 2 193 ? 42.798 0.550 34.834 1.00 34.81 193 SER H O 1
ATOM 11741 N N . SER E 2 194 ? 40.631 0.700 35.462 1.00 33.61 194 SER H N 1
ATOM 11742 C CA . SER E 2 194 ? 40.514 -0.689 35.910 1.00 29.03 194 SER H CA 1
ATOM 11743 C C . SER E 2 194 ? 40.235 -1.640 34.796 1.00 29.65 194 SER H C 1
ATOM 11744 O O . SER E 2 194 ? 40.307 -2.857 34.974 1.00 35.00 194 SER H O 1
ATOM 11752 N N . LEU E 2 195 ? 39.815 -1.110 33.664 1.00 30.10 195 LEU H N 1
ATOM 11753 C CA . LEU E 2 195 ? 39.517 -1.968 32.531 1.00 34.28 195 LEU H CA 1
ATOM 11754 C C . LEU E 2 195 ? 40.808 -2.687 32.116 1.00 39.01 195 LEU H C 1
ATOM 11755 O O . LEU E 2 195 ? 41.873 -2.097 32.139 1.00 35.57 195 LEU H O 1
ATOM 11771 N N . GLY E 2 196 ? 40.768 -3.962 31.793 1.00 49.38 196 GLY H N 1
ATOM 11772 C CA . GLY E 2 196 ? 42.035 -4.576 31.404 1.00 58.81 196 GLY H CA 1
ATOM 11773 C C . GLY E 2 196 ? 43.025 -4.990 32.500 1.00 56.90 196 GLY H C 1
ATOM 11774 O O . GLY E 2 196 ? 43.932 -5.769 32.214 1.00 57.13 196 GLY H O 1
ATOM 11778 N N . THR E 2 197 ? 42.893 -4.459 33.720 1.00 42.92 197 THR H N 1
ATOM 11779 C CA . THR E 2 197 ? 43.568 -5.036 34.901 1.00 38.23 197 THR H CA 1
ATOM 11780 C C . THR E 2 197 ? 42.606 -5.846 35.836 1.00 37.90 197 THR H C 1
ATOM 11781 O O . THR E 2 197 ? 42.860 -7.005 36.188 1.00 37.31 197 THR H O 1
ATOM 11792 N N . GLN E 2 198 ? 41.518 -5.199 36.249 1.00 33.86 198 GLN H N 1
ATOM 11793 C CA . GLN E 2 198 ? 40.501 -5.785 37.124 1.00 28.53 198 GLN H CA 1
ATOM 11794 C C . GLN E 2 198 ? 39.533 -6.688 36.374 1.00 28.29 198 GLN H C 1
ATOM 11795 O O . GLN E 2 198 ? 39.074 -6.312 35.305 1.00 38.40 198 GLN H O 1
ATOM 11809 N N . THR E 2 199 ? 39.211 -7.863 36.924 1.00 37.06 199 THR H N 1
ATOM 11810 C CA . THR E 2 199 ? 38.309 -8.785 36.241 1.00 29.06 199 THR H CA 1
ATOM 11811 C C . THR E 2 199 ? 36.896 -8.511 36.670 1.00 32.04 199 THR H C 1
ATOM 11812 O O . THR E 2 199 ? 36.614 -8.397 37.864 1.00 27.93 199 THR H O 1
ATOM 11823 N N . TYR E 2 200 ? 36.031 -8.397 35.661 1.00 28.34 200 TYR H N 1
ATOM 11824 C CA . TYR E 2 200 ? 34.600 -8.191 35.820 1.00 26.68 200 TYR H CA 1
ATOM 11825 C C . TYR E 2 200 ? 33.883 -9.337 35.148 1.00 28.70 200 TYR H C 1
ATOM 11826 O O . TYR E 2 200 ? 34.231 -9.720 34.031 1.00 30.94 200 TYR H O 1
ATOM 11844 N N . ILE E 2 201 ? 32.914 -9.902 35.851 1.00 25.36 201 ILE H N 1
ATOM 11845 C CA . ILE E 2 201 ? 32.195 -11.081 35.386 1.00 25.04 201 ILE H CA 1
ATOM 11846 C C . ILE E 2 201 ? 30.703 -10.835 35.614 1.00 26.59 201 ILE H C 1
ATOM 11847 O O . ILE E 2 201 ? 30.315 -10.422 36.714 1.00 27.69 201 ILE H O 1
ATOM 11863 N N . CYS E 2 202 ? 29.882 -11.024 34.577 1.00 25.10 202 CYS H N 1
ATOM 11864 C CA . CYS E 2 202 ? 28.422 -10.938 34.725 1.00 23.84 202 CYS H CA 1
ATOM 11865 C C . CYS E 2 202 ? 27.904 -12.339 34.885 1.00 27.01 202 CYS H C 1
ATOM 11866 O O . CYS E 2 202 ? 28.256 -13.232 34.102 1.00 30.14 202 CYS H O 1
ATOM 11873 N N . ASN E 2 203 ? 27.081 -12.536 35.912 1.00 26.41 203 ASN H N 1
ATOM 11874 C CA . ASN E 2 203 ? 26.553 -13.847 36.211 1.00 24.37 203 ASN H CA 1
ATOM 11875 C C . ASN E 2 203 ? 25.140 -13.892 35.710 1.00 27.09 203 ASN H C 1
ATOM 11876 O O . ASN E 2 203 ? 24.273 -13.251 36.295 1.00 26.90 203 ASN H O 1
ATOM 11887 N N . VAL E 2 204 ? 24.909 -14.638 34.631 1.00 24.30 204 VAL H N 1
ATOM 11888 C CA . VAL E 2 204 ? 23.612 -14.694 33.983 1.00 26.58 204 VAL H CA 1
ATOM 11889 C C . VAL E 2 204 ? 22.966 -16.028 34.282 1.00 25.86 204 VAL H C 1
ATOM 11890 O O . VAL E 2 204 ? 23.608 -17.053 34.168 1.00 28.79 204 VAL H O 1
ATOM 11903 N N . ASN E 2 205 ? 21.690 -16.010 34.656 1.00 31.35 205 ASN H N 1
ATOM 11904 C CA . ASN E 2 205 ? 20.946 -17.252 34.855 1.00 29.38 205 ASN H CA 1
ATOM 11905 C C . ASN E 2 205 ? 19.599 -17.172 34.178 1.00 26.03 205 ASN H C 1
ATOM 11906 O O . ASN E 2 205 ? 18.853 -16.234 34.402 1.00 28.79 205 ASN H O 1
ATOM 11917 N N . HIS E 2 206 ? 19.315 -18.143 33.322 1.00 30.98 206 HIS H N 1
ATOM 11918 C CA . HIS E 2 206 ? 18.007 -18.290 32.708 1.00 27.56 206 HIS H CA 1
ATOM 11919 C C . HIS E 2 206 ? 17.503 -19.682 33.034 1.00 29.12 206 HIS H C 1
ATOM 11920 O O . HIS E 2 206 ? 17.798 -20.646 32.325 1.00 33.65 206 HIS H O 1
ATOM 11934 N N . LYS E 2 207 ? 16.780 -19.798 34.140 1.00 27.99 207 LYS H N 1
ATOM 11935 C CA . LYS E 2 207 ? 16.460 -21.128 34.669 1.00 29.87 207 LYS H CA 1
ATOM 11936 C C . LYS E 2 207 ? 15.689 -22.006 33.689 1.00 28.45 207 LYS H C 1
ATOM 11937 O O . LYS E 2 207 ? 15.985 -23.197 33.591 1.00 35.25 207 LYS H O 1
ATOM 11956 N N . PRO E 2 208 ? 14.702 -21.453 32.957 1.00 30.32 208 PRO H N 1
ATOM 11957 C CA . PRO E 2 208 ? 13.916 -22.402 32.132 1.00 34.49 208 PRO H CA 1
ATOM 11958 C C . PRO E 2 208 ? 14.725 -23.210 31.098 1.00 35.11 208 PRO H C 1
ATOM 11959 O O . PRO E 2 208 ? 14.212 -24.220 30.651 1.00 39.20 208 PRO H O 1
ATOM 11970 N N . SER E 2 209 ? 15.916 -22.761 30.705 1.00 28.18 209 SER H N 1
ATOM 11971 C CA . SER E 2 209 ? 16.773 -23.549 29.814 1.00 29.81 209 SER H CA 1
ATOM 11972 C C . SER E 2 209 ? 18.009 -24.087 30.542 1.00 28.51 209 SER H C 1
ATOM 11973 O O . SER E 2 209 ? 18.909 -24.655 29.903 1.00 37.12 209 SER H O 1
ATOM 11981 N N . ASN E 2 210 ? 18.016 -23.960 31.878 1.00 34.79 210 ASN H N 1
ATOM 11982 C CA . ASN E 2 210 ? 19.228 -24.079 32.716 1.00 32.92 210 ASN H CA 1
ATOM 11983 C C . ASN E 2 210 ? 20.440 -23.542 32.021 1.00 28.10 210 ASN H C 1
ATOM 11984 O O . ASN E 2 210 ? 21.421 -24.253 31.795 1.00 34.65 210 ASN H O 1
ATOM 11995 N N . THR E 2 211 ? 20.369 -22.269 31.686 1.00 34.31 211 THR H N 1
ATOM 11996 C CA . THR E 2 211 ? 21.528 -21.549 31.189 1.00 35.62 211 THR H CA 1
ATOM 11997 C C . THR E 2 211 ? 22.064 -20.702 32.322 1.00 34.05 211 THR H C 1
ATOM 11998 O O . THR E 2 211 ? 21.395 -19.808 32.799 1.00 30.76 211 THR H O 1
ATOM 12009 N N . LYS E 2 212 ? 23.258 -21.031 32.780 1.00 32.53 212 LYS H N 1
ATOM 12010 C CA . LYS E 2 212 ? 23.892 -20.306 33.860 1.00 28.80 212 LYS H CA 1
ATOM 12011 C C . LYS E 2 212 ? 25.325 -20.068 33.511 1.00 26.54 212 LYS H C 1
ATOM 12012 O O . LYS E 2 212 ? 26.096 -20.998 33.436 1.00 31.29 212 LYS H O 1
ATOM 12031 N N . VAL E 2 213 ? 25.691 -18.822 33.326 1.00 30.17 213 VAL H N 1
ATOM 12032 C CA . VAL E 2 213 ? 26.969 -18.504 32.730 1.00 27.38 213 VAL H CA 1
ATOM 12033 C C . VAL E 2 213 ? 27.590 -17.376 33.484 1.00 26.67 213 VAL H C 1
ATOM 12034 O O . VAL E 2 213 ? 26.909 -16.426 33.804 1.00 34.65 213 VAL H O 1
ATOM 12047 N N . ASP E 2 214 ? 28.885 -17.459 33.762 1.00 26.09 214 ASP H N 1
ATOM 12048 C CA . ASP E 2 214 ? 29.604 -16.345 34.355 1.00 27.09 214 ASP H CA 1
ATOM 12049 C C . ASP E 2 214 ? 30.555 -15.926 33.284 1.00 26.37 214 ASP H C 1
ATOM 12050 O O . ASP E 2 214 ? 31.524 -16.598 33.033 1.00 26.64 214 ASP H O 1
ATOM 12059 N N . LYS E 2 215 ? 30.229 -14.843 32.607 1.00 32.14 215 LYS H N 1
ATOM 12060 C CA . LYS E 2 215 ? 31.035 -14.378 31.484 1.00 27.06 215 LYS H CA 1
ATOM 12061 C C . LYS E 2 215 ? 32.021 -13.293 31.901 1.00 31.16 215 LYS H C 1
ATOM 12062 O O . LYS E 2 215 ? 31.646 -12.264 32.432 1.00 26.18 215 LYS H O 1
ATOM 12081 N N . LYS E 2 216 ? 33.300 -13.535 31.663 1.00 31.23 216 LYS H N 1
ATOM 12082 C CA . LYS E 2 216 ? 34.304 -12.531 31.917 1.00 30.86 216 LYS H CA 1
ATOM 12083 C C . LYS E 2 216 ? 34.242 -11.512 30.787 1.00 32.65 216 LYS H C 1
ATOM 12084 O O . LYS E 2 216 ? 34.218 -11.879 29.604 1.00 37.39 216 LYS H O 1
ATOM 12103 N N . VAL E 2 217 ? 34.188 -10.236 31.153 1.00 32.95 217 VAL H N 1
ATOM 12104 C CA . VAL E 2 217 ? 34.144 -9.149 30.182 1.00 28.29 217 VAL H CA 1
ATOM 12105 C C . VAL E 2 217 ? 35.543 -8.568 30.002 1.00 35.04 217 VAL H C 1
ATOM 12106 O O . VAL E 2 217 ? 36.015 -7.828 30.862 1.00 36.86 217 VAL H O 1
ATOM 12119 N N . GLU E 2 218 ? 36.207 -8.898 28.893 1.00 38.02 218 GLU H N 1
ATOM 12120 C CA . GLU E 2 218 ? 37.586 -8.459 28.671 1.00 40.99 218 GLU H CA 1
ATOM 12121 C C . GLU E 2 218 ? 37.646 -7.003 28.211 1.00 46.18 218 GLU H C 1
ATOM 12122 O O . GLU E 2 218 ? 36.693 -6.493 27.622 1.00 40.12 218 GLU H O 1
ATOM 12134 N N . PRO E 2 219 ? 38.793 -6.337 28.431 1.00 58.40 219 PRO H N 1
ATOM 12135 C CA . PRO E 2 219 ? 38.961 -5.053 27.746 1.00 57.54 219 PRO H CA 1
ATOM 12136 C C . PRO E 2 219 ? 38.854 -5.237 26.239 1.00 60.47 219 PRO H C 1
ATOM 12137 O O . PRO E 2 219 ? 39.314 -6.274 25.743 1.00 62.41 219 PRO H O 1
ATOM 12148 N N . LYS E 2 220 ? 38.249 -4.286 25.534 1.00 61.78 220 LYS H N 1
ATOM 12149 C CA . LYS E 2 220 ? 38.156 -4.364 24.077 1.00 64.85 220 LYS H CA 1
ATOM 12150 C C . LYS E 2 220 ? 39.521 -4.122 23.433 1.00 67.03 220 LYS H C 1
ATOM 12151 O O . LYS E 2 220 ? 39.962 -4.898 2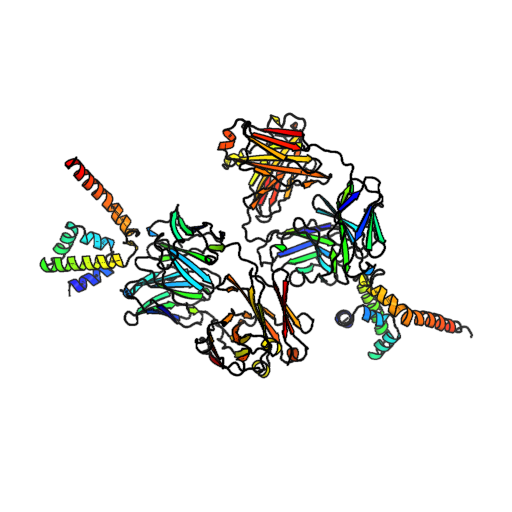2.584 1.00 67.10 220 LYS H O 1
ATOM 12170 N N . GLN F 3 1 ? -18.923 -11.972 42.417 1.00 45.03 1 GLN L N 1
ATOM 12171 C CA . GLN F 3 1 ? -17.678 -11.523 43.027 1.00 42.30 1 GLN L CA 1
ATOM 12172 C C . GLN F 3 1 ? -17.806 -10.087 43.523 1.00 43.49 1 GLN L C 1
ATOM 12173 O O . GLN F 3 1 ? -18.283 -9.211 42.802 1.00 41.08 1 GLN L O 1
ATOM 12179 N N . ALA F 3 2 ? -17.377 -9.853 44.759 1.00 28.55 2 ALA L N 1
ATOM 12180 C CA . ALA F 3 2 ? -17.443 -8.542 45.343 1.00 30.43 2 ALA L CA 1
ATOM 12181 C C . ALA F 3 2 ? -16.449 -7.597 44.630 1.00 30.62 2 ALA L C 1
ATOM 12182 O O . ALA F 3 2 ? -15.436 -7.999 44.154 1.00 26.30 2 ALA L O 1
ATOM 12189 N N . VAL F 3 3 ? -16.810 -6.340 44.544 1.00 26.05 3 VAL L N 1
ATOM 12190 C CA . VAL F 3 3 ? -15.990 -5.329 43.865 1.00 23.09 3 VAL L CA 1
ATOM 12191 C C . VAL F 3 3 ? -15.496 -4.211 44.791 1.00 23.46 3 VAL L C 1
ATOM 12192 O O . VAL F 3 3 ? -16.289 -3.557 45.467 1.00 26.92 3 VAL L O 1
ATOM 12205 N N . VAL F 3 4 ? -14.185 -3.971 44.763 1.00 22.90 4 VAL L N 1
ATOM 12206 C CA . VAL F 3 4 ? -13.545 -2.936 45.553 1.00 19.98 4 VAL L CA 1
ATOM 12207 C C . VAL F 3 4 ? -13.021 -1.832 44.631 1.00 24.87 4 VAL L C 1
ATOM 12208 O O . VAL F 3 4 ? -12.315 -2.103 43.641 1.00 24.86 4 VAL L O 1
ATOM 12221 N N . THR F 3 5 ? -13.377 -0.589 44.964 1.00 28.43 5 THR L N 1
ATOM 12222 C CA . THR F 3 5 ? -13.150 0.573 44.083 1.00 24.01 5 THR L CA 1
ATOM 12223 C C . THR F 3 5 ? -12.260 1.608 44.743 1.00 23.83 5 THR L C 1
ATOM 12224 O O . THR F 3 5 ? -12.540 2.041 45.869 1.00 26.03 5 THR L O 1
ATOM 12235 N N . GLN F 3 6 ? -11.228 2.014 44.001 1.00 25.12 6 GLN L N 1
ATOM 12236 C CA . GLN F 3 6 ? -10.292 3.081 44.358 1.00 28.29 6 GLN L CA 1
ATOM 12237 C C . GLN F 3 6 ? -10.244 4.153 43.251 1.00 23.11 6 GLN L C 1
ATOM 12238 O O . GLN F 3 6 ? -10.521 3.850 42.090 1.00 27.49 6 GLN L O 1
ATOM 12252 N N . GLU F 3 7 ? -9.870 5.384 43.596 1.00 29.77 7 GLU L N 1
ATOM 12253 C CA . GLU F 3 7 ? -9.579 6.396 42.592 1.00 26.19 7 GLU L CA 1
ATOM 12254 C C . GLU F 3 7 ? -8.497 5.816 41.719 1.00 29.03 7 GLU L C 1
ATOM 12255 O O . GLU F 3 7 ? -7.611 5.137 42.235 1.00 33.21 7 GLU L O 1
ATOM 12267 N N . SER F 3 8 ? -8.564 6.049 40.408 1.00 25.75 8 SER L N 1
ATOM 12268 C CA . SER F 3 8 ? -7.584 5.464 39.517 1.00 22.98 8 SER L CA 1
ATOM 12269 C C . SER F 3 8 ? -6.299 6.247 39.644 1.00 26.29 8 SER L C 1
ATOM 12270 O O . SER F 3 8 ? -5.223 5.672 39.587 1.00 28.41 8 SER L O 1
ATOM 12278 N N . ALA F 3 9 ? -6.404 7.559 39.858 1.00 30.45 9 ALA L N 1
ATOM 12279 C CA . ALA F 3 9 ? -5.219 8.398 39.941 1.00 27.35 9 ALA L CA 1
ATOM 12280 C C . ALA F 3 9 ? -5.450 9.683 40.729 1.00 29.04 9 ALA L C 1
ATOM 12281 O O . ALA F 3 9 ? -6.528 10.266 40.695 1.00 30.95 9 ALA L O 1
ATOM 12288 N N . LEU F 3 10 ? -4.421 10.114 41.440 1.00 27.54 10 LEU L N 1
ATOM 12289 C CA . LEU F 3 10 ? -4.460 11.385 42.133 1.00 31.84 10 LEU L CA 1
ATOM 12290 C C . LEU F 3 10 ? -3.112 12.076 42.043 1.00 31.68 10 LEU L C 1
ATOM 12291 O O . LEU F 3 10 ? -2.075 11.409 42.005 1.00 32.25 10 LEU L O 1
ATOM 12307 N N . THR F 3 11 ? -3.141 13.413 42.053 1.00 33.29 11 THR L N 1
ATOM 12308 C CA . THR F 3 11 ? -1.952 14.244 42.113 1.00 37.25 11 THR L CA 1
ATOM 12309 C C . THR F 3 11 ? -1.856 14.989 43.441 1.00 39.69 11 THR L C 1
ATOM 12310 O O . THR F 3 11 ? -2.859 15.342 44.041 1.00 45.40 11 THR L O 1
ATOM 12321 N N . THR F 3 12 ? -0.640 15.217 43.906 1.00 38.33 12 THR L N 1
ATOM 12322 C CA . THR F 3 12 ? -0.430 16.028 45.080 1.00 41.38 12 THR L CA 1
ATOM 12323 C C . THR F 3 12 ? 0.890 16.751 44.870 1.00 45.31 12 THR L C 1
ATOM 12324 O O . THR F 3 12 ? 1.541 16.513 43.854 1.00 50.58 12 THR L O 1
ATOM 12335 N N . SER F 3 13 ? 1.272 17.629 45.799 1.00 47.04 13 SER L N 1
ATOM 12336 C CA . SER F 3 13 ? 2.558 18.318 45.757 1.00 50.60 13 SER L CA 1
ATOM 12337 C C . SER F 3 13 ? 3.304 18.077 47.055 1.00 55.37 13 SER L C 1
ATOM 12338 O O . SER F 3 13 ? 2.673 17.846 48.089 1.00 56.23 13 SER L O 1
ATOM 12346 N N . PRO F 3 14 ? 4.648 18.158 47.019 1.00 52.39 14 PRO L N 1
ATOM 12347 C CA . PRO F 3 14 ? 5.389 17.935 48.260 1.00 49.92 14 PRO L CA 1
ATOM 12348 C C . PRO F 3 14 ? 4.915 18.856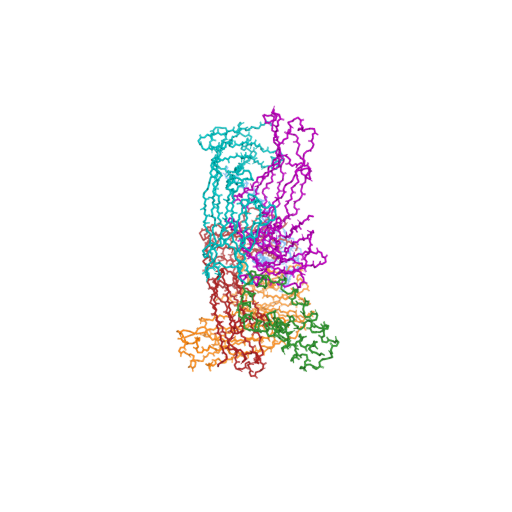 49.360 1.00 55.62 14 PRO L C 1
ATOM 12349 O O . PRO F 3 14 ? 4.836 20.064 49.138 1.00 60.37 14 PRO L O 1
ATOM 12360 N N . GLY F 3 15 ? 4.619 18.288 50.525 1.00 63.78 15 GLY L N 1
ATOM 12361 C CA . GLY F 3 15 ? 4.170 19.047 51.675 1.00 63.05 15 GLY L CA 1
ATOM 12362 C C . GLY F 3 15 ? 2.677 18.955 51.900 1.00 63.24 15 GLY L C 1
ATOM 12363 O O . GLY F 3 15 ? 2.221 19.027 53.034 1.00 67.42 15 GLY L O 1
ATOM 12367 N N . GLU F 3 16 ? 1.912 18.785 50.830 1.00 62.41 16 GLU L N 1
ATOM 12368 C CA . GLU F 3 16 ? 0.458 18.785 50.926 1.00 62.19 16 GLU L CA 1
ATOM 12369 C C . GLU F 3 16 ? -0.089 17.489 51.510 1.00 60.49 16 GLU L C 1
ATOM 12370 O O . GLU F 3 16 ? 0.606 16.481 51.577 1.00 62.69 16 GLU L O 1
ATOM 12382 N N . THR F 3 17 ? -1.341 17.520 51.939 1.00 54.00 17 THR L N 1
ATOM 12383 C CA . THR F 3 17 ? -2.011 16.309 52.386 1.00 51.65 17 THR L CA 1
ATOM 12384 C C . THR F 3 17 ? -2.909 15.766 51.292 1.00 49.07 17 THR L C 1
ATOM 12385 O O . THR F 3 17 ? -3.576 16.517 50.581 1.00 50.58 17 THR L O 1
ATOM 12396 N N . VAL F 3 18 ? -2.906 14.450 51.160 1.00 40.82 18 VAL L N 1
ATOM 12397 C CA . VAL F 3 18 ? -3.691 13.788 50.144 1.00 41.15 18 VAL L CA 1
ATOM 12398 C C . VAL F 3 18 ? -4.439 12.613 50.754 1.00 38.39 18 VAL L C 1
ATOM 12399 O O . VAL F 3 18 ? -3.955 11.967 51.686 1.00 41.52 18 VAL L O 1
ATOM 12412 N N . THR F 3 19 ? -5.632 12.345 50.245 1.00 37.41 19 THR L N 1
ATOM 12413 C CA . THR F 3 19 ? -6.448 11.272 50.798 1.00 33.80 19 THR L CA 1
ATOM 12414 C C . THR F 3 19 ? -6.864 10.304 49.717 1.00 31.76 19 THR L C 1
ATOM 12415 O O . THR F 3 19 ? -7.446 10.705 48.731 1.00 36.30 19 THR L O 1
ATOM 12426 N N . LEU F 3 20 ? -6.545 9.029 49.903 1.00 36.54 20 LEU L N 1
ATOM 12427 C CA . LEU F 3 20 ? -7.008 7.971 49.014 1.00 35.76 20 LEU L CA 1
ATOM 12428 C C . LEU F 3 20 ? -8.158 7.218 49.654 1.00 38.78 20 LEU L C 1
ATOM 12429 O O . LEU F 3 20 ? -8.207 7.102 50.876 1.00 35.72 20 LEU L O 1
ATOM 12445 N N . THR F 3 21 ? -9.097 6.724 48.846 1.00 34.64 21 THR L N 1
ATOM 12446 C CA . THR F 3 21 ? -10.229 5.981 49.417 1.00 39.18 21 THR L CA 1
ATOM 12447 C C . THR F 3 21 ? -10.458 4.654 48.729 1.00 35.68 21 THR L C 1
ATOM 12448 O O . THR F 3 21 ? -9.892 4.341 47.668 1.00 31.74 21 THR L O 1
ATOM 12459 N N . CYS F 3 22 ? -11.169 3.817 49.477 1.00 39.86 22 CYS L N 1
ATOM 12460 C CA . CYS F 3 22 ? -11.511 2.467 49.083 1.00 37.59 22 CYS L CA 1
ATOM 12461 C C . CYS F 3 22 ? -12.978 2.270 49.402 1.00 40.92 22 CYS L C 1
ATOM 12462 O O . CYS F 3 22 ? -13.447 2.611 50.488 1.00 39.65 22 CYS L O 1
ATOM 12469 N N . ARG F 3 23 ? -13.695 1.721 48.441 1.00 41.68 23 ARG L N 1
ATOM 12470 C CA . ARG F 3 23 ? -15.124 1.481 48.570 1.00 37.92 23 ARG L CA 1
ATOM 12471 C C . ARG F 3 23 ? -15.435 0.019 48.325 1.00 37.67 23 ARG L C 1
ATOM 12472 O O . ARG F 3 23 ? -14.781 -0.636 47.515 1.00 35.86 23 ARG L O 1
ATOM 12493 N N . SER F 3 24 ? -16.439 -0.477 49.037 1.00 33.72 24 SER L N 1
ATOM 12494 C CA . SER F 3 24 ? -16.930 -1.849 48.886 1.00 31.49 24 SER L CA 1
ATOM 12495 C C . SER F 3 24 ? -18.289 -1.860 48.193 1.00 36.58 24 SER L C 1
ATOM 12496 O O . SER F 3 24 ? -19.174 -1.071 48.541 1.00 37.12 24 SER L O 1
ATOM 12504 N N . SER F 3 25 ? -18.476 -2.763 47.236 1.00 36.42 25 SER L N 1
ATOM 12505 C CA . SER F 3 25 ? -19.741 -2.819 46.523 1.00 34.37 25 SER L CA 1
ATOM 12506 C C . SER F 3 25 ? -20.888 -3.356 47.379 1.00 34.31 25 SER L C 1
ATOM 12507 O O . SER F 3 25 ? -22.040 -3.206 47.010 1.00 35.29 25 SER L O 1
ATOM 12515 N N . THR F 3 26 ? -20.593 -4.007 48.496 1.00 27.96 26 THR L N 1
ATOM 12516 C CA . THR F 3 26 ? -21.646 -4.660 49.240 1.00 34.75 26 THR L CA 1
ATOM 12517 C C . THR F 3 26 ? -22.309 -3.745 50.281 1.00 40.03 26 THR L C 1
ATOM 12518 O O . THR F 3 26 ? -23.365 -4.062 50.807 1.00 39.24 26 THR L O 1
ATOM 12529 N N . GLY F 3 27 ? -21.703 -2.602 50.564 1.00 41.73 27 GLY L N 1
ATOM 12530 C CA . GLY F 3 27 ? -22.224 -1.726 51.593 1.00 43.26 27 GLY L CA 1
ATOM 12531 C C . GLY F 3 27 ? -21.115 -0.883 52.183 1.00 43.65 27 GLY L C 1
ATOM 12532 O O . GLY F 3 27 ? -20.024 -0.831 51.633 1.00 40.83 27 GLY L O 1
ATOM 12536 N N . ALA F 3 28 ? -21.390 -0.243 53.315 1.00 37.74 28 ALA L N 1
ATOM 12537 C CA . ALA F 3 28 ? -20.381 0.555 53.997 1.00 38.26 28 ALA L CA 1
ATOM 12538 C C . ALA F 3 28 ? -19.177 -0.307 54.350 1.00 37.46 28 ALA L C 1
ATOM 12539 O O . ALA F 3 28 ? -19.330 -1.497 54.643 1.00 39.20 28 ALA L O 1
ATOM 12546 N N . VAL F 3 29 ? -17.978 0.273 54.309 1.00 41.91 29 VAL L N 1
ATOM 12547 C CA . VAL F 3 29 ? -16.800 -0.440 54.797 1.00 40.22 29 VAL L CA 1
ATOM 12548 C C . VAL F 3 29 ? -16.738 -0.338 56.317 1.00 44.25 29 VAL L C 1
ATOM 12549 O O . VAL F 3 29 ? -16.670 0.760 56.867 1.00 44.25 29 VAL L O 1
ATOM 12562 N N . THR F 3 30 ? -16.708 -1.497 56.971 1.00 49.94 30 THR L N 1
ATOM 12563 C CA . THR F 3 30 ? -16.698 -1.600 58.420 1.00 49.44 30 THR L CA 1
ATOM 12564 C C . THR F 3 30 ? -15.442 -2.295 58.947 1.00 49.08 30 THR L C 1
ATOM 12565 O O . THR F 3 30 ? -14.594 -2.741 58.176 1.00 49.12 30 THR L O 1
ATOM 12576 N N . SER F 3 31 ? -15.328 -2.388 60.269 1.00 57.01 31 SER L N 1
ATOM 12577 C CA . SER F 3 31 ? -14.110 -2.909 60.889 1.00 58.09 31 SER L CA 1
ATOM 12578 C C . SER F 3 31 ? -13.842 -4.363 60.490 1.00 55.97 31 SER L C 1
ATOM 12579 O O 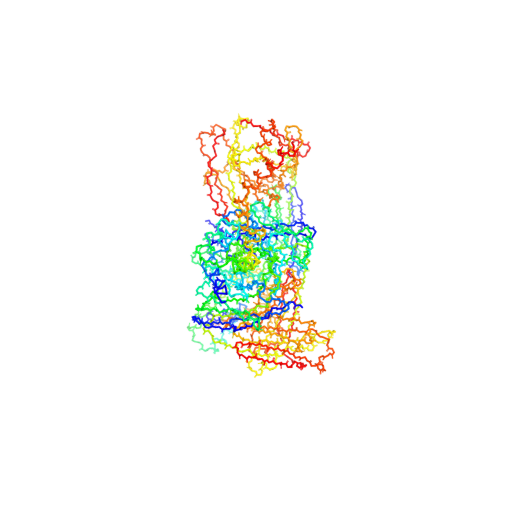. SER F 3 31 ? -12.684 -4.764 60.368 1.00 55.74 31 SER L O 1
ATOM 12587 N N . GLY F 3 32 ? -14.910 -5.124 60.250 1.00 51.52 32 GLY L N 1
ATOM 12588 C CA . GLY F 3 32 ? -14.808 -6.517 59.850 1.00 50.22 32 GLY L CA 1
ATOM 12589 C C . GLY F 3 32 ? -14.207 -6.706 58.461 1.00 51.46 32 GLY L C 1
ATOM 12590 O O . GLY F 3 32 ? -13.929 -7.832 58.041 1.00 51.05 32 GLY L O 1
ATOM 12594 N N . ASN F 3 33 ? -14.006 -5.614 57.736 1.00 47.02 33 ASN L N 1
ATOM 12595 C CA . ASN F 3 33 ? -13.380 -5.698 56.436 1.00 44.33 33 ASN L CA 1
ATOM 12596 C C . ASN F 3 33 ? -11.867 -5.558 56.524 1.00 48.88 33 ASN L C 1
ATOM 12597 O O . ASN F 3 33 ? -11.166 -5.778 55.525 1.00 44.86 33 ASN L O 1
ATOM 12608 N N . PHE F 3 34 ? -11.381 -5.207 57.721 1.00 46.55 34 PHE L N 1
ATOM 12609 C CA . PHE F 3 34 ? -9.951 -5.123 58.030 1.00 44.09 34 PHE L CA 1
ATOM 12610 C C . PHE F 3 34 ? -9.176 -4.400 56.939 1.00 46.99 34 PHE L C 1
ATOM 12611 O O . PHE F 3 34 ? -8.124 -4.882 56.496 1.00 46.01 34 PHE L O 1
ATOM 12628 N N . ALA F 3 35 ? -9.696 -3.247 56.519 1.00 37.65 35 ALA L N 1
ATOM 12629 C CA . ALA F 3 35 ? -9.144 -2.513 55.385 1.00 34.26 35 ALA L CA 1
ATOM 12630 C C . ALA F 3 35 ? -7.626 -2.488 55.436 1.00 39.45 35 ALA L C 1
ATOM 12631 O O . ALA F 3 35 ? -7.011 -2.106 56.457 1.00 40.52 35 ALA L O 1
ATOM 12638 N N . ASN F 3 36 ? -7.058 -2.969 54.329 1.00 47.47 36 ASN L N 1
ATOM 12639 C CA . ASN F 3 36 ? -5.646 -3.289 54.172 1.00 42.58 36 ASN L CA 1
ATOM 12640 C C . ASN F 3 36 ? -5.053 -2.460 53.042 1.00 42.37 36 ASN L C 1
ATOM 12641 O O . ASN F 3 36 ? -5.599 -2.468 51.943 1.00 46.40 36 ASN L O 1
ATOM 12652 N N . TRP F 3 37 ? -3.962 -1.739 53.299 1.00 36.21 37 TRP L N 1
ATOM 12653 C CA . TRP F 3 37 ? -3.286 -0.965 52.247 1.00 35.32 37 TRP L CA 1
ATOM 12654 C C . TRP F 3 37 ? -1.856 -1.402 51.943 1.00 34.80 37 TRP L C 1
ATOM 12655 O O . TRP F 3 37 ? -1.053 -1.558 52.874 1.00 35.58 37 TRP L O 1
ATOM 12676 N N . VAL F 3 38 ? -1.524 -1.594 50.660 1.00 34.65 38 VAL L N 1
ATOM 12677 C CA . VAL F 3 38 ? -0.120 -1.772 50.282 1.00 30.54 38 VAL L CA 1
ATOM 12678 C C . VAL F 3 38 ? 0.341 -0.824 49.156 1.00 32.25 38 VAL L C 1
ATOM 12679 O O . VAL F 3 38 ? -0.390 -0.492 48.227 1.00 39.86 38 VAL L O 1
ATOM 12692 N N . GLN F 3 39 ? 1.585 -0.407 49.277 1.00 39.38 39 GLN L N 1
ATOM 12693 C CA . GLN F 3 39 ? 2.235 0.466 48.316 1.00 36.60 39 GLN L CA 1
ATOM 12694 C C . GLN F 3 39 ? 3.106 -0.338 47.373 1.00 35.49 39 GLN L C 1
ATOM 12695 O O . GLN F 3 39 ? 3.879 -1.181 47.808 1.00 38.73 39 GLN L O 1
ATOM 12709 N N . GLU F 3 40 ? 2.982 -0.078 46.081 1.00 36.83 40 GLU L N 1
ATOM 12710 C CA . GLU F 3 40 ? 3.895 -0.657 45.107 1.00 33.39 40 GLU L CA 1
ATOM 12711 C C . GLU F 3 40 ? 4.785 0.418 44.499 1.00 34.59 40 GLU L C 1
ATOM 12712 O O . GLU F 3 40 ? 4.315 1.415 43.941 1.00 30.02 40 GLU L O 1
ATOM 12724 N N . LYS F 3 41 ? 6.082 0.189 44.610 1.00 37.52 41 LYS L N 1
ATOM 12725 C CA . LYS F 3 41 ? 7.081 1.077 44.058 1.00 39.09 41 LYS L CA 1
ATOM 12726 C C . LYS F 3 41 ? 7.724 0.323 42.895 1.00 43.13 41 LYS L C 1
ATOM 12727 O O . LYS F 3 41 ? 7.441 -0.871 42.698 1.00 44.93 41 LYS L O 1
ATOM 12746 N N . PRO F 3 42 ? 8.549 1.018 42.098 1.00 40.40 42 PRO L N 1
ATOM 12747 C CA . PRO F 3 42 ? 9.258 0.434 40.959 1.00 36.38 42 PRO L CA 1
ATOM 12748 C C . PRO F 3 42 ? 9.966 -0.872 41.256 1.00 41.72 42 PRO L C 1
ATOM 12749 O O . PRO F 3 42 ? 10.399 -1.092 42.393 1.00 45.37 42 PRO L O 1
ATOM 12760 N N . ASP F 3 43 ? 10.130 -1.690 40.218 1.00 51.56 43 ASP L N 1
ATOM 12761 C CA . ASP F 3 43 ? 10.678 -3.037 40.337 1.00 51.67 43 ASP L CA 1
ATOM 12762 C C . ASP F 3 43 ? 9.890 -3.882 41.338 1.00 53.50 43 ASP L C 1
ATOM 12763 O O . ASP F 3 43 ? 10.473 -4.668 42.086 1.00 55.67 43 ASP L O 1
ATOM 12772 N N . HIS F 3 44 ? 8.572 -3.714 41.349 1.00 49.66 44 HIS L N 1
ATOM 12773 C CA . HIS F 3 44 ? 7.690 -4.581 42.134 1.00 47.79 44 HIS L CA 1
ATOM 12774 C C . HIS F 3 44 ? 8.143 -4.682 43.597 1.00 47.29 44 HIS L C 1
ATOM 12775 O O . HIS F 3 44 ? 8.267 -5.773 44.166 1.00 47.12 44 HIS L O 1
ATOM 12789 N N . LEU F 3 45 ? 8.426 -3.521 44.175 1.00 41.25 45 LEU L N 1
ATOM 12790 C CA . LEU F 3 45 ? 8.692 -3.385 45.602 1.00 40.91 45 LEU L CA 1
ATOM 12791 C C . LEU F 3 45 ? 7.377 -3.148 46.353 1.00 44.78 45 LEU L C 1
ATOM 12792 O O . LEU F 3 45 ? 6.866 -2.018 46.386 1.00 42.12 45 LEU L O 1
ATOM 12808 N N . PHE F 3 46 ? 6.843 -4.207 46.960 1.00 32.48 46 PHE L N 1
ATOM 12809 C CA . PHE F 3 46 ? 5.629 -4.096 47.769 1.00 33.11 46 PHE L CA 1
ATOM 12810 C C . PHE F 3 46 ? 5.911 -3.824 49.253 1.00 33.96 46 PHE L C 1
ATOM 12811 O O . PHE F 3 46 ? 6.848 -4.370 49.829 1.00 36.40 46 PHE L O 1
ATOM 12828 N N . THR F 3 47 ? 5.115 -2.942 49.846 1.00 40.06 47 THR L N 1
ATOM 12829 C CA . THR F 3 47 ? 5.234 -2.621 51.271 1.00 43.15 47 THR L CA 1
ATOM 12830 C C . THR F 3 47 ? 3.862 -2.453 51.936 1.00 42.28 47 THR L C 1
ATOM 12831 O O . THR F 3 47 ? 3.052 -1.618 51.501 1.00 42.64 47 THR L O 1
ATOM 12842 N N . GLY F 3 48 ? 3.600 -3.237 52.978 1.00 34.81 48 GLY L N 1
ATOM 12843 C CA . GLY F 3 48 ? 2.366 -3.107 53.737 1.00 36.30 48 GLY L CA 1
ATOM 12844 C C . GLY F 3 48 ? 2.359 -1.839 54.594 1.00 38.81 48 GLY L C 1
ATOM 12845 O O . GLY F 3 48 ? 3.271 -1.608 55.387 1.00 41.40 48 GLY L O 1
ATOM 12849 N N . LEU F 3 49 ? 1.340 -1.006 54.422 1.00 40.19 49 LEU L N 1
ATOM 12850 C CA . LEU F 3 49 ? 1.270 0.271 55.120 1.00 39.44 49 LEU L CA 1
ATOM 12851 C C . LEU F 3 49 ? 0.336 0.184 56.304 1.00 45.22 49 LEU L C 1
ATOM 12852 O O . LEU F 3 49 ? 0.673 0.628 57.413 1.00 44.99 49 LEU L O 1
ATOM 12868 N N . ILE F 3 50 ? -0.852 -0.353 56.034 1.00 45.54 50 ILE L N 1
ATOM 12869 C CA . ILE F 3 50 ? -1.949 -0.367 56.991 1.00 51.18 50 ILE L CA 1
ATOM 12870 C C . ILE F 3 50 ? -2.666 -1.720 57.048 1.00 51.92 50 ILE L C 1
ATOM 12871 O O . ILE F 3 50 ? -2.846 -2.392 56.032 1.00 52.75 50 ILE L O 1
ATOM 12887 N N . GLY F 3 51 ? -3.037 -2.134 58.255 1.00 55.58 51 GLY L N 1
ATOM 12888 C CA . GLY F 3 51 ? -3.891 -3.297 58.446 1.00 54.77 51 GLY L CA 1
ATOM 12889 C C . GLY F 3 51 ? -5.058 -2.929 59.343 1.00 56.26 51 GLY L C 1
ATOM 12890 O O . GLY F 3 51 ? -4.915 -2.066 60.205 1.00 56.08 51 GLY L O 1
ATOM 12891 N N . GLY F 3 52 ? -6.202 -3.585 59.165 1.00 49.46 52 GLY L N 1
ATOM 12892 C CA . GLY F 3 52 ? -7.360 -3.321 60.008 1.00 51.08 52 GLY L CA 1
ATOM 12893 C C . GLY F 3 52 ? -7.727 -1.847 60.063 1.00 52.23 52 GLY L C 1
ATOM 12894 O O . GLY F 3 52 ? -7.959 -1.302 61.138 1.00 52.20 52 GLY L O 1
ATOM 12895 N N . ALA F 3 53 ? -7.744 -1.204 58.892 1.00 57.12 53 ALA L N 1
ATOM 12896 C CA . ALA F 3 53 ? -8.140 0.205 58.738 1.00 57.55 53 ALA L CA 1
ATOM 12897 C C . ALA F 3 53 ? -7.128 1.227 59.298 1.00 56.45 53 ALA L C 1
ATOM 12898 O O . ALA F 3 53 ? -6.843 2.221 58.628 1.00 56.18 53 ALA L O 1
ATOM 12905 N N . ASP F 3 54 ? -6.598 1.022 60.502 1.00 46.15 54 ASP L N 1
ATOM 12906 C CA . ASP F 3 54 ? -5.711 2.031 61.077 1.00 48.04 54 ASP L CA 1
ATOM 12907 C C . ASP F 3 54 ? -4.392 1.542 61.698 1.00 49.58 54 ASP L C 1
ATOM 12908 O O . ASP F 3 54 ? -3.581 2.359 62.106 1.00 51.11 54 ASP L O 1
ATOM 12917 N N . ASN F 3 55 ? -4.141 0.239 61.724 1.00 59.79 55 ASN L N 1
ATOM 12918 C CA . ASN F 3 55 ? -2.854 -0.259 62.213 1.00 60.94 55 ASN L CA 1
ATOM 12919 C C . ASN F 3 55 ? -1.704 0.069 61.270 1.00 62.79 55 ASN L C 1
ATOM 12920 O O . ASN F 3 55 ? -1.620 -0.494 60.175 1.00 60.57 55 ASN L O 1
ATOM 12931 N N . ARG F 3 56 ? -0.807 0.954 61.696 1.00 62.53 56 ARG L N 1
ATOM 12932 C CA . ARG F 3 56 ? 0.352 1.303 60.871 1.00 56.94 56 ARG L CA 1
ATOM 12933 C C . ARG F 3 56 ? 1.498 0.346 61.131 1.00 59.13 56 ARG L C 1
ATOM 12934 O O . ARG F 3 56 ? 1.901 0.131 62.289 1.00 60.68 56 ARG L O 1
ATOM 12955 N N . ALA F 3 57 ? 2.020 -0.228 60.049 1.00 56.34 57 ALA L N 1
ATOM 12956 C CA . ALA F 3 57 ? 3.084 -1.214 60.153 1.00 57.39 57 ALA L CA 1
ATOM 12957 C C . ALA F 3 57 ? 4.353 -0.579 60.725 1.00 61.63 57 ALA L C 1
ATOM 12958 O O . ALA F 3 57 ? 4.621 0.599 60.484 1.00 64.71 57 ALA L O 1
ATOM 12965 N N . PRO F 3 58 ? 5.129 -1.346 61.507 1.00 60.07 58 PRO L N 1
ATOM 12966 C CA . PRO F 3 58 ? 6.445 -0.865 61.940 1.00 58.03 58 PRO L CA 1
ATOM 12967 C C . PRO F 3 58 ? 7.315 -0.501 60.748 1.00 59.68 58 PRO L C 1
ATOM 12968 O O . PRO F 3 58 ? 7.272 -1.206 59.729 1.00 60.51 58 PRO L O 1
ATOM 12979 N N . GLY F 3 59 ? 8.079 0.580 60.869 1.00 58.06 59 GLY L N 1
ATOM 12980 C CA . GLY F 3 59 ? 8.934 1.047 59.792 1.00 55.51 59 GLY L CA 1
ATOM 12981 C C . GLY F 3 59 ? 8.241 2.000 58.829 1.00 53.27 59 GLY L C 1
ATOM 12982 O O . GLY F 3 59 ? 8.896 2.652 58.026 1.00 53.44 59 GLY L O 1
ATOM 12986 N N . VAL F 3 60 ? 6.920 2.092 58.910 1.00 51.83 60 VAL L N 1
ATOM 12987 C CA . VAL F 3 60 ? 6.169 3.001 58.049 1.00 51.02 60 VAL L CA 1
ATOM 12988 C C . VAL F 3 60 ? 6.193 4.402 58.657 1.00 54.92 60 VAL L C 1
ATOM 12989 O O . VAL F 3 60 ? 5.919 4.566 59.857 1.00 57.92 60 VAL L O 1
ATOM 13002 N N . PRO F 3 61 ? 6.534 5.421 57.845 1.00 56.51 61 PRO L N 1
ATOM 13003 C CA . PRO F 3 61 ? 6.579 6.780 58.399 1.00 55.93 61 PRO L CA 1
ATOM 13004 C C . PRO F 3 61 ? 5.262 7.204 59.042 1.00 54.85 61 PRO L C 1
ATOM 13005 O O . PRO F 3 61 ? 4.190 6.713 58.685 1.00 57.17 61 PRO L O 1
ATOM 13016 N N . ALA F 3 62 ? 5.349 8.137 59.973 1.00 64.47 62 ALA L N 1
ATOM 13017 C CA . ALA F 3 62 ? 4.179 8.607 60.692 1.00 65.95 62 ALA L CA 1
ATOM 13018 C C . ALA F 3 62 ? 3.163 9.267 59.769 1.00 62.93 62 ALA L C 1
ATOM 13019 O O . ALA F 3 62 ? 1.969 9.291 60.079 1.00 64.03 62 ALA L O 1
ATOM 13026 N N . ARG F 3 63 ? 3.635 9.817 58.651 1.00 53.20 63 ARG L N 1
ATOM 13027 C CA . ARG F 3 63 ? 2.772 10.617 57.790 1.00 52.10 63 ARG L CA 1
ATOM 13028 C C . ARG F 3 63 ? 1.705 9.786 57.085 1.00 49.26 63 ARG L C 1
ATOM 13029 O O . ARG F 3 63 ? 0.760 10.343 56.533 1.00 49.24 63 ARG L O 1
ATOM 13050 N N . PHE F 3 64 ? 1.851 8.464 57.086 1.00 51.13 64 PHE L N 1
ATOM 13051 C CA . PHE F 3 64 ? 0.783 7.600 56.588 1.00 50.99 64 PHE L CA 1
ATOM 13052 C C . PHE F 3 64 ? -0.147 7.289 57.746 1.00 51.51 64 PHE L C 1
ATOM 13053 O O . PHE F 3 64 ? 0.305 6.939 58.830 1.00 53.14 64 PHE L O 1
ATOM 13070 N N . SER F 3 65 ? -1.445 7.418 57.517 1.00 53.42 65 SER L N 1
ATOM 13071 C CA . SER F 3 65 ? -2.429 6.986 58.500 1.00 55.50 65 SER L CA 1
ATOM 13072 C C . SER F 3 65 ? -3.639 6.403 57.792 1.00 53.21 65 SER L C 1
ATOM 13073 O O . SER F 3 65 ? -3.808 6.571 56.581 1.00 51.14 65 SER L O 1
ATOM 13080 N N . GLY F 3 66 ? -4.468 5.704 58.556 1.00 45.22 66 GLY L N 1
ATOM 13081 C CA . GLY F 3 66 ? -5.609 4.999 58.010 1.00 42.22 66 GLY L CA 1
ATOM 13082 C C . GLY F 3 66 ? -6.818 5.186 58.903 1.00 46.89 66 GLY L C 1
ATOM 13083 O O . GLY F 3 66 ? -6.701 5.264 60.137 1.00 48.57 66 GLY L O 1
ATOM 13087 N N . SER F 3 67 ? -7.990 5.244 58.288 1.00 49.69 67 SER L N 1
ATOM 13088 C CA . SER F 3 67 ? -9.196 5.549 59.030 1.00 50.31 67 SER L CA 1
ATOM 13089 C C . SER F 3 67 ? -10.437 5.185 58.239 1.00 52.50 67 SER L C 1
ATOM 13090 O O . SER F 3 67 ? -10.360 4.952 57.026 1.00 53.47 67 SER L O 1
ATOM 13098 N N . LEU F 3 68 ? -11.582 5.157 58.881 1.00 48.12 68 LEU L N 1
ATOM 13099 C CA . LEU F 3 68 ? -12.783 4.882 58.158 1.00 47.10 68 LEU L CA 1
ATOM 13100 C C . LEU F 3 68 ? -13.466 6.202 58.122 1.00 48.27 68 LEU L C 1
ATOM 13101 O O . LEU F 3 68 ? -13.678 6.781 59.124 1.00 56.44 68 LEU L O 1
ATOM 13117 N N . ILE F 3 69 ? -13.785 6.692 56.949 1.00 54.16 69 ILE L N 1
ATOM 13118 C CA . ILE F 3 69 ? -14.430 7.959 56.809 1.00 48.50 69 ILE L CA 1
ATOM 13119 C C . ILE F 3 69 ? -15.674 7.641 56.063 1.00 52.99 69 ILE L C 1
ATOM 13120 O O . ILE F 3 69 ? -15.639 7.042 55.011 1.00 54.96 69 ILE L O 1
ATOM 13136 N N . GLY F 3 70 ? -16.789 8.046 56.613 1.00 57.29 70 GLY L N 1
ATOM 13137 C CA . GLY F 3 70 ? -18.048 7.772 55.994 1.00 58.65 70 GLY L CA 1
ATOM 13138 C C . GLY F 3 70 ? -18.235 6.308 55.841 1.00 55.76 70 GLY L C 1
ATOM 13139 O O . GLY F 3 70 ? -18.066 5.544 56.755 1.00 57.34 70 GLY L O 1
ATOM 13143 N N . ASP F 3 71 ? -18.585 5.923 54.645 1.00 39.88 71 ASP L N 1
ATOM 13144 C CA . ASP F 3 71 ? -18.805 4.545 54.356 1.00 41.51 71 ASP L CA 1
ATOM 13145 C C . ASP F 3 71 ? -17.616 3.883 53.737 1.00 35.78 71 ASP L C 1
ATOM 13146 O O . ASP F 3 71 ? -17.706 2.772 53.341 1.00 34.59 71 ASP L O 1
ATOM 13155 N N . LYS F 3 72 ? -16.498 4.580 53.670 1.00 40.42 72 LYS L N 1
ATOM 13156 C CA . LYS F 3 72 ? -15.289 4.054 53.056 1.00 37.34 72 LYS L CA 1
ATOM 13157 C C . LYS F 3 72 ? -14.095 3.924 53.962 1.00 41.68 72 LYS L C 1
ATOM 13158 O O . LYS F 3 72 ? -14.085 4.334 55.087 1.00 36.67 72 LYS L O 1
ATOM 13177 N N . ALA F 3 73 ? -13.064 3.321 53.396 1.00 40.18 73 ALA L N 1
ATOM 13178 C CA . ALA F 3 73 ? -11.781 3.223 54.061 1.00 40.35 73 ALA L CA 1
ATOM 13179 C C . ALA F 3 73 ? -10.853 4.233 53.423 1.00 38.28 73 ALA L C 1
ATOM 13180 O O . ALA F 3 73 ? -10.888 4.395 52.207 1.00 36.50 73 ALA L O 1
ATOM 13187 N N . ALA F 3 74 ? -10.004 4.875 54.231 1.00 38.70 74 ALA L N 1
ATOM 13188 C CA . ALA F 3 74 ? -9.133 5.953 53.751 1.00 39.44 74 ALA L CA 1
ATOM 13189 C C . ALA F 3 74 ? -7.681 5.773 54.175 1.00 39.76 74 ALA L C 1
ATOM 13190 O O . ALA F 3 74 ? -7.390 5.189 55.219 1.00 41.74 74 ALA L O 1
ATOM 13197 N N . LEU F 3 75 ? -6.792 6.246 53.307 1.00 37.68 75 LEU L N 1
ATOM 13198 C CA . LEU F 3 75 ? -5.373 6.376 53.564 1.00 36.28 75 LEU L CA 1
ATOM 13199 C C . LEU F 3 75 ? -5.034 7.844 53.469 1.00 39.48 75 LEU L C 1
ATOM 13200 O O . LEU F 3 75 ? -5.199 8.433 52.399 1.00 37.70 75 LEU L O 1
ATOM 13216 N N . ILE F 3 76 ? -4.558 8.445 54.561 1.00 47.11 76 ILE L N 1
ATOM 13217 C CA . ILE F 3 76 ? -4.155 9.849 54.517 1.00 44.11 76 ILE L CA 1
ATOM 13218 C C . ILE F 3 76 ? -2.651 9.945 54.586 1.00 42.84 76 ILE L C 1
ATOM 13219 O O . ILE F 3 76 ? -2.002 9.238 55.367 1.00 47.53 76 ILE L O 1
ATOM 13235 N N . ILE F 3 77 ? -2.103 10.798 53.729 1.00 40.19 77 ILE L N 1
ATOM 13236 C CA . ILE F 3 77 ? -0.684 11.107 53.755 1.00 42.03 77 ILE L CA 1
ATOM 13237 C C . ILE F 3 77 ? -0.502 12.566 54.114 1.00 44.84 77 ILE L C 1
ATOM 13238 O O . ILE F 3 77 ? -0.898 13.447 53.352 1.00 45.83 77 ILE L O 1
ATOM 13254 N N . THR F 3 78 ? 0.046 12.811 55.297 1.00 50.51 78 THR L N 1
ATOM 13255 C CA . THR F 3 78 ? 0.196 14.160 55.835 1.00 53.50 78 THR L CA 1
ATOM 13256 C C . THR F 3 78 ? 1.659 14.461 56.161 1.00 56.86 78 THR L C 1
ATOM 13257 O O . THR F 3 78 ? 2.078 14.153 57.277 1.00 65.50 78 THR L O 1
ATOM 13268 N N . GLY F 3 79 ? 2.460 15.068 55.279 1.00 58.00 79 GLY L N 1
ATOM 13269 C CA . GLY F 3 79 ? 2.099 15.543 53.961 1.00 54.62 79 GLY L CA 1
ATOM 13270 C C . GLY F 3 79 ? 3.160 15.044 53.001 1.00 51.39 79 GLY L C 1
ATOM 13271 O O . GLY F 3 79 ? 4.346 14.985 53.323 1.00 52.00 79 GLY L O 1
ATOM 13275 N N . ALA F 3 80 ? 2.702 14.724 51.799 1.00 50.43 80 ALA L N 1
ATOM 13276 C CA . ALA F 3 80 ? 3.435 13.955 50.809 1.00 47.00 80 ALA L CA 1
ATOM 13277 C C . ALA F 3 80 ? 4.900 14.346 50.555 1.00 47.48 80 ALA L C 1
ATOM 13278 O O . ALA F 3 80 ? 5.270 15.514 50.578 1.00 53.31 80 ALA L O 1
ATOM 13285 N N . GLN F 3 81 ? 5.730 13.326 50.339 1.00 50.68 81 GLN L N 1
ATOM 13286 C CA . GLN F 3 81 ? 7.117 13.487 49.914 1.00 52.55 81 GLN L CA 1
ATOM 13287 C C . GLN F 3 81 ? 7.211 12.990 48.486 1.00 48.52 81 GLN L C 1
ATOM 13288 O O . GLN F 3 81 ? 6.386 12.199 48.077 1.00 41.04 81 GLN L O 1
ATOM 13302 N N . THR F 3 82 ? 8.227 13.422 47.743 1.00 45.38 82 THR L N 1
ATOM 13303 C CA . THR F 3 82 ? 8.380 13.030 46.333 1.00 45.92 82 THR L CA 1
ATOM 13304 C C . THR F 3 82 ? 8.537 11.519 46.191 1.00 47.09 82 THR L C 1
ATOM 13305 O O . THR F 3 82 ? 8.146 10.934 45.169 1.00 44.88 82 THR L O 1
ATOM 13316 N N . GLU F 3 83 ? 9.044 10.901 47.256 1.00 47.96 83 GLU L N 1
ATOM 13317 C CA . GLU F 3 83 ? 9.259 9.457 47.349 1.00 48.53 83 GLU L CA 1
ATOM 13318 C C . GLU F 3 83 ? 7.981 8.666 47.621 1.00 45.86 83 GLU L C 1
ATOM 13319 O O . GLU F 3 83 ? 8.036 7.452 47.852 1.00 44.84 83 GLU L O 1
ATOM 13331 N N . ASP F 3 84 ? 6.845 9.356 47.686 1.00 42.69 84 ASP L N 1
ATOM 13332 C CA . ASP F 3 84 ? 5.556 8.678 47.843 1.00 36.90 84 ASP L CA 1
ATOM 13333 C C . ASP F 3 84 ? 4.880 8.462 46.500 1.00 33.49 84 ASP L C 1
ATOM 13334 O O . ASP F 3 84 ? 3.791 7.911 46.434 1.00 36.53 84 ASP L O 1
ATOM 13343 N N . GLU F 3 85 ? 5.524 8.882 45.426 1.00 44.68 85 GLU L N 1
ATOM 13344 C CA . GLU F 3 85 ? 5.030 8.560 44.095 1.00 46.11 85 GLU L CA 1
ATOM 13345 C C . GLU F 3 85 ? 5.056 7.060 43.939 1.00 39.81 85 GLU L C 1
ATOM 13346 O O . GLU F 3 85 ? 6.116 6.449 43.890 1.00 43.74 85 GLU L O 1
ATOM 13358 N N . ALA F 3 86 ? 3.874 6.467 43.885 1.00 32.50 86 ALA L N 1
ATOM 13359 C CA . ALA F 3 86 ? 3.735 5.024 43.972 1.00 29.33 86 ALA L CA 1
ATOM 13360 C C . ALA F 3 86 ? 2.325 4.651 43.593 1.00 28.53 86 ALA L C 1
ATOM 13361 O O . ALA F 3 86 ? 1.492 5.524 43.347 1.00 32.79 86 ALA L O 1
ATOM 13368 N N . ILE F 3 87 ? 2.070 3.353 43.527 1.00 33.35 87 ILE L N 1
ATOM 13369 C CA . ILE F 3 87 ? 0.712 2.839 43.451 1.00 27.08 87 ILE L CA 1
ATOM 13370 C C . ILE F 3 87 ? 0.295 2.291 44.792 1.00 28.27 87 ILE L C 1
ATOM 13371 O O . ILE F 3 87 ? 1.019 1.529 45.404 1.00 34.93 87 ILE L O 1
ATOM 13387 N N . TYR F 3 88 ? -0.916 2.626 45.196 1.00 23.50 88 TYR L N 1
ATOM 13388 C CA . TYR F 3 88 ? -1.433 2.268 46.490 1.00 25.96 88 TYR L CA 1
ATOM 13389 C C . TYR F 3 88 ? -2.610 1.339 46.326 1.00 22.79 88 TYR L C 1
ATOM 13390 O O . TYR F 3 88 ? -3.590 1.717 45.691 1.00 25.05 88 TYR L O 1
ATOM 13408 N N . PHE F 3 89 ? -2.501 0.120 46.867 1.00 30.69 89 PHE L N 1
ATOM 13409 C CA . PHE F 3 89 ? -3.573 -0.863 46.769 1.00 26.55 89 PHE L CA 1
ATOM 13410 C C . PHE F 3 89 ? -4.313 -0.976 48.067 1.00 32.44 89 PHE L C 1
ATOM 13411 O O . PHE F 3 89 ? -3.729 -0.945 49.161 1.00 33.61 89 PHE L O 1
ATOM 13428 N N . CYS F 3 90 ? -5.620 -1.148 47.940 1.00 31.89 90 CYS L N 1
ATOM 13429 C CA . CYS F 3 90 ? -6.477 -1.329 49.088 1.00 36.42 90 CYS L CA 1
ATOM 13430 C C . CYS F 3 90 ? -7.184 -2.666 48.924 1.00 31.66 90 CYS L C 1
ATOM 13431 O O . CYS F 3 90 ? -7.776 -2.940 47.879 1.00 33.36 90 CYS L O 1
ATOM 13438 N N . ALA F 3 91 ? -7.133 -3.492 49.960 1.00 32.01 91 ALA L N 1
ATOM 13439 C CA . ALA F 3 91 ? -7.816 -4.800 49.933 1.00 36.92 91 ALA L CA 1
ATOM 13440 C C . ALA F 3 91 ? -8.783 -4.882 51.103 1.00 36.01 91 ALA L C 1
ATOM 13441 O O . ALA F 3 91 ? -8.504 -4.343 52.179 1.00 38.42 91 ALA L O 1
ATOM 13448 N N . LEU F 3 92 ? -9.928 -5.526 50.878 1.00 35.21 92 LEU L N 1
ATOM 13449 C CA . LEU F 3 92 ? -10.930 -5.693 51.920 1.00 36.40 92 LEU L CA 1
ATOM 13450 C C . LEU F 3 92 ? -11.170 -7.171 52.224 1.00 39.90 92 LEU L C 1
ATOM 13451 O O . LEU F 3 92 ? -11.009 -8.028 51.355 1.00 37.58 92 LEU L O 1
ATOM 13467 N N . TRP F 3 93 ? -11.524 -7.450 53.479 1.00 40.97 93 TRP L N 1
ATOM 13468 C CA . TRP F 3 93 ? -11.776 -8.811 53.934 1.00 43.37 93 TRP L CA 1
ATOM 13469 C C . TRP F 3 93 ? -13.275 -9.076 53.925 1.00 39.99 93 TRP L C 1
ATOM 13470 O O . TRP F 3 93 ? -14.042 -8.283 54.449 1.00 43.58 93 TRP L O 1
ATOM 13491 N N . TYR F 3 94 ? -13.695 -10.161 53.279 1.00 42.83 94 TYR L N 1
ATOM 13492 C CA . TYR F 3 94 ? -15.092 -10.562 53.304 1.00 41.81 94 TYR L CA 1
ATOM 13493 C C . TYR F 3 94 ? -15.226 -11.957 53.921 1.00 44.72 94 TYR L C 1
ATOM 13494 O O . TYR F 3 94 ? -15.424 -12.942 53.211 1.00 44.76 94 TYR L O 1
ATOM 13512 N N . SER F 3 95 ? -15.089 -12.020 55.248 1.00 51.42 95 SER L N 1
ATOM 13513 C CA . SER F 3 95 ? -15.319 -13.241 56.037 1.00 54.92 95 SER L CA 1
ATOM 13514 C C . SER F 3 95 ? -14.262 -14.326 55.848 1.00 55.00 95 SER L C 1
ATOM 13515 O O . SER F 3 95 ? -13.674 -14.795 56.824 1.00 58.38 95 SER L O 1
ATOM 13523 N N . ASP F 3 96 ? -14.039 -14.743 54.605 1.00 44.14 96 ASP L N 1
ATOM 13524 C CA . ASP F 3 96 ? -13.114 -15.837 54.328 1.00 43.88 96 ASP L CA 1
ATOM 13525 C C . ASP F 3 96 ? -12.212 -15.620 53.109 1.00 43.53 96 ASP L C 1
ATOM 13526 O O . ASP F 3 96 ? -11.695 -16.596 52.539 1.00 41.47 96 ASP L O 1
ATOM 13535 N N . HIS F 3 97 ? -12.047 -14.356 52.704 1.00 42.20 97 HIS L N 1
ATOM 13536 C CA . HIS F 3 97 ? -11.176 -14.002 51.581 1.00 35.91 97 HIS L CA 1
ATOM 13537 C C . HIS F 3 97 ? -10.951 -12.493 51.483 1.00 34.88 97 HIS L C 1
ATOM 13538 O O . HIS F 3 97 ? -11.787 -11.706 51.924 1.00 37.18 97 HIS L O 1
ATOM 13552 N N . TRP F 3 98 ? -9.792 -12.110 50.944 1.00 30.52 98 TRP L N 1
ATOM 13553 C CA . TRP F 3 98 ? -9.473 -10.718 50.623 1.00 28.79 98 TRP L CA 1
ATOM 13554 C C . TRP F 3 98 ? -9.813 -10.448 49.168 1.00 30.59 98 TRP L C 1
ATOM 13555 O O . TRP F 3 98 ? -9.654 -11.331 48.317 1.00 34.44 98 TRP L O 1
ATOM 13576 N N . VAL F 3 99 ? -10.241 -9.220 48.883 1.00 29.26 99 VAL L N 1
ATOM 13577 C CA . VAL F 3 99 ? -10.417 -8.742 47.527 1.00 24.35 99 VAL L CA 1
ATOM 13578 C C . VAL F 3 99 ? -9.630 -7.436 47.364 1.00 25.74 99 VAL L C 1
ATOM 13579 O O . VAL F 3 99 ? -9.806 -6.522 48.166 1.00 28.27 99 VAL L O 1
ATOM 13592 N N . PHE F 3 100 ? -8.751 -7.348 46.365 1.00 26.05 100 PHE L N 1
ATOM 13593 C CA . PHE F 3 100 ? -7.993 -6.114 46.151 1.00 25.14 100 PHE L CA 1
ATOM 13594 C C . PHE F 3 100 ? -8.767 -5.132 45.259 1.00 26.21 100 PHE L C 1
ATOM 13595 O O . PHE F 3 100 ? -9.471 -5.540 44.332 1.00 31.56 100 PHE L O 1
ATOM 13612 N N . GLY F 3 101 ? -8.608 -3.836 45.533 1.00 26.74 101 GLY L N 1
ATOM 13613 C CA . GLY F 3 101 ? -9.108 -2.800 44.655 1.00 22.54 101 GLY L CA 1
ATOM 13614 C C . GLY F 3 101 ? -8.139 -2.688 43.488 1.00 22.22 101 GLY L C 1
ATOM 13615 O O . GLY F 3 101 ? -7.117 -3.369 43.500 1.00 26.23 101 GLY L O 1
ATOM 13619 N N . GLY F 3 102 ? -8.433 -1.847 42.500 1.00 18.70 102 GLY L N 1
ATOM 13620 C CA . GLY F 3 102 ? -7.546 -1.682 41.352 1.00 16.25 102 GLY L CA 1
ATOM 13621 C C . GLY F 3 102 ? -6.323 -0.814 41.579 1.00 24.07 102 GLY L C 1
ATOM 13622 O O . GLY F 3 102 ? -5.487 -0.677 40.671 1.00 24.04 102 GLY L O 1
ATOM 13626 N N . GLY F 3 103 ? -6.209 -0.206 42.764 1.00 27.99 103 GLY L N 1
ATOM 13627 C CA . GLY F 3 103 ? -5.046 0.600 43.082 1.00 23.87 103 GLY L CA 1
ATOM 13628 C C . GLY F 3 103 ? -5.178 2.001 42.530 1.00 28.65 103 GLY L C 1
ATOM 13629 O O . GLY F 3 103 ? -5.858 2.212 41.520 1.00 26.91 103 GLY L O 1
ATOM 13633 N N . THR F 3 104 ? -4.524 2.948 43.198 1.00 25.86 104 THR L N 1
ATOM 13634 C CA . THR F 3 104 ? -4.468 4.342 42.785 1.00 26.37 104 THR L CA 1
ATOM 13635 C C . THR F 3 104 ? -3.048 4.752 42.453 1.00 27.25 104 THR L C 1
ATOM 13636 O O . THR F 3 104 ? -2.170 4.551 43.275 1.00 30.78 104 THR L O 1
ATOM 13647 N N . LYS F 3 105 ? -2.814 5.337 41.282 1.00 40.87 105 LYS L N 1
ATOM 13648 C CA . LYS F 3 105 ? -1.492 5.873 40.954 1.00 43.15 105 LYS L CA 1
ATOM 13649 C C . LYS F 3 105 ? -1.368 7.277 41.505 1.00 42.01 105 LYS L C 1
ATOM 13650 O O . LYS F 3 105 ? -2.042 8.180 41.034 1.00 43.08 105 LYS L O 1
ATOM 13669 N N . LEU F 3 106 ? -0.491 7.468 42.486 1.00 36.74 106 LEU L N 1
ATOM 13670 C CA . LEU F 3 106 ? -0.306 8.773 43.098 1.00 34.86 106 LEU L CA 1
ATOM 13671 C C . LEU F 3 106 ? 0.881 9.444 42.442 1.00 39.04 106 LEU L C 1
ATOM 13672 O O . LEU F 3 106 ? 1.994 8.917 42.477 1.00 38.84 106 LEU L O 1
ATOM 13688 N N . THR F 3 107 ? 0.634 10.603 41.841 1.00 39.19 107 THR L N 1
ATOM 13689 C CA . THR F 3 107 ? 1.701 11.410 41.275 1.00 34.79 107 THR L CA 1
ATOM 13690 C C . THR F 3 107 ? 2.003 12.536 42.230 1.00 34.45 107 THR L C 1
ATOM 13691 O O . THR F 3 107 ? 1.098 13.156 42.773 1.00 34.44 107 THR L O 1
ATOM 13702 N N . VAL F 3 108 ? 3.287 12.776 42.456 1.00 47.23 108 VAL L N 1
ATOM 13703 C CA . VAL F 3 108 ? 3.713 13.945 43.201 1.00 45.47 108 VAL L CA 1
ATOM 13704 C C . VAL F 3 108 ? 4.389 14.923 42.258 1.00 45.05 108 VAL L C 1
ATOM 13705 O O . VAL F 3 108 ? 5.425 14.615 41.673 1.00 42.29 108 VAL L O 1
ATOM 13718 N N . LEU F 3 109 ? 3.775 16.091 42.102 1.00 47.37 109 LEU L N 1
ATOM 13719 C CA . LEU F 3 109 ? 4.282 17.132 41.208 1.00 50.38 109 LEU L CA 1
ATOM 13720 C C . LEU F 3 109 ? 5.619 17.701 41.667 1.00 49.13 109 LEU L C 1
ATOM 13721 O O . LEU F 3 109 ? 6.084 17.445 42.781 1.00 51.21 109 LEU L O 1
ATOM 13737 N N . GLY F 3 110 ? 6.233 18.486 40.797 1.00 39.82 110 GLY L N 1
ATOM 13738 C CA . GLY F 3 110 ? 7.397 19.257 41.181 1.00 39.14 110 GLY L CA 1
ATOM 13739 C C . GLY F 3 110 ? 8.711 18.585 40.841 1.00 42.41 110 GLY L C 1
ATOM 13740 O O . GLY F 3 110 ? 9.763 19.174 40.993 1.00 45.24 110 GLY L O 1
ATOM 13744 N N . GLN F 3 111 ? 8.665 17.357 40.361 1.00 49.58 111 GLN L N 1
ATOM 13745 C CA . GLN F 3 111 ? 9.888 16.712 39.917 1.00 50.76 111 GLN L CA 1
ATOM 13746 C C . GLN F 3 111 ? 10.480 17.417 38.697 1.00 47.49 111 GLN L C 1
ATOM 13747 O O . GLN F 3 111 ? 9.756 17.696 37.736 1.00 45.81 111 GLN L O 1
ATOM 13761 N N . PRO F 3 112 ? 11.803 17.690 38.724 1.00 44.69 112 PRO L N 1
ATOM 13762 C CA . PRO F 3 112 ? 12.506 18.399 37.639 1.00 44.66 112 PRO L CA 1
ATOM 13763 C C . PRO F 3 112 ? 12.795 17.569 36.404 1.00 39.22 112 PRO L C 1
ATOM 13764 O O . PRO F 3 112 ? 13.128 16.395 36.500 1.00 39.50 112 PRO L O 1
ATOM 13775 N N . LYS F 3 113 ? 12.685 18.208 35.252 1.00 42.68 113 LYS L N 1
ATOM 13776 C CA . LYS F 3 113 ? 12.997 17.571 33.992 1.00 42.64 113 LYS L CA 1
ATOM 13777 C C . LYS F 3 113 ? 14.431 17.068 34.021 1.00 45.61 113 LYS L C 1
ATOM 13778 O O . LYS F 3 113 ? 15.324 17.758 34.508 1.00 46.63 113 LYS L O 1
ATOM 13797 N N . ALA F 3 114 ? 14.642 15.859 33.512 1.00 37.02 114 ALA L N 1
ATOM 13798 C CA . ALA F 3 114 ? 15.969 15.255 33.490 1.00 31.35 114 ALA L CA 1
ATOM 13799 C C . ALA F 3 114 ? 16.252 14.721 32.093 1.00 28.10 114 ALA L C 1
ATOM 13800 O O . ALA F 3 114 ? 15.434 14.026 31.524 1.00 25.51 114 ALA L O 1
ATOM 13807 N N . ALA F 3 115 ? 17.395 15.071 31.524 1.00 26.59 115 ALA L N 1
ATOM 13808 C CA . ALA F 3 115 ? 17.728 14.596 30.193 1.00 23.97 115 ALA L CA 1
ATOM 13809 C C . ALA F 3 115 ? 18.328 13.221 30.335 1.00 26.95 115 ALA L C 1
ATOM 13810 O O . ALA F 3 115 ? 18.961 12.947 31.349 1.00 29.88 115 ALA L O 1
ATOM 13817 N N . PRO F 3 116 ? 18.148 12.355 29.320 1.00 21.24 116 PRO L N 1
ATOM 13818 C CA . PRO F 3 116 ? 18.647 10.986 29.339 1.00 20.53 116 PRO L CA 1
ATOM 13819 C C . PRO F 3 116 ? 20.158 10.904 29.268 1.00 23.92 116 PRO L C 1
ATOM 13820 O O . PRO F 3 116 ? 20.776 11.786 28.673 1.00 25.36 116 PRO L O 1
ATOM 13831 N N . SER F 3 117 ? 20.726 9.866 29.883 1.00 27.20 117 SER L N 1
ATOM 13832 C CA . SER F 3 117 ? 22.082 9.459 29.588 1.00 24.73 117 SER L CA 1
ATOM 13833 C C . SER F 3 117 ? 21.999 8.445 28.481 1.00 28.86 117 SER L C 1
ATOM 13834 O O . SER F 3 117 ? 21.101 7.622 28.464 1.00 28.02 117 SER L O 1
ATOM 13842 N N . VAL F 3 118 ? 22.923 8.490 27.547 1.00 21.69 118 VAL L N 1
ATOM 13843 C CA . VAL F 3 118 ? 22.878 7.562 26.436 1.00 18.92 118 VAL L CA 1
ATOM 13844 C C . VAL F 3 118 ? 24.204 6.829 26.364 1.00 21.81 118 VAL L C 1
ATOM 13845 O O . VAL F 3 118 ? 25.267 7.440 26.383 1.00 23.06 118 VAL L O 1
ATOM 13858 N N . THR F 3 119 ? 24.140 5.510 26.337 1.00 17.30 119 THR L N 1
ATOM 13859 C CA . THR F 3 119 ? 25.330 4.687 26.187 1.00 23.71 119 THR L CA 1
ATOM 13860 C C . THR F 3 119 ? 25.130 3.801 24.984 1.00 21.92 119 THR L C 1
ATOM 13861 O O . THR F 3 119 ? 24.153 3.065 24.938 1.00 21.84 119 THR L O 1
ATOM 13872 N N . LEU F 3 120 ? 26.046 3.862 24.026 1.00 18.39 120 LEU L N 1
ATOM 13873 C CA . LEU F 3 120 ? 25.943 3.039 22.824 1.00 18.46 120 LEU L CA 1
ATOM 13874 C C . LEU F 3 120 ? 27.110 2.084 22.661 1.00 23.58 120 LEU L C 1
ATOM 13875 O O . LEU F 3 120 ? 28.278 2.504 22.649 1.00 22.40 120 LEU L O 1
ATOM 13891 N N . PHE F 3 121 ? 26.782 0.792 22.477 1.00 21.29 121 PHE L N 1
ATOM 13892 C CA . PHE F 3 121 ? 27.776 -0.266 22.276 1.00 20.11 121 PHE L CA 1
ATOM 13893 C C . PHE F 3 121 ? 27.698 -0.834 20.835 1.00 21.32 121 PHE L C 1
ATOM 13894 O O . PHE F 3 121 ? 26.616 -1.064 20.325 1.00 25.10 121 PHE L O 1
ATOM 13911 N N . PRO F 3 122 ? 28.840 -1.066 20.176 1.00 26.37 122 PRO L N 1
ATOM 13912 C CA . PRO F 3 122 ? 28.853 -1.755 18.881 1.00 25.73 122 PRO L CA 1
ATOM 13913 C C . PRO F 3 122 ? 28.744 -3.254 19.056 1.00 29.19 122 PRO L C 1
ATOM 13914 O O . PRO F 3 122 ? 28.788 -3.713 20.184 1.00 33.23 122 PRO L O 1
ATOM 13925 N N . PRO F 3 123 ? 28.610 -4.008 17.958 1.00 32.13 123 PRO L N 1
ATOM 13926 C CA . PRO F 3 123 ? 28.606 -5.453 18.152 1.00 35.98 123 PRO L CA 1
ATOM 13927 C C . PRO F 3 123 ? 29.927 -5.918 18.708 1.00 38.57 123 PRO L C 1
ATOM 13928 O O . PRO F 3 123 ? 30.961 -5.318 18.417 1.00 37.98 123 PRO L O 1
ATOM 13939 N N . SER F 3 124 ? 29.891 -6.966 19.523 1.00 33.36 124 SER L N 1
ATOM 13940 C CA . SER F 3 124 ? 31.114 -7.569 20.024 1.00 33.89 124 SER L CA 1
ATOM 13941 C C . SER F 3 124 ? 31.737 -8.448 18.932 1.00 40.97 124 SER L C 1
ATOM 13942 O O . SER F 3 124 ? 31.071 -8.837 17.956 1.00 36.45 124 SER L O 1
ATOM 13950 N N . SER F 3 125 ? 33.016 -8.761 19.094 1.00 51.51 125 SER L N 1
ATOM 13951 C CA . SER F 3 125 ? 33.697 -9.598 18.132 1.00 52.60 125 SER L CA 1
ATOM 13952 C C . SER F 3 125 ? 33.151 -11.010 18.216 1.00 53.58 125 SER L C 1
ATOM 13953 O O . SER F 3 125 ? 33.112 -11.733 17.213 1.00 57.88 125 SER L O 1
ATOM 13961 N N . GLU F 3 126 ? 32.718 -11.403 19.407 1.00 41.13 126 GLU L N 1
ATOM 13962 C CA . GLU F 3 126 ? 32.075 -12.710 19.575 1.00 43.31 126 GLU L CA 1
ATOM 13963 C C . GLU F 3 126 ? 30.788 -12.808 18.777 1.00 42.11 126 GLU L C 1
ATOM 13964 O O . GLU F 3 126 ? 30.561 -13.773 18.050 1.00 42.06 126 GLU L O 1
ATOM 13976 N N . GLU F 3 127 ? 29.942 -11.795 18.903 1.00 42.36 127 GLU L N 1
ATOM 13977 C CA . GLU F 3 127 ? 28.692 -11.815 18.166 1.00 37.44 127 GLU L CA 1
ATOM 13978 C C . GLU F 3 127 ? 28.993 -11.853 16.653 1.00 36.31 127 GLU L C 1
ATOM 13979 O O . GLU F 3 127 ? 28.355 -12.589 15.919 1.00 37.86 127 GLU L O 1
ATOM 13991 N N . LEU F 3 128 ? 29.978 -11.077 16.205 1.00 41.11 128 LEU L N 1
ATOM 13992 C CA . LEU F 3 128 ? 30.341 -11.030 14.791 1.00 40.11 128 LEU L CA 1
ATOM 13993 C C . LEU F 3 128 ? 30.910 -12.359 14.327 1.00 46.47 128 LEU L C 1
ATOM 13994 O O . LEU F 3 128 ? 30.707 -12.774 13.180 1.00 50.81 128 LEU L O 1
ATOM 14010 N N . GLN F 3 129 ? 31.625 -13.038 15.210 1.00 48.80 129 GLN L N 1
ATOM 14011 C CA . GLN F 3 129 ? 32.173 -14.334 14.848 1.00 49.34 129 GLN L CA 1
ATOM 14012 C C . GLN F 3 129 ? 31.065 -15.364 14.679 1.00 47.82 129 GLN L C 1
ATOM 14013 O O . GLN F 3 129 ? 31.229 -16.353 13.972 1.00 53.35 129 GLN L O 1
ATOM 14027 N N . ALA F 3 130 ? 29.922 -15.101 15.289 1.00 42.14 130 ALA L N 1
ATOM 14028 C CA . ALA F 3 130 ? 28.750 -15.947 15.126 1.00 41.04 130 ALA L CA 1
ATOM 14029 C C . ALA F 3 130 ? 27.890 -15.461 13.946 1.00 42.12 130 ALA L C 1
ATOM 14030 O O . ALA F 3 130 ? 26.780 -15.946 13.736 1.00 42.94 130 ALA L O 1
ATOM 14037 N N . ASN F 3 131 ? 28.411 -14.508 13.175 1.00 46.02 131 ASN L N 1
ATOM 14038 C CA . ASN F 3 131 ? 27.740 -14.038 11.965 1.00 43.87 131 ASN L CA 1
ATOM 14039 C C . ASN F 3 131 ? 26.463 -13.305 12.270 1.00 45.29 131 ASN L C 1
ATOM 14040 O O . ASN F 3 131 ? 25.459 -13.410 11.556 1.00 48.22 131 ASN L O 1
ATOM 14051 N N . LYS F 3 132 ? 26.522 -12.534 13.347 1.00 50.67 132 LYS L N 1
ATOM 14052 C CA . LYS F 3 132 ? 25.450 -11.648 13.749 1.00 38.75 132 LYS L CA 1
ATOM 14053 C C . LYS F 3 132 ? 26.071 -10.342 14.217 1.00 43.31 132 LYS L C 1
ATOM 14054 O O . LYS F 3 132 ? 27.289 -10.237 14.371 1.00 41.63 132 LYS L O 1
ATOM 14073 N N . ALA F 3 133 ? 25.219 -9.346 14.417 1.00 40.56 133 ALA L N 1
ATOM 14074 C CA . ALA F 3 133 ? 25.652 -8.027 14.844 1.00 37.93 133 ALA L CA 1
ATOM 14075 C C . ALA F 3 133 ? 24.474 -7.276 15.504 1.00 33.72 133 ALA L C 1
ATOM 14076 O O . ALA F 3 133 ? 23.385 -7.191 14.919 1.00 32.64 133 ALA L O 1
ATOM 14083 N N . THR F 3 134 ? 24.705 -6.746 16.712 1.00 28.96 134 THR L N 1
ATOM 14084 C CA . THR F 3 134 ? 23.691 -5.973 17.444 1.00 30.03 134 THR L CA 1
ATOM 14085 C C . THR F 3 134 ? 24.273 -4.717 18.058 1.00 28.58 134 THR L C 1
ATOM 14086 O O . THR F 3 134 ? 25.226 -4.788 18.816 1.00 30.42 134 THR L O 1
ATOM 14097 N N . LEU F 3 135 ? 23.665 -3.573 17.740 1.00 25.19 135 LEU L N 1
ATOM 14098 C CA . LEU F 3 135 ? 24.049 -2.318 18.321 1.00 23.14 135 LEU L CA 1
ATOM 14099 C C . LEU F 3 135 ? 23.123 -2.034 19.522 1.00 28.00 135 LEU L C 1
ATOM 14100 O O . LEU F 3 135 ? 21.913 -2.246 19.426 1.00 29.50 135 LEU L O 1
ATOM 14116 N N . VAL F 3 136 ? 23.687 -1.597 20.646 1.00 27.35 136 VAL L N 1
ATOM 14117 C CA . VAL F 3 136 ? 22.917 -1.482 21.881 1.00 24.70 136 VAL L CA 1
ATOM 14118 C C . VAL F 3 136 ? 22.902 -0.063 22.397 1.00 22.92 136 VAL L C 1
ATOM 14119 O O . VAL F 3 136 ? 23.934 0.492 22.726 1.00 26.45 136 VAL L O 1
ATOM 14132 N N . CYS F 3 137 ? 21.711 0.506 22.504 1.00 22.17 137 CYS L N 1
ATOM 14133 C CA . CYS F 3 137 ? 21.577 1.882 22.922 1.00 17.46 137 CYS L CA 1
ATOM 14134 C C . CYS F 3 137 ? 20.827 1.894 24.254 1.00 21.91 137 CYS L C 1
ATOM 14135 O O . CYS F 3 137 ? 19.661 1.500 24.334 1.00 24.75 137 CYS L O 1
ATOM 14142 N N . LEU F 3 138 ? 21.543 2.199 25.323 1.00 24.45 138 LEU L N 1
ATOM 14143 C CA . LEU F 3 138 ? 20.924 2.230 26.630 1.00 16.68 138 LEU L CA 1
ATOM 14144 C C . LEU F 3 138 ? 20.633 3.639 27.010 1.00 24.24 138 LEU L C 1
ATOM 14145 O O . LEU F 3 138 ? 21.501 4.519 26.885 1.00 21.78 138 LEU L O 1
ATOM 14161 N N . ILE F 3 139 ? 19.431 3.854 27.529 1.00 20.65 139 ILE L N 1
ATOM 14162 C CA . ILE F 3 139 ? 18.929 5.203 27.777 1.00 22.34 139 ILE L CA 1
ATOM 14163 C C . ILE F 3 139 ? 18.402 5.271 29.204 1.00 18.95 139 ILE L C 1
ATOM 14164 O O . ILE F 3 139 ? 17.425 4.614 29.506 1.00 24.00 139 ILE L O 1
ATOM 14180 N N . SER F 3 140 ? 18.996 6.076 30.071 1.00 25.99 140 SER L N 1
ATOM 14181 C CA . SER F 3 140 ? 18.561 6.064 31.468 1.00 26.99 140 SER L CA 1
ATOM 14182 C C . SER F 3 140 ? 18.460 7.430 32.111 1.00 26.89 140 SER L C 1
ATOM 14183 O O . SER F 3 140 ? 18.983 8.437 31.628 1.00 29.72 140 SER L O 1
ATOM 14191 N N . ASP F 3 141 ? 17.722 7.422 33.213 1.00 34.64 141 ASP L N 1
ATOM 14192 C CA . ASP F 3 141 ? 17.550 8.565 34.100 1.00 32.46 141 ASP L CA 1
ATOM 14193 C C . ASP F 3 141 ? 16.913 9.778 33.473 1.00 30.18 141 ASP L C 1
ATOM 14194 O O . ASP F 3 141 ? 17.246 10.902 33.852 1.00 31.25 141 ASP L O 1
ATOM 14203 N N . PHE F 3 142 ? 15.942 9.560 32.577 1.00 24.94 142 PHE L N 1
ATOM 14204 C CA . PHE F 3 142 ? 15.208 10.672 31.981 1.00 20.14 142 PHE L CA 1
ATOM 14205 C C . PHE F 3 142 ? 13.827 10.845 32.562 1.00 23.28 142 PHE L C 1
ATOM 14206 O O . PHE F 3 142 ? 13.181 9.901 32.981 1.00 26.18 142 PHE L O 1
ATOM 14223 N N . TYR F 3 143 ? 13.383 12.087 32.576 1.00 23.18 143 TYR L N 1
ATOM 14224 C CA . TYR F 3 143 ? 12.082 12.454 33.102 1.00 26.56 143 TYR L CA 1
ATOM 14225 C C . TYR F 3 143 ? 11.616 13.732 32.430 1.00 29.02 143 TYR L C 1
ATOM 14226 O O . TYR F 3 143 ? 12.418 14.682 32.298 1.00 30.74 143 TYR L O 1
ATOM 14244 N N . PRO F 3 144 ? 10.347 13.795 31.991 1.00 30.71 144 PRO L N 1
ATOM 14245 C CA . PRO F 3 144 ? 9.233 12.832 32.009 1.00 27.25 144 PRO L CA 1
ATOM 14246 C C . PRO F 3 144 ? 9.548 11.574 31.176 1.00 25.40 144 PRO L C 1
ATOM 14247 O O . PRO F 3 144 ? 10.545 11.536 30.460 1.00 25.51 144 PRO L O 1
ATOM 14258 N N . GLY F 3 145 ? 8.709 10.552 31.264 1.00 37.19 145 GLY L N 1
ATOM 14259 C CA . GLY F 3 145 ? 9.101 9.268 30.731 1.00 34.81 145 GLY L CA 1
ATOM 14260 C C . GLY F 3 145 ? 8.729 9.020 29.292 1.00 35.52 145 GLY L C 1
ATOM 14261 O O . GLY F 3 145 ? 8.150 7.989 28.974 1.00 38.55 145 GLY L O 1
ATOM 14265 N N . ALA F 3 146 ? 9.072 9.942 28.412 1.00 28.68 146 ALA L N 1
ATOM 14266 C CA . ALA F 3 146 ? 8.881 9.709 26.987 1.00 26.40 146 ALA L CA 1
ATOM 14267 C C . ALA F 3 146 ? 10.098 10.170 26.213 1.00 27.03 146 ALA L C 1
ATOM 14268 O O . ALA F 3 146 ? 10.607 11.274 26.450 1.00 28.38 146 ALA L O 1
ATOM 14275 N N . VAL F 3 147 ? 10.590 9.295 25.333 1.00 28.61 147 VAL L N 1
ATOM 14276 C CA . VAL F 3 147 ? 11.721 9.602 24.435 1.00 25.71 147 VAL L CA 1
ATOM 14277 C C . VAL F 3 147 ? 11.383 9.097 23.044 1.00 32.21 147 VAL L C 1
ATOM 14278 O O . VAL F 3 147 ? 10.505 8.265 22.885 1.00 33.62 147 VAL L O 1
ATOM 14291 N N . THR F 3 148 ? 12.064 9.632 22.045 1.00 29.68 148 THR L N 1
ATOM 14292 C CA . THR F 3 148 ? 12.024 9.123 20.676 1.00 24.93 148 THR L CA 1
ATOM 14293 C C . THR F 3 148 ? 13.428 8.692 20.305 1.00 27.11 148 THR L C 1
ATOM 14294 O O . THR F 3 148 ? 14.359 9.388 20.631 1.00 28.93 148 THR L O 1
ATOM 14305 N N . VAL F 3 149 ? 13.589 7.524 19.692 1.00 25.09 149 VAL L N 1
ATOM 14306 C CA . VAL F 3 149 ? 14.911 7.039 19.301 1.00 29.19 149 VAL L CA 1
ATOM 14307 C C . VAL F 3 149 ? 15.005 6.959 17.789 1.00 35.09 149 VAL L C 1
ATOM 14308 O O . VAL F 3 149 ? 14.102 6.448 17.138 1.00 34.56 149 VAL L O 1
ATOM 14321 N N . ALA F 3 150 ? 16.109 7.430 17.227 1.00 30.12 150 ALA L N 1
ATOM 14322 C CA . ALA F 3 150 ? 16.320 7.329 15.786 1.00 26.50 150 ALA L CA 1
ATOM 14323 C C . ALA F 3 150 ? 17.697 6.745 15.552 1.00 28.05 150 ALA L C 1
ATOM 14324 O O . ALA F 3 150 ? 18.641 7.091 16.251 1.00 32.75 150 ALA L O 1
ATOM 14331 N N . TRP F 3 151 ? 17.813 5.826 14.604 1.00 35.34 151 TRP L N 1
ATOM 14332 C CA . TRP F 3 151 ? 19.111 5.255 14.262 1.00 32.45 151 TRP L CA 1
ATOM 14333 C C . TRP F 3 151 ? 19.531 5.802 12.913 1.00 37.12 151 TRP L C 1
ATOM 14334 O O . TRP F 3 151 ? 18.688 6.029 12.037 1.00 40.70 151 TRP L O 1
ATOM 14355 N N . LYS F 3 152 ? 20.833 6.004 12.751 1.00 35.55 152 LYS L N 1
ATOM 14356 C CA . LYS F 3 152 ? 21.394 6.516 11.506 1.00 37.95 152 LYS L CA 1
ATOM 14357 C C . LYS F 3 152 ? 22.512 5.606 11.070 1.00 42.71 152 LYS L C 1
ATOM 14358 O O . LYS F 3 152 ? 23.321 5.215 11.906 1.00 38.09 152 LYS L O 1
ATOM 14377 N N . ALA F 3 153 ? 22.546 5.258 9.782 1.00 38.18 153 ALA L N 1
ATOM 14378 C CA . ALA F 3 153 ? 23.703 4.570 9.196 1.00 34.07 153 ALA L CA 1
ATOM 14379 C C . ALA F 3 153 ? 24.460 5.622 8.435 1.00 43.69 153 ALA L C 1
ATOM 14380 O O . ALA F 3 153 ? 23.931 6.146 7.453 1.00 50.04 153 ALA L O 1
ATOM 14387 N N . ASP F 3 154 ? 25.686 5.925 8.860 1.00 43.50 154 ASP L N 1
ATOM 14388 C CA . ASP F 3 154 ? 26.312 7.181 8.477 1.00 42.70 154 ASP L CA 1
ATOM 14389 C C . ASP F 3 154 ? 25.301 8.310 8.784 1.00 45.18 154 ASP L C 1
ATOM 14390 O O . ASP F 3 154 ? 25.018 8.599 9.954 1.00 40.92 154 ASP L O 1
ATOM 14399 N N . SER F 3 155 ? 24.743 8.914 7.732 1.00 47.44 155 SER L N 1
ATOM 14400 C CA . SER F 3 155 ? 23.772 10.007 7.861 1.00 51.32 155 SER L CA 1
ATOM 14401 C C . SER F 3 155 ? 22.351 9.635 7.431 1.00 50.89 155 SER L C 1
ATOM 14402 O O . SER F 3 155 ? 21.428 10.439 7.566 1.00 51.10 155 SER L O 1
ATOM 14410 N N . SER F 3 156 ? 22.172 8.430 6.903 1.00 53.15 156 SER L N 1
ATOM 14411 C CA . SER F 3 156 ? 20.859 8.011 6.423 1.00 54.75 156 SER L CA 1
ATOM 14412 C C . SER F 3 156 ? 20.026 7.374 7.520 1.00 49.60 156 SER L C 1
ATOM 14413 O O . SER F 3 156 ? 20.559 6.670 8.374 1.00 47.42 156 SER L O 1
ATOM 14421 N N . PRO F 3 157 ? 18.706 7.608 7.503 1.00 47.99 157 PRO L N 1
ATOM 14422 C CA . PRO F 3 157 ? 17.923 6.912 8.523 1.00 47.01 157 PRO L CA 1
ATOM 14423 C C . PRO F 3 157 ? 17.911 5.400 8.298 1.00 49.23 157 PRO L C 1
ATOM 14424 O O . PRO F 3 157 ? 17.955 4.945 7.151 1.00 50.92 157 PRO L O 1
ATOM 14435 N N . VAL F 3 158 ? 17.862 4.655 9.402 1.00 48.27 158 VAL L N 1
ATOM 14436 C CA . VAL F 3 158 ? 17.718 3.210 9.393 1.00 45.51 158 VAL L CA 1
ATOM 14437 C C . VAL F 3 158 ? 16.455 2.896 10.139 1.00 47.45 158 VAL L C 1
ATOM 14438 O O . VAL F 3 158 ? 16.325 3.284 11.305 1.00 43.52 158 VAL L O 1
ATOM 14451 N N . LYS F 3 159 ? 15.564 2.144 9.494 1.00 53.59 159 LYS L N 1
ATOM 14452 C CA . LYS F 3 159 ? 14.319 1.729 10.119 1.00 53.60 159 LYS L CA 1
ATOM 14453 C C . LYS F 3 159 ? 14.242 0.209 10.341 1.00 55.27 159 LYS L C 1
ATOM 14454 O O . LYS F 3 159 ? 13.755 -0.248 11.376 1.00 49.62 159 LYS L O 1
ATOM 14473 N N . ALA F 3 160 ? 14.742 -0.562 9.380 1.00 47.44 160 ALA L N 1
ATOM 14474 C CA . ALA F 3 160 ? 14.752 -2.020 9.474 1.00 43.97 160 ALA L CA 1
ATOM 14475 C C . ALA F 3 160 ? 15.619 -2.537 10.635 1.00 43.30 160 ALA L C 1
ATOM 14476 O O . ALA F 3 160 ? 16.758 -2.095 10.815 1.00 42.10 160 ALA L O 1
ATOM 14483 N N . GLY F 3 161 ? 15.081 -3.497 11.395 1.00 42.75 161 GLY L N 1
ATOM 14484 C CA . GLY F 3 161 ? 15.818 -4.157 12.465 1.00 37.72 161 GLY L CA 1
ATOM 14485 C C . GLY F 3 161 ? 15.885 -3.410 13.798 1.00 34.01 161 GLY L C 1
ATOM 14486 O O . GLY F 3 161 ? 16.663 -3.775 14.670 1.00 33.62 161 GLY L O 1
ATOM 14490 N N . VAL F 3 162 ? 15.060 -2.384 13.979 1.00 30.40 162 VAL L N 1
ATOM 14491 C CA . VAL F 3 162 ? 15.086 -1.614 15.215 1.00 27.02 162 VAL L CA 1
ATOM 14492 C C . VAL F 3 162 ? 14.048 -2.145 16.194 1.00 29.62 162 VAL L C 1
ATOM 14493 O O . VAL F 3 162 ? 12.902 -2.300 15.829 1.00 34.90 162 VAL L O 1
ATOM 14506 N N . GLU F 3 163 ? 14.453 -2.463 17.424 1.00 33.29 163 GLU L N 1
ATOM 14507 C CA . GLU F 3 163 ? 13.507 -2.910 18.442 1.00 29.14 163 GLU L CA 1
ATOM 14508 C C . GLU F 3 163 ? 13.709 -2.066 19.691 1.00 29.38 163 GLU L C 1
ATOM 14509 O O . GLU F 3 163 ? 14.796 -2.071 20.232 1.00 33.87 163 GLU L O 1
ATOM 14521 N N . THR F 3 164 ? 12.687 -1.320 20.127 1.00 25.52 164 THR L N 1
ATOM 14522 C CA . THR F 3 164 ? 12.850 -0.346 21.208 1.00 21.23 164 THR L CA 1
ATOM 14523 C C . THR F 3 164 ? 11.860 -0.581 22.342 1.00 33.43 164 THR L C 1
ATOM 14524 O O . THR F 3 164 ? 10.687 -0.839 22.078 1.00 29.63 164 THR L O 1
ATOM 14535 N N . THR F 3 165 ? 12.295 -0.468 23.601 1.00 24.21 165 THR L N 1
ATOM 14536 C CA . THR F 3 165 ? 11.391 -0.845 24.695 1.00 21.28 165 THR L CA 1
ATOM 14537 C C . THR F 3 165 ? 10.459 0.305 25.042 1.00 25.41 165 THR L C 1
ATOM 14538 O O . THR F 3 165 ? 10.729 1.436 24.718 1.00 25.25 165 THR L O 1
ATOM 14549 N N . THR F 3 166 ? 9.354 0.008 25.710 1.00 24.37 166 THR L N 1
ATOM 14550 C CA . THR F 3 166 ? 8.609 1.048 26.419 1.00 28.12 166 THR L CA 1
ATOM 14551 C C . THR F 3 166 ? 9.447 1.627 27.587 1.00 25.80 166 THR L C 1
ATOM 14552 O O . THR F 3 166 ? 10.265 0.947 28.175 1.00 32.98 166 THR L O 1
ATOM 14563 N N . PRO F 3 167 ? 9.287 2.907 27.903 1.00 32.11 167 PRO L N 1
ATOM 14564 C CA . PRO F 3 167 ? 10.058 3.356 29.070 1.00 31.16 167 PRO L CA 1
ATOM 14565 C C . PRO F 3 167 ? 9.590 2.711 30.373 1.00 31.66 167 PRO L C 1
ATOM 14566 O O . PRO F 3 167 ? 8.430 2.344 30.451 1.00 33.53 167 PRO L O 1
ATOM 14577 N N . SER F 3 168 ? 10.476 2.592 31.362 1.00 20.98 168 SER L N 1
ATOM 14578 C CA . SER F 3 168 ? 10.194 1.937 32.641 1.00 28.44 168 SER L CA 1
ATOM 14579 C C . SER F 3 168 ? 10.626 2.791 33.812 1.00 22.78 168 SER L C 1
ATOM 14580 O O . SER F 3 168 ? 11.760 3.247 33.862 1.00 24.34 168 SER L O 1
ATOM 14588 N N . LYS F 3 169 ? 9.746 2.963 34.779 1.00 22.81 169 LYS L N 1
ATOM 14589 C CA . LYS F 3 169 ? 10.057 3.789 35.949 1.00 27.99 169 LYS L CA 1
ATOM 14590 C C . LYS F 3 169 ? 11.093 3.098 36.805 1.00 24.83 169 LYS L C 1
ATOM 14591 O O . LYS F 3 169 ? 10.881 1.984 37.224 1.00 28.10 169 LYS L O 1
ATOM 14610 N N . GLN F 3 170 ? 12.227 3.757 37.008 1.00 27.55 170 GLN L N 1
ATOM 14611 C CA . GLN F 3 170 ? 13.276 3.327 37.937 1.00 27.92 170 GLN L CA 1
ATOM 14612 C C . GLN F 3 170 ? 12.890 3.656 39.390 1.00 33.96 170 GLN L C 1
ATOM 14613 O O . GLN F 3 170 ? 11.963 4.434 39.650 1.00 29.06 170 GLN L O 1
ATOM 14627 N N . SER F 3 171 ? 13.645 3.094 40.325 1.00 36.72 171 SER L N 1
ATOM 14628 C CA . SER F 3 171 ? 13.468 3.348 41.756 1.00 35.29 171 SER L CA 1
ATOM 14629 C C . SER F 3 171 ? 13.522 4.803 42.126 1.00 34.31 171 SER L C 1
ATOM 14630 O O . SER F 3 171 ? 12.835 5.239 43.059 1.00 40.31 171 SER L O 1
ATOM 14638 N N . ASN F 3 172 ? 14.366 5.546 41.411 1.00 36.11 172 ASN L N 1
ATOM 14639 C CA . ASN F 3 172 ? 14.505 6.994 41.603 1.00 35.65 172 ASN L CA 1
ATOM 14640 C C . ASN F 3 172 ? 13.532 7.847 40.804 1.00 35.89 172 ASN L C 1
ATOM 14641 O O . ASN F 3 172 ? 13.782 9.020 40.618 1.00 36.60 172 ASN L O 1
ATOM 14652 N N . ASN F 3 173 ? 12.467 7.233 40.296 1.00 37.65 173 ASN L N 1
ATOM 14653 C CA . ASN F 3 173 ? 11.335 7.920 39.686 1.00 32.81 173 ASN L CA 1
ATOM 14654 C C . ASN F 3 173 ? 11.602 8.467 38.304 1.00 34.14 173 ASN L C 1
ATOM 14655 O O . ASN F 3 173 ? 10.701 9.054 37.702 1.00 38.10 173 ASN L O 1
ATOM 14666 N N . LYS F 3 174 ? 12.823 8.296 37.805 1.00 30.80 174 LYS L N 1
ATOM 14667 C CA . LYS F 3 174 ? 13.134 8.631 36.414 1.00 32.74 174 LYS L CA 1
ATOM 14668 C C . LYS F 3 174 ? 12.959 7.378 35.591 1.00 31.87 174 LYS L C 1
ATOM 14669 O O . LYS F 3 174 ? 12.651 6.351 36.148 1.00 38.12 174 LYS L O 1
ATOM 14688 N N . TYR F 3 175 ? 13.183 7.448 34.287 1.00 22.41 175 TYR L N 1
ATOM 14689 C CA . TYR F 3 175 ? 12.817 6.359 33.394 1.00 21.61 175 TYR L CA 1
ATOM 14690 C C . TYR F 3 175 ? 14.034 5.780 32.688 1.00 25.83 175 TYR L C 1
ATOM 14691 O O . TYR F 3 175 ? 15.046 6.450 32.531 1.00 30.65 175 TYR L O 1
ATOM 14709 N N . ALA F 3 176 ? 13.909 4.528 32.256 1.00 25.12 176 ALA L N 1
ATOM 14710 C CA . ALA F 3 176 ? 14.944 3.862 31.479 1.00 21.92 176 ALA L CA 1
ATOM 14711 C C . ALA F 3 176 ? 14.306 3.270 30.237 1.00 19.09 176 ALA L C 1
ATOM 14712 O O . ALA F 3 176 ? 13.140 2.889 30.252 1.00 27.78 176 ALA L O 1
ATOM 14719 N N . ALA F 3 177 ? 15.065 3.195 29.164 1.00 17.23 177 ALA L N 1
ATOM 14720 C CA . ALA F 3 177 ? 14.624 2.484 27.977 1.00 23.15 177 ALA L CA 1
ATOM 14721 C C . ALA F 3 177 ? 15.859 1.974 27.282 1.00 20.67 177 ALA L C 1
ATOM 14722 O O . ALA F 3 177 ? 16.969 2.339 27.662 1.00 22.76 177 ALA L O 1
ATOM 14729 N N . SER F 3 178 ? 15.666 1.144 26.265 1.00 24.00 178 SER L N 1
ATOM 14730 C CA . SER F 3 178 ? 16.772 0.721 25.419 1.00 19.88 178 SER L CA 1
ATOM 14731 C C . SER F 3 178 ? 16.311 0.374 24.027 1.00 23.35 178 SER L C 1
ATOM 14732 O O . SER F 3 178 ? 15.146 0.075 23.802 1.00 24.83 178 SER L O 1
ATOM 14740 N N . SER F 3 179 ? 17.232 0.418 23.089 1.00 26.29 179 SER L N 1
ATOM 14741 C CA . SER F 3 179 ? 16.908 0.152 21.706 1.00 24.11 179 SER L CA 1
ATOM 14742 C C . SER F 3 179 ? 18.013 -0.674 21.085 1.00 21.37 179 SER L C 1
ATOM 14743 O O . SER F 3 179 ? 19.194 -0.412 21.299 1.00 32.03 179 SER L O 1
ATOM 14751 N N . TYR F 3 180 ? 17.609 -1.678 20.325 1.00 27.36 180 TYR L N 1
ATOM 14752 C CA . TYR F 3 180 ? 18.504 -2.614 19.665 1.00 27.69 180 TYR L CA 1
ATOM 14753 C C . TYR F 3 180 ? 18.363 -2.515 18.153 1.00 30.93 180 TYR L C 1
ATOM 14754 O O . TYR F 3 180 ? 17.254 -2.595 17.629 1.00 30.67 180 TYR L O 1
ATOM 14772 N N . LEU F 3 181 ? 19.479 -2.322 17.458 1.00 31.11 181 LEU L N 1
ATOM 14773 C CA . LEU F 3 181 ? 19.509 -2.399 15.995 1.00 30.19 181 LEU L CA 1
ATOM 14774 C C . LEU F 3 181 ? 20.221 -3.670 15.567 1.00 32.54 181 LEU L C 1
ATOM 14775 O O . LEU F 3 181 ? 21.418 -3.815 15.796 1.00 33.56 181 LEU L O 1
ATOM 14791 N N . SER F 3 182 ? 19.479 -4.592 14.959 1.00 45.49 182 SER L N 1
ATOM 14792 C CA . SER F 3 182 ? 20.060 -5.816 14.413 1.00 46.64 182 SER L CA 1
ATOM 14793 C C . SER F 3 182 ? 20.568 -5.616 12.998 1.00 46.99 182 SER L C 1
ATOM 14794 O O . SER F 3 182 ? 19.869 -5.085 12.145 1.00 47.72 182 SER L O 1
ATOM 14802 N N . LEU F 3 183 ? 21.789 -6.079 12.764 1.00 42.44 183 LEU L N 1
ATOM 14803 C CA . LEU F 3 183 ? 22.436 -5.965 11.465 1.00 45.40 183 LEU L CA 1
ATOM 14804 C C . LEU F 3 183 ? 23.145 -7.252 11.101 1.00 45.36 183 LEU L C 1
ATOM 14805 O O . LEU F 3 183 ? 23.372 -8.129 11.944 1.00 44.21 183 LEU L O 1
ATOM 14821 N N . THR F 3 184 ? 23.539 -7.339 9.843 1.00 40.81 184 THR L N 1
ATOM 14822 C CA . THR F 3 184 ? 24.480 -8.366 9.439 1.00 48.80 184 THR L CA 1
ATOM 14823 C C . THR F 3 184 ? 25.895 -7.850 9.689 1.00 43.87 184 THR L C 1
ATOM 14824 O O . THR F 3 184 ? 26.110 -6.642 9.811 1.00 46.29 184 THR L O 1
ATOM 14835 N N . PRO F 3 185 ? 26.854 -8.761 9.831 1.00 43.29 185 PRO L N 1
ATOM 14836 C CA . PRO F 3 185 ? 28.250 -8.315 9.816 1.00 45.02 185 PRO L CA 1
ATOM 14837 C C . PRO F 3 185 ? 28.552 -7.509 8.558 1.00 48.97 185 PRO L C 1
ATOM 14838 O O . PRO F 3 185 ? 29.402 -6.626 8.543 1.00 47.78 185 PRO L O 1
ATOM 14849 N N . GLU F 3 186 ? 27.826 -7.815 7.499 1.00 79.52 186 GLU L N 1
ATOM 14850 C CA . GLU F 3 186 ? 28.006 -7.129 6.242 1.00 87.23 186 GLU L CA 1
ATOM 14851 C C . GLU F 3 186 ? 27.615 -5.638 6.337 1.00 84.36 186 GLU L C 1
ATOM 14852 O O . GLU F 3 186 ? 28.417 -4.741 6.060 1.00 84.26 186 GLU L O 1
ATOM 14864 N N . GLN F 3 187 ? 26.386 -5.382 6.761 1.00 57.68 187 GLN L N 1
ATOM 14865 C CA . GLN F 3 187 ? 25.889 -4.018 6.906 1.00 56.07 187 GLN L CA 1
ATOM 14866 C C . GLN F 3 187 ? 26.733 -3.179 7.864 1.00 50.40 187 GLN L C 1
ATOM 14867 O O . GLN F 3 187 ? 26.937 -1.987 7.648 1.00 52.79 187 GLN L O 1
ATOM 14881 N N . TRP F 3 188 ? 27.223 -3.811 8.922 1.00 51.55 188 TRP L N 1
ATOM 14882 C CA . TRP F 3 188 ? 28.034 -3.140 9.939 1.00 48.43 188 TRP L CA 1
ATOM 14883 C C . TRP F 3 188 ? 29.369 -2.634 9.396 1.00 52.26 188 TRP L C 1
ATOM 14884 O O . TRP F 3 188 ? 29.729 -1.470 9.578 1.00 51.49 188 TRP L O 1
ATOM 14905 N N . LYS F 3 189 ? 30.093 -3.511 8.711 1.00 67.10 189 LYS L N 1
ATOM 14906 C CA . LYS F 3 189 ? 31.412 -3.171 8.192 1.00 68.17 189 LYS L CA 1
ATOM 14907 C C . LYS F 3 189 ? 31.375 -2.409 6.858 1.00 69.85 189 LYS L C 1
ATOM 14908 O O . LYS F 3 189 ? 32.427 -2.037 6.340 1.00 73.01 189 LYS L O 1
ATOM 14927 N N . SER F 3 190 ? 30.185 -2.169 6.305 1.00 53.03 190 SER L N 1
ATOM 14928 C CA . SER F 3 190 ? 30.076 -1.443 5.028 1.00 57.91 190 SER L CA 1
ATOM 14929 C C . SER F 3 190 ? 29.818 0.068 5.174 1.00 58.92 190 SER L C 1
ATOM 14930 O O . SER F 3 190 ? 30.046 0.826 4.231 1.00 61.68 190 SER L O 1
ATOM 14938 N N . HIS F 3 191 ? 29.333 0.509 6.335 1.00 52.62 191 HIS L N 1
ATOM 14939 C CA . HIS F 3 191 ? 29.229 1.945 6.613 1.00 47.85 191 HIS L CA 1
ATOM 14940 C C . HIS F 3 191 ? 30.387 2.393 7.495 1.00 47.24 191 HIS L C 1
ATOM 14941 O O . HIS F 3 191 ? 31.047 1.564 8.121 1.00 44.69 191 HIS L O 1
ATOM 14955 N N . LYS F 3 192 ? 30.630 3.702 7.538 1.00 64.61 192 LYS L N 1
ATOM 14956 C CA . LYS F 3 192 ? 31.703 4.256 8.358 1.00 63.86 192 LYS L CA 1
ATOM 14957 C C . LYS F 3 192 ? 31.265 4.412 9.802 1.00 59.21 192 LYS L C 1
ATOM 14958 O O . LYS F 3 192 ? 32.087 4.371 10.714 1.00 56.77 192 LYS L O 1
ATOM 14977 N N . SER F 3 193 ? 29.967 4.594 10.009 1.00 48.26 193 SER L N 1
ATOM 14978 C CA . SER F 3 193 ? 29.448 4.774 11.350 1.00 41.46 193 SER L CA 1
ATOM 14979 C C . SER F 3 193 ? 27.970 4.477 11.454 1.00 44.49 193 SER L C 1
ATOM 14980 O O . SER F 3 193 ? 27.247 4.606 10.464 1.00 51.05 193 SER L O 1
ATOM 14988 N N . TYR F 3 194 ? 27.539 4.088 12.659 1.00 39.25 194 TYR L N 1
ATOM 14989 C CA . TYR F 3 194 ? 26.124 4.084 13.055 1.00 34.26 194 TYR L CA 1
ATOM 14990 C C . TYR F 3 194 ? 25.931 4.971 14.288 1.00 37.92 194 TYR L C 1
ATOM 14991 O O . TYR F 3 194 ? 26.839 5.061 15.137 1.00 35.68 194 TYR L O 1
ATOM 15009 N N . SER F 3 195 ? 24.739 5.571 14.410 1.00 34.54 195 SER L N 1
ATOM 15010 C CA . SER F 3 195 ? 24.450 6.507 15.480 1.00 25.99 195 SER L CA 1
ATOM 15011 C C . SER F 3 195 ? 23.111 6.248 16.152 1.00 28.40 195 SER L C 1
ATOM 15012 O O . SER F 3 195 ? 22.152 5.812 15.518 1.00 32.31 195 SER L O 1
ATOM 15020 N N . CYS F 3 196 ? 23.050 6.543 17.443 1.00 30.37 196 CYS L N 1
ATOM 15021 C CA . CYS F 3 196 ? 21.822 6.461 18.219 1.00 24.72 196 CYS L CA 1
ATOM 15022 C C . CYS F 3 196 ? 21.483 7.854 18.618 1.00 26.41 196 CYS L C 1
ATOM 15023 O O . CYS F 3 196 ? 22.256 8.469 19.334 1.00 27.95 196 CYS L O 1
ATOM 15030 N N . GLN F 3 197 ? 20.340 8.357 18.172 1.00 28.19 197 GLN L N 1
ATOM 15031 C CA . GLN F 3 197 ? 19.907 9.711 18.479 1.00 27.79 197 GLN L CA 1
ATOM 15032 C C . GLN F 3 197 ? 18.647 9.662 19.316 1.00 32.10 197 GLN L C 1
ATOM 15033 O O . GLN F 3 197 ? 17.611 9.220 18.832 1.00 28.31 197 GLN L O 1
ATOM 15047 N N . VAL F 3 198 ? 18.723 10.137 20.554 1.00 20.95 198 VAL L N 1
ATOM 15048 C CA . VAL F 3 198 ? 17.585 10.050 21.476 1.00 22.37 198 VAL L CA 1
ATOM 15049 C C . VAL F 3 198 ? 17.074 11.440 21.683 1.00 21.71 198 VAL L C 1
ATOM 15050 O O . VAL F 3 198 ? 17.846 12.295 22.094 1.00 24.91 198 VAL L O 1
ATOM 15063 N N . THR F 3 199 ? 15.805 11.670 21.348 1.00 21.72 199 THR L N 1
ATOM 15064 C CA . THR F 3 199 ? 15.152 12.952 21.567 1.00 21.90 199 THR L CA 1
ATOM 15065 C C . THR F 3 199 ? 14.209 12.935 22.774 1.00 20.90 199 THR L C 1
ATOM 15066 O O . THR F 3 199 ? 13.311 12.086 22.841 1.00 25.43 199 THR L O 1
ATOM 15077 N N . HIS F 3 200 ? 14.359 13.903 23.678 1.00 21.12 200 HIS L N 1
ATOM 15078 C CA . HIS F 3 200 ? 13.606 13.976 24.941 1.00 21.00 200 HIS L CA 1
ATOM 15079 C C . HIS F 3 200 ? 13.211 15.413 25.158 1.00 27.84 200 HIS L C 1
ATOM 15080 O O . HIS F 3 200 ? 14.089 16.254 25.359 1.00 32.23 200 HIS L O 1
ATOM 15094 N N . GLU F 3 201 ? 11.908 15.702 25.143 1.00 29.64 201 GLU L N 1
ATOM 15095 C CA . GLU F 3 201 ? 11.400 17.082 25.238 1.00 32.65 201 GLU L CA 1
ATOM 15096 C C . GLU F 3 201 ? 12.102 18.068 24.290 1.00 35.58 201 GLU L C 1
ATOM 15097 O O . GLU F 3 201 ? 12.616 19.097 24.725 1.00 30.09 201 GLU L O 1
ATOM 15109 N N . GLY F 3 202 ? 12.136 17.773 22.999 1.00 28.78 202 GLY L N 1
ATOM 15110 C CA . GLY F 3 202 ? 12.726 18.715 22.064 1.00 26.93 202 GLY L CA 1
ATOM 15111 C C . GLY F 3 202 ? 14.257 18.790 21.981 1.00 29.73 202 GLY L C 1
ATOM 15112 O O . GLY F 3 202 ? 14.798 19.334 21.001 1.00 29.80 202 GLY L O 1
ATOM 15116 N N . SER F 3 203 ? 14.972 18.270 22.979 1.00 27.18 203 SER L N 1
ATOM 15117 C CA . SER F 3 203 ? 16.443 18.212 22.914 1.00 25.16 203 SER L CA 1
ATOM 15118 C C . SER F 3 203 ? 16.935 16.804 22.588 1.00 25.76 203 SER L C 1
ATOM 15119 O O . SER F 3 203 ? 16.355 15.825 23.023 1.00 29.96 203 SER L O 1
ATOM 15127 N N . THR F 3 204 ? 18.045 16.709 21.867 1.00 29.50 204 THR L N 1
ATOM 15128 C CA . THR F 3 204 ? 18.525 15.432 21.367 1.00 26.70 204 THR L CA 1
ATOM 15129 C C . THR F 3 204 ? 19.940 15.133 21.842 1.00 23.95 204 THR L C 1
ATOM 15130 O O . THR F 3 204 ? 20.825 15.977 21.772 1.00 26.43 204 THR L O 1
ATOM 15141 N N . VAL F 3 205 ? 20.135 13.900 22.312 1.00 26.47 205 VAL L N 1
ATOM 15142 C CA . VAL F 3 205 ? 21.450 13.377 22.677 1.00 25.82 205 VAL L CA 1
ATOM 15143 C C . VAL F 3 205 ? 21.863 12.278 21.686 1.00 25.98 205 VAL L C 1
ATOM 15144 O O . VAL F 3 205 ? 21.096 11.347 21.450 1.00 23.99 205 VAL L O 1
ATOM 15157 N N . GLU F 3 206 ? 23.068 12.377 21.139 1.00 23.54 206 GLU L N 1
ATOM 15158 C CA . GLU F 3 206 ? 23.554 11.424 20.145 1.00 26.65 206 GLU L CA 1
ATOM 15159 C C . GLU F 3 206 ? 24.881 10.741 20.469 1.00 27.17 206 GLU L C 1
ATOM 15160 O O . GLU F 3 206 ? 25.873 11.403 20.806 1.00 24.18 206 GLU L O 1
ATOM 15172 N N . LYS F 3 207 ? 24.916 9.420 20.253 1.00 27.71 207 LYS L N 1
ATOM 15173 C CA . LYS F 3 207 ? 26.148 8.625 20.401 1.00 27.70 207 LYS L CA 1
ATOM 15174 C C . LYS F 3 207 ? 26.442 7.909 19.086 1.00 27.56 207 LYS L C 1
ATOM 15175 O O . LYS F 3 207 ? 25.533 7.591 18.342 1.00 30.51 207 LYS L O 1
ATOM 15194 N N . THR F 3 208 ? 27.710 7.622 18.827 1.00 33.84 208 THR L N 1
ATOM 15195 C CA . THR F 3 208 ? 28.159 7.134 17.525 1.00 36.95 208 THR L CA 1
ATOM 15196 C C . THR F 3 208 ? 29.241 6.092 17.742 1.00 33.95 208 THR L C 1
ATOM 15197 O O . THR F 3 208 ? 30.080 6.253 18.622 1.00 38.29 208 THR L O 1
ATOM 15208 N N . VAL F 3 209 ? 29.200 5.012 16.968 1.00 30.66 209 VAL L N 1
ATOM 15209 C CA . VAL F 3 209 ? 30.287 4.034 16.962 1.00 35.21 209 VAL L CA 1
ATOM 15210 C C . VAL F 3 209 ? 30.689 3.652 15.525 1.00 36.50 209 VAL L C 1
ATOM 15211 O O . VAL F 3 209 ? 29.887 3.795 14.597 1.00 38.56 209 VAL L O 1
ATOM 15224 N N . ALA F 3 210 ? 31.907 3.148 15.343 1.00 35.92 210 ALA L N 1
ATOM 15225 C CA . ALA F 3 210 ? 32.370 2.723 14.014 1.00 39.18 210 ALA L CA 1
ATOM 15226 C C . ALA F 3 210 ? 33.177 1.437 14.091 1.00 40.95 210 ALA L C 1
ATOM 15227 O O . ALA F 3 210 ? 33.648 1.066 15.152 1.00 44.28 210 ALA L O 1
ATOM 15234 N N . PRO F 3 211 ? 33.300 0.715 12.974 1.00 61.32 211 PRO L N 1
ATOM 15235 C CA . PRO F 3 211 ? 34.239 -0.419 13.026 1.00 62.81 211 PRO L CA 1
ATOM 15236 C C . PRO F 3 211 ? 35.702 0.007 13.270 1.00 66.66 211 PRO L C 1
ATOM 15237 O O . PRO F 3 211 ? 36.385 0.510 12.365 1.00 69.16 211 PRO L O 1
ATOM 15248 N N . THR F 3 212 ? 36.183 -0.249 14.487 1.00 90.34 212 THR L N 1
ATOM 15249 C CA . THR F 3 212 ? 37.542 0.109 14.896 1.00 94.43 212 THR L CA 1
ATOM 15250 C C . THR F 3 212 ? 38.030 -0.798 16.037 1.00 96.14 212 THR L C 1
ATOM 15251 O O . THR F 3 212 ? 37.250 -1.266 16.878 1.00 91.54 212 THR L O 1
#

Radius of gyration: 39.48 Å; Cα contacts (8 Å, |Δi|>4): 2446; chains: 6; bounding box: 89×96×151 Å

Organism: Homo sapiens (NCBI:txid9606)